Protein 6JTD (pdb70)

Sequence (948 aa):
NPNSTSKPHVFLLASPGMGHLIPFLELSKRLVTLNTLQVTLFIVSNEATKARSHLMESSNNFHPDLELVDLTPANLSELLSTDATVFKRIFLITQAAIKDLESRISSSMSTPPAALIVDVFSMDAFPVADRFGIKKYVFVTLNAWFLALTTYVRTLDREIIEEGGEEYVDLPEPIAIPGCKPLRPEDVFDPMLSRSSDGYRPYLGMSERLTKADGLLLNTWEALEPVSLKALRENEKLNQIMTPPLYPVGPVARTTVQEVVGNECLDWLSKQPTESVLYVALGSGGIISYKQMTELAWGLEMSRQRFIWVVRLPTTMEKDGACRFFSDVNVKGPLEYLPEGFLDRNKELGMVLPNWGPQDAILAHPSTGGFLSHCGWNSSLESIVNGVPVIAWPLYAEQKMNATLLTEELGVAVRPEVLPTKAVVSRDEIEKMVRRVIESKEGKMKRNRARSVQSDALKAIEKGGSSYNTLIEVAKEFEKNHKSKPHVFLLASPGMGHLIPFLELSKRLVTLNTLQVTLFIVSNEATKARSHLMESSNNFHPDLELVDLTPANLSELLSTDATVFKRIFLITQAAIKDLESRISSMSTPPAALIVDVFSMDAFPVADRFGIKKYVFVTLNAWFLALTTYVRTLDREIEGEYVDLPEPIAIPGCKPLRPEDVFDPMLSRSSDGYRPYLGMSERLTKADGLLLNTWEALEPVSLKALRENEKKLNQIMTPPLYPVGPVARTTVQEVVGNECLDWLSKQPTESVLYVALGSGGIISYKQMTELAWGLEMSRQRFIWVVRLPTMEKDGACRFFSDVNVKGPLEYLPEGFLDDRNKELGMVLPNWGPQDAILAHPSTGGFLSHCGWNSSLESIVNGVPVIAWPLYAEQKMNATLLTEELGVAVRPEVLPTKAVVSRDEIEKMVRRVIESKEGKMKRNRARSVQSDALKAIEKGGSSYNTLIEVAKEFEKNH

InterPro domains:
  IPR002213 UDP-glucuronosyl/UDP-glucosyltransferase [PF00201] (272-441)
  IPR002213 UDP-glucuronosyl/UDP-glucosyltransferase [cd03784] (12-476)
  IPR035595 UDP-glycosyltransferase family, conserved site [PS00375] (354-397)

Secondary structure (DSSP, 8-state):
-TTSPPPPEEEEEE-SSHHHHHHHHHHHHHHHHTSS-EEEEEE--SS--HHHHHHHHHHHTS-TTEEEEE---S-THHHHHSSS-HHHHHHHHHHTTHHHHHHHHHT-SS--SEEEE-TT-GGGHHHHHHTT-EEEEEE-S-HHHHHHHHHHHHHHHH--S-GGG-SSPEEETTEEEE-GGGS-GGGG-TTSTTHHHHHHHHHHHTT-SEEEES--TTT-HHHHHHHHH-HHHHTT--S-EEE----S-------SS-HHHHHHTTSPTT-EEEEE-TTT----HHHHHHHHHHHHHHT-EEEEEE-PPP-TT--SS-------SSGGGGGSPTTHHHHTTTTEEEEES---HHHHHHSTTEEEEEE---HHHHHHHHHTT--EEE---STTHHHHHHIIIIII--EE--SS-TTTSPPPHHHHHHHHHHHHTSHHHHHHHHHHHHHHHHHHHHHSTTSHHHHHHHHHHHHHHHHH-/---EEEEEE-SSHHHHHHHHHHHHHHHTTSS-EEEEEE--SS--HHHHHHHHHHHTS-TTEEEEE---TTHHHHHHSSS-HHHHHHHHHHHHHHHHHHHHHTSSS--SEEEE-TT-GGGHHHHHHHT-EEEEEE-S-HHHHHHHHHHHHHHHH--S-GGG-SSPBP-TTS--B-GGG--GGGG-TTSTTHHHHHHHHHHHTTSSEEEES--TTT-HHHHHHHHH-HHHHTTS-S-EEE----S-------SS-HHHHHHHTSPTT-EEEEE-TTT----HHHHHHHHHHHHHHT-EEEEEE-PPP-TT--SS-------SSTGGGGSPTTHHHHTTTTEEEEES---HHHHHHSTTEEEEEE---HHHHHHHHHTT--EEE---STTHHHHHHIIIIII--EE--SS-TTTSPPPHHHHHHHHHHHHTSHHHHHHHHHHHHHHHHHHHHHSTTSHHHHHHHHHHHHHHHH-

B-factor: mean 25.06, std 11.66, range [7.84, 82.71]

Structure (mmCIF, N/CA/C/O backbone):
data_6JTD
#
_entry.id   6JTD
#
_cell.length_a   56.304
_cell.length_b   108.702
_cell.length_c   90.432
_cell.angle_alpha   90.00
_cell.angle_beta   106.17
_cell.angle_gamma   90.00
#
_symmetry.space_group_name_H-M   'P 1 21 1'
#
loop_
_entity.id
_entity.type
_entity.pdbx_description
1 polymer C-glycosyltransferase
2 non-polymer "URIDINE-5'-DIPHOSPHATE"
3 non-polymer 1,2-ETHANEDIOL
4 water water
#
loop_
_atom_site.group_PDB
_atom_site.id
_atom_site.type_symbol
_atom_site.label_atom_id
_atom_site.label_alt_id
_atom_site.label_comp_id
_atom_site.label_asym_id
_atom_site.label_entity_id
_atom_site.label_seq_id
_atom_site.pdbx_PDB_ins_code
_atom_site.Cartn_x
_atom_site.Cartn_y
_atom_site.Cartn_z
_atom_site.occupancy
_atom_site.B_iso_or_equiv
_atom_site.auth_seq_id
_atom_site.auth_comp_id
_atom_site.auth_asym_id
_atom_site.auth_atom_id
_atom_site.pdbx_PDB_model_num
ATOM 1 N N . ASN A 1 5 ? 52.756 -5.963 73.302 1.00 51.98 5 ASN A N 1
ATOM 2 C CA . ASN A 1 5 ? 52.526 -7.389 73.455 1.00 45.97 5 ASN A CA 1
ATOM 3 C C . ASN A 1 5 ? 51.648 -7.888 72.298 1.00 45.12 5 ASN A C 1
ATOM 4 O O . ASN A 1 5 ? 50.445 -7.668 72.323 1.00 40.47 5 ASN A O 1
ATOM 9 N N . PRO A 1 6 ? 52.213 -8.555 71.289 1.00 39.89 6 PRO A N 1
ATOM 10 C CA . PRO A 1 6 ? 51.359 -9.005 70.176 1.00 38.29 6 PRO A CA 1
ATOM 11 C C . PRO A 1 6 ? 50.305 -10.045 70.569 1.00 35.51 6 PRO A C 1
ATOM 12 O O . PRO A 1 6 ? 49.339 -10.226 69.842 1.00 37.71 6 PRO A O 1
ATOM 16 N N . ASN A 1 7 ? 50.524 -10.754 71.666 1.00 36.56 7 ASN A N 1
ATOM 17 C CA . ASN A 1 7 ? 49.564 -11.746 72.150 1.00 37.21 7 ASN A CA 1
ATOM 18 C C . ASN A 1 7 ? 48.499 -11.203 73.119 1.00 43.35 7 ASN A C 1
ATOM 19 O O . ASN A 1 7 ? 47.640 -11.945 73.583 1.00 35.79 7 ASN A O 1
ATOM 24 N N . SER A 1 8 ? 48.581 -9.919 73.434 1.00 40.29 8 SER A N 1
ATOM 25 C CA . SER A 1 8 ? 47.567 -9.252 74.236 1.00 42.12 8 SER A CA 1
ATOM 26 C C . SER A 1 8 ? 46.296 -8.997 73.439 1.00 35.01 8 SER A C 1
ATOM 27 O O . SER A 1 8 ? 46.347 -8.819 72.233 1.00 38.15 8 SER A O 1
ATOM 30 N N . THR A 1 9 ? 45.162 -8.963 74.127 1.00 33.94 9 THR A N 1
ATOM 31 C CA . THR A 1 9 ? 43.893 -8.613 73.503 1.00 37.09 9 THR A CA 1
ATOM 32 C C . THR A 1 9 ? 43.890 -7.138 73.119 1.00 33.44 9 THR A C 1
ATOM 33 O O . THR A 1 9 ? 44.249 -6.288 73.925 1.00 37.82 9 THR A O 1
ATOM 37 N N . SER A 1 10 ? 43.478 -6.828 71.898 1.00 36.10 10 SER A N 1
ATOM 38 C CA . SER A 1 10 ? 43.378 -5.434 71.499 1.00 41.31 10 SER A CA 1
ATOM 39 C C . SER A 1 10 ? 41.993 -4.890 71.841 1.00 37.83 10 SER A C 1
ATOM 40 O O . SER A 1 10 ? 40.977 -5.585 71.700 1.00 38.11 10 SER A O 1
ATOM 43 N N . LYS A 1 11 ? 41.966 -3.664 72.344 1.00 35.88 11 LYS A N 1
ATOM 44 C CA . LYS A 1 11 ? 40.708 -3.000 72.609 1.00 33.67 11 LYS A CA 1
ATOM 45 C C . LYS A 1 11 ? 40.004 -2.674 71.293 1.00 36.35 11 LYS A C 1
ATOM 46 O O . LYS A 1 11 ? 40.658 -2.382 70.284 1.00 29.61 11 LYS A O 1
ATOM 52 N N . PRO A 1 12 ? 38.672 -2.699 71.275 1.00 37.75 12 PRO A N 1
ATOM 53 C CA . PRO A 1 12 ? 37.955 -2.242 70.080 1.00 37.86 12 PRO A CA 1
ATOM 54 C C . PRO A 1 12 ? 38.211 -0.759 69.830 1.00 35.45 12 PRO A C 1
ATOM 55 O O . PRO A 1 12 ? 38.400 0.032 70.758 1.00 33.96 12 PRO A O 1
ATOM 59 N N . HIS A 1 13 ? 38.213 -0.386 68.556 1.00 34.79 13 HIS A N 1
ATOM 60 C CA . HIS A 1 13 ? 38.590 0.960 68.141 1.00 33.18 13 HIS A CA 1
ATOM 61 C C . HIS A 1 13 ? 37.354 1.755 67.754 1.00 26.67 13 HIS A C 1
ATOM 62 O O . HIS A 1 13 ? 36.555 1.305 66.924 1.00 31.04 13 HIS A O 1
ATOM 69 N N . VAL A 1 14 ? 37.188 2.925 68.374 1.00 25.91 14 VAL A N 1
ATOM 70 C CA . VAL A 1 14 ? 36.085 3.831 68.058 1.00 21.39 14 VAL A CA 1
ATOM 71 C C . VAL A 1 14 ? 36.666 5.062 67.373 1.00 19.10 14 VAL A C 1
ATOM 72 O O . VAL A 1 14 ? 37.678 5.609 67.837 1.00 20.95 14 VAL A O 1
ATOM 76 N N . PHE A 1 15 ? 36.051 5.472 66.258 1.00 18.10 15 PHE A N 1
ATOM 77 C CA . PHE A 1 15 ? 36.446 6.671 65.542 1.00 19.44 15 PHE A CA 1
ATOM 78 C C . PHE A 1 15 ? 35.415 7.761 65.809 1.00 22.25 15 PHE A C 1
ATOM 79 O O . PHE A 1 15 ? 34.216 7.480 65.889 1.00 20.34 15 PHE A O 1
ATOM 87 N N . LEU A 1 16 ? 35.880 8.995 65.955 1.00 18.47 16 LEU A N 1
ATOM 88 C CA . LEU A 1 16 ? 34.985 10.146 66.028 1.00 15.23 16 LEU A CA 1
ATOM 89 C C . LEU A 1 16 ? 35.408 11.174 64.981 1.00 16.24 16 LEU A C 1
ATOM 90 O O . LEU A 1 16 ? 36.591 11.287 64.640 1.00 17.47 16 LEU A O 1
ATOM 95 N N . LEU A 1 17 ? 34.431 11.938 64.500 1.00 16.03 17 LEU A N 1
ATOM 96 C CA . LEU A 1 17 ? 34.650 12.960 63.489 1.00 13.48 17 LEU A CA 1
ATOM 97 C C . LEU A 1 17 ? 33.918 14.239 63.889 1.00 13.33 17 LEU A C 1
ATOM 98 O O . LEU A 1 17 ? 32.688 14.263 63.949 1.00 16.48 17 LEU A O 1
ATOM 103 N N . ALA A 1 18 ? 34.687 15.300 64.086 1.00 13.60 18 ALA A N 1
ATOM 104 C CA . ALA A 1 18 ? 34.200 16.628 64.429 1.00 14.55 18 ALA A CA 1
ATOM 105 C C . ALA A 1 18 ? 34.448 17.611 63.296 1.00 13.10 18 ALA A C 1
ATOM 106 O O . ALA A 1 18 ? 35.541 17.653 62.730 1.00 14.54 18 ALA A O 1
ATOM 108 N N . SER A 1 19 ? 33.441 18.401 62.991 1.00 13.82 19 SER A N 1
ATOM 109 C CA . SER A 1 19 ? 33.476 19.400 61.946 1.00 15.27 19 SER A CA 1
ATOM 110 C C . SER A 1 19 ? 34.022 20.707 62.475 1.00 15.48 19 SER A C 1
ATOM 111 O O . SER A 1 19 ? 34.254 20.859 63.689 1.00 14.69 19 SER A O 1
ATOM 114 N N . PRO A 1 20 ? 34.252 21.677 61.588 1.00 16.75 20 PRO A N 1
ATOM 115 C CA . PRO A 1 20 ? 34.836 22.948 62.040 1.00 14.98 20 PRO A CA 1
ATOM 116 C C . PRO A 1 20 ? 34.021 23.611 63.136 1.00 13.93 20 PRO A C 1
ATOM 117 O O . PRO A 1 20 ? 32.780 23.595 63.123 1.00 16.33 20 PRO A O 1
ATOM 121 N N . GLY A 1 21 ? 34.761 24.185 64.094 1.00 15.76 21 GLY A N 1
ATOM 122 C CA . GLY A 1 21 ? 34.175 24.986 65.140 1.00 19.11 21 GLY A CA 1
ATOM 123 C C . GLY A 1 21 ? 34.625 24.510 66.505 1.00 18.38 21 GLY A C 1
ATOM 124 O O . GLY A 1 21 ? 34.595 23.311 66.800 1.00 14.82 21 GLY A O 1
ATOM 125 N N . MET A 1 22 ? 35.059 25.454 67.353 1.00 13.20 22 MET A N 1
ATOM 126 C CA . MET A 1 22 ? 35.371 25.132 68.740 1.00 17.47 22 MET A CA 1
ATOM 127 C C . MET A 1 22 ? 34.207 24.448 69.445 1.00 15.09 22 MET A C 1
ATOM 128 O O . MET A 1 22 ? 34.424 23.585 70.309 1.00 15.59 22 MET A O 1
ATOM 133 N N . GLY A 1 23 ? 32.973 24.814 69.097 1.00 15.96 23 GLY A N 1
ATOM 134 C CA . GLY A 1 23 ? 31.809 24.199 69.695 1.00 17.06 23 GLY A CA 1
ATOM 135 C C . GLY A 1 23 ? 31.548 22.781 69.228 1.00 16.67 23 GLY A C 1
ATOM 136 O O . GLY A 1 23 ? 30.677 22.120 69.785 1.00 16.17 23 GLY A O 1
ATOM 137 N N . HIS A 1 24 ? 32.278 22.299 68.219 1.00 14.72 24 HIS A N 1
ATOM 138 C CA . HIS A 1 24 ? 32.258 20.883 67.878 1.00 15.97 24 HIS A CA 1
ATOM 139 C C . HIS A 1 24 ? 33.463 20.147 68.399 1.00 18.35 24 HIS A C 1
ATOM 140 O O . HIS A 1 24 ? 33.326 19.057 68.960 1.00 18.46 24 HIS A O 1
ATOM 147 N N . LEU A 1 25 ? 34.641 20.763 68.286 1.00 13.96 25 LEU A N 1
ATOM 148 C CA . LEU A 1 25 ? 35.868 20.136 68.743 1.00 12.51 25 LEU A CA 1
ATOM 149 C C . LEU A 1 25 ? 35.862 19.904 70.243 1.00 16.87 25 LEU A C 1
ATOM 150 O O . LEU A 1 25 ? 36.234 18.827 70.719 1.00 14.64 25 LEU A O 1
ATOM 155 N N . ILE A 1 26 ? 35.477 20.930 71.022 1.00 15.19 26 ILE A N 1
ATOM 156 C CA . ILE A 1 26 ? 35.631 20.831 72.468 1.00 12.48 26 ILE A CA 1
ATOM 157 C C . ILE A 1 26 ? 34.781 19.712 73.076 1.00 12.65 26 ILE A C 1
ATOM 158 O O . ILE A 1 26 ? 35.331 18.892 73.829 1.00 15.82 26 ILE A O 1
ATOM 163 N N . PRO A 1 27 ? 33.479 19.619 72.788 1.00 14.63 27 PRO A N 1
ATOM 164 C CA . PRO A 1 27 ? 32.723 18.481 73.325 1.00 13.63 27 PRO A CA 1
ATOM 165 C C . PRO A 1 27 ? 33.171 17.137 72.767 1.00 16.96 27 PRO A C 1
ATOM 166 O O . PRO A 1 27 ? 33.038 16.115 73.469 1.00 13.61 27 PRO A O 1
ATOM 170 N N . PHE A 1 28 ? 33.687 17.090 71.538 1.00 12.67 28 PHE A N 1
ATOM 171 C CA . PHE A 1 28 ? 34.206 15.822 71.006 1.00 16.73 28 PHE A CA 1
ATOM 172 C C . PHE A 1 28 ? 35.500 15.413 71.708 1.00 16.25 28 PHE A C 1
ATOM 173 O O . PHE A 1 28 ? 35.744 14.213 71.944 1.00 16.18 28 PHE A O 1
ATOM 181 N N . LEU A 1 29 ? 36.343 16.377 72.048 1.00 14.16 29 LEU A N 1
ATOM 182 C CA . LEU A 1 29 ? 37.503 16.055 72.869 1.00 16.36 29 LEU A CA 1
ATOM 183 C C . LEU A 1 29 ? 37.079 15.506 74.225 1.00 16.16 29 LEU A C 1
ATOM 184 O O . LEU A 1 29 ? 37.628 14.506 74.714 1.00 16.76 29 LEU A O 1
ATOM 189 N N . GLU A 1 30 ? 36.111 16.160 74.860 1.00 15.91 30 GLU A N 1
ATOM 190 C CA . GLU A 1 30 ? 35.679 15.703 76.174 1.00 15.66 30 GLU A CA 1
ATOM 191 C C . GLU A 1 30 ? 35.064 14.317 76.099 1.00 18.41 30 GLU A C 1
ATOM 192 O O . GLU A 1 30 ? 35.390 13.447 76.915 1.00 18.09 30 GLU A O 1
ATOM 198 N N . LEU A 1 31 ? 34.161 14.082 75.135 1.00 14.05 31 LEU A N 1
ATOM 199 C CA . LEU A 1 31 ? 33.609 12.737 74.978 1.00 18.57 31 LEU A CA 1
ATOM 200 C C . LEU A 1 31 ? 34.727 11.714 74.718 1.00 19.19 31 LEU A C 1
ATOM 201 O O . LEU A 1 31 ? 34.705 10.591 75.251 1.00 17.65 31 LEU A O 1
ATOM 206 N N . SER A 1 32 ? 35.685 12.063 73.864 1.00 19.27 32 SER A N 1
ATOM 207 C CA . SER A 1 32 ? 36.754 11.122 73.545 1.00 19.61 32 SER A CA 1
ATOM 208 C C . SER A 1 32 ? 37.540 10.731 74.793 1.00 22.83 32 SER A C 1
ATOM 209 O O . SER A 1 32 ? 37.871 9.559 74.986 1.00 20.27 32 SER A O 1
ATOM 212 N N . LYS A 1 33 ? 37.877 11.716 75.636 1.00 17.46 33 LYS A N 1
ATOM 213 C CA . LYS A 1 33 ? 38.547 11.419 76.893 1.00 22.01 33 LYS A CA 1
ATOM 214 C C . LYS A 1 33 ? 37.670 10.596 77.824 1.00 21.16 33 LYS A C 1
ATOM 215 O O . LYS A 1 33 ? 38.149 9.644 78.468 1.00 22.20 33 LYS A O 1
ATOM 221 N N . ARG A 1 34 ? 36.375 10.903 77.899 1.00 18.75 34 ARG A N 1
ATOM 222 C CA . ARG A 1 34 ? 35.521 10.090 78.769 1.00 23.10 34 ARG A CA 1
ATOM 223 C C . ARG A 1 34 ? 35.492 8.649 78.282 1.00 30.75 34 ARG A C 1
ATOM 224 O O . ARG A 1 34 ? 35.561 7.710 79.072 1.00 28.08 34 ARG A O 1
ATOM 232 N N . LEU A 1 35 ? 35.442 8.456 76.972 1.00 18.91 35 LEU A N 1
ATOM 233 C CA . LEU A 1 35 ? 35.406 7.099 76.442 1.00 22.81 35 LEU A CA 1
ATOM 234 C C . LEU A 1 35 ? 36.702 6.375 76.747 1.00 26.04 35 LEU A C 1
ATOM 235 O O . LEU A 1 35 ? 36.698 5.202 77.157 1.00 28.28 35 LEU A O 1
ATOM 240 N N . VAL A 1 36 ? 37.826 7.053 76.516 1.00 21.14 36 VAL A N 1
ATOM 241 C CA . VAL A 1 36 ? 39.099 6.375 76.631 1.00 24.96 36 VAL A CA 1
ATOM 242 C C . VAL A 1 36 ? 39.400 6.080 78.092 1.00 31.73 36 VAL A C 1
ATOM 243 O O . VAL A 1 36 ? 40.141 5.137 78.386 1.00 27.76 36 VAL A O 1
ATOM 247 N N . THR A 1 37 ? 38.866 6.889 79.026 1.00 28.82 37 THR A N 1
ATOM 248 C CA . THR A 1 37 ? 39.160 6.656 80.437 1.00 34.77 37 THR A CA 1
ATOM 249 C C . THR A 1 37 ? 38.460 5.404 80.966 1.00 39.64 37 THR A C 1
ATOM 250 O O . THR A 1 37 ? 38.866 4.886 82.008 1.00 44.20 37 THR A O 1
ATOM 254 N N . LEU A 1 38 ? 37.425 4.903 80.275 1.00 34.12 38 LEU A N 1
ATOM 255 C CA . LEU A 1 38 ? 36.813 3.624 80.630 1.00 39.54 38 LEU A CA 1
ATOM 256 C C . LEU A 1 38 ? 37.777 2.451 80.490 1.00 44.71 38 LEU A C 1
ATOM 257 O O . LEU A 1 38 ? 37.481 1.360 80.994 1.00 40.18 38 LEU A O 1
ATOM 262 N N . ASN A 1 39 ? 38.911 2.658 79.823 1.00 39.89 39 ASN A N 1
ATOM 263 C CA . ASN A 1 39 ? 40.026 1.720 79.710 1.00 39.75 39 ASN A CA 1
ATOM 264 C C . ASN A 1 39 ? 39.693 0.473 78.909 1.00 44.56 39 ASN A C 1
ATOM 265 O O . ASN A 1 39 ? 40.467 -0.491 78.928 1.00 46.07 39 ASN A O 1
ATOM 270 N N . THR A 1 40 ? 38.573 0.484 78.206 1.00 33.78 40 THR A N 1
ATOM 271 C CA . THR A 1 40 ? 38.222 -0.594 77.318 1.00 33.33 40 THR A CA 1
ATOM 272 C C . THR A 1 40 ? 38.253 -0.264 75.819 1.00 41.05 40 THR A C 1
ATOM 273 O O . THR A 1 40 ? 38.054 -1.151 75.010 1.00 34.25 40 THR A O 1
ATOM 277 N N . LEU A 1 41 ? 38.508 0.997 75.455 1.00 36.90 41 LEU A N 1
ATOM 278 C CA . LEU A 1 41 ? 38.361 1.443 74.072 1.00 31.37 41 LEU A CA 1
ATOM 279 C C . LEU A 1 41 ? 39.604 2.156 73.561 1.00 32.15 41 LEU A C 1
ATOM 280 O O . LEU A 1 41 ? 40.215 2.961 74.270 1.00 37.65 41 LEU A O 1
ATOM 285 N N . GLN A 1 42 ? 39.989 1.813 72.339 1.00 30.14 42 GLN A N 1
ATOM 286 C CA . GLN A 1 42 ? 40.904 2.632 71.571 1.00 30.53 42 GLN A CA 1
ATOM 287 C C . GLN A 1 42 ? 40.086 3.731 70.906 1.00 32.28 42 GLN A C 1
ATOM 288 O O . GLN A 1 42 ? 39.031 3.453 70.332 1.00 31.64 42 GLN A O 1
ATOM 294 N N . VAL A 1 43 ? 40.568 4.970 70.977 1.00 27.04 43 VAL A N 1
ATOM 295 C CA . VAL A 1 43 ? 39.787 6.119 70.512 1.00 21.29 43 VAL A CA 1
ATOM 296 C C . VAL A 1 43 ? 40.656 6.961 69.598 1.00 20.34 43 VAL A C 1
ATOM 297 O O . VAL A 1 43 ? 41.788 7.321 69.951 1.00 22.95 43 VAL A O 1
ATOM 301 N N . THR A 1 44 ? 40.146 7.239 68.396 1.00 19.56 44 THR A N 1
ATOM 302 C CA . THR A 1 44 ? 40.777 8.189 67.499 1.00 18.84 44 THR A CA 1
ATOM 303 C C . THR A 1 44 ? 39.764 9.269 67.134 1.00 19.87 44 THR A C 1
ATOM 304 O O . THR A 1 44 ? 38.681 8.955 66.634 1.00 17.10 44 THR A O 1
ATOM 308 N N . LEU A 1 45 ? 40.101 10.526 67.432 1.00 19.56 45 LEU A N 1
ATOM 309 C CA . LEU A 1 45 ? 39.265 11.667 67.099 1.00 17.00 45 LEU A CA 1
ATOM 310 C C . LEU A 1 45 ? 39.860 12.359 65.876 1.00 16.06 45 LEU A C 1
ATOM 311 O O . LEU A 1 45 ? 40.972 12.871 65.945 1.00 19.75 45 LEU A O 1
ATOM 316 N N . PHE A 1 46 ? 39.114 12.349 64.761 1.00 16.38 46 PHE A N 1
ATOM 317 C CA . PHE A 1 46 ? 39.481 13.093 63.565 1.00 19.04 46 PHE A CA 1
ATOM 318 C C . PHE A 1 46 ? 38.838 14.474 63.597 1.00 18.87 46 PHE A C 1
ATOM 319 O O . PHE A 1 46 ? 37.628 14.615 63.820 1.00 18.82 46 PHE A O 1
ATOM 327 N N . ILE A 1 47 ? 39.668 15.492 63.418 1.00 16.94 47 ILE A N 1
ATOM 328 C CA . ILE A 1 47 ? 39.294 16.879 63.582 1.00 18.22 47 ILE A CA 1
ATOM 329 C C . ILE A 1 47 ? 39.357 17.540 62.222 1.00 19.01 47 ILE A C 1
ATOM 330 O O . ILE A 1 47 ? 40.392 17.494 61.545 1.00 18.80 47 ILE A O 1
ATOM 335 N N . VAL A 1 48 ? 38.265 18.181 61.836 1.00 15.81 48 VAL A N 1
ATOM 336 C CA . VAL A 1 48 ? 38.255 19.049 60.669 1.00 17.32 48 VAL A CA 1
ATOM 337 C C . VAL A 1 48 ? 38.068 20.479 61.153 1.00 19.09 48 VAL A C 1
ATOM 338 O O . VAL A 1 48 ? 37.126 20.760 61.884 1.00 17.31 48 VAL A O 1
ATOM 342 N N . SER A 1 49 ? 38.950 21.386 60.722 1.00 17.64 49 SER A N 1
ATOM 343 C CA . SER A 1 49 ? 38.904 22.772 61.176 1.00 20.06 49 SER A CA 1
ATOM 344 C C . SER A 1 49 ? 38.870 23.699 59.970 1.00 22.60 49 SER A C 1
ATOM 345 O O . SER A 1 49 ? 39.104 23.293 58.828 1.00 18.91 49 SER A O 1
ATOM 348 N N . ASN A 1 50 ? 38.553 24.964 60.237 1.00 22.41 50 ASN A N 1
ATOM 349 C CA . ASN A 1 50 ? 38.536 26.032 59.248 1.00 25.64 50 ASN A CA 1
ATOM 350 C C . ASN A 1 50 ? 39.882 26.711 59.101 1.00 28.80 50 ASN A C 1
ATOM 351 O O . ASN A 1 50 ? 40.185 27.239 58.025 1.00 33.26 50 ASN A O 1
ATOM 356 N N . GLU A 1 51 ? 40.703 26.720 60.145 1.00 27.31 51 GLU A N 1
ATOM 357 C CA . GLU A 1 51 ? 42.061 27.240 60.006 1.00 33.17 51 GLU A CA 1
ATOM 358 C C . GLU A 1 51 ? 42.864 26.891 61.250 1.00 27.02 51 GLU A C 1
ATOM 359 O O . GLU A 1 51 ? 42.340 26.366 62.231 1.00 26.18 51 GLU A O 1
ATOM 365 N N . ALA A 1 52 ? 44.168 27.136 61.160 1.00 26.52 52 ALA A N 1
ATOM 366 C CA . ALA A 1 52 ? 45.066 26.902 62.275 1.00 22.82 52 ALA A CA 1
ATOM 367 C C . ALA A 1 52 ? 44.962 28.077 63.232 1.00 30.70 52 ALA A C 1
ATOM 368 O O . ALA A 1 52 ? 44.937 29.237 62.809 1.00 32.71 52 ALA A O 1
ATOM 370 N N . THR A 1 53 ? 44.834 27.773 64.516 1.00 23.05 53 THR A N 1
ATOM 371 C CA . THR A 1 53 ? 44.852 28.795 65.554 1.00 23.91 53 THR A CA 1
ATOM 372 C C . THR A 1 53 ? 45.724 28.304 66.698 1.00 22.48 53 THR A C 1
ATOM 373 O O . THR A 1 53 ? 45.918 27.098 66.877 1.00 20.60 53 THR A O 1
ATOM 377 N N . LYS A 1 54 ? 46.243 29.253 67.483 1.00 26.05 54 LYS A N 1
ATOM 378 C CA . LYS A 1 54 ? 46.971 28.874 68.685 1.00 24.24 54 LYS A CA 1
ATOM 379 C C . LYS A 1 54 ? 46.050 28.162 69.674 1.00 20.74 54 LYS A C 1
ATOM 380 O O . LYS A 1 54 ? 46.423 27.157 70.291 1.00 18.12 54 LYS A O 1
ATOM 386 N N . ALA A 1 55 ? 44.815 28.642 69.795 1.00 18.15 55 ALA A N 1
ATOM 387 C CA . ALA A 1 55 ? 43.860 27.994 70.698 1.00 21.50 55 ALA A CA 1
ATOM 388 C C . ALA A 1 55 ? 43.629 26.535 70.319 1.00 21.33 55 ALA A C 1
ATOM 389 O O . ALA A 1 55 ? 43.585 25.659 71.196 1.00 18.79 55 ALA A O 1
ATOM 391 N N . ARG A 1 56 ? 43.448 26.249 69.028 1.00 19.60 56 ARG A N 1
ATOM 392 C CA . ARG A 1 56 ? 43.223 24.867 68.642 1.00 19.15 56 ARG A CA 1
ATOM 393 C C . ARG A 1 56 ? 44.477 24.025 68.881 1.00 18.24 56 ARG A C 1
ATOM 394 O O . ARG A 1 56 ? 44.384 22.874 69.326 1.00 19.93 56 ARG A O 1
ATOM 402 N N . SER A 1 57 ? 45.651 24.573 68.559 1.00 20.75 57 SER A N 1
ATOM 403 C CA . SER A 1 57 ? 46.889 23.823 68.743 1.00 23.13 57 SER A CA 1
ATOM 404 C C . SER A 1 57 ? 47.083 23.433 70.197 1.00 20.68 57 SER A C 1
ATOM 405 O O . SER A 1 57 ? 47.498 22.300 70.494 1.00 24.53 57 SER A O 1
ATOM 408 N N . HIS A 1 58 ? 46.767 24.342 71.119 1.00 22.19 58 HIS A N 1
ATOM 409 C CA . HIS A 1 58 ? 46.933 24.044 72.537 1.00 27.38 58 HIS A CA 1
ATOM 410 C C . HIS A 1 58 ? 45.929 23.003 72.987 1.00 30.89 58 HIS A C 1
ATOM 411 O O . HIS A 1 58 ? 46.271 22.092 73.753 1.00 29.04 58 HIS A O 1
ATOM 418 N N . LEU A 1 59 ? 44.688 23.117 72.516 1.00 25.87 59 LEU A N 1
ATOM 419 C CA . LEU A 1 59 ? 43.700 22.094 72.818 1.00 24.04 59 LEU A CA 1
ATOM 420 C C . LEU A 1 59 ? 44.154 20.735 72.311 1.00 27.69 59 LEU A C 1
ATOM 421 O O . LEU A 1 59 ? 43.999 19.712 72.999 1.00 27.92 59 LEU A O 1
ATOM 426 N N . MET A 1 60 ? 44.624 20.695 71.084 1.00 22.13 60 MET A N 1
ATOM 427 C CA . MET A 1 60 ? 45.024 19.438 70.505 1.00 27.48 60 MET A CA 1
ATOM 428 C C . MET A 1 60 ? 46.217 18.872 71.212 1.00 37.42 60 MET A C 1
ATOM 429 O O . MET A 1 60 ? 46.258 17.692 71.465 1.00 33.44 60 MET A O 1
ATOM 434 N N . GLU A 1 61 ? 47.182 19.718 71.523 1.00 31.71 61 GLU A N 1
ATOM 435 C CA . GLU A 1 61 ? 48.395 19.228 72.126 1.00 37.96 61 GLU A CA 1
ATOM 436 C C . GLU A 1 61 ? 48.078 18.621 73.469 1.00 38.65 61 GLU A C 1
ATOM 437 O O . GLU A 1 61 ? 48.578 17.572 73.787 1.00 48.57 61 GLU A O 1
ATOM 440 N N . SER A 1 62 ? 47.218 19.251 74.244 1.00 36.76 62 SER A N 1
ATOM 441 C CA . SER A 1 62 ? 46.876 18.715 75.542 1.00 37.19 62 SER A CA 1
ATOM 442 C C . SER A 1 62 ? 46.201 17.365 75.457 1.00 38.20 62 SER A C 1
ATOM 443 O O . SER A 1 62 ? 46.548 16.447 76.158 1.00 48.20 62 SER A O 1
ATOM 446 N N . SER A 1 63 ? 45.245 17.256 74.573 1.00 31.28 63 SER A N 1
ATOM 447 C CA . SER A 1 63 ? 44.488 16.048 74.399 1.00 38.42 63 SER A CA 1
ATOM 448 C C . SER A 1 63 ? 45.268 14.862 73.854 1.00 37.41 63 SER A C 1
ATOM 449 O O . SER A 1 63 ? 44.948 13.751 74.160 1.00 39.56 63 SER A O 1
ATOM 452 N N . ASN A 1 64 ? 46.230 15.105 72.984 1.00 40.67 64 ASN A N 1
ATOM 453 C CA . ASN A 1 64 ? 46.960 14.038 72.320 1.00 38.35 64 ASN A CA 1
ATOM 454 C C . ASN A 1 64 ? 47.948 13.404 73.310 1.00 45.51 64 ASN A C 1
ATOM 455 O O . ASN A 1 64 ? 48.558 12.393 73.000 1.00 42.14 64 ASN A O 1
ATOM 460 N N . ASN A 1 65 ? 48.141 14.048 74.461 1.00 37.19 65 ASN A N 1
ATOM 461 C CA . ASN A 1 65 ? 48.936 13.513 75.562 1.00 38.99 65 ASN A CA 1
ATOM 462 C C . ASN A 1 65 ? 48.127 12.934 76.713 1.00 39.54 65 ASN A C 1
ATOM 463 O O . ASN A 1 65 ? 48.685 12.545 77.703 1.00 42.54 65 ASN A O 1
ATOM 468 N N . PHE A 1 66 ? 46.815 12.950 76.613 1.00 34.09 66 PHE A N 1
ATOM 469 C CA . PHE A 1 66 ? 45.957 12.560 77.708 1.00 29.22 66 PHE A CA 1
ATOM 470 C C . PHE A 1 66 ? 46.030 11.099 78.090 1.00 32.94 66 PHE A C 1
ATOM 471 O O . PHE A 1 66 ? 46.027 10.767 79.253 1.00 28.96 66 PHE A O 1
ATOM 479 N N . HIS A 1 67 ? 46.067 10.241 77.091 1.00 26.44 67 HIS A N 1
ATOM 480 C CA . HIS A 1 67 ? 45.990 8.813 77.322 1.00 29.74 67 HIS A CA 1
ATOM 481 C C . HIS A 1 67 ? 46.721 8.094 76.183 1.00 31.43 67 HIS A C 1
ATOM 482 O O . HIS A 1 67 ? 46.689 8.578 75.064 1.00 29.58 67 HIS A O 1
ATOM 489 N N . PRO A 1 68 ? 47.343 6.941 76.430 1.00 33.27 68 PRO A N 1
ATOM 490 C CA . PRO A 1 68 ? 48.020 6.246 75.325 1.00 32.36 68 PRO A CA 1
ATOM 491 C C . PRO A 1 68 ? 47.078 5.808 74.219 1.00 29.59 68 PRO A C 1
ATOM 492 O O . PRO A 1 68 ? 47.461 5.756 73.059 1.00 36.65 68 PRO A O 1
ATOM 496 N N . ASP A 1 69 ? 45.875 5.417 74.603 1.00 29.74 69 ASP A N 1
ATOM 497 C CA . ASP A 1 69 ? 44.919 4.842 73.675 1.00 30.61 69 ASP A CA 1
ATOM 498 C C . ASP A 1 69 ? 43.962 5.880 73.100 1.00 28.84 69 ASP A C 1
ATOM 499 O O . ASP A 1 69 ? 42.954 5.501 72.503 1.00 24.68 69 ASP A O 1
ATOM 504 N N . LEU A 1 70 ? 44.275 7.170 73.258 1.00 25.53 70 LEU A N 1
ATOM 505 C CA . LEU A 1 70 ? 43.528 8.260 72.642 1.00 25.72 70 LEU A CA 1
ATOM 506 C C . LEU A 1 70 ? 44.442 8.984 71.669 1.00 24.03 70 LEU A C 1
ATOM 507 O O . LEU A 1 70 ? 45.491 9.501 72.062 1.00 26.19 70 LEU A O 1
ATOM 512 N N . GLU A 1 71 ? 44.019 9.057 70.423 1.00 24.75 71 GLU A N 1
ATOM 513 C CA . GLU A 1 71 ? 44.798 9.670 69.365 1.00 22.30 71 GLU A CA 1
ATOM 514 C C . GLU A 1 71 ? 43.975 10.744 68.686 1.00 20.85 71 GLU A C 1
ATOM 515 O O . GLU A 1 71 ? 42.804 10.524 68.404 1.00 20.41 71 GLU A O 1
ATOM 521 N N . LEU A 1 72 ? 44.619 11.868 68.368 1.00 21.23 72 LEU A N 1
ATOM 522 C CA . LEU A 1 72 ? 44.023 12.928 67.565 1.00 20.49 72 LEU A CA 1
ATOM 523 C C . LEU A 1 72 ? 44.665 12.962 66.193 1.00 24.75 72 LEU A C 1
ATOM 524 O O . LEU A 1 72 ? 45.882 12.835 66.081 1.00 23.45 72 LEU A O 1
ATOM 529 N N . VAL A 1 73 ? 43.839 13.132 65.157 1.00 20.90 73 VAL A N 1
ATOM 530 C CA . VAL A 1 73 ? 44.293 13.222 63.771 1.00 22.09 73 VAL A CA 1
ATOM 531 C C . VAL A 1 73 ? 43.663 14.459 63.150 1.00 23.62 73 VAL A C 1
ATOM 532 O O . VAL A 1 73 ? 42.436 14.608 63.172 1.00 20.52 73 VAL A O 1
ATOM 536 N N . ASP A 1 74 ? 44.499 15.323 62.581 1.00 26.81 74 ASP A N 1
ATOM 537 C CA . ASP A 1 74 ? 44.043 16.538 61.924 1.00 23.45 74 ASP A CA 1
ATOM 538 C C . ASP A 1 74 ? 43.707 16.224 60.481 1.00 25.15 74 ASP A C 1
ATOM 539 O O . ASP A 1 74 ? 44.617 16.027 59.659 1.00 23.15 74 ASP A O 1
ATOM 544 N N . LEU A 1 75 ? 42.408 16.218 60.159 1.00 22.01 75 LEU A N 1
ATOM 545 C CA . LEU A 1 75 ? 41.966 15.983 58.793 1.00 25.28 75 LEU A CA 1
ATOM 546 C C . LEU A 1 75 ? 41.635 17.269 58.046 1.00 25.77 75 LEU A C 1
ATOM 547 O O . LEU A 1 75 ? 40.922 17.227 57.036 1.00 26.83 75 LEU A O 1
ATOM 552 N N . THR A 1 76 ? 42.077 18.410 58.544 1.00 22.41 76 THR A N 1
ATOM 553 C CA . THR A 1 76 ? 41.707 19.670 57.897 1.00 21.02 76 THR A CA 1
ATOM 554 C C . THR A 1 76 ? 42.253 19.650 56.459 1.00 24.67 76 THR A C 1
ATOM 555 O O . THR A 1 76 ? 43.469 19.537 56.270 1.00 29.25 76 THR A O 1
ATOM 559 N N . PRO A 1 77 ? 41.408 19.745 55.448 1.00 26.91 77 PRO A N 1
ATOM 560 C CA . PRO A 1 77 ? 41.922 19.729 54.066 1.00 32.47 77 PRO A CA 1
ATOM 561 C C . PRO A 1 77 ? 42.849 20.905 53.798 1.00 37.37 77 PRO A C 1
ATOM 562 O O . PRO A 1 77 ? 42.673 22.002 54.323 1.00 37.64 77 PRO A O 1
ATOM 566 N N . ALA A 1 78 ? 43.841 20.670 52.938 1.00 42.15 78 ALA A N 1
ATOM 567 C CA . ALA A 1 78 ? 44.908 21.647 52.730 1.00 47.56 78 ALA A CA 1
ATOM 568 C C . ALA A 1 78 ? 44.551 22.816 51.804 1.00 44.55 78 ALA A C 1
ATOM 569 O O . ALA A 1 78 ? 45.309 23.789 51.794 1.00 57.64 78 ALA A O 1
ATOM 571 N N . ASN A 1 79 ? 43.441 22.764 51.057 1.00 43.50 79 ASN A N 1
ATOM 572 C CA . ASN A 1 79 ? 43.142 23.843 50.124 1.00 45.92 79 ASN A CA 1
ATOM 573 C C . ASN A 1 79 ? 41.793 24.496 50.377 1.00 49.22 79 ASN A C 1
ATOM 574 O O . ASN A 1 79 ? 40.884 24.461 49.529 1.00 58.60 79 ASN A O 1
ATOM 576 N N . LEU A 1 80 ? 41.661 25.119 51.538 1.00 47.66 80 LEU A N 1
ATOM 577 C CA . LEU A 1 80 ? 40.383 25.606 52.021 1.00 49.33 80 LEU A CA 1
ATOM 578 C C . LEU A 1 80 ? 40.027 27.002 51.544 1.00 47.03 80 LEU A C 1
ATOM 579 O O . LEU A 1 80 ? 38.905 27.447 51.798 1.00 44.03 80 LEU A O 1
ATOM 584 N N . SER A 1 81 ? 40.955 27.726 50.911 1.00 46.55 81 SER A N 1
ATOM 585 C CA . SER A 1 81 ? 40.659 29.106 50.542 1.00 43.82 81 SER A CA 1
ATOM 586 C C . SER A 1 81 ? 39.455 29.159 49.613 1.00 43.32 81 SER A C 1
ATOM 587 O O . SER A 1 81 ? 38.615 30.061 49.720 1.00 41.97 81 SER A O 1
ATOM 590 N N . GLU A 1 82 ? 39.331 28.167 48.726 1.00 45.22 82 GLU A N 1
ATOM 591 C CA . GLU A 1 82 ? 38.166 28.075 47.858 1.00 39.59 82 GLU A CA 1
ATOM 592 C C . GLU A 1 82 ? 36.885 27.846 48.666 1.00 38.97 82 GLU A C 1
ATOM 593 O O . GLU A 1 82 ? 35.877 28.542 48.480 1.00 33.35 82 GLU A O 1
ATOM 599 N N . LEU A 1 83 ? 36.882 26.850 49.548 1.00 39.60 83 LEU A N 1
ATOM 600 C CA . LEU A 1 83 ? 35.648 26.547 50.267 1.00 36.65 83 LEU A CA 1
ATOM 601 C C . LEU A 1 83 ? 35.272 27.684 51.218 1.00 30.02 83 LEU A C 1
ATOM 602 O O . LEU A 1 83 ? 34.099 28.064 51.292 1.00 34.37 83 LEU A O 1
ATOM 607 N N . LEU A 1 84 ? 36.254 28.244 51.938 1.00 34.00 84 LEU A N 1
ATOM 608 C CA . LEU A 1 84 ? 35.981 29.377 52.809 1.00 34.89 84 LEU A CA 1
ATOM 609 C C . LEU A 1 84 ? 35.491 30.584 52.021 1.00 29.34 84 LEU A C 1
ATOM 610 O O . LEU A 1 84 ? 34.681 31.381 52.540 1.00 31.76 84 LEU A O 1
ATOM 615 N N . SER A 1 85 ? 35.933 30.717 50.763 1.00 29.35 85 SER A N 1
ATOM 616 C CA . SER A 1 85 ? 35.546 31.837 49.923 1.00 30.29 85 SER A CA 1
ATOM 617 C C . SER A 1 85 ? 34.165 31.672 49.320 1.00 31.27 85 SER A C 1
ATOM 618 O O . SER A 1 85 ? 33.666 32.619 48.700 1.00 30.26 85 SER A O 1
ATOM 621 N N . THR A 1 86 ? 33.556 30.493 49.450 1.00 27.52 86 THR A N 1
ATOM 622 C CA . THR A 1 86 ? 32.218 30.287 48.905 1.00 29.96 86 THR A CA 1
ATOM 623 C C . THR A 1 86 ? 31.276 31.334 49.476 1.00 28.64 86 THR A C 1
ATOM 624 O O . THR A 1 86 ? 31.276 31.606 50.678 1.00 30.25 86 THR A O 1
ATOM 628 N N . ASP A 1 87 ? 30.456 31.909 48.606 1.00 24.00 87 ASP A N 1
ATOM 629 C CA . ASP A 1 87 ? 29.486 32.927 49.019 1.00 32.04 87 ASP A CA 1
ATOM 630 C C . ASP A 1 87 ? 28.300 32.238 49.692 1.00 28.40 87 ASP A C 1
ATOM 631 O O . ASP A 1 87 ? 27.252 31.972 49.089 1.00 27.35 87 ASP A O 1
ATOM 636 N N . ALA A 1 88 ? 28.470 31.949 50.985 1.00 26.36 88 ALA A N 1
ATOM 637 C CA . ALA A 1 88 ? 27.509 31.128 51.716 1.00 27.05 88 ALA A CA 1
ATOM 638 C C . ALA A 1 88 ? 27.644 31.429 53.203 1.00 23.89 88 ALA A C 1
ATOM 639 O O . ALA A 1 88 ? 28.644 31.999 53.646 1.00 25.60 88 ALA A O 1
ATOM 641 N N . THR A 1 89 ? 26.623 31.043 53.971 1.00 21.47 89 THR A N 1
ATOM 642 C CA . THR A 1 89 ? 26.703 31.260 55.409 1.00 21.26 89 THR A CA 1
ATOM 643 C C . THR A 1 89 ? 27.786 30.372 56.030 1.00 19.66 89 THR A C 1
ATOM 644 O O . THR A 1 89 ? 28.167 29.334 55.480 1.00 19.78 89 THR A O 1
ATOM 648 N N . VAL A 1 90 ? 28.258 30.774 57.212 1.00 18.42 90 VAL A N 1
ATOM 649 C CA . VAL A 1 90 ? 29.170 29.916 57.958 1.00 20.34 90 VAL A CA 1
ATOM 650 C C . VAL A 1 90 ? 28.550 28.539 58.145 1.00 16.81 90 VAL A C 1
ATOM 651 O O . VAL A 1 90 ? 29.214 27.518 57.954 1.00 18.28 90 VAL A O 1
ATOM 655 N N . PHE A 1 91 ? 27.253 28.493 58.481 1.00 18.65 91 PHE A N 1
ATOM 656 C CA . PHE A 1 91 ? 26.546 27.235 58.653 1.00 16.88 91 PHE A CA 1
ATOM 657 C C . PHE A 1 91 ? 26.754 26.320 57.449 1.00 16.97 91 PHE A C 1
ATOM 658 O O . PHE A 1 91 ? 27.145 25.155 57.600 1.00 16.44 91 PHE A O 1
ATOM 666 N N . LYS A 1 92 ? 26.520 26.842 56.247 1.00 17.00 92 LYS A N 1
ATOM 667 C CA . LYS A 1 92 ? 26.654 26.009 55.061 1.00 15.34 92 LYS A CA 1
ATOM 668 C C . LYS A 1 92 ? 28.104 25.638 54.798 1.00 17.25 92 LYS A C 1
ATOM 669 O O . LYS A 1 92 ? 28.395 24.499 54.401 1.00 17.61 92 LYS A O 1
ATOM 675 N N . ARG A 1 93 ? 29.027 26.572 55.033 1.00 14.57 93 ARG A N 1
ATOM 676 C CA . ARG A 1 93 ? 30.426 26.283 54.799 1.00 13.60 93 ARG A CA 1
ATOM 677 C C . ARG A 1 93 ? 30.965 25.219 55.735 1.00 18.29 93 ARG A C 1
ATOM 678 O O . ARG A 1 93 ? 31.883 24.493 55.354 1.00 17.24 93 ARG A O 1
ATOM 686 N N . ILE A 1 94 ? 30.436 25.101 56.963 1.00 14.80 94 ILE A N 1
ATOM 687 C CA . ILE A 1 94 ? 30.881 24.006 57.821 1.00 17.12 94 ILE A CA 1
ATOM 688 C C . ILE A 1 94 ? 30.621 22.666 57.144 1.00 15.88 94 ILE A C 1
ATOM 689 O O . ILE A 1 94 ? 31.483 21.768 57.167 1.00 16.22 94 ILE A O 1
ATOM 694 N N . PHE A 1 95 ? 29.442 22.503 56.531 1.00 15.59 95 PHE A N 1
ATOM 695 C CA . PHE A 1 95 ? 29.155 21.288 55.775 1.00 19.20 95 PHE A CA 1
ATOM 696 C C . PHE A 1 95 ? 30.168 21.102 54.649 1.00 18.12 95 PHE A C 1
ATOM 697 O O . PHE A 1 95 ? 30.661 19.988 54.417 1.00 16.15 95 PHE A O 1
ATOM 705 N N . LEU A 1 96 ? 30.452 22.178 53.904 1.00 14.84 96 LEU A N 1
ATOM 706 C CA . LEU A 1 96 ? 31.302 22.064 52.713 1.00 17.07 96 LEU A CA 1
ATOM 707 C C . LEU A 1 96 ? 32.715 21.655 53.083 1.00 19.22 96 LEU A C 1
ATOM 708 O O . LEU A 1 96 ? 33.311 20.799 52.420 1.00 16.78 96 LEU A O 1
ATOM 713 N N . ILE A 1 97 ? 33.260 22.252 54.148 1.00 15.90 97 ILE A N 1
ATOM 714 C CA . ILE A 1 97 ? 34.598 21.891 54.592 1.00 15.48 97 ILE A CA 1
ATOM 715 C C . ILE A 1 97 ? 34.645 20.446 55.058 1.00 15.56 97 ILE A C 1
ATOM 716 O O . ILE A 1 97 ? 35.600 19.708 54.743 1.00 15.45 97 ILE A O 1
ATOM 721 N N . THR A 1 98 ? 33.637 20.024 55.829 1.00 15.97 98 THR A N 1
ATOM 722 C CA . THR A 1 98 ? 33.589 18.650 56.325 1.00 18.39 98 THR A CA 1
ATOM 723 C C . THR A 1 98 ? 33.472 17.660 55.173 1.00 16.66 98 THR A C 1
ATOM 724 O O . THR A 1 98 ? 34.121 16.609 55.186 1.00 18.61 98 THR A O 1
ATOM 728 N N . GLN A 1 99 ? 32.680 17.994 54.162 1.00 15.81 99 GLN A N 1
ATOM 729 C CA . GLN A 1 99 ? 32.563 17.122 52.988 1.00 18.53 99 GLN A CA 1
ATOM 730 C C . GLN A 1 99 ? 33.911 16.927 52.301 1.00 17.08 99 GLN A C 1
ATOM 731 O O . GLN A 1 99 ? 34.219 15.842 51.794 1.00 19.61 99 GLN A O 1
ATOM 737 N N . ALA A 1 100 ? 34.737 17.968 52.273 1.00 16.82 100 ALA A N 1
ATOM 738 C CA . ALA A 1 100 ? 36.050 17.900 51.655 1.00 21.44 100 ALA A CA 1
ATOM 739 C C . ALA A 1 100 ? 37.014 17.008 52.423 1.00 21.38 100 ALA A C 1
ATOM 740 O O . ALA A 1 100 ? 38.120 16.776 51.933 1.00 20.98 100 ALA A O 1
ATOM 742 N N . ALA A 1 101 ? 36.624 16.504 53.608 1.00 17.92 101 ALA A N 1
ATOM 743 C CA . ALA A 1 101 ? 37.477 15.624 54.403 1.00 17.58 101 ALA A CA 1
ATOM 744 C C . ALA A 1 101 ? 37.045 14.154 54.369 1.00 14.28 101 ALA A C 1
ATOM 745 O O . ALA A 1 101 ? 37.788 13.292 54.869 1.00 22.35 101 ALA A O 1
ATOM 747 N N . ILE A 1 102 ? 35.860 13.854 53.818 1.00 13.94 102 ILE A N 1
ATOM 748 C CA . ILE A 1 102 ? 35.310 12.506 53.930 1.00 15.80 102 ILE A CA 1
ATOM 749 C C . ILE A 1 102 ? 36.205 11.490 53.221 1.00 15.88 102 ILE A C 1
ATOM 750 O O . ILE A 1 102 ? 36.445 10.381 53.723 1.00 16.40 102 ILE A O 1
ATOM 755 N N . LYS A 1 103 ? 36.726 11.845 52.041 1.00 13.53 103 LYS A N 1
ATOM 756 C CA . LYS A 1 103 ? 37.588 10.911 51.316 1.00 17.95 103 LYS A CA 1
ATOM 757 C C . LYS A 1 103 ? 38.830 10.541 52.126 1.00 21.59 103 LYS A C 1
ATOM 758 O O . LYS A 1 103 ? 39.297 9.385 52.096 1.00 20.20 103 LYS A O 1
ATOM 764 N N . ASP A 1 104 ? 39.386 11.513 52.847 1.00 17.00 104 ASP A N 1
ATOM 765 C CA . ASP A 1 104 ? 40.557 11.246 53.662 1.00 19.39 104 ASP A CA 1
ATOM 766 C C . ASP A 1 104 ? 40.191 10.348 54.830 1.00 17.50 104 ASP A C 1
ATOM 767 O O . ASP A 1 104 ? 40.934 9.416 55.165 1.00 22.42 104 ASP A O 1
ATOM 772 N N . LEU A 1 105 ? 39.022 10.586 55.426 1.00 17.32 105 LEU A N 1
ATOM 773 C CA . LEU A 1 105 ? 38.528 9.683 56.454 1.00 16.35 105 LEU A CA 1
ATOM 774 C C . LEU A 1 105 ? 38.425 8.257 55.922 1.00 26.76 105 LEU A C 1
ATOM 775 O O . LEU A 1 105 ? 38.913 7.316 56.549 1.00 21.62 105 LEU A O 1
ATOM 780 N N . GLU A 1 106 ? 37.768 8.075 54.772 1.00 21.56 106 GLU A N 1
ATOM 781 C CA . GLU A 1 106 ? 37.652 6.734 54.194 1.00 21.67 106 GLU A CA 1
ATOM 782 C C . GLU A 1 106 ? 39.022 6.113 53.920 1.00 19.82 106 GLU A C 1
ATOM 783 O O . GLU A 1 106 ? 39.226 4.906 54.117 1.00 23.39 106 GLU A O 1
ATOM 789 N N . SER A 1 107 ? 39.972 6.907 53.455 1.00 21.12 107 SER A N 1
ATOM 790 C CA . SER A 1 107 ? 41.334 6.409 53.277 1.00 23.45 107 SER A CA 1
ATOM 791 C C . SER A 1 107 ? 41.906 5.845 54.577 1.00 29.14 107 SER A C 1
ATOM 792 O O . SER A 1 107 ? 42.507 4.760 54.587 1.00 29.03 107 SER A O 1
ATOM 795 N N . ARG A 1 108 ? 41.725 6.576 55.686 1.00 24.57 108 ARG A N 1
ATOM 796 C CA . ARG A 1 108 ? 42.215 6.125 56.987 1.00 29.20 108 ARG A CA 1
ATOM 797 C C . ARG A 1 108 ? 41.586 4.793 57.378 1.00 31.24 108 ARG A C 1
ATOM 798 O O . ARG A 1 108 ? 42.261 3.888 57.871 1.00 34.17 108 ARG A O 1
ATOM 806 N N . ILE A 1 109 ? 40.267 4.684 57.214 1.00 25.53 109 ILE A N 1
ATOM 807 C CA . ILE A 1 109 ? 39.555 3.457 57.560 1.00 29.04 109 ILE A CA 1
ATOM 808 C C . ILE A 1 109 ? 40.019 2.287 56.694 1.00 35.74 109 ILE A C 1
ATOM 809 O O . ILE A 1 109 ? 40.127 1.150 57.182 1.00 33.17 109 ILE A O 1
ATOM 814 N N . SER A 1 110 ? 40.283 2.538 55.399 1.00 30.19 110 SER A N 1
ATOM 815 C CA A SER A 1 110 ? 40.592 1.430 54.503 0.50 30.55 110 SER A CA 1
ATOM 816 C CA B SER A 1 110 ? 40.607 1.451 54.480 0.50 30.55 110 SER A CA 1
ATOM 817 C C . SER A 1 110 ? 41.926 0.785 54.837 1.00 36.74 110 SER A C 1
ATOM 818 O O . SER A 1 110 ? 42.091 -0.422 54.638 1.00 37.48 110 SER A O 1
ATOM 823 N N . SER A 1 111 ? 42.885 1.571 55.326 1.00 33.97 111 SER A N 1
ATOM 824 C CA . SER A 1 111 ? 44.230 1.096 55.591 1.00 33.92 111 SER A CA 1
ATOM 825 C C . SER A 1 111 ? 44.301 0.195 56.807 1.00 37.94 111 SER A C 1
ATOM 826 O O . SER A 1 111 ? 45.347 -0.421 57.042 1.00 40.48 111 SER A O 1
ATOM 829 N N . MET A 1 112 ? 43.217 0.083 57.560 1.00 39.01 112 MET A N 1
ATOM 830 C CA . MET A 1 112 ? 43.232 -0.670 58.796 1.00 42.53 112 MET A CA 1
ATOM 831 C C . MET A 1 112 ? 42.942 -2.140 58.564 1.00 47.08 112 MET A C 1
ATOM 832 O O . MET A 1 112 ? 42.034 -2.502 57.807 1.00 42.02 112 MET A O 1
ATOM 837 N N . SER A 1 113 ? 43.715 -2.990 59.251 1.00 46.73 113 SER A N 1
ATOM 838 C CA . SER A 1 113 ? 43.499 -4.424 59.141 1.00 46.52 113 SER A CA 1
ATOM 839 C C . SER A 1 113 ? 42.088 -4.769 59.566 1.00 42.36 113 SER A C 1
ATOM 840 O O . SER A 1 113 ? 41.401 -5.564 58.910 1.00 45.95 113 SER A O 1
ATOM 843 N N . THR A 1 114 ? 41.634 -4.177 60.662 1.00 42.71 114 THR A N 1
ATOM 844 C CA . THR A 1 114 ? 40.287 -4.384 61.128 1.00 39.70 114 THR A CA 1
ATOM 845 C C . THR A 1 114 ? 39.567 -3.046 61.188 1.00 41.53 114 THR A C 1
ATOM 846 O O . THR A 1 114 ? 40.123 -2.069 61.706 1.00 38.91 114 THR A O 1
ATOM 850 N N . PRO A 1 115 ? 38.343 -2.956 60.646 1.00 43.79 115 PRO A N 1
ATOM 851 C CA . PRO A 1 115 ? 37.638 -1.683 60.681 1.00 39.84 115 PRO A CA 1
ATOM 852 C C . PRO A 1 115 ? 37.267 -1.282 62.091 1.00 37.00 115 PRO A C 1
ATOM 853 O O . PRO A 1 115 ? 37.050 -2.141 62.971 1.00 30.71 115 PRO A O 1
ATOM 857 N N . PRO A 1 116 ? 37.131 0.013 62.371 1.00 34.15 116 PRO A N 1
ATOM 858 C CA . PRO A 1 116 ? 36.654 0.470 63.677 1.00 32.11 116 PRO A CA 1
ATOM 859 C C . PRO A 1 116 ? 35.341 -0.195 64.055 1.00 28.11 116 PRO A C 1
ATOM 860 O O . PRO A 1 116 ? 34.512 -0.512 63.191 1.00 31.48 116 PRO A O 1
ATOM 864 N N . ALA A 1 117 ? 35.138 -0.327 65.382 1.00 28.11 117 ALA A N 1
ATOM 865 C CA . ALA A 1 117 ? 33.913 -0.889 65.936 1.00 32.32 117 ALA A CA 1
ATOM 866 C C . ALA A 1 117 ? 32.743 0.089 65.896 1.00 34.55 117 ALA A C 1
ATOM 867 O O . ALA A 1 117 ? 31.580 -0.326 65.949 1.00 32.77 117 ALA A O 1
ATOM 869 N N . ALA A 1 118 ? 33.017 1.386 65.835 1.00 28.14 118 ALA A N 1
ATOM 870 C CA . ALA A 1 118 ? 31.945 2.366 65.719 1.00 18.01 118 ALA A CA 1
ATOM 871 C C . ALA A 1 118 ? 32.531 3.678 65.194 1.00 16.58 118 ALA A C 1
ATOM 872 O O . ALA A 1 118 ? 33.722 3.959 65.346 1.00 20.62 118 ALA A O 1
ATOM 874 N N . LEU A 1 119 ? 31.660 4.476 64.594 1.00 17.16 119 LEU A N 1
ATOM 875 C CA . LEU A 1 119 ? 31.999 5.819 64.132 1.00 19.13 119 LEU A CA 1
ATOM 876 C C . LEU A 1 119 ? 30.989 6.793 64.716 1.00 18.88 119 LEU A C 1
ATOM 877 O O . LEU A 1 119 ? 29.778 6.627 64.521 1.00 19.43 119 LEU A O 1
ATOM 882 N N . ILE A 1 120 ? 31.484 7.795 65.445 1.00 17.46 120 ILE A N 1
ATOM 883 C CA . ILE A 1 120 ? 30.641 8.818 66.048 1.00 13.91 120 ILE A CA 1
ATOM 884 C C . ILE A 1 120 ? 30.932 10.146 65.358 1.00 14.02 120 ILE A C 1
ATOM 885 O O . ILE A 1 120 ? 32.066 10.634 65.416 1.00 18.26 120 ILE A O 1
ATOM 890 N N . VAL A 1 121 ? 29.915 10.750 64.742 1.00 16.15 121 VAL A N 1
ATOM 891 C CA . VAL A 1 121 ? 30.068 11.994 64.002 1.00 14.71 121 VAL A CA 1
ATOM 892 C C . VAL A 1 121 ? 29.154 13.068 64.613 1.00 14.33 121 VAL A C 1
ATOM 893 O O . VAL A 1 121 ? 28.253 12.771 65.394 1.00 19.36 121 VAL A O 1
ATOM 897 N N . ASP A 1 122 ? 29.392 14.329 64.243 1.00 13.63 122 ASP A N 1
ATOM 898 C CA . ASP A 1 122 ? 28.516 15.406 64.686 1.00 17.08 122 ASP A CA 1
ATOM 899 C C . ASP A 1 122 ? 27.489 15.691 63.601 1.00 15.77 122 ASP A C 1
ATOM 900 O O . ASP A 1 122 ? 27.463 15.025 62.572 1.00 15.88 122 ASP A O 1
ATOM 905 N N . VAL A 1 123 ? 26.581 16.640 63.861 1.00 12.85 123 VAL A N 1
ATOM 906 C CA . VAL A 1 123 ? 25.430 16.827 62.984 1.00 14.86 123 VAL A CA 1
ATOM 907 C C . VAL A 1 123 ? 25.805 17.419 61.631 1.00 17.35 123 VAL A C 1
ATOM 908 O O . VAL A 1 123 ? 24.957 17.433 60.720 1.00 16.65 123 VAL A O 1
ATOM 912 N N . PHE A 1 124 ? 27.052 17.861 61.462 1.00 15.10 124 PHE A N 1
ATOM 913 C CA . PHE A 1 124 ? 27.516 18.365 60.176 1.00 13.27 124 PHE A CA 1
ATOM 914 C C . PHE A 1 124 ? 28.283 17.315 59.383 1.00 17.22 124 PHE A C 1
ATOM 915 O O . PHE A 1 124 ? 28.739 17.602 58.263 1.00 20.07 124 PHE A O 1
ATOM 923 N N . SER A 1 125 ? 28.445 16.110 59.931 1.00 17.49 125 SER A N 1
ATOM 924 C CA . SER A 1 125 ? 29.436 15.156 59.430 1.00 14.27 125 SER A CA 1
ATOM 925 C C . SER A 1 125 ? 28.798 13.844 58.989 1.00 16.07 125 SER A C 1
ATOM 926 O O . SER A 1 125 ? 29.496 12.828 58.850 1.00 14.19 125 SER A O 1
ATOM 929 N N . MET A 1 126 ? 27.489 13.838 58.778 1.00 16.48 126 MET A N 1
ATOM 930 C CA . MET A 1 126 ? 26.812 12.602 58.439 1.00 18.25 126 MET A CA 1
ATOM 931 C C . MET A 1 126 ? 27.016 12.203 56.976 1.00 18.72 126 MET A C 1
ATOM 932 O O . MET A 1 126 ? 26.472 11.176 56.557 1.00 19.08 126 MET A O 1
ATOM 937 N N . ASP A 1 127 ? 27.784 12.978 56.205 1.00 19.30 127 ASP A N 1
ATOM 938 C CA . ASP A 1 127 ? 28.254 12.458 54.912 1.00 18.70 127 ASP A CA 1
ATOM 939 C C . ASP A 1 127 ? 29.285 11.361 55.096 1.00 19.08 127 ASP A C 1
ATOM 940 O O . ASP A 1 127 ? 29.705 10.733 54.124 1.00 19.41 127 ASP A O 1
ATOM 945 N N . ALA A 1 128 ? 29.705 11.098 56.329 1.00 18.07 128 ALA A N 1
ATOM 946 C CA . ALA A 1 128 ? 30.536 9.933 56.575 1.00 18.61 128 ALA A CA 1
ATOM 947 C C . ALA A 1 128 ? 29.730 8.648 56.634 1.00 17.35 128 ALA A C 1
ATOM 948 O O . ALA A 1 128 ? 30.340 7.572 56.655 1.00 19.76 128 ALA A O 1
ATOM 950 N N . PHE A 1 129 ? 28.393 8.735 56.667 1.00 12.73 129 PHE A N 1
ATOM 951 C CA . PHE A 1 129 ? 27.579 7.538 56.802 1.00 17.19 129 PHE A CA 1
ATOM 952 C C . PHE A 1 129 ? 27.849 6.514 55.691 1.00 18.09 129 PHE A C 1
ATOM 953 O O . PHE A 1 129 ? 27.926 5.309 55.998 1.00 18.56 129 PHE A O 1
ATOM 961 N N . PRO A 1 130 ? 27.962 6.893 54.415 1.00 20.65 130 PRO A N 1
ATOM 962 C CA . PRO A 1 130 ? 28.224 5.863 53.389 1.00 18.13 130 PRO A CA 1
ATOM 963 C C . PRO A 1 130 ? 29.518 5.137 53.627 1.00 19.61 130 PRO A C 1
ATOM 964 O O . PRO A 1 130 ? 29.642 3.958 53.264 1.00 21.15 130 PRO A O 1
ATOM 968 N N . VAL A 1 131 ? 30.516 5.833 54.175 1.00 16.80 131 VAL A N 1
ATOM 969 C CA . VAL A 1 131 ? 31.796 5.207 54.481 1.00 17.60 131 VAL A CA 1
ATOM 970 C C . VAL A 1 131 ? 31.602 4.134 55.534 1.00 22.33 131 VAL A C 1
ATOM 971 O O . VAL A 1 131 ? 32.045 2.992 55.373 1.00 20.02 131 VAL A O 1
ATOM 975 N N . ALA A 1 132 ? 30.919 4.488 56.623 1.00 19.15 132 ALA A N 1
ATOM 976 C CA . ALA A 1 132 ? 30.610 3.497 57.651 1.00 16.43 132 ALA A CA 1
ATOM 977 C C . ALA A 1 132 ? 29.876 2.304 57.050 1.00 18.67 132 ALA A C 1
ATOM 978 O O . ALA A 1 132 ? 30.233 1.145 57.303 1.00 23.06 132 ALA A O 1
ATOM 980 N N . ASP A 1 133 ? 28.868 2.576 56.211 1.00 17.56 133 ASP A N 1
ATOM 981 C CA . ASP A 1 133 ? 28.095 1.497 55.605 1.00 24.87 133 ASP A CA 1
ATOM 982 C C . ASP A 1 133 ? 28.981 0.541 54.807 1.00 24.44 133 ASP A C 1
ATOM 983 O O . ASP A 1 133 ? 28.845 -0.685 54.911 1.00 25.64 133 ASP A O 1
ATOM 988 N N . ARG A 1 134 ? 29.885 1.078 53.993 1.00 22.82 134 ARG A N 1
ATOM 989 C CA . ARG A 1 134 ? 30.744 0.218 53.180 1.00 24.30 134 ARG A CA 1
ATOM 990 C C . ARG A 1 134 ? 31.618 -0.693 54.026 1.00 30.11 134 ARG A C 1
ATOM 991 O O . ARG A 1 134 ? 31.946 -1.804 53.598 1.00 27.15 134 ARG A O 1
ATOM 999 N N . PHE A 1 135 ? 32.023 -0.249 55.206 1.00 26.17 135 PHE A N 1
ATOM 1000 C CA . PHE A 1 135 ? 32.890 -1.054 56.051 1.00 22.95 135 PHE A CA 1
ATOM 1001 C C . PHE A 1 135 ? 32.141 -1.791 57.158 1.00 22.79 135 PHE A C 1
ATOM 1002 O O . PHE A 1 135 ? 32.779 -2.389 58.033 1.00 28.48 135 PHE A O 1
ATOM 1010 N N . GLY A 1 136 ? 30.824 -1.777 57.133 1.00 22.85 136 GLY A N 1
ATOM 1011 C CA . GLY A 1 136 ? 30.061 -2.431 58.180 1.00 28.81 136 GLY A CA 1
ATOM 1012 C C . GLY A 1 136 ? 30.151 -1.798 59.549 1.00 31.18 136 GLY A C 1
ATOM 1013 O O . GLY A 1 136 ? 29.880 -2.464 60.545 1.00 31.50 136 GLY A O 1
ATOM 1014 N N . ILE A 1 137 ? 30.487 -0.518 59.624 1.00 26.06 137 ILE A N 1
ATOM 1015 C CA . ILE A 1 137 ? 30.671 0.183 60.891 1.00 24.46 137 ILE A CA 1
ATOM 1016 C C . ILE A 1 137 ? 29.355 0.790 61.349 1.00 25.88 137 ILE A C 1
ATOM 1017 O O . ILE A 1 137 ? 28.717 1.530 60.601 1.00 24.19 137 ILE A O 1
ATOM 1022 N N . LYS A 1 138 ? 28.963 0.481 62.590 1.00 23.88 138 LYS A N 1
ATOM 1023 C CA . LYS A 1 138 ? 27.842 1.156 63.218 1.00 25.95 138 LYS A CA 1
ATOM 1024 C C . LYS A 1 138 ? 28.100 2.656 63.318 1.00 19.29 138 LYS A C 1
ATOM 1025 O O . LYS A 1 138 ? 29.197 3.093 63.673 1.00 25.78 138 LYS A O 1
ATOM 1031 N N . LYS A 1 139 ? 27.086 3.446 62.998 1.00 21.20 139 LYS A N 1
ATOM 1032 C CA . LYS A 1 139 ? 27.257 4.892 62.946 1.00 21.61 139 LYS A CA 1
ATOM 1033 C C . LYS A 1 139 ? 26.385 5.573 63.988 1.00 22.89 139 LYS A C 1
ATOM 1034 O O . LYS A 1 139 ? 25.192 5.288 64.111 1.00 22.78 139 LYS A O 1
ATOM 1040 N N . TYR A 1 140 ? 27.006 6.459 64.747 1.00 20.16 140 TYR A N 1
ATOM 1041 C CA . TYR A 1 140 ? 26.348 7.208 65.809 1.00 23.14 140 TYR A CA 1
ATOM 1042 C C . TYR A 1 140 ? 26.544 8.682 65.526 1.00 21.09 140 TYR A C 1
ATOM 1043 O O . TYR A 1 140 ? 27.533 9.061 64.906 1.00 18.27 140 TYR A O 1
ATOM 1052 N N . VAL A 1 141 ? 25.565 9.486 65.929 1.00 17.22 141 VAL A N 1
ATOM 1053 C CA . VAL A 1 141 ? 25.706 10.933 65.929 1.00 16.76 141 VAL A CA 1
ATOM 1054 C C . VAL A 1 141 ? 25.749 11.408 67.373 1.00 16.50 141 VAL A C 1
ATOM 1055 O O . VAL A 1 141 ? 24.839 11.112 68.148 1.00 18.31 141 VAL A O 1
ATOM 1059 N N . PHE A 1 142 ? 26.798 12.151 67.717 1.00 14.16 142 PHE A N 1
ATOM 1060 C CA . PHE A 1 142 ? 26.854 12.885 68.978 1.00 17.28 142 PHE A CA 1
ATOM 1061 C C . PHE A 1 142 ? 26.253 14.241 68.705 1.00 19.19 142 PHE A C 1
ATOM 1062 O O . PHE A 1 142 ? 26.899 15.122 68.137 1.00 16.16 142 PHE A O 1
ATOM 1070 N N . VAL A 1 143 ? 24.990 14.387 69.083 1.00 14.05 143 VAL A N 1
ATOM 1071 C CA . VAL A 1 143 ? 24.267 15.644 68.967 1.00 14.89 143 VAL A CA 1
ATOM 1072 C C . VAL A 1 143 ? 24.702 16.518 70.136 1.00 20.36 143 VAL A C 1
ATOM 1073 O O . VAL A 1 143 ? 24.342 16.260 71.285 1.00 13.82 143 VAL A O 1
ATOM 1077 N N . THR A 1 144 ? 25.517 17.511 69.854 1.00 15.35 144 THR A N 1
ATOM 1078 C CA . THR A 1 144 ? 26.126 18.370 70.856 1.00 17.77 144 THR A CA 1
ATOM 1079 C C . THR A 1 144 ? 25.189 19.513 71.299 1.00 19.74 144 THR A C 1
ATOM 1080 O O . THR A 1 144 ? 25.655 20.558 71.747 1.00 22.05 144 THR A O 1
ATOM 1084 N N . LEU A 1 145 ? 23.892 19.342 71.057 1.00 17.13 145 LEU A N 1
ATOM 1085 C CA . LEU A 1 145 ? 22.868 20.317 71.370 1.00 15.20 145 LEU A CA 1
ATOM 1086 C C . LEU A 1 145 ? 21.914 19.660 72.357 1.00 15.39 145 LEU A C 1
ATOM 1087 O O . LEU A 1 145 ? 22.122 18.526 72.782 1.00 18.57 145 LEU A O 1
ATOM 1092 N N . ASN A 1 146 ? 20.845 20.351 72.688 1.00 14.48 146 ASN A N 1
ATOM 1093 C CA . ASN A 1 146 ? 19.953 19.858 73.720 1.00 17.18 146 ASN A CA 1
ATOM 1094 C C . ASN A 1 146 ? 18.738 19.140 73.123 1.00 16.71 146 ASN A C 1
ATOM 1095 O O . ASN A 1 146 ? 18.535 19.072 71.911 1.00 16.75 146 ASN A O 1
ATOM 1100 N N . ALA A 1 147 ? 17.905 18.585 74.035 1.00 17.78 147 ALA A N 1
ATOM 1101 C CA . ALA A 1 147 ? 16.770 17.775 73.618 1.00 17.40 147 ALA A CA 1
ATOM 1102 C C . ALA A 1 147 ? 15.721 18.607 72.905 1.00 18.75 147 ALA A C 1
ATOM 1103 O O . ALA A 1 147 ? 15.088 18.130 71.947 1.00 21.45 147 ALA A O 1
ATOM 1105 N N . TRP A 1 148 ? 15.494 19.835 73.363 1.00 17.36 148 TRP A N 1
ATOM 1106 C CA . TRP A 1 148 ? 14.530 20.698 72.693 1.00 20.22 148 TRP A CA 1
ATOM 1107 C C . TRP A 1 148 ? 14.923 20.890 71.238 1.00 22.37 148 TRP A C 1
ATOM 1108 O O . TRP A 1 148 ? 14.073 20.877 70.330 1.00 15.41 148 TRP A O 1
ATOM 1119 N N . PHE A 1 149 ? 16.223 21.076 70.991 1.00 17.95 149 PHE A N 1
ATOM 1120 C CA . PHE A 1 149 ? 16.687 21.211 69.624 1.00 16.88 149 PHE A CA 1
ATOM 1121 C C . PHE A 1 149 ? 16.481 19.908 68.858 1.00 19.16 149 PHE A C 1
ATOM 1122 O O . PHE A 1 149 ? 16.114 19.923 67.675 1.00 19.50 149 PHE A O 1
ATOM 1130 N N . LEU A 1 150 ? 16.727 18.766 69.511 1.00 19.89 150 LEU A N 1
ATOM 1131 C CA . LEU A 1 150 ? 16.566 17.503 68.810 1.00 20.32 150 LEU A CA 1
ATOM 1132 C C . LEU A 1 150 ? 15.097 17.292 68.450 1.00 23.36 150 LEU A C 1
ATOM 1133 O O . LEU A 1 150 ? 14.784 16.832 67.349 1.00 24.47 150 LEU A O 1
ATOM 1138 N N . ALA A 1 151 ? 14.179 17.689 69.342 1.00 20.77 151 ALA A N 1
ATOM 1139 C CA . ALA A 1 151 ? 12.752 17.566 69.039 1.00 23.42 151 ALA A CA 1
ATOM 1140 C C . ALA A 1 151 ? 12.366 18.442 67.859 1.00 24.86 151 ALA A C 1
ATOM 1141 O O . ALA A 1 151 ? 11.652 18.000 66.934 1.00 24.12 151 ALA A O 1
ATOM 1143 N N . LEU A 1 152 ? 12.785 19.712 67.889 1.00 21.26 152 LEU A N 1
ATOM 1144 C CA . LEU A 1 152 ? 12.529 20.596 66.766 1.00 20.22 152 LEU A CA 1
ATOM 1145 C C . LEU A 1 152 ? 13.074 19.989 65.483 1.00 23.71 152 LEU A C 1
ATOM 1146 O O . LEU A 1 152 ? 12.388 19.979 64.457 1.00 23.57 152 LEU A O 1
ATOM 1151 N N . THR A 1 153 ? 14.305 19.470 65.533 1.00 21.71 153 THR A N 1
ATOM 1152 C CA . THR A 1 153 ? 14.949 18.929 64.349 1.00 18.86 153 THR A CA 1
ATOM 1153 C C . THR A 1 153 ? 14.246 17.666 63.873 1.00 27.50 153 THR A C 1
ATOM 1154 O O . THR A 1 153 ? 14.136 17.422 62.664 1.00 25.27 153 THR A O 1
ATOM 1158 N N . THR A 1 154 ? 13.775 16.847 64.809 1.00 25.11 154 THR A N 1
ATOM 1159 C CA . THR A 1 154 ? 12.991 15.676 64.442 1.00 26.18 154 THR A CA 1
ATOM 1160 C C . THR A 1 154 ? 11.765 16.067 63.630 1.00 28.97 154 THR A C 1
ATOM 1161 O O . THR A 1 154 ? 11.422 15.407 62.636 1.00 31.84 154 THR A O 1
ATOM 1165 N N . TYR A 1 155 ? 11.113 17.157 64.011 1.00 27.00 155 TYR A N 1
ATOM 1166 C CA . TYR A 1 155 ? 9.802 17.493 63.496 1.00 30.91 155 TYR A CA 1
ATOM 1167 C C . TYR A 1 155 ? 9.819 18.563 62.422 1.00 28.51 155 TYR A C 1
ATOM 1168 O O . TYR A 1 155 ? 8.762 18.848 61.849 1.00 29.22 155 TYR A O 1
ATOM 1177 N N . VAL A 1 156 ? 10.986 19.127 62.081 1.00 26.46 156 VAL A N 1
ATOM 1178 C CA . VAL A 1 156 ? 11.009 20.264 61.157 1.00 24.09 156 VAL A CA 1
ATOM 1179 C C . VAL A 1 156 ? 10.562 19.886 59.746 1.00 27.09 156 VAL A C 1
ATOM 1180 O O . VAL A 1 156 ? 10.060 20.741 58.999 1.00 23.15 156 VAL A O 1
ATOM 1184 N N . ARG A 1 157 ? 10.754 18.642 59.340 1.00 25.29 157 ARG A N 1
ATOM 1185 C CA . ARG A 1 157 ? 10.313 18.241 58.008 1.00 28.46 157 ARG A CA 1
ATOM 1186 C C . ARG A 1 157 ? 8.790 18.214 57.920 1.00 31.94 157 ARG A C 1
ATOM 1187 O O . ARG A 1 157 ? 8.217 18.583 56.889 1.00 33.72 157 ARG A O 1
ATOM 1195 N N . THR A 1 158 ? 8.129 17.797 59.000 1.00 28.99 158 THR A N 1
ATOM 1196 C CA . THR A 1 158 ? 6.678 17.946 59.114 1.00 30.19 158 THR A CA 1
ATOM 1197 C C . THR A 1 158 ? 6.270 19.414 59.102 1.00 37.90 158 THR A C 1
ATOM 1198 O O . THR A 1 158 ? 5.370 19.810 58.350 1.00 37.28 158 THR A O 1
ATOM 1202 N N . LEU A 1 159 ? 6.922 20.243 59.926 1.00 29.59 159 LEU A N 1
ATOM 1203 C CA . LEU A 1 159 ? 6.631 21.674 59.906 1.00 27.61 159 LEU A CA 1
ATOM 1204 C C . LEU A 1 159 ? 6.742 22.255 58.502 1.00 31.46 159 LEU A C 1
ATOM 1205 O O . LEU A 1 159 ? 5.981 23.151 58.124 1.00 37.61 159 LEU A O 1
ATOM 1210 N N . ASP A 1 160 ? 7.725 21.778 57.729 1.00 26.90 160 ASP A N 1
ATOM 1211 C CA . ASP A 1 160 ? 7.950 22.278 56.379 1.00 32.28 160 ASP A CA 1
ATOM 1212 C C . ASP A 1 160 ? 6.735 22.034 55.485 1.00 29.31 160 ASP A C 1
ATOM 1213 O O . ASP A 1 160 ? 6.407 22.885 54.641 1.00 30.86 160 ASP A O 1
ATOM 1218 N N . ARG A 1 161 ? 6.087 20.876 55.645 1.00 35.56 161 ARG A N 1
ATOM 1219 C CA . ARG A 1 161 ? 4.876 20.570 54.892 1.00 41.35 161 ARG A CA 1
ATOM 1220 C C . ARG A 1 161 ? 3.688 21.360 55.432 1.00 47.61 161 ARG A C 1
ATOM 1221 O O . ARG A 1 161 ? 2.941 21.974 54.663 1.00 49.27 161 ARG A O 1
ATOM 1229 N N . GLU A 1 162 ? 3.515 21.380 56.761 1.00 39.81 162 GLU A N 1
ATOM 1230 C CA . GLU A 1 162 ? 2.278 21.863 57.356 1.00 41.45 162 GLU A CA 1
ATOM 1231 C C . GLU A 1 162 ? 2.160 23.383 57.388 1.00 45.17 162 GLU A C 1
ATOM 1232 O O . GLU A 1 162 ? 1.038 23.895 57.358 1.00 46.11 162 GLU A O 1
ATOM 1238 N N A ILE A 1 163 ? 3.267 24.109 57.473 0.50 42.73 163 ILE A N 1
ATOM 1239 N N B ILE A 1 163 ? 3.268 24.131 57.406 0.50 42.73 163 ILE A N 1
ATOM 1240 C CA A ILE A 1 163 ? 3.226 25.560 57.529 0.50 42.29 163 ILE A CA 1
ATOM 1241 C CA B ILE A 1 163 ? 3.223 25.591 57.429 0.50 42.26 163 ILE A CA 1
ATOM 1242 C C A ILE A 1 163 ? 3.509 26.099 56.138 0.50 42.03 163 ILE A C 1
ATOM 1243 C C B ILE A 1 163 ? 3.567 26.113 56.038 0.50 42.05 163 ILE A C 1
ATOM 1244 O O A ILE A 1 163 ? 4.459 25.672 55.469 0.50 42.08 163 ILE A O 1
ATOM 1245 O O B ILE A 1 163 ? 4.594 25.735 55.457 0.50 42.05 163 ILE A O 1
ATOM 1254 N N A GLU A 1 164 ? 2.685 27.037 55.706 0.50 43.82 164 GLU A N 1
ATOM 1255 N N B GLU A 1 164 ? 2.737 27.016 55.510 0.50 43.88 164 GLU A N 1
ATOM 1256 C CA A GLU A 1 164 ? 2.948 27.811 54.509 0.50 43.10 164 GLU A CA 1
ATOM 1257 C CA B GLU A 1 164 ? 2.958 27.487 54.148 0.50 43.35 164 GLU A CA 1
ATOM 1258 C C A GLU A 1 164 ? 3.443 29.177 54.951 0.50 40.60 164 GLU A C 1
ATOM 1259 C C B GLU A 1 164 ? 4.000 28.597 54.094 0.50 41.86 164 GLU A C 1
ATOM 1260 O O A GLU A 1 164 ? 2.979 29.722 55.959 0.50 35.72 164 GLU A O 1
ATOM 1261 O O B GLU A 1 164 ? 4.872 28.593 53.218 0.50 37.23 164 GLU A O 1
ATOM 1272 N N A GLY A 1 165 ? 4.381 29.726 54.199 0.50 39.15 165 GLY A N 1
ATOM 1273 N N B GLY A 1 165 ? 3.890 29.572 55.000 0.50 40.05 165 GLY A N 1
ATOM 1274 C CA A GLY A 1 165 ? 4.947 31.006 54.548 0.50 39.06 165 GLY A CA 1
ATOM 1275 C CA B GLY A 1 165 ? 4.674 30.785 54.930 0.50 39.50 165 GLY A CA 1
ATOM 1276 C C A GLY A 1 165 ? 6.023 30.870 55.608 0.50 37.33 165 GLY A C 1
ATOM 1277 C C B GLY A 1 165 ? 5.935 30.719 55.770 0.50 37.24 165 GLY A C 1
ATOM 1278 O O A GLY A 1 165 ? 6.334 29.790 56.110 0.50 38.09 165 GLY A O 1
ATOM 1279 O O B GLY A 1 165 ? 6.374 29.656 56.210 0.50 38.15 165 GLY A O 1
ATOM 1280 N N A GLU A 1 166 ? 6.589 32.019 55.956 0.50 34.92 166 GLU A N 1
ATOM 1281 N N B GLU A 1 166 ? 6.533 31.894 55.972 0.50 34.89 166 GLU A N 1
ATOM 1282 C CA A GLU A 1 166 ? 7.774 32.056 56.798 0.50 36.22 166 GLU A CA 1
ATOM 1283 C CA B GLU A 1 166 ? 7.742 32.003 56.776 0.50 36.24 166 GLU A CA 1
ATOM 1284 C C A GLU A 1 166 ? 7.430 31.748 58.246 0.50 31.90 166 GLU A C 1
ATOM 1285 C C B GLU A 1 166 ? 7.425 31.733 58.241 0.50 31.89 166 GLU A C 1
ATOM 1286 O O A GLU A 1 166 ? 6.398 32.175 58.769 0.50 31.46 166 GLU A O 1
ATOM 1287 O O B GLU A 1 166 ? 6.407 32.185 58.774 0.50 31.46 166 GLU A O 1
ATOM 1298 N N . TYR A 1 167 ? 8.301 30.973 58.890 1.00 31.39 167 TYR A N 1
ATOM 1299 C CA . TYR A 1 167 ? 8.125 30.688 60.301 1.00 31.21 167 TYR A CA 1
ATOM 1300 C C . TYR A 1 167 ? 8.084 31.964 61.126 1.00 24.24 167 TYR A C 1
ATOM 1301 O O . TYR A 1 167 ? 7.302 32.069 62.083 1.00 26.94 167 TYR A O 1
ATOM 1310 N N . VAL A 1 168 ? 8.902 32.956 60.751 1.00 27.03 168 VAL A N 1
ATOM 1311 C CA . VAL A 1 168 ? 9.020 34.154 61.562 1.00 30.97 168 VAL A CA 1
ATOM 1312 C C . VAL A 1 168 ? 7.799 35.046 61.456 1.00 33.60 168 VAL A C 1
ATOM 1313 O O . VAL A 1 168 ? 7.703 36.039 62.191 1.00 35.15 168 VAL A O 1
ATOM 1317 N N . ASP A 1 169 ? 6.888 34.733 60.538 1.00 36.16 169 ASP A N 1
ATOM 1318 C CA . ASP A 1 169 ? 5.647 35.474 60.380 1.00 38.07 169 ASP A CA 1
ATOM 1319 C C . ASP A 1 169 ? 4.478 34.825 61.093 1.00 38.61 169 ASP A C 1
ATOM 1320 O O . ASP A 1 169 ? 3.360 35.331 60.993 1.00 38.54 169 ASP A O 1
ATOM 1325 N N . LEU A 1 170 ? 4.692 33.703 61.770 1.00 33.25 170 LEU A N 1
ATOM 1326 C CA . LEU A 1 170 ? 3.580 32.983 62.372 1.00 34.28 170 LEU A CA 1
ATOM 1327 C C . LEU A 1 170 ? 3.040 33.767 63.571 1.00 39.75 170 LEU A C 1
ATOM 1328 O O . LEU A 1 170 ? 3.780 34.517 64.227 1.00 37.45 170 LEU A O 1
ATOM 1333 N N . PRO A 1 171 ? 1.723 33.636 63.830 1.00 37.88 171 PRO A N 1
ATOM 1334 C CA . PRO A 1 171 ? 1.050 34.437 64.860 1.00 39.43 171 PRO A CA 1
ATOM 1335 C C . PRO A 1 171 ? 1.270 34.005 66.291 1.00 44.29 171 PRO A C 1
ATOM 1336 O O . PRO A 1 171 ? 1.144 34.804 67.231 1.00 40.41 171 PRO A O 1
ATOM 1340 N N . GLU A 1 172 ? 1.498 32.722 66.464 1.00 35.76 172 GLU A N 1
ATOM 1341 C CA . GLU A 1 172 ? 1.677 32.198 67.802 1.00 38.07 172 GLU A CA 1
ATOM 1342 C C . GLU A 1 172 ? 2.880 31.270 67.850 1.00 35.54 172 GLU A C 1
ATOM 1343 O O . GLU A 1 172 ? 3.523 31.032 66.823 1.00 28.81 172 GLU A O 1
ATOM 1349 N N . PRO A 1 173 ? 3.213 30.760 69.027 1.00 37.84 173 PRO A N 1
ATOM 1350 C CA . PRO A 1 173 ? 4.325 29.820 69.135 1.00 35.69 173 PRO A CA 1
ATOM 1351 C C . PRO A 1 173 ? 4.117 28.559 68.320 1.00 41.22 173 PRO A C 1
ATOM 1352 O O . PRO A 1 173 ? 3.002 28.059 68.161 1.00 33.88 173 PRO A O 1
ATOM 1356 N N . ILE A 1 174 ? 5.230 28.038 67.812 1.00 30.81 174 ILE A N 1
ATOM 1357 C CA . ILE A 1 174 ? 5.211 26.847 66.974 1.00 30.39 174 ILE A CA 1
ATOM 1358 C C . ILE A 1 174 ? 5.121 25.632 67.880 1.00 35.29 174 ILE A C 1
ATOM 1359 O O . ILE A 1 174 ? 6.018 25.383 68.698 1.00 28.62 174 ILE A O 1
ATOM 1364 N N . ALA A 1 175 ? 4.028 24.880 67.747 1.00 30.49 175 ALA A N 1
ATOM 1365 C CA . ALA A 1 175 ? 3.885 23.652 68.509 1.00 33.18 175 ALA A CA 1
ATOM 1366 C C . ALA A 1 175 ? 4.931 22.638 68.074 1.00 34.28 175 ALA A C 1
ATOM 1367 O O . ALA A 1 175 ? 5.133 22.409 66.878 1.00 34.30 175 ALA A O 1
ATOM 1369 N N . ILE A 1 176 ? 5.577 22.025 69.051 1.00 34.14 176 ILE A N 1
ATOM 1370 C CA . ILE A 1 176 ? 6.455 20.883 68.851 1.00 27.73 176 ILE A CA 1
ATOM 1371 C C . ILE A 1 176 ? 5.867 19.762 69.690 1.00 29.81 176 ILE A C 1
ATOM 1372 O O . ILE A 1 176 ? 5.733 19.906 70.905 1.00 26.14 176 ILE A O 1
ATOM 1377 N N . PRO A 1 177 ? 5.472 18.639 69.089 1.00 29.34 177 PRO A N 1
ATOM 1378 C CA . PRO A 1 177 ? 4.703 17.645 69.845 1.00 30.64 177 PRO A CA 1
ATOM 1379 C C . PRO A 1 177 ? 5.300 17.210 71.167 1.00 28.43 177 PRO A C 1
ATOM 1380 O O . PRO A 1 177 ? 6.441 16.715 71.206 1.00 28.53 177 PRO A O 1
ATOM 1384 N N . GLY A 1 178 ? 4.535 17.390 72.246 1.00 26.81 178 GLY A N 1
ATOM 1385 C CA . GLY A 1 178 ? 4.927 16.998 73.577 1.00 29.59 178 GLY A CA 1
ATOM 1386 C C . GLY A 1 178 ? 5.867 17.957 74.265 1.00 27.85 178 GLY A C 1
ATOM 1387 O O . GLY A 1 178 ? 6.297 17.674 75.393 1.00 34.21 178 GLY A O 1
ATOM 1388 N N . CYS A 1 179 ? 6.171 19.086 73.629 1.00 25.94 179 CYS A N 1
ATOM 1389 C CA . CYS A 1 179 ? 7.281 19.938 74.022 1.00 33.07 179 CYS A CA 1
ATOM 1390 C C . CYS A 1 179 ? 6.832 21.381 74.153 1.00 28.06 179 CYS A C 1
ATOM 1391 O O . CYS A 1 179 ? 5.810 21.791 73.613 1.00 25.90 179 CYS A O 1
ATOM 1394 N N . LYS A 1 180 ? 7.661 22.175 74.811 1.00 30.23 180 LYS A N 1
ATOM 1395 C CA . LYS A 1 180 ? 7.429 23.617 74.888 1.00 27.41 180 LYS A CA 1
ATOM 1396 C C . LYS A 1 180 ? 7.371 24.222 73.493 1.00 29.15 180 LYS A C 1
ATOM 1397 O O . LYS A 1 180 ? 8.253 23.953 72.656 1.00 26.37 180 LYS A O 1
ATOM 1403 N N . PRO A 1 181 ? 6.341 24.997 73.181 1.00 24.89 181 PRO A N 1
ATOM 1404 C CA . PRO A 1 181 ? 6.278 25.614 71.864 1.00 29.02 181 PRO A CA 1
ATOM 1405 C C . PRO A 1 181 ? 7.358 26.666 71.710 1.00 24.93 181 PRO A C 1
ATOM 1406 O O . PRO A 1 181 ? 7.887 27.208 72.682 1.00 27.61 181 PRO A O 1
ATOM 1410 N N . LEU A 1 182 ? 7.671 26.939 70.456 1.00 25.93 182 LEU A N 1
ATOM 1411 C CA . LEU A 1 182 ? 8.836 27.734 70.069 1.00 24.05 182 LEU A CA 1
ATOM 1412 C C . LEU A 1 182 ? 8.370 29.073 69.523 1.00 25.14 182 LEU A C 1
ATOM 1413 O O . LEU A 1 182 ? 7.671 29.124 68.510 1.00 25.26 182 LEU A O 1
ATOM 1418 N N . ARG A 1 183 ? 8.759 30.150 70.182 1.00 22.91 183 ARG A N 1
ATOM 1419 C CA . ARG A 1 183 ? 8.389 31.466 69.687 1.00 23.05 183 ARG A CA 1
ATOM 1420 C C . ARG A 1 183 ? 9.001 31.721 68.315 1.00 27.55 183 ARG A C 1
ATOM 1421 O O . ARG A 1 183 ? 10.161 31.380 68.073 1.00 24.49 183 ARG A O 1
ATOM 1429 N N . PRO A 1 184 ? 8.259 32.310 67.396 1.00 30.98 184 PRO A N 1
ATOM 1430 C CA . PRO A 1 184 ? 8.826 32.569 66.064 1.00 32.56 184 PRO A CA 1
ATOM 1431 C C . PRO A 1 184 ? 10.125 33.346 66.078 1.00 28.81 184 PRO A C 1
ATOM 1432 O O . PRO A 1 184 ? 10.974 33.106 65.211 1.00 28.96 184 PRO A O 1
ATOM 1436 N N . GLU A 1 185 ? 10.311 34.295 67.003 1.00 27.52 185 GLU A N 1
ATOM 1437 C CA . GLU A 1 185 ? 11.577 35.028 67.006 1.00 29.12 185 GLU A CA 1
ATOM 1438 C C . GLU A 1 185 ? 12.739 34.172 67.534 1.00 25.19 185 GLU A C 1
ATOM 1439 O O . GLU A 1 185 ? 13.899 34.575 67.358 1.00 29.54 185 GLU A O 1
ATOM 1445 N N . ASP A 1 186 ? 12.451 33.006 68.136 1.00 19.28 186 ASP A N 1
ATOM 1446 C CA . ASP A 1 186 ? 13.480 32.137 68.701 1.00 25.17 186 ASP A CA 1
ATOM 1447 C C . ASP A 1 186 ? 13.896 30.998 67.777 1.00 23.47 186 ASP A C 1
ATOM 1448 O O . ASP A 1 186 ? 14.687 30.138 68.182 1.00 19.96 186 ASP A O 1
ATOM 1453 N N . VAL A 1 187 ? 13.339 30.925 66.567 1.00 22.34 187 VAL A N 1
ATOM 1454 C CA . VAL A 1 187 ? 13.606 29.754 65.738 1.00 23.36 187 VAL A CA 1
ATOM 1455 C C . VAL A 1 187 ? 15.111 29.688 65.403 1.00 16.37 187 VAL A C 1
ATOM 1456 O O . VAL A 1 187 ? 15.797 30.712 65.290 1.00 18.72 187 VAL A O 1
ATOM 1460 N N . PHE A 1 188 ? 15.601 28.465 65.261 1.00 22.54 188 PHE A N 1
ATOM 1461 C CA . PHE A 1 188 ? 16.942 28.175 64.759 1.00 19.93 188 PHE A CA 1
ATOM 1462 C C . PHE A 1 188 ? 17.247 28.954 63.490 1.00 23.77 188 PHE A C 1
ATOM 1463 O O . PHE A 1 188 ? 16.405 29.080 62.603 1.00 21.39 188 PHE A O 1
ATOM 1471 N N . ASP A 1 189 ? 18.479 29.487 63.429 1.00 16.27 189 ASP A N 1
ATOM 1472 C CA . ASP A 1 189 ? 18.830 30.479 62.412 1.00 18.67 189 ASP A CA 1
ATOM 1473 C C . ASP A 1 189 ? 18.352 30.113 61.006 1.00 20.50 189 ASP A C 1
ATOM 1474 O O . ASP A 1 189 ? 17.839 31.001 60.299 1.00 18.38 189 ASP A O 1
ATOM 1479 N N . PRO A 1 190 ? 18.557 28.878 60.520 1.00 19.08 190 PRO A N 1
ATOM 1480 C CA . PRO A 1 190 ? 18.176 28.546 59.137 1.00 22.07 190 PRO A CA 1
ATOM 1481 C C . PRO A 1 190 ? 16.694 28.690 58.864 1.00 23.15 190 PRO A C 1
ATOM 1482 O O . PRO A 1 190 ? 16.299 28.862 57.700 1.00 24.88 190 PRO A O 1
ATOM 1486 N N . MET A 1 191 ? 15.872 28.559 59.905 1.00 22.09 191 MET A N 1
ATOM 1487 C CA . MET A 1 191 ? 14.427 28.743 59.841 1.00 21.89 191 MET A CA 1
ATOM 1488 C C . MET A 1 191 ? 14.017 30.204 59.810 1.00 20.08 191 MET A C 1
ATOM 1489 O O . MET A 1 191 ? 12.834 30.489 59.577 1.00 24.79 191 MET A O 1
ATOM 1494 N N . LEU A 1 192 ? 14.971 31.133 59.967 1.00 21.82 192 LEU A N 1
ATOM 1495 C CA . LEU A 1 192 ? 14.623 32.544 59.977 1.00 23.16 192 LEU A CA 1
ATOM 1496 C C . LEU A 1 192 ? 14.170 33.026 58.606 1.00 29.29 192 LEU A C 1
ATOM 1497 O O . LEU A 1 192 ? 13.392 33.980 58.508 1.00 28.91 192 LEU A O 1
ATOM 1502 N N . SER A 1 193 ? 14.709 32.428 57.549 1.00 23.06 193 SER A N 1
ATOM 1503 C CA . SER A 1 193 ? 14.260 32.683 56.179 1.00 24.90 193 SER A CA 1
ATOM 1504 C C . SER A 1 193 ? 14.292 31.336 55.476 1.00 31.78 193 SER A C 1
ATOM 1505 O O . SER A 1 193 ? 15.345 30.677 55.427 1.00 22.40 193 SER A O 1
ATOM 1508 N N . ARG A 1 194 ? 13.146 30.919 54.952 1.00 29.74 194 ARG A N 1
ATOM 1509 C CA . ARG A 1 194 ? 13.078 29.685 54.199 1.00 31.02 194 ARG A CA 1
ATOM 1510 C C . ARG A 1 194 ? 13.804 29.757 52.864 1.00 29.44 194 ARG A C 1
ATOM 1511 O O . ARG A 1 194 ? 13.916 28.723 52.192 1.00 31.42 194 ARG A O 1
ATOM 1519 N N . SER A 1 195 ? 14.296 30.926 52.467 1.00 25.08 195 SER A N 1
ATOM 1520 C CA . SER A 1 195 ? 15.177 31.058 51.324 1.00 28.93 195 SER A CA 1
ATOM 1521 C C . SER A 1 195 ? 16.659 31.011 51.695 1.00 30.72 195 SER A C 1
ATOM 1522 O O . SER A 1 195 ? 17.504 31.124 50.803 1.00 29.30 195 SER A O 1
ATOM 1525 N N . SER A 1 196 ? 17.001 30.859 52.979 1.00 28.75 196 SER A N 1
ATOM 1526 C CA . SER A 1 196 ? 18.409 30.879 53.391 1.00 23.99 196 SER A CA 1
ATOM 1527 C C . SER A 1 196 ? 19.139 29.644 52.866 1.00 23.85 196 SER A C 1
ATOM 1528 O O . SER A 1 196 ? 18.530 28.588 52.640 1.00 22.07 196 SER A O 1
ATOM 1531 N N . ASP A 1 197 ? 20.456 29.760 52.702 1.00 21.91 197 ASP A N 1
ATOM 1532 C CA . ASP A 1 197 ? 21.190 28.631 52.152 1.00 23.28 197 ASP A CA 1
ATOM 1533 C C . ASP A 1 197 ? 21.338 27.492 53.151 1.00 22.99 197 ASP A C 1
ATOM 1534 O O . ASP A 1 197 ? 21.816 26.421 52.767 1.00 23.92 197 ASP A O 1
ATOM 1539 N N . GLY A 1 198 ? 20.926 27.682 54.415 1.00 19.00 198 GLY A N 1
ATOM 1540 C CA . GLY A 1 198 ? 21.030 26.631 55.409 1.00 19.11 198 GLY A CA 1
ATOM 1541 C C . GLY A 1 198 ? 19.730 25.898 55.622 1.00 21.38 198 GLY A C 1
ATOM 1542 O O . GLY A 1 198 ? 19.719 24.804 56.202 1.00 18.41 198 GLY A O 1
ATOM 1543 N N . TYR A 1 199 ? 18.624 26.430 55.097 1.00 22.15 199 TYR A N 1
ATOM 1544 C CA . TYR A 1 199 ? 17.337 25.811 55.403 1.00 21.79 199 TYR A CA 1
ATOM 1545 C C . TYR A 1 199 ? 17.246 24.399 54.811 1.00 20.57 199 TYR A C 1
ATOM 1546 O O . TYR A 1 199 ? 16.947 23.444 55.532 1.00 21.20 199 TYR A O 1
ATOM 1555 N N . ARG A 1 200 ? 17.535 24.235 53.512 1.00 24.72 200 ARG A N 1
ATOM 1556 C CA . ARG A 1 200 ? 17.506 22.889 52.949 1.00 23.24 200 ARG A CA 1
ATOM 1557 C C . ARG A 1 200 ? 18.520 21.950 53.597 1.00 19.71 200 ARG A C 1
ATOM 1558 O O . ARG A 1 200 ? 18.153 20.798 53.884 1.00 22.40 200 ARG A O 1
ATOM 1566 N N . PRO A 1 201 ? 19.757 22.358 53.835 1.00 19.11 201 PRO A N 1
ATOM 1567 C CA . PRO A 1 201 ? 20.681 21.483 54.566 1.00 19.05 201 PRO A CA 1
ATOM 1568 C C . PRO A 1 201 ? 20.145 21.060 55.912 1.00 19.10 201 PRO A C 1
ATOM 1569 O O . PRO A 1 201 ? 20.369 19.925 56.357 1.00 21.44 201 PRO A O 1
ATOM 1573 N N . TYR A 1 202 ? 19.416 21.946 56.571 1.00 20.84 202 TYR A N 1
ATOM 1574 C CA . TYR A 1 202 ? 18.820 21.591 57.845 1.00 20.05 202 TYR A CA 1
ATOM 1575 C C . TYR A 1 202 ? 17.778 20.499 57.690 1.00 18.28 202 TYR A C 1
ATOM 1576 O O . TYR A 1 202 ? 17.680 19.602 58.539 1.00 20.13 202 TYR A O 1
ATOM 1585 N N . LEU A 1 203 ? 16.953 20.575 56.643 1.00 25.92 203 LEU A N 1
ATOM 1586 C CA . LEU A 1 203 ? 15.997 19.502 56.405 1.00 25.81 203 LEU A CA 1
ATOM 1587 C C . LEU A 1 203 ? 16.724 18.187 56.146 1.00 18.79 203 LEU A C 1
ATOM 1588 O O . LEU A 1 203 ? 16.316 17.129 56.648 1.00 25.23 203 LEU A O 1
ATOM 1593 N N . GLY A 1 204 ? 17.826 18.241 55.392 1.00 21.97 204 GLY A N 1
ATOM 1594 C CA . GLY A 1 204 ? 18.618 17.042 55.181 1.00 24.63 204 GLY A CA 1
ATOM 1595 C C . GLY A 1 204 ? 19.205 16.494 56.467 1.00 25.56 204 GLY A C 1
ATOM 1596 O O . GLY A 1 204 ? 19.235 15.280 56.672 1.00 22.63 204 GLY A O 1
ATOM 1597 N N . MET A 1 205 ? 19.667 17.381 57.358 1.00 22.59 205 MET A N 1
ATOM 1598 C CA . MET A 1 205 ? 20.159 16.930 58.659 1.00 20.20 205 MET A CA 1
ATOM 1599 C C . MET A 1 205 ? 19.054 16.194 59.412 1.00 17.74 205 MET A C 1
ATOM 1600 O O . MET A 1 205 ? 19.271 15.115 59.981 1.00 21.28 205 MET A O 1
ATOM 1605 N N . SER A 1 206 ? 17.857 16.769 59.420 1.00 22.63 206 SER A N 1
ATOM 1606 C CA . SER A 1 206 ? 16.706 16.121 60.055 1.00 22.08 206 SER A CA 1
ATOM 1607 C C . SER A 1 206 ? 16.523 14.692 59.549 1.00 22.39 206 SER A C 1
ATOM 1608 O O . SER A 1 206 ? 16.368 13.756 60.342 1.00 23.28 206 SER A O 1
ATOM 1611 N N . GLU A 1 207 ? 16.553 14.507 58.226 1.00 25.30 207 GLU A N 1
ATOM 1612 C CA . GLU A 1 207 ? 16.306 13.185 57.656 1.00 26.21 207 GLU A CA 1
ATOM 1613 C C . GLU A 1 207 ? 17.434 12.221 57.977 1.00 26.84 207 GLU A C 1
ATOM 1614 O O . GLU A 1 207 ? 17.193 11.052 58.287 1.00 27.31 207 GLU A O 1
ATOM 1620 N N . ARG A 1 208 ? 18.680 12.685 57.904 1.00 27.12 208 ARG A N 1
ATOM 1621 C CA . ARG A 1 208 ? 19.778 11.746 58.003 1.00 24.50 208 ARG A CA 1
ATOM 1622 C C . ARG A 1 208 ? 19.991 11.296 59.429 1.00 22.82 208 ARG A C 1
ATOM 1623 O O . ARG A 1 208 ? 20.513 10.188 59.657 1.00 22.99 208 ARG A O 1
ATOM 1631 N N . LEU A 1 209 ? 19.594 12.130 60.409 1.00 23.92 209 LEU A N 1
ATOM 1632 C CA . LEU A 1 209 ? 19.709 11.704 61.779 1.00 17.16 209 LEU A CA 1
ATOM 1633 C C . LEU A 1 209 ? 18.916 10.416 62.029 1.00 25.54 209 LEU A C 1
ATOM 1634 O O . LEU A 1 209 ? 19.329 9.598 62.847 1.00 24.23 209 LEU A O 1
ATOM 1639 N N . THR A 1 210 ? 17.792 10.225 61.328 1.00 22.43 210 THR A N 1
ATOM 1640 C CA . THR A 1 210 ? 16.970 9.028 61.518 1.00 25.21 210 THR A CA 1
ATOM 1641 C C . THR A 1 210 ? 17.671 7.757 61.060 1.00 30.78 210 THR A C 1
ATOM 1642 O O . THR A 1 210 ? 17.218 6.662 61.408 1.00 29.38 210 THR A O 1
ATOM 1646 N N . LYS A 1 211 ? 18.763 7.882 60.298 1.00 26.66 211 LYS A N 1
ATOM 1647 C CA . LYS A 1 211 ? 19.494 6.756 59.748 1.00 23.10 211 LYS A CA 1
ATOM 1648 C C . LYS A 1 211 ? 20.591 6.272 60.668 1.00 29.16 211 LYS A C 1
ATOM 1649 O O . LYS A 1 211 ? 21.218 5.258 60.370 1.00 27.89 211 LYS A O 1
ATOM 1655 N N . ALA A 1 212 ? 20.829 6.968 61.786 1.00 28.91 212 ALA A N 1
ATOM 1656 C CA . ALA A 1 212 ? 21.886 6.579 62.710 1.00 23.81 212 ALA A CA 1
ATOM 1657 C C . ALA A 1 212 ? 21.529 5.286 63.431 1.00 22.03 212 ALA A C 1
ATOM 1658 O O . ALA A 1 212 ? 20.369 4.978 63.634 1.00 23.20 212 ALA A O 1
ATOM 1660 N N . ASP A 1 213 ? 22.556 4.528 63.819 1.00 20.35 213 ASP A N 1
ATOM 1661 C CA . ASP A 1 213 ? 22.358 3.408 64.730 1.00 22.87 213 ASP A CA 1
ATOM 1662 C C . ASP A 1 213 ? 22.144 3.857 66.168 1.00 29.79 213 ASP A C 1
ATOM 1663 O O . ASP A 1 213 ? 21.553 3.110 66.955 1.00 24.35 213 ASP A O 1
ATOM 1668 N N . GLY A 1 214 ? 22.576 5.066 66.517 1.00 23.49 214 GLY A N 1
ATOM 1669 C CA . GLY A 1 214 ? 22.309 5.597 67.845 1.00 21.96 214 GLY A CA 1
ATOM 1670 C C . GLY A 1 214 ? 22.606 7.080 67.883 1.00 24.76 214 GLY A C 1
ATOM 1671 O O . GLY A 1 214 ? 23.373 7.594 67.066 1.00 20.42 214 GLY A O 1
ATOM 1672 N N . LEU A 1 215 ? 21.963 7.769 68.822 1.00 22.58 215 LEU A N 1
ATOM 1673 C CA . LEU A 1 215 ? 22.148 9.205 68.979 1.00 22.02 215 LEU A CA 1
ATOM 1674 C C . LEU A 1 215 ? 22.568 9.501 70.411 1.00 21.75 215 LEU A C 1
ATOM 1675 O O . LEU A 1 215 ? 21.812 9.225 71.351 1.00 23.01 215 LEU A O 1
ATOM 1680 N N . LEU A 1 216 ? 23.775 10.033 70.572 1.00 20.91 216 LEU A N 1
ATOM 1681 C CA . LEU A 1 216 ? 24.227 10.573 71.843 1.00 19.40 216 LEU A CA 1
ATOM 1682 C C . LEU A 1 216 ? 23.818 12.038 71.906 1.00 16.74 216 LEU A C 1
ATOM 1683 O O . LEU A 1 216 ? 23.877 12.763 70.898 1.00 19.65 216 LEU A O 1
ATOM 1688 N N . LEU A 1 217 ? 23.349 12.465 73.084 1.00 19.80 217 LEU A N 1
ATOM 1689 C CA . LEU A 1 217 ? 22.721 13.770 73.231 1.00 18.38 217 LEU A CA 1
ATOM 1690 C C . LEU A 1 217 ? 23.308 14.488 74.432 1.00 20.25 217 LEU A C 1
ATOM 1691 O O . LEU A 1 217 ? 23.461 13.895 75.508 1.00 16.73 217 LEU A O 1
ATOM 1696 N N . ASN A 1 218 ? 23.672 15.756 74.241 1.00 21.71 218 ASN A N 1
ATOM 1697 C CA . ASN A 1 218 ? 24.382 16.497 75.285 1.00 15.86 218 ASN A CA 1
ATOM 1698 C C . ASN A 1 218 ? 23.352 17.144 76.209 1.00 17.63 218 ASN A C 1
ATOM 1699 O O . ASN A 1 218 ? 23.236 18.367 76.342 1.00 17.15 218 ASN A O 1
ATOM 1704 N N . THR A 1 219 ? 22.614 16.275 76.896 1.00 16.77 219 THR A N 1
ATOM 1705 C CA . THR A 1 219 ? 21.643 16.700 77.887 1.00 14.68 219 THR A CA 1
ATOM 1706 C C . THR A 1 219 ? 21.531 15.581 78.919 1.00 16.00 219 THR A C 1
ATOM 1707 O O . THR A 1 219 ? 22.206 14.549 78.811 1.00 14.81 219 THR A O 1
ATOM 1711 N N . TRP A 1 220 ? 20.697 15.796 79.933 1.00 19.72 220 TRP A N 1
ATOM 1712 C CA . TRP A 1 220 ? 20.522 14.775 80.946 1.00 16.03 220 TRP A CA 1
ATOM 1713 C C . TRP A 1 220 ? 19.072 14.725 81.427 1.00 18.70 220 TRP A C 1
ATOM 1714 O O . TRP A 1 220 ? 18.273 15.644 81.216 1.00 14.77 220 TRP A O 1
ATOM 1725 N N . GLU A 1 221 ? 18.727 13.584 82.039 1.00 22.41 221 GLU A N 1
ATOM 1726 C CA . GLU A 1 221 ? 17.325 13.327 82.357 1.00 24.66 221 GLU A CA 1
ATOM 1727 C C . GLU A 1 221 ? 16.745 14.464 83.175 1.00 18.15 221 GLU A C 1
ATOM 1728 O O . GLU A 1 221 ? 15.617 14.911 82.915 1.00 21.59 221 GLU A O 1
ATOM 1734 N N . ALA A 1 222 ? 17.497 14.945 84.187 1.00 25.04 222 ALA A N 1
ATOM 1735 C CA . ALA A 1 222 ? 16.945 15.947 85.100 1.00 24.69 222 ALA A CA 1
ATOM 1736 C C . ALA A 1 222 ? 16.784 17.306 84.441 1.00 23.74 222 ALA A C 1
ATOM 1737 O O . ALA A 1 222 ? 15.937 18.094 84.887 1.00 21.17 222 ALA A O 1
ATOM 1739 N N . LEU A 1 223 ? 17.532 17.571 83.359 1.00 23.14 223 LEU A N 1
ATOM 1740 C CA . LEU A 1 223 ? 17.465 18.874 82.726 1.00 20.61 223 LEU A CA 1
ATOM 1741 C C . LEU A 1 223 ? 16.236 19.024 81.850 1.00 22.34 223 LEU A C 1
ATOM 1742 O O . LEU A 1 223 ? 15.602 20.083 81.864 1.00 19.58 223 LEU A O 1
ATOM 1747 N N . GLU A 1 224 ? 15.921 18.014 81.024 1.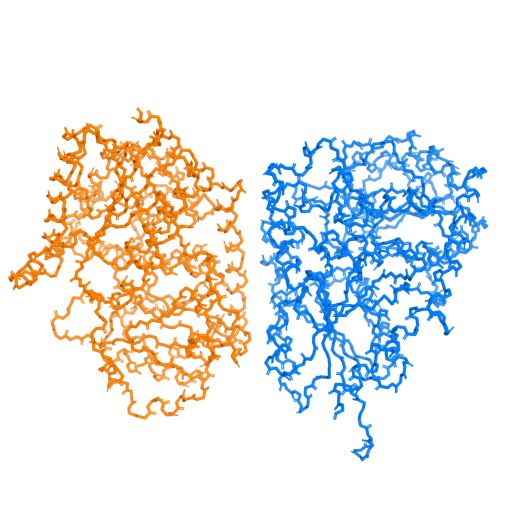00 17.24 224 GLU A N 1
ATOM 1748 C CA . GLU A 1 224 ? 14.886 18.145 80.006 1.00 17.46 224 GLU A CA 1
ATOM 1749 C C . GLU A 1 224 ? 13.946 16.939 80.045 1.00 25.17 224 GLU A C 1
ATOM 1750 O O . GLU A 1 224 ? 13.765 16.226 79.057 1.00 23.83 224 GLU A O 1
ATOM 1756 N N . PRO A 1 225 ? 13.305 16.705 81.190 1.00 23.74 225 PRO A N 1
ATOM 1757 C CA . PRO A 1 225 ? 12.430 15.527 81.318 1.00 22.79 225 PRO A CA 1
ATOM 1758 C C . PRO A 1 225 ? 11.290 15.518 80.317 1.00 22.01 225 PRO A C 1
ATOM 1759 O O . PRO A 1 225 ? 10.984 14.457 79.755 1.00 24.71 225 PRO A O 1
ATOM 1763 N N . VAL A 1 226 ? 10.687 16.676 80.038 1.00 17.84 226 VAL A N 1
ATOM 1764 C CA . VAL A 1 226 ? 9.551 16.740 79.126 1.00 23.99 226 VAL A CA 1
ATOM 1765 C C . VAL A 1 226 ? 9.982 16.441 77.702 1.00 30.51 226 VAL A C 1
ATOM 1766 O O . VAL A 1 226 ? 9.342 15.651 76.998 1.00 26.99 226 VAL A O 1
ATOM 1770 N N . SER A 1 227 ? 11.040 17.112 77.232 1.00 22.85 227 SER A N 1
ATOM 1771 C CA . SER A 1 227 ? 11.465 16.941 75.841 1.00 22.04 227 SER A CA 1
ATOM 1772 C C . SER A 1 227 ? 11.979 15.536 75.586 1.00 26.55 227 SER A C 1
ATOM 1773 O O . SER A 1 227 ? 11.738 14.957 74.514 1.00 27.62 227 SER A O 1
ATOM 1776 N N . LEU A 1 228 ? 12.697 14.978 76.556 1.00 22.20 228 LEU A N 1
ATOM 1777 C CA . LEU A 1 228 ? 13.176 13.609 76.426 1.00 22.10 228 LEU A CA 1
ATOM 1778 C C . LEU A 1 228 ? 12.009 12.620 76.401 1.00 29.26 228 LEU A C 1
ATOM 1779 O O . LEU A 1 228 ? 12.033 11.636 75.655 1.00 27.57 228 LEU A O 1
ATOM 1784 N N . LYS A 1 229 ? 10.978 12.878 77.204 1.00 28.11 229 LYS A N 1
ATOM 1785 C CA . LYS A 1 229 ? 9.808 12.009 77.216 1.00 27.65 229 LYS A CA 1
ATOM 1786 C C . LYS A 1 229 ? 9.047 12.099 75.899 1.00 30.42 229 LYS A C 1
ATOM 1787 O O . LYS A 1 229 ? 8.582 11.077 75.377 1.00 29.64 229 LYS A O 1
ATOM 1793 N N . ALA A 1 230 ? 8.913 13.312 75.340 1.00 24.87 230 ALA A N 1
ATOM 1794 C CA . ALA A 1 230 ? 8.290 13.470 74.040 1.00 30.41 230 ALA A CA 1
ATOM 1795 C C . ALA A 1 230 ? 9.088 12.742 72.960 1.00 32.99 230 ALA A C 1
ATOM 1796 O O . ALA A 1 230 ? 8.527 12.004 72.146 1.00 28.18 230 ALA A O 1
ATOM 1798 N N . LEU A 1 231 ? 10.412 12.932 72.938 1.00 24.13 231 LEU A N 1
ATOM 1799 C CA . LEU A 1 231 ? 11.229 12.221 71.969 1.00 29.93 231 LEU A CA 1
ATOM 1800 C C . LEU A 1 231 ? 11.006 10.725 72.068 1.00 33.16 231 LEU A C 1
ATOM 1801 O O . LEU A 1 231 ? 10.890 10.033 71.048 1.00 28.12 231 LEU A O 1
ATOM 1806 N N . ARG A 1 232 ? 10.919 10.214 73.294 1.00 25.20 232 ARG A N 1
ATOM 1807 C CA . ARG A 1 232 ? 10.856 8.781 73.520 1.00 25.19 232 ARG A CA 1
ATOM 1808 C C . ARG A 1 232 ? 9.465 8.202 73.303 1.00 32.67 232 ARG A C 1
ATOM 1809 O O . ARG A 1 232 ? 9.357 7.045 72.885 1.00 39.87 232 ARG A O 1
ATOM 1817 N N . GLU A 1 233 ? 8.415 8.971 73.583 1.00 30.08 233 GLU A N 1
ATOM 1818 C CA . GLU A 1 233 ? 7.060 8.419 73.720 1.00 38.28 233 GLU A CA 1
ATOM 1819 C C . GLU A 1 233 ? 6.014 9.076 72.842 1.00 43.02 233 GLU A C 1
ATOM 1820 O O . GLU A 1 233 ? 4.951 8.473 72.635 1.00 40.10 233 GLU A O 1
ATOM 1826 N N . ASN A 1 234 ? 6.227 10.291 72.365 1.00 36.85 234 ASN A N 1
ATOM 1827 C CA . ASN A 1 234 ? 5.228 10.977 71.559 1.00 37.99 234 ASN A CA 1
ATOM 1828 C C . ASN A 1 234 ? 5.275 10.428 70.134 1.00 43.27 234 ASN A C 1
ATOM 1829 O O . ASN A 1 234 ? 6.311 10.499 69.466 1.00 36.24 234 ASN A O 1
ATOM 1834 N N . GLU A 1 235 ? 4.144 9.875 69.679 1.00 42.70 235 GLU A N 1
ATOM 1835 C CA . GLU A 1 235 ? 4.120 9.112 68.434 1.00 38.50 235 GLU A CA 1
ATOM 1836 C C . GLU A 1 235 ? 4.525 9.983 67.251 1.00 39.43 235 GLU A C 1
ATOM 1837 O O . GLU A 1 235 ? 5.148 9.501 66.295 1.00 41.46 235 GLU A O 1
ATOM 1839 N N . LYS A 1 236 ? 4.142 11.267 67.279 1.00 37.84 236 LYS A N 1
ATOM 1840 C CA . LYS A 1 236 ? 4.537 12.178 66.214 1.00 33.46 236 LYS A CA 1
ATOM 1841 C C . LYS A 1 236 ? 6.054 12.299 66.106 1.00 40.71 236 LYS A C 1
ATOM 1842 O O . LYS A 1 236 ? 6.576 12.507 65.004 1.00 39.75 236 LYS A O 1
ATOM 1848 N N . LEU A 1 237 ? 6.777 12.139 67.218 1.00 30.61 237 LEU A N 1
ATOM 1849 C CA . LEU A 1 237 ? 8.229 12.275 67.203 1.00 34.10 237 LEU A CA 1
ATOM 1850 C C . LEU A 1 237 ? 8.942 10.928 67.179 1.00 36.27 237 LEU A C 1
ATOM 1851 O O . LEU A 1 237 ? 9.930 10.752 66.464 1.00 36.11 237 LEU A O 1
ATOM 1856 N N . ASN A 1 238 ? 8.512 9.975 67.997 1.00 38.83 238 ASN A N 1
ATOM 1857 C CA . ASN A 1 238 ? 9.222 8.700 68.020 1.00 38.92 238 ASN A CA 1
ATOM 1858 C C . ASN A 1 238 ? 8.888 7.846 66.804 1.00 40.41 238 ASN A C 1
ATOM 1859 O O . ASN A 1 238 ? 9.590 6.859 66.552 1.00 42.79 238 ASN A O 1
ATOM 1864 N N . GLN A 1 239 ? 7.866 8.228 66.023 1.00 37.50 239 GLN A N 1
ATOM 1865 C CA . GLN A 1 239 ? 7.656 7.619 64.716 1.00 42.67 239 GLN A CA 1
ATOM 1866 C C . GLN A 1 239 ? 8.729 8.047 63.723 1.00 49.09 239 GLN A C 1
ATOM 1867 O O . GLN A 1 239 ? 9.058 7.284 62.805 1.00 46.65 239 GLN A O 1
ATOM 1869 N N . ILE A 1 240 ? 9.283 9.257 63.882 1.00 46.51 240 ILE A N 1
ATOM 1870 C CA . ILE A 1 240 ? 10.290 9.773 62.957 1.00 38.53 240 ILE A CA 1
ATOM 1871 C C . ILE A 1 240 ? 11.708 9.466 63.422 1.00 43.53 240 ILE A C 1
ATOM 1872 O O . ILE A 1 240 ? 12.484 8.824 62.703 1.00 38.98 240 ILE A O 1
ATOM 1877 N N . MET A 1 241 ? 12.061 9.929 64.622 1.00 38.88 241 MET A N 1
ATOM 1878 C CA . MET A 1 241 ? 13.414 9.738 65.143 1.00 39.40 241 MET A CA 1
ATOM 1879 C C . MET A 1 241 ? 13.476 8.386 65.846 1.00 38.49 241 MET A C 1
ATOM 1880 O O . MET A 1 241 ? 13.399 8.279 67.066 1.00 36.14 241 MET A O 1
ATOM 1885 N N . THR A 1 242 ? 13.645 7.338 65.049 1.00 37.46 242 THR A N 1
ATOM 1886 C CA . THR A 1 242 ? 13.649 5.971 65.542 1.00 32.12 242 THR A CA 1
ATOM 1887 C C . THR A 1 242 ? 14.929 5.493 66.222 1.00 31.18 242 THR A C 1
ATOM 1888 O O . THR A 1 242 ? 14.853 4.558 67.021 1.00 35.69 242 THR A O 1
ATOM 1892 N N . PRO A 1 243 ? 16.096 6.082 65.983 1.00 24.62 243 PRO A N 1
ATOM 1893 C CA . PRO A 1 243 ? 17.318 5.518 66.558 1.00 22.81 243 PRO A CA 1
ATOM 1894 C C . PRO A 1 243 ? 17.281 5.599 68.082 1.00 22.50 243 PRO A C 1
ATOM 1895 O O . PRO A 1 243 ? 16.667 6.516 68.652 1.00 27.05 243 PRO A O 1
ATOM 1899 N N . PRO A 1 244 ? 17.948 4.671 68.746 1.00 24.28 244 PRO A N 1
ATOM 1900 C CA . PRO A 1 244 ? 18.023 4.751 70.212 1.00 25.14 244 PRO A CA 1
ATOM 1901 C C . PRO A 1 244 ? 18.714 6.036 70.645 1.00 28.62 244 PRO A C 1
ATOM 1902 O O . PRO A 1 244 ? 19.642 6.505 69.988 1.00 23.33 244 PRO A O 1
ATOM 1906 N N . LEU A 1 245 ? 18.265 6.579 71.781 1.00 25.31 245 LEU A N 1
ATOM 1907 C CA . LEU A 1 245 ? 18.670 7.893 72.284 1.00 21.75 245 LEU A CA 1
ATOM 1908 C C . LEU A 1 245 ? 19.455 7.733 73.571 1.00 29.06 245 LEU A C 1
ATOM 1909 O O . LEU A 1 245 ? 19.005 7.041 74.483 1.00 25.56 245 LEU A O 1
ATOM 1914 N N . TYR A 1 246 ? 20.615 8.386 73.648 1.00 20.11 246 TYR A N 1
ATOM 1915 C CA . TYR A 1 246 ? 21.504 8.264 74.802 1.00 22.94 246 TYR A CA 1
ATOM 1916 C C . TYR A 1 246 ? 21.922 9.625 75.359 1.00 22.22 246 TYR A C 1
ATOM 1917 O O . TYR A 1 246 ? 22.960 10.184 74.970 1.00 20.40 246 TYR A O 1
ATOM 1926 N N . PRO A 1 247 ? 21.160 10.173 76.306 1.00 21.30 247 PRO A N 1
ATOM 1927 C CA . PRO A 1 247 ? 21.609 11.415 76.978 1.00 20.13 247 PRO A CA 1
ATOM 1928 C C . PRO A 1 247 ? 22.843 11.144 77.823 1.00 20.38 247 PRO A C 1
ATOM 1929 O O . PRO A 1 247 ? 22.819 10.297 78.726 1.00 18.92 247 PRO A O 1
ATOM 1933 N N . VAL A 1 248 ? 23.926 11.888 77.549 1.00 15.24 248 VAL A N 1
ATOM 1934 C CA . VAL A 1 248 ? 25.198 11.637 78.215 1.00 15.94 248 VAL A CA 1
ATOM 1935 C C . VAL A 1 248 ? 25.785 12.912 78.803 1.00 14.91 248 VAL A C 1
ATOM 1936 O O . VAL A 1 248 ? 26.938 12.915 79.251 1.00 16.56 248 VAL A O 1
ATOM 1940 N N . GLY A 1 249 ? 24.979 13.971 78.843 1.00 14.58 249 GLY A N 1
ATOM 1941 C CA . GLY A 1 249 ? 25.468 15.283 79.210 1.00 18.39 249 GLY A CA 1
ATOM 1942 C C . GLY A 1 249 ? 25.374 15.484 80.708 1.00 18.00 249 GLY A C 1
ATOM 1943 O O . GLY A 1 249 ? 24.737 14.688 81.409 1.00 20.21 249 GLY A O 1
ATOM 1944 N N . PRO A 1 250 ? 26.046 16.530 81.244 1.00 18.50 250 PRO A N 1
ATOM 1945 C CA . PRO A 1 250 ? 26.814 17.465 80.422 1.00 12.87 250 PRO A CA 1
ATOM 1946 C C . PRO A 1 250 ? 28.168 16.954 80.025 1.00 15.62 250 PRO A C 1
ATOM 1947 O O . PRO A 1 250 ? 29.038 16.664 80.851 1.00 19.66 250 PRO A O 1
ATOM 1951 N N . VAL A 1 251 ? 28.373 16.881 78.706 1.00 15.96 251 VAL A N 1
ATOM 1952 C CA . VAL A 1 251 ? 29.696 16.635 78.153 1.00 17.15 251 VAL A CA 1
ATOM 1953 C C . VAL A 1 251 ? 30.366 18.004 78.038 1.00 18.57 251 VAL A C 1
ATOM 1954 O O . VAL A 1 251 ? 30.130 18.764 77.095 1.00 17.61 251 VAL A O 1
ATOM 1958 N N . ALA A 1 252 ? 31.219 18.308 78.998 1.00 18.43 252 ALA A N 1
ATOM 1959 C CA . ALA A 1 252 ? 31.737 19.656 79.180 1.00 20.94 252 ALA A CA 1
ATOM 1960 C C . ALA A 1 252 ? 32.989 19.552 80.033 1.00 23.44 252 ALA A C 1
ATOM 1961 O O . ALA A 1 252 ? 33.209 18.562 80.731 1.00 21.64 252 ALA A O 1
ATOM 1963 N N . ARG A 1 253 ? 33.822 20.572 79.974 1.00 19.19 253 ARG A N 1
ATOM 1964 C CA . ARG A 1 253 ? 35.027 20.558 80.802 1.00 27.54 253 ARG A CA 1
ATOM 1965 C C . ARG A 1 253 ? 34.626 20.743 82.270 1.00 27.67 253 ARG A C 1
ATOM 1966 O O . ARG A 1 253 ? 34.194 21.825 82.677 1.00 30.10 253 ARG A O 1
ATOM 1974 N N . THR A 1 254 ? 34.694 19.679 83.040 1.00 26.19 254 THR A N 1
ATOM 1975 C CA . THR A 1 254 ? 34.265 19.710 84.438 1.00 35.50 254 THR A CA 1
ATOM 1976 C C . THR A 1 254 ? 35.415 19.516 85.400 1.00 42.97 254 THR A C 1
ATOM 1977 O O . THR A 1 254 ? 35.215 19.539 86.614 1.00 47.44 254 THR A O 1
ATOM 1981 N N . THR A 1 255 ? 36.597 19.243 84.884 1.00 39.03 255 THR A N 1
ATOM 1982 C CA . THR A 1 255 ? 37.835 19.287 85.655 1.00 36.77 255 THR A CA 1
ATOM 1983 C C . THR A 1 255 ? 38.681 20.315 84.927 1.00 40.74 255 THR A C 1
ATOM 1984 O O . THR A 1 255 ? 38.878 20.203 83.713 1.00 55.03 255 THR A O 1
ATOM 1986 N N . VAL A 1 256 ? 39.114 21.338 85.627 1.00 42.45 256 VAL A N 1
ATOM 1987 C CA . VAL A 1 256 ? 40.092 22.262 85.082 1.00 49.81 256 VAL A CA 1
ATOM 1988 C C . VAL A 1 256 ? 41.329 22.087 85.938 1.00 52.61 256 VAL A C 1
ATOM 1989 O O . VAL A 1 256 ? 41.241 22.113 87.173 1.00 58.18 256 VAL A O 1
ATOM 1993 N N . GLN A 1 257 ? 42.456 21.848 85.294 1.00 46.01 257 GLN A N 1
ATOM 1994 C CA . GLN A 1 257 ? 43.691 21.600 86.014 1.00 57.51 257 GLN A CA 1
ATOM 1995 C C . GLN A 1 257 ? 44.530 22.870 86.028 1.00 63.03 257 GLN A C 1
ATOM 1996 O O . GLN A 1 257 ? 44.490 23.685 85.097 1.00 59.17 257 GLN A O 1
ATOM 1998 N N . GLU A 1 258 ? 45.301 23.016 87.103 1.00 63.63 258 GLU A N 1
ATOM 1999 C CA . GLU A 1 258 ? 45.945 24.280 87.418 1.00 54.78 258 GLU A CA 1
ATOM 2000 C C . GLU A 1 258 ? 46.784 24.786 86.255 1.00 51.17 258 GLU A C 1
ATOM 2001 O O . GLU A 1 258 ? 47.449 24.014 85.555 1.00 56.64 258 GLU A O 1
ATOM 2003 N N . VAL A 1 259 ? 46.723 26.101 86.059 1.00 51.27 259 VAL A N 1
ATOM 2004 C CA . VAL A 1 259 ? 47.462 26.812 85.023 1.00 50.41 259 VAL A CA 1
ATOM 2005 C C . VAL A 1 259 ? 48.514 27.667 85.712 1.00 49.52 259 VAL A C 1
ATOM 2006 O O . VAL A 1 259 ? 48.190 28.416 86.644 1.00 46.04 259 VAL A O 1
ATOM 2010 N N . VAL A 1 260 ? 49.763 27.552 85.268 1.00 45.00 260 VAL A N 1
ATOM 2011 C CA . VAL A 1 260 ? 50.845 28.398 85.765 1.00 45.18 260 VAL A CA 1
ATOM 2012 C C . VAL A 1 260 ? 51.133 29.458 84.717 1.00 37.01 260 VAL A C 1
ATOM 2013 O O . VAL A 1 260 ? 51.242 29.152 83.518 1.00 43.26 260 VAL A O 1
ATOM 2015 N N . GLY A 1 261 ? 51.218 30.711 85.150 1.00 43.67 261 GLY A N 1
ATOM 2016 C CA . GLY A 1 261 ? 51.683 31.784 84.297 1.00 33.88 261 GLY A CA 1
ATOM 2017 C C . GLY A 1 261 ? 50.647 32.490 83.454 1.00 38.86 261 GLY A C 1
ATOM 2018 O O . GLY A 1 261 ? 51.025 33.302 82.599 1.00 35.77 261 GLY A O 1
ATOM 2019 N N . ASN A 1 262 ? 49.360 32.214 83.650 1.00 33.10 262 ASN A N 1
ATOM 2020 C CA . ASN A 1 262 ? 48.313 32.858 82.848 1.00 25.82 262 ASN A CA 1
ATOM 2021 C C . ASN A 1 262 ? 47.962 34.175 83.513 1.00 26.90 262 ASN A C 1
ATOM 2022 O O . ASN A 1 262 ? 47.421 34.200 84.625 1.00 26.78 262 ASN A O 1
ATOM 2027 N N . GLU A 1 263 ? 48.270 35.272 82.823 1.00 20.46 263 GLU A N 1
ATOM 2028 C CA . GLU A 1 263 ? 48.025 36.600 83.369 1.00 25.41 263 GLU A CA 1
ATOM 2029 C C . GLU A 1 263 ? 46.570 36.815 83.753 1.00 26.08 263 GLU A C 1
ATOM 2030 O O . GLU A 1 263 ? 46.275 37.441 84.782 1.00 23.93 263 GLU A O 1
ATOM 2036 N N . CYS A 1 264 ? 45.645 36.362 82.914 1.00 24.04 264 CYS A N 1
ATOM 2037 C CA . CYS A 1 264 ? 44.235 36.563 83.211 1.00 21.01 264 CYS A CA 1
ATOM 2038 C C . CYS A 1 264 ? 43.871 35.842 84.497 1.00 18.79 264 CYS A C 1
ATOM 2039 O O . CYS A 1 264 ? 43.287 36.430 85.418 1.00 19.49 264 CYS A O 1
ATOM 2042 N N . LEU A 1 265 ? 44.285 34.571 84.606 1.00 18.50 265 LEU A N 1
ATOM 2043 C CA . LEU A 1 265 ? 43.850 33.786 85.750 1.00 17.39 265 LEU A CA 1
ATOM 2044 C C . LEU A 1 265 ? 44.528 34.266 87.019 1.00 20.50 265 LEU A C 1
ATOM 2045 O O . LEU A 1 265 ? 43.934 34.225 88.099 1.00 17.22 265 LEU A O 1
ATOM 2050 N N . ASP A 1 266 ? 45.782 34.711 86.912 1.00 20.24 266 ASP A N 1
ATOM 2051 C CA . ASP A 1 266 ? 46.468 35.257 88.083 1.00 24.58 266 ASP A CA 1
ATOM 2052 C C . ASP A 1 266 ? 45.778 36.513 88.593 1.00 22.38 266 ASP A C 1
ATOM 2053 O O . ASP A 1 266 ? 45.653 36.714 89.813 1.00 24.79 266 ASP A O 1
ATOM 2058 N N . TRP A 1 267 ? 45.344 37.380 87.671 1.00 16.07 267 TRP A N 1
ATOM 2059 C CA . TRP A 1 267 ? 44.600 38.577 88.054 1.00 17.91 267 TRP A CA 1
ATOM 2060 C C . TRP A 1 267 ? 43.246 38.218 88.656 1.00 17.61 267 TRP A C 1
ATOM 2061 O O . TRP A 1 267 ? 42.785 38.846 89.610 1.00 18.08 267 TRP A O 1
ATOM 2072 N N . LEU A 1 268 ? 42.570 37.253 88.056 1.00 17.63 268 LEU A N 1
ATOM 2073 C CA . LEU A 1 268 ? 41.264 36.830 88.541 1.00 16.48 268 LEU A CA 1
ATOM 2074 C C . LEU A 1 268 ? 41.373 36.320 89.963 1.00 17.07 268 LEU A C 1
ATOM 2075 O O . LEU A 1 268 ? 40.523 36.641 90.807 1.00 15.06 268 LEU A O 1
ATOM 2080 N N . SER A 1 269 ? 42.443 35.571 90.269 1.00 18.58 269 SER A N 1
ATOM 2081 C CA . SER A 1 269 ? 42.637 35.085 91.633 1.00 22.24 269 SER A CA 1
ATOM 2082 C C . SER A 1 269 ? 42.818 36.196 92.653 1.00 21.37 269 SER A C 1
ATOM 2083 O O . SER A 1 269 ? 42.692 35.934 93.854 1.00 17.99 269 SER A O 1
ATOM 2086 N N . LYS A 1 270 ? 43.072 37.426 92.231 1.00 18.08 270 LYS A N 1
ATOM 2087 C CA . LYS A 1 270 ? 43.202 38.550 93.142 1.00 19.75 270 LYS A CA 1
ATOM 2088 C C . LYS A 1 270 ? 41.902 39.301 93.336 1.00 21.97 270 LYS A C 1
ATOM 2089 O O . LYS A 1 270 ? 41.870 40.269 94.106 1.00 20.06 270 LYS A O 1
ATOM 2095 N N . GLN A 1 271 ? 40.816 38.882 92.670 1.00 17.35 271 GLN A N 1
ATOM 2096 C CA . GLN A 1 271 ? 39.540 39.564 92.795 1.00 15.89 271 GLN A CA 1
ATOM 2097 C C . GLN A 1 271 ? 38.675 38.874 93.829 1.00 17.13 271 GLN A C 1
ATOM 2098 O O . GLN A 1 271 ? 38.847 37.687 94.108 1.00 15.32 271 GLN A O 1
ATOM 2104 N N . PRO A 1 272 ? 37.725 39.594 94.403 1.00 14.92 272 PRO A N 1
ATOM 2105 C CA . PRO A 1 272 ? 36.872 39.005 95.449 1.00 17.46 272 PRO A CA 1
ATOM 2106 C C . PRO A 1 272 ? 35.951 37.923 94.901 1.00 16.09 272 PRO A C 1
ATOM 2107 O O . PRO A 1 272 ? 35.651 37.849 93.704 1.00 16.27 272 PRO A O 1
ATOM 2111 N N . THR A 1 273 ? 35.520 37.061 95.820 1.00 12.14 273 THR A N 1
ATOM 2112 C CA . THR A 1 273 ? 34.599 35.988 95.483 1.00 12.14 273 THR A CA 1
ATOM 2113 C C . THR A 1 273 ? 33.381 36.539 94.766 1.00 10.90 273 THR A C 1
ATOM 2114 O O . THR A 1 273 ? 32.792 37.553 95.182 1.00 16.20 273 THR A O 1
ATOM 2118 N N . GLU A 1 274 ? 32.986 35.825 93.704 1.00 12.06 274 GLU A N 1
ATOM 2119 C CA . GLU A 1 274 ? 31.750 36.097 92.955 1.00 12.31 274 GLU A CA 1
ATOM 2120 C C . GLU A 1 274 ? 31.658 37.531 92.432 1.00 14.11 274 GLU A C 1
ATOM 2121 O O . GLU A 1 274 ? 30.567 38.056 92.246 1.00 14.92 274 GLU A O 1
ATOM 2127 N N . SER A 1 275 ? 32.783 38.170 92.121 1.00 12.07 275 SER A N 1
ATOM 2128 C CA . SER A 1 275 ? 32.781 39.589 91.783 1.00 11.95 275 SER A CA 1
ATOM 2129 C C . SER A 1 275 ? 32.997 39.899 90.311 1.00 14.08 275 SER A C 1
ATOM 2130 O O . SER A 1 275 ? 32.779 41.058 89.897 1.00 13.74 275 SER A O 1
ATOM 2133 N N . VAL A 1 276 ? 33.439 38.927 89.516 1.00 11.88 276 VAL A N 1
ATOM 2134 C CA . VAL A 1 276 ? 33.860 39.202 88.153 1.00 11.35 276 VAL A CA 1
ATOM 2135 C C . VAL A 1 276 ? 32.828 38.695 87.156 1.00 11.21 276 VAL A C 1
ATOM 2136 O O . VAL A 1 276 ? 32.430 37.526 87.196 1.00 13.15 276 VAL A O 1
ATOM 2140 N N . LEU A 1 277 ? 32.473 39.547 86.204 1.00 12.91 277 LEU A N 1
ATOM 2141 C CA . LEU A 1 277 ? 31.603 39.170 85.105 1.00 13.16 277 LEU A CA 1
ATOM 2142 C C . LEU A 1 277 ? 32.484 38.768 83.934 1.00 10.78 277 LEU A C 1
ATOM 2143 O O . LEU A 1 277 ? 33.279 39.583 83.442 1.00 11.74 277 LEU A O 1
ATOM 2148 N N . TYR A 1 278 ? 32.352 37.527 83.500 1.00 11.94 278 TYR A N 1
ATOM 2149 C CA . TYR A 1 278 ? 32.992 37.081 82.276 1.00 10.18 278 TYR A CA 1
ATOM 2150 C C . TYR A 1 278 ? 32.071 37.368 81.091 1.00 12.47 278 TYR A C 1
ATOM 2151 O O . TYR A 1 278 ? 30.888 37.043 81.118 1.00 11.70 278 TYR A O 1
ATOM 2160 N N . VAL A 1 279 ? 32.631 37.955 80.038 1.00 10.06 279 VAL A N 1
ATOM 2161 C CA . VAL A 1 279 ? 31.861 38.439 78.890 1.00 11.06 279 VAL A CA 1
ATOM 2162 C C . VAL A 1 279 ? 32.509 37.834 77.662 1.00 13.07 279 VAL A C 1
ATOM 2163 O O . VAL A 1 279 ? 33.637 38.197 77.320 1.00 11.26 279 VAL A O 1
ATOM 2167 N N . ALA A 1 280 ? 31.824 36.908 77.002 1.00 13.11 280 ALA A N 1
ATOM 2168 C CA . ALA A 1 280 ? 32.416 36.297 75.818 1.00 12.86 280 ALA A CA 1
ATOM 2169 C C . ALA A 1 280 ? 31.291 35.690 75.020 1.00 12.35 280 ALA A C 1
ATOM 2170 O O . ALA A 1 280 ? 30.519 34.882 75.557 1.00 14.62 280 ALA A O 1
ATOM 2172 N N . LEU A 1 281 ? 31.190 36.083 73.753 1.00 9.97 281 LEU A N 1
ATOM 2173 C CA . LEU A 1 281 ? 30.090 35.629 72.886 1.00 12.53 281 LEU A CA 1
ATOM 2174 C C . LEU A 1 281 ? 30.581 34.474 72.025 1.00 17.68 281 LEU A C 1
ATOM 2175 O O . LEU A 1 281 ? 30.688 34.553 70.806 1.00 14.44 281 LEU A O 1
ATOM 2180 N N . GLY A 1 282 ? 30.948 33.405 72.724 1.00 15.14 282 GLY A N 1
ATOM 2181 C CA . GLY A 1 282 ? 31.406 32.184 72.104 1.00 17.21 282 GLY A CA 1
ATOM 2182 C C . GLY A 1 282 ? 32.724 32.323 71.351 1.00 14.21 282 GLY A C 1
ATOM 2183 O O . GLY A 1 282 ? 33.498 33.266 71.525 1.00 16.58 282 GLY A O 1
ATOM 2184 N N . SER A 1 283 ? 32.973 31.314 70.496 1.00 14.48 283 SER A N 1
ATOM 2185 C CA . SER A 1 283 ? 34.092 31.385 69.584 1.00 13.79 283 SER A CA 1
ATOM 2186 C C . SER A 1 283 ? 33.699 32.116 68.299 1.00 14.80 283 SER A C 1
ATOM 2187 O O . SER A 1 283 ? 34.573 32.657 67.611 1.00 17.38 283 SER A O 1
ATOM 2190 N N . GLY A 1 284 ? 32.410 32.126 67.937 1.00 13.11 284 GLY A N 1
ATOM 2191 C CA . GLY A 1 284 ? 32.010 32.620 66.629 1.00 14.46 284 GLY A CA 1
ATOM 2192 C C . GLY A 1 284 ? 31.234 33.929 66.638 1.00 17.34 284 GLY A C 1
ATOM 2193 O O . GLY A 1 284 ? 30.873 34.455 65.584 1.00 14.50 284 GLY A O 1
ATOM 2194 N N . GLY A 1 285 ? 30.935 34.449 67.830 1.00 15.53 285 GLY A N 1
ATOM 2195 C CA . GLY A 1 285 ? 30.073 35.599 67.944 1.00 17.16 285 GLY A CA 1
ATOM 2196 C C . GLY A 1 285 ? 30.814 36.898 67.643 1.00 16.06 285 GLY A C 1
ATOM 2197 O O . GLY A 1 285 ? 31.932 37.125 68.106 1.00 15.68 285 GLY A O 1
ATOM 2198 N N . ILE A 1 286 ? 30.149 37.756 66.880 1.00 13.84 286 ILE A N 1
ATOM 2199 C CA . ILE A 1 286 ? 30.630 39.086 66.547 1.00 16.06 286 ILE A CA 1
ATOM 2200 C C . ILE A 1 286 ? 29.511 40.097 66.756 1.00 15.02 286 ILE A C 1
ATOM 2201 O O . ILE A 1 286 ? 28.317 39.778 66.665 1.00 15.77 286 ILE A O 1
ATOM 2206 N N . ILE A 1 287 ? 29.914 41.332 67.055 1.00 16.96 287 ILE A N 1
ATOM 2207 C CA . ILE A 1 287 ? 28.980 42.422 67.294 1.00 17.79 287 ILE A CA 1
ATOM 2208 C C . ILE A 1 287 ? 29.412 43.634 66.487 1.00 15.47 287 ILE A C 1
ATOM 2209 O O . ILE A 1 287 ? 30.583 43.799 66.138 1.00 13.13 287 ILE A O 1
ATOM 2214 N N . SER A 1 288 ? 28.443 44.490 66.197 1.00 15.19 288 SER A N 1
ATOM 2215 C CA . SER A 1 288 ? 28.741 45.711 65.470 1.00 16.57 288 SER A CA 1
ATOM 2216 C C . SER A 1 288 ? 29.620 46.653 66.291 1.00 17.49 288 SER A C 1
ATOM 2217 O O . SER A 1 288 ? 29.658 46.620 67.508 1.00 15.37 288 SER A O 1
ATOM 2220 N N . TYR A 1 289 ? 30.344 47.525 65.582 1.00 14.63 289 TYR A N 1
ATOM 2221 C CA . TYR A 1 289 ? 31.134 48.556 66.244 1.00 16.89 289 TYR A CA 1
ATOM 2222 C C . TYR A 1 289 ? 30.270 49.360 67.207 1.00 20.12 289 TYR A C 1
ATOM 2223 O O . TYR A 1 289 ? 30.692 49.665 68.328 1.00 19.04 289 TYR A O 1
ATOM 2232 N N . LYS A 1 290 ? 29.038 49.680 66.795 1.00 17.81 290 LYS A N 1
ATOM 2233 C CA . LYS A 1 290 ? 28.147 50.448 67.653 1.00 18.46 290 LYS A CA 1
ATOM 2234 C C . LYS A 1 290 ? 27.768 49.673 68.905 1.00 19.68 290 LYS A C 1
ATOM 2235 O O . LYS A 1 290 ? 27.730 50.244 70.010 1.00 17.69 290 LYS A O 1
ATOM 2241 N N . GLN A 1 291 ? 27.474 48.376 68.746 1.00 16.65 291 GLN A N 1
ATOM 2242 C CA . GLN A 1 291 ? 27.151 47.541 69.894 1.00 19.91 291 GLN A CA 1
ATOM 2243 C C . GLN A 1 291 ? 28.363 47.343 70.785 1.00 15.00 291 GLN A C 1
ATOM 2244 O O . GLN A 1 291 ? 28.243 47.299 72.028 1.00 16.86 291 GLN A O 1
ATOM 2250 N N . MET A 1 292 ? 29.537 47.200 70.187 1.00 13.11 292 MET A N 1
ATOM 2251 C CA . MET A 1 292 ? 30.753 47.096 70.986 1.00 16.93 292 MET A CA 1
ATOM 2252 C C . MET A 1 292 ? 30.972 48.357 71.820 1.00 19.53 292 MET A C 1
ATOM 2253 O O . MET A 1 292 ? 31.424 48.290 72.963 1.00 15.78 292 MET A O 1
ATOM 2258 N N . THR A 1 293 ? 30.669 49.528 71.252 1.00 14.98 293 THR A N 1
ATOM 2259 C CA . THR A 1 293 ? 30.798 50.776 71.992 1.00 16.97 293 THR A CA 1
ATOM 2260 C C . THR A 1 293 ? 29.841 50.818 73.174 1.00 16.19 293 THR A C 1
ATOM 2261 O O . THR A 1 293 ? 30.236 51.171 74.289 1.00 16.28 293 THR A O 1
ATOM 2265 N N . GLU A 1 294 ? 28.584 50.418 72.963 1.00 14.85 294 GLU A N 1
ATOM 2266 C CA . GLU A 1 294 ? 27.630 50.408 74.068 1.00 14.67 294 GLU A CA 1
ATOM 2267 C C . GLU A 1 294 ? 28.044 49.415 75.150 1.00 17.47 294 GLU A C 1
ATOM 2268 O O . GLU A 1 294 ? 27.882 49.696 76.340 1.00 14.31 294 GLU A O 1
ATOM 2274 N N . LEU A 1 295 ? 28.520 48.221 74.752 1.00 15.17 295 LEU A N 1
ATOM 2275 C CA . LEU A 1 295 ? 28.958 47.223 75.727 1.00 18.24 295 LEU A CA 1
ATOM 2276 C C . LEU A 1 295 ? 30.147 47.717 76.550 1.00 16.15 295 LEU A C 1
ATOM 2277 O O . LEU A 1 295 ? 30.186 47.535 77.768 1.00 16.81 295 LEU A O 1
ATOM 2282 N N . ALA A 1 296 ? 31.113 48.365 75.912 1.00 14.84 296 ALA A N 1
ATOM 2283 C CA . ALA A 1 296 ? 32.253 48.924 76.633 1.00 15.05 296 ALA A CA 1
ATOM 2284 C C . ALA A 1 296 ? 31.793 49.942 77.670 1.00 14.93 296 ALA A C 1
ATOM 2285 O O . ALA A 1 296 ? 32.230 49.915 78.834 1.00 16.57 296 ALA A O 1
ATOM 2287 N N . TRP A 1 297 ? 30.895 50.835 77.277 1.00 17.99 297 TRP A N 1
ATOM 2288 C CA . TRP A 1 297 ? 30.433 51.857 78.211 1.00 17.98 297 TRP A CA 1
ATOM 2289 C C . TRP A 1 297 ? 29.562 51.252 79.303 1.00 19.56 297 TRP A C 1
ATOM 2290 O O . TRP A 1 297 ? 29.666 51.644 80.473 1.00 17.84 297 TRP A O 1
ATOM 2301 N N . GLY A 1 298 ? 28.715 50.290 78.951 1.00 16.46 298 GLY A N 1
ATOM 2302 C CA . GLY A 1 298 ? 27.943 49.583 79.947 1.00 16.54 298 GLY A CA 1
ATOM 2303 C C . GLY A 1 298 ? 28.808 48.944 81.016 1.00 16.71 298 GLY A C 1
ATOM 2304 O O . GLY A 1 298 ? 28.513 49.053 82.216 1.00 17.75 298 GLY A O 1
ATOM 2305 N N . LEU A 1 299 ? 29.880 48.266 80.603 1.00 17.00 299 LEU A N 1
ATOM 2306 C CA . LEU A 1 299 ? 30.762 47.622 81.573 1.00 18.11 299 LEU A CA 1
ATOM 2307 C C . LEU A 1 299 ? 31.466 48.653 82.442 1.00 20.48 299 LEU A C 1
ATOM 2308 O O . LEU A 1 299 ? 31.553 48.481 83.668 1.00 19.40 299 LEU A O 1
ATOM 2313 N N . GLU A 1 300 ? 31.970 49.728 81.824 1.00 15.20 300 GLU A N 1
ATOM 2314 C CA . GLU A 1 300 ? 32.633 50.765 82.597 1.00 20.14 300 GLU A CA 1
ATOM 2315 C C . GLU A 1 300 ? 31.661 51.391 83.590 1.00 16.12 300 GLU A C 1
ATOM 2316 O O . GLU A 1 300 ? 31.976 51.520 84.780 1.00 18.25 300 GLU A O 1
ATOM 2322 N N . MET A 1 301 ? 30.452 51.710 83.124 1.00 17.70 301 MET A N 1
ATOM 2323 C CA . MET A 1 301 ? 29.475 52.386 83.950 1.00 18.93 301 MET A CA 1
ATOM 2324 C C . MET A 1 301 ? 29.026 51.518 85.104 1.00 20.88 301 MET A C 1
ATOM 2325 O O . MET A 1 301 ? 28.707 52.054 86.179 1.00 20.67 301 MET A O 1
ATOM 2330 N N . SER A 1 302 ? 29.021 50.187 84.926 1.00 17.90 302 SER A N 1
ATOM 2331 C CA . SER A 1 302 ? 28.570 49.283 85.977 1.00 19.38 302 SER A CA 1
ATOM 2332 C C . SER A 1 302 ? 29.472 49.324 87.211 1.00 16.96 302 SER A C 1
ATOM 2333 O O . SER A 1 302 ? 29.028 48.974 88.310 1.00 18.39 302 SER A O 1
ATOM 2336 N N . ARG A 1 303 ? 30.747 49.688 87.035 1.00 16.51 303 ARG A N 1
ATOM 2337 C CA . ARG A 1 303 ? 31.778 49.627 88.079 1.00 18.32 303 ARG A CA 1
ATOM 2338 C C . ARG A 1 303 ? 31.941 48.230 88.679 1.00 19.45 303 ARG A C 1
ATOM 2339 O O . ARG A 1 303 ? 32.413 48.092 89.813 1.00 19.08 303 ARG A O 1
ATOM 2347 N N . GLN A 1 304 ? 31.578 47.192 87.918 1.00 15.03 304 GLN A N 1
ATOM 2348 C CA . GLN A 1 304 ? 31.815 45.816 88.309 1.00 11.31 304 GLN A CA 1
ATOM 2349 C C . GLN A 1 304 ? 33.068 45.313 87.606 1.00 16.05 304 GLN A C 1
ATOM 2350 O O . GLN A 1 304 ? 33.462 45.865 86.571 1.00 16.63 304 GLN A O 1
ATOM 2356 N N . ARG A 1 305 ? 33.727 44.330 88.207 1.00 16.32 305 ARG A N 1
ATOM 2357 C CA . ARG A 1 305 ? 34.896 43.737 87.578 1.00 16.26 305 ARG A CA 1
ATOM 2358 C C . ARG A 1 305 ? 34.462 42.894 86.387 1.00 12.82 305 ARG A C 1
ATOM 2359 O O . ARG A 1 305 ? 33.364 42.325 86.368 1.00 12.64 305 ARG A O 1
ATOM 2367 N N . PHE A 1 306 ? 35.330 42.813 85.373 1.00 13.09 306 PHE A N 1
ATOM 2368 C CA . PHE A 1 306 ? 34.963 42.032 84.217 1.00 12.21 306 PHE A CA 1
ATOM 2369 C C . PHE A 1 306 ? 36.191 41.542 83.469 1.00 12.91 306 PHE A C 1
ATOM 2370 O O . PHE A 1 306 ? 37.279 42.126 83.529 1.00 13.64 306 PHE A O 1
ATOM 2378 N N . ILE A 1 307 ? 35.967 40.450 82.739 1.00 11.98 307 ILE A N 1
ATOM 2379 C CA . ILE A 1 307 ? 36.904 39.889 81.772 1.00 10.63 307 ILE A CA 1
ATOM 2380 C C . ILE A 1 307 ? 36.144 39.788 80.464 1.00 13.61 307 ILE A C 1
ATOM 2381 O O . ILE A 1 307 ? 35.082 39.151 80.408 1.00 11.22 307 ILE A O 1
ATOM 2386 N N . TRP A 1 308 ? 36.640 40.460 79.434 1.00 12.94 308 TRP A N 1
ATOM 2387 C CA . TRP A 1 308 ? 35.863 40.655 78.214 1.00 12.82 308 TRP A CA 1
ATOM 2388 C C . TRP A 1 308 ? 36.676 40.181 77.028 1.00 12.74 308 TRP A C 1
ATOM 2389 O O . TRP A 1 308 ? 37.737 40.741 76.744 1.00 13.48 308 TRP A O 1
ATOM 2400 N N . VAL A 1 309 ? 36.175 39.153 76.341 1.00 10.22 309 VAL A N 1
ATOM 2401 C CA . VAL A 1 309 ? 36.808 38.628 75.126 1.00 12.29 309 VAL A CA 1
ATOM 2402 C C . VAL A 1 309 ? 36.243 39.410 73.941 1.00 11.44 309 VAL A C 1
ATOM 2403 O O . VAL A 1 309 ? 35.029 39.367 73.667 1.00 12.53 309 VAL A O 1
ATOM 2407 N N . VAL A 1 310 ? 37.116 40.132 73.242 1.00 13.86 310 VAL A N 1
ATOM 2408 C CA . VAL A 1 310 ? 36.677 40.972 72.135 1.00 15.00 310 VAL A CA 1
ATOM 2409 C C . VAL A 1 310 ? 37.258 40.467 70.817 1.00 12.87 310 VAL A C 1
ATOM 2410 O O . VAL A 1 310 ? 38.384 39.974 70.764 1.00 14.82 310 VAL A O 1
ATOM 2414 N N . ARG A 1 311 ? 36.490 40.666 69.749 1.00 14.85 311 ARG A N 1
ATOM 2415 C CA . ARG A 1 311 ? 36.985 40.438 68.402 1.00 16.89 311 ARG A CA 1
ATOM 2416 C C . ARG A 1 311 ? 36.740 41.668 67.533 1.00 17.72 311 ARG A C 1
ATOM 2417 O O . ARG A 1 311 ? 36.042 42.611 67.916 1.00 15.02 311 ARG A O 1
ATOM 2425 N N . LEU A 1 312 ? 37.303 41.649 66.334 1.00 16.03 312 LEU A N 1
ATOM 2426 C CA . LEU A 1 312 ? 36.958 42.654 65.353 1.00 15.59 312 LEU A CA 1
ATOM 2427 C C . LEU A 1 312 ? 35.434 42.740 65.222 1.00 16.58 312 LEU A C 1
ATOM 2428 O O . LEU A 1 312 ? 34.776 41.704 65.096 1.00 16.81 312 LEU A O 1
ATOM 2433 N N . PRO A 1 313 ? 34.855 43.937 65.209 1.00 14.84 313 PRO A N 1
ATOM 2434 C CA . PRO A 1 313 ? 33.424 44.098 64.952 1.00 14.31 313 PRO A CA 1
ATOM 2435 C C . PRO A 1 313 ? 33.027 43.619 63.570 1.00 16.64 313 PRO A C 1
ATOM 2436 O O . PRO A 1 313 ? 33.831 43.407 62.663 1.00 18.38 313 PRO A O 1
ATOM 2440 N N . THR A 1 314 ? 31.718 43.472 63.427 1.00 16.52 314 THR A N 1
ATOM 2441 C CA A THR A 1 314 ? 31.150 43.006 62.173 0.50 17.35 314 THR A CA 1
ATOM 2442 C CA B THR A 1 314 ? 31.148 43.009 62.174 0.50 17.35 314 THR A CA 1
ATOM 2443 C C . THR A 1 314 ? 31.589 43.901 61.025 1.00 23.84 314 THR A C 1
ATOM 2444 O O . THR A 1 314 ? 31.634 45.121 61.155 1.00 16.90 314 THR A O 1
ATOM 2451 N N . MET A 1 315 ? 31.927 43.274 59.912 1.00 19.17 315 MET A N 1
ATOM 2452 C CA . MET A 1 315 ? 32.339 43.956 58.679 1.00 23.35 315 MET A CA 1
ATOM 2453 C C . MET A 1 315 ? 31.267 43.700 57.618 1.00 31.94 315 MET A C 1
ATOM 2454 O O . MET A 1 315 ? 30.315 42.948 57.834 1.00 31.71 315 MET A O 1
ATOM 2459 N N . GLU A 1 316 ? 31.431 44.326 56.450 1.00 37.09 316 GLU A N 1
ATOM 2460 C CA . GLU A 1 316 ? 30.412 44.211 55.413 1.00 35.82 316 GLU A CA 1
ATOM 2461 C C . GLU A 1 316 ? 30.234 42.762 54.968 1.00 29.31 316 GLU A C 1
ATOM 2462 O O . GLU A 1 316 ? 29.108 42.306 54.738 1.00 34.71 316 GLU A O 1
ATOM 2465 N N . LYS A 1 317 ? 31.333 42.017 54.846 1.00 32.71 317 LYS A N 1
ATOM 2466 C CA . LYS A 1 317 ? 31.242 40.651 54.350 1.00 35.39 317 LYS A CA 1
ATOM 2467 C C . LYS A 1 317 ? 30.747 39.659 55.399 1.00 39.84 317 LYS A C 1
ATOM 2468 O O . LYS A 1 317 ? 30.522 38.495 55.060 1.00 36.59 317 LYS A O 1
ATOM 2474 N N . ASP A 1 318 ? 30.555 40.080 56.651 1.00 32.90 318 ASP A N 1
ATOM 2475 C CA . ASP A 1 318 ? 30.215 39.135 57.705 1.00 32.55 318 ASP A CA 1
ATOM 2476 C C . ASP A 1 318 ? 28.750 38.745 57.628 1.00 35.20 318 ASP A C 1
ATOM 2477 O O . ASP A 1 318 ? 27.890 39.546 57.252 1.00 43.38 318 ASP A O 1
ATOM 2482 N N . GLY A 1 319 ? 28.473 37.511 58.021 1.00 30.89 319 GLY A N 1
ATOM 2483 C CA . GLY A 1 319 ? 27.117 37.036 58.226 1.00 34.00 319 GLY A CA 1
ATOM 2484 C C . GLY A 1 319 ? 26.704 37.080 59.684 1.00 31.72 319 GLY A C 1
ATOM 2485 O O . GLY A 1 319 ? 27.048 38.015 60.416 1.00 36.02 319 GLY A O 1
ATOM 2486 N N . ALA A 1 320 ? 25.974 36.034 60.112 1.00 26.39 320 ALA A N 1
ATOM 2487 C CA . ALA A 1 320 ? 25.461 35.969 61.471 1.00 31.48 320 ALA A CA 1
ATOM 2488 C C . ALA A 1 320 ? 26.548 35.657 62.499 1.00 31.38 320 ALA A C 1
ATOM 2489 O O . ALA A 1 320 ? 26.411 36.018 63.668 1.00 28.74 320 ALA A O 1
ATOM 2491 N N . CYS A 1 321 ? 27.598 34.959 62.102 1.00 23.98 321 CYS A N 1
ATOM 2492 C CA . CYS A 1 321 ? 28.735 34.674 62.975 1.00 14.97 321 CYS A CA 1
ATOM 2493 C C . CYS A 1 321 ? 29.980 34.731 62.095 1.00 20.08 321 CYS A C 1
ATOM 2494 O O . CYS A 1 321 ? 29.890 35.008 60.904 1.00 19.32 321 CYS A O 1
ATOM 2497 N N . ARG A 1 322 ? 31.134 34.424 62.683 1.00 13.34 322 ARG A N 1
ATOM 2498 C CA . ARG A 1 322 ? 32.404 34.456 61.970 1.00 20.65 322 ARG A CA 1
ATOM 2499 C C . ARG A 1 322 ? 33.203 33.221 62.344 1.00 17.11 322 ARG A C 1
ATOM 2500 O O . ARG A 1 322 ? 33.326 32.909 63.529 1.00 17.76 322 ARG A O 1
ATOM 2508 N N . PHE A 1 323 ? 33.780 32.541 61.338 1.00 17.38 323 PHE A N 1
ATOM 2509 C CA . PHE A 1 323 ? 34.764 31.496 61.618 1.00 20.36 323 PHE A CA 1
ATOM 2510 C C . PHE A 1 323 ? 35.807 32.015 62.600 1.00 19.15 323 PHE A C 1
ATOM 2511 O O . PHE A 1 323 ? 36.313 33.134 62.457 1.00 16.18 323 PHE A O 1
ATOM 2519 N N . PHE A 1 324 ? 36.128 31.203 63.591 1.00 19.42 324 PHE A N 1
ATOM 2520 C CA . PHE A 1 324 ? 37.016 31.633 64.651 1.00 18.03 324 PHE A CA 1
ATOM 2521 C C . PHE A 1 324 ? 38.438 31.758 64.123 1.00 21.09 324 PHE A C 1
ATOM 2522 O O . PHE A 1 324 ? 38.939 30.862 63.430 1.00 18.91 324 PHE A O 1
ATOM 2530 N N . SER A 1 325 ? 39.081 32.862 64.463 1.00 19.38 325 SER A N 1
ATOM 2531 C CA . SER A 1 325 ? 40.470 33.112 64.107 1.00 19.89 325 SER A CA 1
ATOM 2532 C C . SER A 1 325 ? 41.137 33.861 65.253 1.00 19.95 325 SER A C 1
ATOM 2533 O O . SER A 1 325 ? 40.494 34.619 65.973 1.00 20.11 325 SER A O 1
ATOM 2536 N N . ASP A 1 326 ? 42.443 33.660 65.411 1.00 16.47 326 ASP A N 1
ATOM 2537 C CA . ASP A 1 326 ? 43.186 34.396 66.423 1.00 24.50 326 ASP A CA 1
ATOM 2538 C C . ASP A 1 326 ? 44.378 35.152 65.860 1.00 21.64 326 ASP A C 1
ATOM 2539 O O . ASP A 1 326 ? 45.235 35.585 66.625 1.00 23.96 326 ASP A O 1
ATOM 2544 N N . VAL A 1 327 ? 44.436 35.372 64.546 1.00 24.73 327 VAL A N 1
ATOM 2545 C CA . VAL A 1 327 ? 45.577 36.101 63.988 1.00 27.06 327 VAL A CA 1
ATOM 2546 C C . VAL A 1 327 ? 45.469 37.614 64.164 1.00 28.80 327 VAL A C 1
ATOM 2547 O O . VAL A 1 327 ? 46.490 38.304 64.115 1.00 32.43 327 VAL A O 1
ATOM 2551 N N . ASN A 1 328 ? 44.265 38.153 64.391 1.00 23.84 328 ASN A N 1
ATOM 2552 C CA . ASN A 1 328 ? 44.126 39.582 64.697 1.00 20.53 328 ASN A CA 1
ATOM 2553 C C . ASN A 1 328 ? 44.420 39.763 66.178 1.00 21.26 328 ASN A C 1
ATOM 2554 O O . ASN A 1 328 ? 43.535 39.962 66.990 1.00 20.66 328 ASN A O 1
ATOM 2559 N N . VAL A 1 329 ? 45.713 39.773 66.529 1.00 20.28 329 VAL A N 1
ATOM 2560 C CA . VAL A 1 329 ? 46.104 39.744 67.944 1.00 19.80 329 VAL A CA 1
ATOM 2561 C C . VAL A 1 329 ? 45.726 41.033 68.668 1.00 26.74 329 VAL A C 1
ATOM 2562 O O . VAL A 1 329 ? 45.273 40.999 69.815 1.00 22.96 329 VAL A O 1
ATOM 2566 N N . LYS A 1 330 ? 45.990 42.190 68.052 1.00 20.32 330 LYS A N 1
ATOM 2567 C CA . LYS A 1 330 ? 45.746 43.462 68.721 1.00 18.76 330 LYS A CA 1
ATOM 2568 C C . LYS A 1 330 ? 44.592 44.240 68.125 1.00 19.07 330 LYS A C 1
ATOM 2569 O O . LYS A 1 330 ? 44.064 45.148 68.787 1.00 18.90 330 LYS A O 1
ATOM 2575 N N . GLY A 1 331 ? 44.209 43.908 66.885 1.00 16.80 331 GLY A N 1
ATOM 2576 C CA . GLY A 1 331 ? 43.193 44.684 66.199 1.00 16.18 331 GLY A CA 1
ATOM 2577 C C . GLY A 1 331 ? 41.904 44.910 66.946 1.00 17.48 331 GLY A C 1
ATOM 2578 O O . GLY A 1 331 ? 41.369 46.025 66.904 1.00 15.14 331 GLY A O 1
ATOM 2579 N N . PRO A 1 332 ? 41.378 43.892 67.634 1.00 15.20 332 PRO A N 1
ATOM 2580 C CA . PRO A 1 332 ? 40.104 44.096 68.345 1.00 14.64 332 PRO A CA 1
ATOM 2581 C C . PRO A 1 332 ? 40.169 45.210 69.360 1.00 14.67 332 PRO A C 1
ATOM 2582 O O . PRO A 1 332 ? 39.147 45.868 69.607 1.00 17.89 332 PRO A O 1
ATOM 2586 N N . LEU A 1 333 ? 41.339 45.444 69.966 1.00 16.03 333 LEU A N 1
ATOM 2587 C CA . LEU A 1 333 ? 41.437 46.504 70.965 1.00 16.06 333 LEU A CA 1
ATOM 2588 C C . LEU A 1 333 ? 41.258 47.880 70.351 1.00 20.27 333 LEU A C 1
ATOM 2589 O O . LEU A 1 333 ? 40.932 48.841 71.070 1.00 17.61 333 LEU A O 1
ATOM 2594 N N . GLU A 1 334 ? 41.473 47.998 69.038 1.00 18.27 334 GLU A N 1
ATOM 2595 C CA . GLU A 1 334 ? 41.383 49.280 68.364 1.00 18.32 334 GLU A CA 1
ATOM 2596 C C . GLU A 1 334 ? 39.962 49.771 68.288 1.00 20.29 334 GLU A C 1
ATOM 2597 O O . GLU A 1 334 ? 39.750 50.946 67.994 1.00 20.09 334 GLU A O 1
ATOM 2603 N N . TYR A 1 335 ? 38.989 48.912 68.565 1.00 12.72 335 TYR A N 1
ATOM 2604 C CA . TYR A 1 335 ? 37.583 49.254 68.443 1.00 12.98 335 TYR A CA 1
ATOM 2605 C C . TYR A 1 335 ? 36.933 49.524 69.790 1.00 15.59 335 TYR A C 1
ATOM 2606 O O . TYR A 1 335 ? 35.715 49.660 69.845 1.00 17.29 335 TYR A O 1
ATOM 2615 N N . LEU A 1 336 ? 37.718 49.661 70.829 1.00 14.99 336 LEU A N 1
ATOM 2616 C CA . LEU A 1 336 ? 37.235 50.144 72.106 1.00 14.55 336 LEU A CA 1
ATOM 2617 C C . LEU A 1 336 ? 37.256 51.660 72.126 1.00 17.81 336 LEU A C 1
ATOM 2618 O O . LEU A 1 336 ? 37.974 52.297 71.343 1.00 17.81 336 LEU A O 1
ATOM 2623 N N . PRO A 1 337 ? 36.458 52.265 73.000 1.00 15.66 337 PRO A N 1
ATOM 2624 C CA . PRO A 1 337 ? 36.549 53.725 73.190 1.00 17.47 337 PRO A CA 1
ATOM 2625 C C . PRO A 1 337 ? 37.978 54.133 73.548 1.00 19.71 337 PRO A C 1
ATOM 2626 O O . PRO A 1 337 ? 38.714 53.407 74.229 1.00 17.27 337 PRO A O 1
ATOM 2630 N N . GLU A 1 338 ? 38.368 55.325 73.086 1.00 21.64 338 GLU A N 1
ATOM 2631 C CA . GLU A 1 338 ? 39.707 55.830 73.358 1.00 19.81 338 GLU A CA 1
ATOM 2632 C C . GLU A 1 338 ? 39.998 55.821 74.847 1.00 17.44 338 GLU A C 1
ATOM 2633 O O . GLU A 1 338 ? 39.178 56.278 75.651 1.00 21.39 338 GLU A O 1
ATOM 2639 N N . GLY A 1 339 ? 41.161 55.262 75.206 1.00 19.70 339 GLY A N 1
ATOM 2640 C CA . GLY A 1 339 ? 41.606 55.199 76.587 1.00 21.42 339 GLY A CA 1
ATOM 2641 C C . GLY A 1 339 ? 40.961 54.133 77.452 1.00 26.93 339 GLY A C 1
ATOM 2642 O O . GLY A 1 339 ? 41.226 54.096 78.666 1.00 21.75 339 GLY A O 1
ATOM 2643 N N . PHE A 1 340 ? 40.151 53.249 76.871 1.00 21.71 340 PHE A N 1
ATOM 2644 C CA . PHE A 1 340 ? 39.329 52.317 77.659 1.00 20.58 340 PHE A CA 1
ATOM 2645 C C . PHE A 1 340 ? 40.182 51.422 78.524 1.00 16.75 340 PHE A C 1
ATOM 2646 O O . PHE A 1 340 ? 39.849 51.167 79.694 1.00 17.05 340 PHE A O 1
ATOM 2654 N N . LEU A 1 341 ? 41.281 50.922 77.953 1.00 16.89 341 LEU A N 1
ATOM 2655 C CA . LEU A 1 341 ? 42.074 49.904 78.616 1.00 18.04 341 LEU A CA 1
ATOM 2656 C C . LEU A 1 341 ? 42.732 50.468 79.856 1.00 21.14 341 LEU A C 1
ATOM 2657 O O . LEU A 1 341 ? 42.780 49.801 80.897 1.00 19.68 341 LEU A O 1
ATOM 2662 N N . ASP A 1 342 ? 43.232 51.697 79.753 1.00 24.14 342 ASP A N 1
ATOM 2663 C CA . ASP A 1 342 ? 43.854 52.342 80.891 1.00 23.40 342 ASP A CA 1
ATOM 2664 C C . ASP A 1 342 ? 42.824 52.862 81.883 1.00 19.93 342 ASP A C 1
ATOM 2665 O O . ASP A 1 342 ? 43.011 52.721 83.089 1.00 24.27 342 ASP A O 1
ATOM 2670 N N . ARG A 1 343 ? 41.738 53.443 81.397 1.00 21.04 343 ARG A N 1
ATOM 2671 C CA . ARG A 1 343 ? 40.667 53.884 82.277 1.00 24.77 343 ARG A CA 1
ATOM 2672 C C . ARG A 1 343 ? 40.083 52.750 83.111 1.00 26.71 343 ARG A C 1
ATOM 2673 O O . ARG A 1 343 ? 39.648 52.981 84.253 1.00 24.63 343 ARG A O 1
ATOM 2681 N N . ASN A 1 344 ? 40.044 51.524 82.569 1.00 17.85 344 ASN A N 1
ATOM 2682 C CA . ASN A 1 344 ? 39.434 50.393 83.273 1.00 20.99 344 ASN A CA 1
ATOM 2683 C C . ASN A 1 344 ? 40.458 49.360 83.761 1.00 17.90 344 ASN A C 1
ATOM 2684 O O . ASN A 1 344 ? 40.094 48.194 84.006 1.00 18.36 344 ASN A O 1
ATOM 2689 N N . LYS A 1 345 ? 41.719 49.771 83.967 1.00 16.90 345 LYS A N 1
ATOM 2690 C CA . LYS A 1 345 ? 42.741 48.805 84.320 1.00 19.67 345 LYS A CA 1
ATOM 2691 C C . LYS A 1 345 ? 42.582 48.226 85.721 1.00 19.81 345 LYS A C 1
ATOM 2692 O O . LYS A 1 345 ? 43.084 47.129 85.964 1.00 22.20 345 LYS A O 1
ATOM 2698 N N . GLU A 1 346 ? 41.889 48.899 86.623 1.00 18.40 346 GLU A N 1
ATOM 2699 C CA . GLU A 1 346 ? 41.724 48.349 87.963 1.00 21.69 346 GLU A CA 1
ATOM 2700 C C . GLU A 1 346 ? 40.738 47.194 87.962 1.00 24.28 346 GLU A C 1
ATOM 2701 O O . GLU A 1 346 ? 40.992 46.149 88.572 1.00 21.85 346 GLU A O 1
ATOM 2707 N N . LEU A 1 347 ? 39.587 47.366 87.290 1.00 16.68 347 LEU A N 1
ATOM 2708 C CA . LEU A 1 347 ? 38.493 46.405 87.374 1.00 21.85 347 LEU A CA 1
ATOM 2709 C C . LEU A 1 347 ? 38.287 45.516 86.154 1.00 19.56 347 LEU A C 1
ATOM 2710 O O . LEU A 1 347 ? 37.554 44.520 86.250 1.00 16.30 347 LEU A O 1
ATOM 2715 N N . GLY A 1 348 ? 38.879 45.857 85.030 1.00 19.97 348 GLY A N 1
ATOM 2716 C CA . GLY A 1 348 ? 38.550 45.211 83.768 1.00 16.81 348 GLY A CA 1
ATOM 2717 C C . GLY A 1 348 ? 39.775 44.671 83.079 1.00 21.95 348 GLY A C 1
ATOM 2718 O O . GLY A 1 348 ? 40.814 45.318 83.048 1.00 18.60 348 GLY A O 1
ATOM 2719 N N . MET A 1 349 ? 39.638 43.468 82.532 1.00 18.33 349 MET A N 1
ATOM 2720 C CA . MET A 1 349 ? 40.640 42.890 81.655 1.00 15.86 349 MET A CA 1
ATOM 2721 C C . MET A 1 349 ? 40.003 42.539 80.319 1.00 16.20 349 MET A C 1
ATOM 2722 O O . MET A 1 349 ? 39.011 41.805 80.270 1.00 16.17 349 MET A O 1
ATOM 2727 N N . VAL A 1 350 ? 40.605 43.020 79.241 1.00 13.87 350 VAL A N 1
ATOM 2728 C CA . VAL A 1 350 ? 40.113 42.760 77.901 1.00 13.38 350 VAL A CA 1
ATOM 2729 C C . VAL A 1 350 ? 41.059 41.804 77.175 1.00 17.44 350 VAL A C 1
ATOM 2730 O O . VAL A 1 350 ? 42.252 42.042 77.121 1.00 16.79 350 VAL A O 1
ATOM 2734 N N . LEU A 1 351 ? 40.513 40.718 76.640 1.00 13.78 351 LEU A N 1
ATOM 2735 C CA . LEU A 1 351 ? 41.311 39.730 75.931 1.00 14.83 351 LEU A CA 1
ATOM 2736 C C . LEU A 1 351 ? 40.902 39.684 74.460 1.00 16.65 351 LEU A C 1
ATOM 2737 O O . LEU A 1 351 ? 39.737 39.439 74.162 1.00 13.63 351 LEU A O 1
ATOM 2742 N N . PRO A 1 352 ? 41.840 39.874 73.535 1.00 17.08 352 PRO A N 1
ATOM 2743 C CA . PRO A 1 352 ? 41.458 39.731 72.130 1.00 13.53 352 PRO A CA 1
ATOM 2744 C C . PRO A 1 352 ? 41.194 38.275 71.767 1.00 14.61 352 PRO A C 1
ATOM 2745 O O . PRO A 1 352 ? 42.073 37.470 72.017 1.00 15.94 352 PRO A O 1
ATOM 2749 N N . ASN A 1 353 ? 40.051 37.988 71.146 1.00 12.41 353 ASN A N 1
ATOM 2750 C CA . ASN A 1 353 ? 39.770 36.683 70.483 1.00 11.67 353 ASN A CA 1
ATOM 2751 C C . ASN A 1 353 ? 39.441 35.468 71.365 1.00 12.76 353 ASN A C 1
ATOM 2752 O O . ASN A 1 353 ? 38.414 34.842 71.159 1.00 14.96 353 ASN A O 1
ATOM 2757 N N . TRP A 1 354 ? 40.316 35.094 72.289 1.00 14.22 354 TRP A N 1
ATOM 2758 C CA . TRP A 1 354 ? 40.160 33.873 73.053 1.00 16.19 354 TRP A CA 1
ATOM 2759 C C . TRP A 1 354 ? 40.516 34.092 74.517 1.00 15.66 354 TRP A C 1
ATOM 2760 O O . TRP A 1 354 ? 41.542 34.689 74.815 1.00 16.08 354 TRP A O 1
ATOM 2771 N N . GLY A 1 355 ? 39.696 33.578 75.427 1.00 18.17 355 GLY A N 1
ATOM 2772 C CA . GLY A 1 355 ? 40.073 33.527 76.816 1.00 16.03 355 GLY A CA 1
ATOM 2773 C C . GLY A 1 355 ? 39.996 32.129 77.363 1.00 13.66 355 GLY A C 1
ATOM 2774 O O . GLY A 1 355 ? 39.382 31.245 76.758 1.00 12.44 355 GLY A O 1
ATOM 2775 N N . PRO A 1 356 ? 40.603 31.901 78.546 1.00 15.69 356 PRO A N 1
ATOM 2776 C CA . PRO A 1 356 ? 40.557 30.548 79.149 1.00 16.50 356 PRO A CA 1
ATOM 2777 C C . PRO A 1 356 ? 39.230 30.325 79.849 1.00 15.06 356 PRO A C 1
ATOM 2778 O O . PRO A 1 356 ? 39.132 30.292 81.119 1.00 14.76 356 PRO A O 1
ATOM 2782 N N . GLN A 1 357 ? 38.206 30.108 79.028 1.00 12.92 357 GLN A N 1
ATOM 2783 C CA . GLN A 1 357 ? 36.825 30.115 79.542 1.00 16.89 357 GLN A CA 1
ATOM 2784 C C . GLN A 1 357 ? 36.570 29.034 80.585 1.00 13.37 357 GLN A C 1
ATOM 2785 O O . GLN A 1 357 ? 35.863 29.274 81.569 1.00 12.68 357 GLN A O 1
ATOM 2791 N N . ASP A 1 358 ? 37.089 27.818 80.371 1.00 13.21 358 ASP A N 1
ATOM 2792 C CA . ASP A 1 358 ? 36.838 26.753 81.338 1.00 17.13 358 ASP A CA 1
ATOM 2793 C C . ASP A 1 358 ? 37.374 27.133 82.703 1.00 16.97 358 ASP A C 1
ATOM 2794 O O . ASP A 1 358 ? 36.693 26.943 83.724 1.00 16.25 358 ASP A O 1
ATOM 2799 N N . ALA A 1 359 ? 38.584 27.680 82.742 1.00 15.33 359 ALA A N 1
ATOM 2800 C CA . ALA A 1 359 ? 39.197 28.047 84.008 1.00 13.94 359 ALA A CA 1
ATOM 2801 C C . ALA A 1 359 ? 38.511 29.252 84.643 1.00 14.27 359 ALA A C 1
ATOM 2802 O O . ALA A 1 359 ? 38.352 29.310 85.874 1.00 14.95 359 ALA A O 1
ATOM 2804 N N . ILE A 1 360 ? 38.110 30.231 83.824 1.00 12.51 360 ILE A N 1
ATOM 2805 C CA . ILE A 1 360 ? 37.401 31.397 84.341 1.00 12.06 360 ILE A CA 1
ATOM 2806 C C . ILE A 1 360 ? 36.059 30.978 84.944 1.00 12.22 360 ILE A C 1
ATOM 2807 O O . ILE A 1 360 ? 35.731 31.342 86.079 1.00 13.45 360 ILE A O 1
ATOM 2812 N N . LEU A 1 361 ? 35.254 30.209 84.204 1.00 9.51 361 LEU A N 1
ATOM 2813 C CA . LEU A 1 361 ? 33.934 29.874 84.750 1.00 11.66 361 LEU A CA 1
ATOM 2814 C C . LEU A 1 361 ? 34.034 28.991 86.002 1.00 13.30 361 LEU A C 1
ATOM 2815 O O . LEU A 1 361 ? 33.127 29.031 86.855 1.00 14.46 361 LEU A O 1
ATOM 2820 N N . ALA A 1 362 ? 35.118 28.216 86.141 1.00 13.76 362 ALA A N 1
ATOM 2821 C CA . ALA A 1 362 ? 35.341 27.419 87.353 1.00 15.37 362 ALA A CA 1
ATOM 2822 C C . ALA A 1 362 ? 35.916 28.222 88.523 1.00 17.16 362 ALA A C 1
ATOM 2823 O O . ALA A 1 362 ? 35.974 27.720 89.651 1.00 15.65 362 ALA A O 1
ATOM 2825 N N . HIS A 1 363 ? 36.315 29.455 88.289 1.00 13.39 363 HIS A N 1
ATOM 2826 C CA . HIS A 1 363 ? 37.028 30.226 89.322 1.00 14.20 363 HIS A CA 1
ATOM 2827 C C . HIS A 1 363 ? 36.028 30.809 90.324 1.00 13.74 363 HIS A C 1
ATOM 2828 O O . HIS A 1 363 ? 34.964 31.316 89.930 1.00 13.38 363 HIS A O 1
ATOM 2835 N N . PRO A 1 364 ? 36.342 30.727 91.624 1.00 14.02 364 PRO A N 1
ATOM 2836 C CA . PRO A 1 364 ? 35.407 31.231 92.652 1.00 14.57 364 PRO A CA 1
ATOM 2837 C C . PRO A 1 364 ? 35.214 32.728 92.608 1.00 13.62 364 PRO A C 1
ATOM 2838 O O . PRO A 1 364 ? 34.215 33.221 93.163 1.00 14.02 364 PRO A O 1
ATOM 2842 N N . SER A 1 365 ? 36.104 33.477 91.944 1.00 13.24 365 SER A N 1
ATOM 2843 C CA . SER A 1 365 ? 35.918 34.926 91.848 1.00 14.26 365 SER A CA 1
ATOM 2844 C C . SER A 1 365 ? 35.011 35.340 90.688 1.00 14.89 365 SER A C 1
ATOM 2845 O O . SER A 1 365 ? 34.679 36.520 90.556 1.00 15.52 365 SER A O 1
ATOM 2848 N N . THR A 1 366 ? 34.537 34.393 89.909 1.00 13.46 366 THR A N 1
ATOM 2849 C CA . THR A 1 366 ? 33.604 34.695 88.826 1.00 10.81 366 THR A CA 1
ATOM 2850 C C . THR A 1 366 ? 32.183 34.698 89.337 1.00 14.53 366 THR A C 1
ATOM 2851 O O . THR A 1 366 ? 31.740 33.733 89.964 1.00 14.10 366 THR A O 1
ATOM 2855 N N . GLY A 1 367 ? 31.491 35.796 89.069 1.00 10.43 367 GLY A N 1
ATOM 2856 C CA . GLY A 1 367 ? 30.126 35.995 89.536 1.00 11.12 367 GLY A CA 1
ATOM 2857 C C . GLY A 1 367 ? 29.045 35.886 88.489 1.00 14.39 367 GLY A C 1
ATOM 2858 O O . GLY A 1 367 ? 27.858 35.756 88.833 1.00 14.48 367 GLY A O 1
ATOM 2859 N N . GLY A 1 368 ? 29.413 35.964 87.208 1.00 12.68 368 GLY A N 1
ATOM 2860 C CA . GLY A 1 368 ? 28.387 35.897 86.179 1.00 7.84 368 GLY A CA 1
ATOM 2861 C C . GLY A 1 368 ? 29.034 35.724 84.830 1.00 11.33 368 GLY A C 1
ATOM 2862 O O . GLY A 1 368 ? 30.244 35.873 84.701 1.00 12.59 368 GLY A O 1
ATOM 2863 N N . PHE A 1 369 ? 28.199 35.446 83.831 1.00 10.28 369 PHE A N 1
ATOM 2864 C CA . PHE A 1 369 ? 28.656 35.119 82.469 1.00 14.23 369 PHE A CA 1
ATOM 2865 C C . PHE A 1 369 ? 27.717 35.794 81.472 1.00 11.68 369 PHE A C 1
ATOM 2866 O O . PHE A 1 369 ? 26.545 35.425 81.358 1.00 12.22 369 PHE A O 1
ATOM 2874 N N . LEU A 1 370 ? 28.189 36.833 80.803 1.00 12.30 370 LEU A N 1
ATOM 2875 C CA . LEU A 1 370 ? 27.455 37.381 79.669 1.00 10.84 370 LEU A CA 1
ATOM 2876 C C . LEU A 1 370 ? 27.814 36.495 78.478 1.00 11.59 370 LEU A C 1
ATOM 2877 O O . LEU A 1 370 ? 28.959 36.518 78.009 1.00 12.60 370 LEU A O 1
ATOM 2882 N N . SER A 1 371 ? 26.851 35.672 78.039 1.00 12.92 371 SER A N 1
ATOM 2883 C CA . SER A 1 371 ? 27.088 34.591 77.086 1.00 11.10 371 SER A CA 1
ATOM 2884 C C . SER A 1 371 ? 26.175 34.711 75.881 1.00 9.93 371 SER A C 1
ATOM 2885 O O . SER A 1 371 ? 25.028 35.163 75.999 1.00 13.19 371 SER A O 1
ATOM 2888 N N . HIS A 1 372 ? 26.667 34.212 74.718 1.00 12.77 372 HIS A N 1
ATOM 2889 C CA . HIS A 1 372 ? 25.783 34.116 73.566 1.00 13.25 372 HIS A CA 1
ATOM 2890 C C . HIS A 1 372 ? 24.920 32.873 73.639 1.00 14.59 372 HIS A C 1
ATOM 2891 O O . HIS A 1 372 ? 24.074 32.660 72.754 1.00 13.13 372 HIS A O 1
ATOM 2898 N N . CYS A 1 373 ? 25.058 32.093 74.715 1.00 11.48 373 CYS A N 1
ATOM 2899 C CA . CYS A 1 373 ? 24.226 30.935 74.960 1.00 13.17 373 CYS A CA 1
ATOM 2900 C C . CYS A 1 373 ? 24.364 29.849 73.904 1.00 13.59 373 CYS A C 1
ATOM 2901 O O . CYS A 1 373 ? 23.451 29.028 73.744 1.00 14.30 373 CYS A O 1
ATOM 2904 N N . GLY A 1 374 ? 25.509 29.766 73.216 1.00 14.52 374 GLY A N 1
ATOM 2905 C CA . GLY A 1 374 ? 25.844 28.521 72.554 1.00 16.49 374 GLY A CA 1
ATOM 2906 C C . GLY A 1 374 ? 25.794 27.383 73.551 1.00 11.93 374 GLY A C 1
ATOM 2907 O O . GLY A 1 374 ? 25.946 27.601 74.761 1.00 15.23 374 GLY A O 1
ATOM 2908 N N . TRP A 1 375 ? 25.556 26.154 73.070 1.00 12.52 375 TRP A N 1
ATOM 2909 C CA . TRP A 1 375 ? 25.197 25.124 74.050 1.00 13.80 375 TRP A CA 1
ATOM 2910 C C . TRP A 1 375 ? 26.418 24.753 74.910 1.00 16.74 375 TRP A C 1
ATOM 2911 O O . TRP A 1 375 ? 26.290 24.440 76.094 1.00 12.96 375 TRP A O 1
ATOM 2922 N N . ASN A 1 376 ? 27.633 24.727 74.336 1.00 12.68 376 ASN A N 1
ATOM 2923 C CA . ASN A 1 376 ? 28.786 24.396 75.185 1.00 14.02 376 ASN A CA 1
ATOM 2924 C C . ASN A 1 376 ? 28.969 25.440 76.283 1.00 13.06 376 ASN A C 1
ATOM 2925 O O . ASN A 1 376 ? 29.219 25.101 77.446 1.00 12.94 376 ASN A O 1
ATOM 2930 N N . SER A 1 377 ? 28.863 26.720 75.920 1.00 10.81 377 SER A N 1
ATOM 2931 C CA . SER A 1 377 ? 29.031 27.783 76.904 1.00 11.67 377 SER A CA 1
ATOM 2932 C C . SER A 1 377 ? 27.947 27.697 77.958 1.00 15.45 377 SER A C 1
ATOM 2933 O O . SER A 1 377 ? 28.207 27.896 79.143 1.00 12.10 377 SER A O 1
ATOM 2936 N N . SER A 1 378 ? 26.710 27.399 77.532 1.00 12.89 378 SER A N 1
ATOM 2937 C CA . SER A 1 378 ? 25.613 27.223 78.473 1.00 15.31 378 SER A CA 1
ATOM 2938 C C . SER A 1 378 ? 25.926 26.127 79.480 1.00 15.83 378 SER A C 1
ATOM 2939 O O . SER A 1 378 ? 25.713 26.291 80.694 1.00 14.65 378 SER A O 1
ATOM 2942 N N . LEU A 1 379 ? 26.377 24.969 78.972 1.00 13.87 379 LEU A N 1
ATOM 2943 C CA . LEU A 1 379 ? 26.735 23.861 79.833 1.00 12.77 379 LEU A CA 1
ATOM 2944 C C . LEU A 1 379 ? 27.851 24.227 80.776 1.00 13.59 379 LEU A C 1
ATOM 2945 O O . LEU A 1 379 ? 27.834 23.801 81.953 1.00 15.43 379 LEU A O 1
ATOM 2950 N N . GLU A 1 380 ? 28.854 24.980 80.287 1.00 10.45 380 GLU A N 1
ATOM 2951 C CA . GLU A 1 380 ? 29.948 25.385 81.163 1.00 14.33 380 GLU A CA 1
ATOM 2952 C C . GLU A 1 380 ? 29.451 26.318 82.262 1.00 13.43 380 GLU A C 1
ATOM 2953 O O . GLU A 1 380 ? 29.960 26.258 83.399 1.00 14.55 380 GLU A O 1
ATOM 2959 N N . SER A 1 381 ? 28.438 27.145 81.969 1.00 13.09 381 SER A N 1
ATOM 2960 C CA . SER A 1 381 ? 27.872 27.957 83.048 1.00 16.12 381 SER A CA 1
ATOM 2961 C C . SER A 1 381 ? 27.138 27.064 84.065 1.00 13.89 381 SER A C 1
ATOM 2962 O O . SER A 1 381 ? 27.234 27.289 85.275 1.00 14.82 381 SER A O 1
ATOM 2965 N N . ILE A 1 382 ? 26.430 26.030 83.578 1.00 14.13 382 ILE A N 1
ATOM 2966 C CA . ILE A 1 382 ? 25.675 25.146 84.443 1.00 13.82 382 ILE A CA 1
ATOM 2967 C C . ILE A 1 382 ? 26.606 24.294 85.308 1.00 14.60 382 ILE A C 1
ATOM 2968 O O . ILE A 1 382 ? 26.378 24.128 86.512 1.00 17.15 382 ILE A O 1
ATOM 2973 N N . VAL A 1 383 ? 27.630 23.685 84.713 1.00 13.65 383 VAL A N 1
ATOM 2974 C CA . VAL A 1 383 ? 28.476 22.799 85.536 1.00 17.02 383 VAL A CA 1
ATOM 2975 C C . VAL A 1 383 ? 29.255 23.579 86.583 1.00 15.34 383 VAL A C 1
ATOM 2976 O O . VAL A 1 383 ? 29.790 22.994 87.541 1.00 13.67 383 VAL A O 1
ATOM 2980 N N . ASN A 1 384 ? 29.322 24.890 86.441 1.00 14.57 384 ASN A N 1
ATOM 2981 C CA . ASN A 1 384 ? 30.016 25.708 87.417 1.00 12.39 384 ASN A CA 1
ATOM 2982 C C . ASN A 1 384 ? 29.085 26.569 88.240 1.00 13.11 384 ASN A C 1
ATOM 2983 O O . ASN A 1 384 ? 29.574 27.324 89.089 1.00 15.48 384 ASN A O 1
ATOM 2988 N N . GLY A 1 385 ? 27.776 26.484 88.014 1.00 13.30 385 GLY A N 1
ATOM 2989 C CA . GLY A 1 385 ? 26.829 27.256 88.789 1.00 13.12 385 GLY A CA 1
ATOM 2990 C C . GLY A 1 385 ? 26.952 28.755 88.644 1.00 15.43 385 GLY A C 1
ATOM 2991 O O . GLY A 1 385 ? 26.788 29.489 89.624 1.00 14.61 385 GLY A O 1
ATOM 2992 N N . VAL A 1 386 ? 27.182 29.237 87.439 1.00 13.29 386 VAL A N 1
ATOM 2993 C CA . VAL A 1 386 ? 27.383 30.667 87.187 1.00 11.81 386 VAL A CA 1
ATOM 2994 C C . VAL A 1 386 ? 26.124 31.212 86.531 1.00 10.71 386 VAL A C 1
ATOM 2995 O O . VAL A 1 386 ? 25.710 30.680 85.498 1.00 12.53 386 VAL A O 1
ATOM 2999 N N . PRO A 1 387 ? 25.526 32.293 87.040 1.00 12.20 387 PRO A N 1
ATOM 3000 C CA . PRO A 1 387 ? 24.321 32.838 86.396 1.00 12.56 387 PRO A CA 1
ATOM 3001 C C . PRO A 1 387 ? 24.716 33.637 85.161 1.00 11.03 387 PRO A C 1
ATOM 3002 O O . PRO A 1 387 ? 25.856 34.092 85.022 1.00 12.64 387 PRO A O 1
ATOM 3006 N N . VAL A 1 388 ? 23.734 33.856 84.291 1.00 12.06 388 VAL A N 1
ATOM 3007 C CA . VAL A 1 388 ? 23.999 34.246 82.903 1.00 13.14 388 VAL A CA 1
ATOM 3008 C C . VAL A 1 388 ? 23.290 35.542 82.561 1.00 13.69 388 VAL A C 1
ATOM 3009 O O . VAL A 1 388 ? 22.166 35.787 83.010 1.00 12.48 388 VAL A O 1
ATOM 3013 N N . ILE A 1 389 ? 23.959 36.375 81.756 1.00 11.63 389 ILE A N 1
ATOM 3014 C CA . ILE A 1 389 ? 23.285 37.411 80.961 1.00 12.97 389 ILE A CA 1
ATOM 3015 C C . ILE A 1 389 ? 23.148 36.849 79.547 1.00 11.80 389 ILE A C 1
ATOM 3016 O O . ILE A 1 389 ? 24.152 36.611 78.871 1.00 11.39 389 ILE A O 1
ATOM 3021 N N . ALA A 1 390 ? 21.914 36.610 79.082 1.00 13.01 390 ALA A N 1
ATOM 3022 C CA . ALA A 1 390 ? 21.684 35.877 77.842 1.00 16.11 390 ALA A CA 1
ATOM 3023 C C . ALA A 1 390 ? 21.677 36.818 76.637 1.00 16.66 390 ALA A C 1
ATOM 3024 O O . ALA A 1 390 ? 20.839 37.715 76.534 1.00 17.11 390 ALA A O 1
ATOM 3026 N N . TRP A 1 391 ? 22.601 36.588 75.715 1.00 11.31 391 TRP A N 1
ATOM 3027 C CA . TRP A 1 391 ? 22.840 37.458 74.567 1.00 10.97 391 TRP A CA 1
ATOM 3028 C C . TRP A 1 391 ? 22.972 36.592 73.327 1.00 13.26 391 TRP A C 1
ATOM 3029 O O . TRP A 1 391 ? 24.063 36.501 72.756 1.00 13.29 391 TRP A O 1
ATOM 3040 N N . PRO A 1 392 ? 21.881 35.955 72.898 1.00 14.80 392 PRO A N 1
ATOM 3041 C CA . PRO A 1 392 ? 21.945 35.002 71.786 1.00 13.62 392 PRO A CA 1
ATOM 3042 C C . PRO A 1 392 ? 22.179 35.689 70.457 1.00 13.67 392 PRO A C 1
ATOM 3043 O O . PRO A 1 392 ? 21.709 36.801 70.214 1.00 14.54 392 PRO A O 1
ATOM 3047 N N . LEU A 1 393 ? 22.908 34.993 69.575 1.00 12.10 393 LEU A N 1
ATOM 3048 C CA . LEU A 1 393 ? 23.306 35.607 68.313 1.00 14.37 393 LEU A CA 1
ATOM 3049 C C . LEU A 1 393 ? 23.003 34.790 67.076 1.00 18.04 393 LEU A C 1
ATOM 3050 O O . LEU A 1 393 ? 22.586 35.380 66.064 1.00 18.36 393 LEU A O 1
ATOM 3055 N N . TYR A 1 394 ? 23.223 33.472 67.090 1.00 14.04 394 TYR A N 1
ATOM 3056 C CA . TYR A 1 394 ? 23.117 32.665 65.880 1.00 15.20 394 TYR A CA 1
ATOM 3057 C C . TYR A 1 394 ? 22.851 31.225 66.286 1.00 15.90 394 TYR A C 1
ATOM 3058 O O . TYR A 1 394 ? 22.634 30.919 67.464 1.00 14.97 394 TYR A O 1
ATOM 3067 N N . ALA A 1 395 ? 22.779 30.350 65.292 1.00 11.67 395 ALA A N 1
ATOM 3068 C CA . ALA A 1 395 ? 22.509 28.917 65.471 1.00 17.92 395 ALA A CA 1
ATOM 3069 C C . ALA A 1 395 ? 21.230 28.793 66.285 1.00 19.16 395 ALA A C 1
ATOM 3070 O O . ALA A 1 395 ? 20.224 29.457 65.983 1.00 15.59 395 ALA A O 1
ATOM 3072 N N . GLU A 1 396 ? 21.179 27.963 67.318 1.00 13.79 396 GLU A N 1
ATOM 3073 C CA . GLU A 1 396 ? 20.016 27.726 68.155 1.00 15.10 396 GLU A CA 1
ATOM 3074 C C . GLU A 1 396 ? 20.148 28.454 69.488 1.00 16.66 396 GLU A C 1
ATOM 3075 O O . GLU A 1 396 ? 19.489 28.093 70.471 1.00 12.87 396 GLU A O 1
ATOM 3081 N N . GLN A 1 397 ? 20.943 29.533 69.507 1.00 15.73 397 GLN A N 1
ATOM 3082 C CA . GLN A 1 397 ? 21.206 30.240 70.742 1.00 13.49 397 GLN A CA 1
ATOM 3083 C C . GLN A 1 397 ? 19.957 30.907 71.305 1.00 15.07 397 GLN A C 1
ATOM 3084 O O . GLN A 1 397 ? 19.816 30.981 72.524 1.00 12.43 397 GLN A O 1
ATOM 3090 N N . LYS A 1 398 ? 19.040 31.370 70.465 1.00 12.60 398 LYS A N 1
ATOM 3091 C CA . LYS A 1 398 ? 17.831 31.999 71.001 1.00 12.95 398 LYS A CA 1
ATOM 3092 C C . LYS A 1 398 ? 16.980 30.992 71.752 1.00 13.35 398 LYS A C 1
ATOM 3093 O O . LYS A 1 398 ? 16.425 31.323 72.814 1.00 15.90 398 LYS A O 1
ATOM 3099 N N . MET A 1 399 ? 16.897 29.755 71.240 1.00 16.31 399 MET A N 1
ATOM 3100 C CA . MET A 1 399 ? 16.263 28.673 71.985 1.00 16.69 399 MET A CA 1
ATOM 3101 C C . MET A 1 399 ? 16.983 28.400 73.296 1.00 16.05 399 MET A C 1
ATOM 3102 O O . MET A 1 399 ? 16.362 28.217 74.353 1.00 14.64 399 MET A O 1
ATOM 3107 N N . ASN A 1 400 ? 18.315 28.331 73.250 1.00 17.25 400 ASN A N 1
ATOM 3108 C CA . ASN A 1 400 ? 19.065 28.097 74.487 1.00 14.54 400 ASN A CA 1
ATOM 3109 C C . ASN A 1 400 ? 18.817 29.218 75.482 1.00 16.36 400 ASN A C 1
ATOM 3110 O O . ASN A 1 400 ? 18.596 28.968 76.670 1.00 17.83 400 ASN A O 1
ATOM 3115 N N . ALA A 1 401 ? 18.890 30.470 75.016 1.00 15.13 401 ALA A N 1
ATOM 3116 C CA . ALA A 1 401 ? 18.656 31.619 75.911 1.00 15.31 401 ALA A CA 1
ATOM 3117 C C . ALA A 1 401 ? 17.290 31.533 76.586 1.00 16.97 401 ALA A C 1
ATOM 3118 O O . ALA A 1 401 ? 17.146 31.808 77.775 1.00 13.48 401 ALA A O 1
ATOM 3120 N N . THR A 1 402 ? 16.260 31.144 75.824 1.00 16.99 402 THR A N 1
ATOM 3121 C CA . THR A 1 402 ? 14.928 30.959 76.391 1.00 15.97 402 THR A CA 1
ATOM 3122 C C . THR A 1 402 ? 14.894 29.798 77.374 1.00 16.52 402 THR A C 1
ATOM 3123 O O . THR A 1 402 ? 14.255 29.891 78.433 1.00 18.52 402 THR A O 1
ATOM 3127 N N . LEU A 1 403 ? 15.602 28.707 77.073 1.00 16.08 403 LEU A N 1
ATOM 3128 C CA . LEU A 1 403 ? 15.665 27.602 78.019 1.00 14.08 403 LEU A CA 1
ATOM 3129 C C . LEU A 1 403 ? 16.286 28.068 79.337 1.00 20.68 403 LEU A C 1
ATOM 3130 O O . LEU A 1 403 ? 15.713 27.861 80.427 1.00 16.65 403 LEU A O 1
ATOM 3135 N N . LEU A 1 404 ? 17.442 28.743 79.256 1.00 16.39 404 LEU A N 1
ATOM 3136 C CA . LEU A 1 404 ? 18.096 29.213 80.480 1.00 15.24 404 LEU A CA 1
ATOM 3137 C C . LEU A 1 404 ? 17.222 30.198 81.252 1.00 15.87 404 LEU A C 1
ATOM 3138 O O . LEU A 1 404 ? 17.205 30.180 82.475 1.00 18.89 404 LEU A O 1
ATOM 3143 N N . THR A 1 405 ? 16.525 31.091 80.550 1.00 17.47 405 THR A N 1
ATOM 3144 C CA . THR A 1 405 ? 15.811 32.158 81.229 1.00 18.57 405 THR A CA 1
ATOM 3145 C C . THR A 1 405 ? 14.451 31.677 81.753 1.00 20.84 405 THR A C 1
ATOM 3146 O O . THR A 1 405 ? 14.142 31.853 82.940 1.00 20.74 405 THR A O 1
ATOM 3150 N N . GLU A 1 406 ? 13.635 31.074 80.887 1.00 22.62 406 GLU A N 1
ATOM 3151 C CA . GLU A 1 406 ? 12.262 30.729 81.233 1.00 23.18 406 GLU A CA 1
ATOM 3152 C C . GLU A 1 406 ? 12.168 29.401 81.958 1.00 22.12 406 GLU A C 1
ATOM 3153 O O . GLU A 1 406 ? 11.353 29.246 82.879 1.00 24.75 406 GLU A O 1
ATOM 3159 N N . GLU A 1 407 ? 12.950 28.414 81.567 1.00 21.28 407 GLU A N 1
ATOM 3160 C CA . GLU A 1 407 ? 12.843 27.117 82.214 1.00 23.67 407 GLU A CA 1
ATOM 3161 C C . GLU A 1 407 ? 13.749 26.885 83.424 1.00 27.55 407 GLU A C 1
ATOM 3162 O O . GLU A 1 407 ? 13.319 26.311 84.401 1.00 24.87 407 GLU A O 1
ATOM 3168 N N . LEU A 1 408 ? 14.999 27.307 83.337 1.00 18.10 408 LEU A N 1
ATOM 3169 C CA . LEU A 1 408 ? 15.963 27.097 84.418 1.00 19.56 408 LEU A CA 1
ATOM 3170 C C . LEU A 1 408 ? 15.984 28.207 85.469 1.00 21.87 408 LEU A C 1
ATOM 3171 O O . LEU A 1 408 ? 16.320 27.967 86.607 1.00 19.17 408 LEU A O 1
ATOM 3176 N N . GLY A 1 409 ? 15.630 29.411 85.055 1.00 17.77 409 GLY A N 1
ATOM 3177 C CA . GLY A 1 409 ? 15.636 30.567 85.938 1.00 19.03 409 GLY A CA 1
ATOM 3178 C C . GLY A 1 409 ? 17.016 31.076 86.296 1.00 20.80 409 GLY A C 1
ATOM 3179 O O . GLY A 1 409 ? 17.181 31.679 87.333 1.00 16.79 409 GLY A O 1
ATOM 3180 N N . VAL A 1 410 ? 18.004 30.784 85.459 1.00 13.53 410 VAL A N 1
ATOM 3181 C CA . VAL A 1 410 ? 19.375 31.176 85.744 1.00 12.13 410 VAL A CA 1
ATOM 3182 C C . VAL A 1 410 ? 19.894 32.404 84.997 1.00 13.09 410 VAL A C 1
ATOM 3183 O O . VAL A 1 410 ? 21.057 32.705 85.110 1.00 15.32 410 VAL A O 1
ATOM 3187 N N . ALA A 1 411 ? 19.051 33.088 84.231 1.00 15.73 411 ALA A N 1
ATOM 3188 C CA . ALA A 1 411 ? 19.550 34.139 83.363 1.00 14.40 411 ALA A CA 1
ATOM 3189 C C . ALA A 1 411 ? 18.713 35.402 83.418 1.00 18.07 411 ALA A C 1
ATOM 3190 O O . ALA A 1 411 ? 17.493 35.376 83.604 1.00 17.60 411 ALA A O 1
ATOM 3192 N N . VAL A 1 412 ? 19.402 36.501 83.173 1.00 13.75 412 VAL A N 1
ATOM 3193 C CA . VAL A 1 412 ? 18.841 37.816 82.886 1.00 17.20 412 VAL A CA 1
ATOM 3194 C C . VAL A 1 412 ? 19.003 38.064 81.404 1.00 21.07 412 VAL A C 1
ATOM 3195 O O . VAL A 1 412 ? 19.976 37.622 80.800 1.00 17.00 412 VAL A O 1
ATOM 3199 N N . ARG A 1 413 ? 18.061 38.798 80.816 1.00 17.13 413 ARG A N 1
ATOM 3200 C CA . ARG A 1 413 ? 18.189 39.090 79.397 1.00 18.14 413 ARG A CA 1
ATOM 3201 C C . ARG A 1 413 ? 17.676 40.478 79.062 1.00 21.76 413 ARG A C 1
ATOM 3202 O O . ARG A 1 413 ? 16.863 41.044 79.792 1.00 21.17 413 ARG A O 1
ATOM 3210 N N . PRO A 1 414 ? 18.183 41.075 77.993 1.00 18.77 414 PRO A N 1
ATOM 3211 C CA . PRO A 1 414 ? 17.672 42.391 77.587 1.00 22.81 414 PRO A CA 1
ATOM 3212 C C . PRO A 1 414 ? 16.225 42.297 77.119 1.00 21.35 414 PRO A C 1
ATOM 3213 O O . PRO A 1 414 ? 15.686 41.214 76.835 1.00 21.69 414 PRO A O 1
ATOM 3217 N N . GLU A 1 415 ? 15.584 43.473 77.064 1.00 23.12 415 GLU A N 1
ATOM 3218 C CA . GLU A 1 415 ? 14.178 43.537 76.664 1.00 21.23 415 GLU A CA 1
ATOM 3219 C C . GLU A 1 415 ? 13.964 43.082 75.236 1.00 23.69 415 GLU A C 1
ATOM 3220 O O . GLU A 1 415 ? 12.947 42.450 74.919 1.00 27.14 415 GLU A O 1
ATOM 3226 N N . VAL A 1 416 ? 14.877 43.436 74.354 1.00 22.75 416 VAL A N 1
ATOM 3227 C CA . VAL A 1 416 ? 14.754 43.102 72.944 1.00 26.60 416 VAL A CA 1
ATOM 3228 C C . VAL A 1 416 ? 15.974 42.290 72.542 1.00 23.75 416 VAL A C 1
ATOM 3229 O O . VAL A 1 416 ? 17.095 42.618 72.947 1.00 23.79 416 VAL A O 1
ATOM 3233 N N . LEU A 1 417 ? 15.755 41.250 71.719 1.00 22.90 417 LEU A N 1
ATOM 3234 C CA . LEU A 1 417 ? 16.877 40.446 71.243 1.00 25.28 417 LEU A CA 1
ATOM 3235 C C . LEU A 1 417 ? 17.982 41.335 70.683 1.00 24.92 417 LEU A C 1
ATOM 3236 O O . LEU A 1 417 ? 17.708 42.217 69.863 1.00 24.92 417 LEU A O 1
ATOM 3241 N N . PRO A 1 418 ? 19.240 41.085 71.035 1.00 21.31 418 PRO A N 1
ATOM 3242 C CA . PRO A 1 418 ? 20.330 41.932 70.512 1.00 15.85 418 PRO A CA 1
ATOM 3243 C C . PRO A 1 418 ? 20.445 41.898 68.998 1.00 22.07 418 PRO A C 1
ATOM 3244 O O . PRO A 1 418 ? 20.974 42.862 68.413 1.00 24.48 418 PRO A O 1
ATOM 3248 N N . THR A 1 419 ? 20.027 40.795 68.351 1.00 19.63 419 THR A N 1
ATOM 3249 C CA . THR A 1 419 ? 20.053 40.765 66.899 1.00 23.56 419 THR A CA 1
ATOM 3250 C C . THR A 1 419 ? 18.938 41.627 66.305 1.00 25.71 419 THR A C 1
ATOM 3251 O O . THR A 1 419 ? 18.983 41.924 65.106 1.00 28.87 419 THR A O 1
ATOM 3255 N N . LYS A 1 420 ? 17.943 42.025 67.092 1.00 25.78 420 LYS A N 1
ATOM 3256 C CA . LYS A 1 420 ? 16.915 42.927 66.569 1.00 29.25 420 LYS A CA 1
ATOM 3257 C C . LYS A 1 420 ? 17.185 44.394 66.875 1.00 27.53 420 LYS A C 1
ATOM 3258 O O . LYS A 1 420 ? 16.727 45.264 66.133 1.00 30.43 420 LYS A O 1
ATOM 3264 N N . ALA A 1 421 ? 17.914 44.701 67.953 1.00 24.32 421 ALA A N 1
ATOM 3265 C CA . ALA A 1 421 ? 18.151 46.081 68.339 1.00 26.73 421 ALA A CA 1
ATOM 3266 C C . ALA A 1 421 ? 19.422 46.170 69.165 1.00 24.70 421 ALA A C 1
ATOM 3267 O O . ALA A 1 421 ? 19.676 45.310 70.015 1.00 24.48 421 ALA A O 1
ATOM 3269 N N . VAL A 1 422 ? 20.198 47.237 68.941 1.00 19.61 422 VAL A N 1
ATOM 3270 C CA . VAL A 1 422 ? 21.385 47.460 69.760 1.00 21.45 422 VAL A CA 1
ATOM 3271 C C . VAL A 1 422 ? 20.958 47.579 71.208 1.00 22.81 422 VAL A C 1
ATOM 3272 O O . VAL A 1 422 ? 19.983 48.265 71.519 1.00 21.22 422 VAL A O 1
ATOM 3276 N N . VAL A 1 423 ? 21.673 46.890 72.090 1.00 18.21 423 VAL A N 1
ATOM 3277 C CA . VAL A 1 423 ? 21.440 47.054 73.521 1.00 18.44 423 VAL A CA 1
ATOM 3278 C C . VAL A 1 423 ? 22.202 48.278 73.995 1.00 18.79 423 VAL A C 1
ATOM 3279 O O . VAL A 1 423 ? 23.421 48.370 73.818 1.00 17.25 423 VAL A O 1
ATOM 3283 N N . SER A 1 424 ? 21.502 49.192 74.673 1.00 19.63 424 SER A N 1
ATOM 3284 C CA . SER A 1 424 ? 22.147 50.425 75.089 1.00 16.83 424 SER A CA 1
ATOM 3285 C C . SER A 1 424 ? 23.070 50.220 76.289 1.00 15.67 424 SER A C 1
ATOM 3286 O O . SER A 1 424 ? 22.939 49.264 77.067 1.00 17.85 424 SER A O 1
ATOM 3289 N N . ARG A 1 425 ? 24.026 51.142 76.426 1.00 15.57 425 ARG A N 1
ATOM 3290 C CA . ARG A 1 425 ? 24.919 51.110 77.564 1.00 17.26 425 ARG A CA 1
ATOM 3291 C C . ARG A 1 425 ? 24.150 51.137 78.879 1.00 19.11 425 ARG A C 1
ATOM 3292 O O . ARG A 1 425 ? 24.588 50.520 79.868 1.00 16.50 425 ARG A O 1
ATOM 3300 N N . ASP A 1 426 ? 22.993 51.817 78.910 1.00 18.36 426 ASP A N 1
ATOM 3301 C CA . ASP A 1 426 ? 22.240 51.911 80.162 1.00 21.60 426 ASP A CA 1
ATOM 3302 C C . ASP A 1 426 ? 21.644 50.556 80.537 1.00 18.42 426 ASP A C 1
ATOM 3303 O O . ASP A 1 426 ? 21.673 50.158 81.703 1.00 23.67 426 ASP A O 1
ATOM 3308 N N . GLU A 1 427 ? 21.076 49.853 79.561 1.00 18.25 427 GLU A N 1
ATOM 3309 C CA . GLU A 1 427 ? 20.501 48.553 79.846 1.00 17.63 427 GLU A CA 1
ATOM 3310 C C . GLU A 1 427 ? 21.583 47.561 80.230 1.00 18.50 427 GLU A C 1
ATOM 3311 O O . GLU A 1 427 ? 21.364 46.697 81.078 1.00 16.92 427 GLU A O 1
ATOM 3317 N N . ILE A 1 428 ? 22.747 47.668 79.591 1.00 19.30 428 ILE A N 1
ATOM 3318 C CA . ILE A 1 428 ? 23.857 46.769 79.877 1.00 17.65 428 ILE A CA 1
ATOM 3319 C C . ILE A 1 428 ? 24.329 46.990 81.302 1.00 16.25 428 ILE A C 1
ATOM 3320 O O . ILE A 1 428 ? 24.454 46.035 82.089 1.00 16.35 428 ILE A O 1
ATOM 3325 N N . GLU A 1 429 ? 24.558 48.258 81.683 1.00 17.35 429 GLU A N 1
ATOM 3326 C CA . GLU A 1 429 ? 24.981 48.556 83.044 1.00 18.69 429 GLU A CA 1
ATOM 3327 C C . GLU A 1 429 ? 24.016 47.933 84.044 1.00 18.80 429 GLU A C 1
ATOM 3328 O O . GLU A 1 429 ? 24.427 47.329 85.050 1.00 18.36 429 GLU A O 1
ATOM 3334 N N . LYS A 1 430 ? 22.722 48.082 83.775 1.00 19.09 430 LYS A N 1
ATOM 3335 C CA . LYS A 1 430 ? 21.699 47.571 84.672 1.00 20.29 430 LYS A CA 1
ATOM 3336 C C . LYS A 1 430 ? 21.747 46.051 84.764 1.00 21.77 430 LYS A C 1
ATOM 3337 O O . LYS A 1 430 ? 21.605 45.488 85.853 1.00 21.90 430 LYS A O 1
ATOM 3343 N N . MET A 1 431 ? 21.859 45.365 83.612 1.00 17.79 431 MET A N 1
ATOM 3344 C CA . MET A 1 431 ? 21.970 43.911 83.630 1.00 17.38 431 MET A CA 1
ATOM 3345 C C . MET A 1 431 ? 23.204 43.461 84.396 1.00 16.42 431 MET A C 1
ATOM 3346 O O . MET A 1 431 ? 23.146 42.502 85.167 1.00 17.52 431 MET A O 1
ATOM 3351 N N . VAL A 1 432 ? 24.340 44.120 84.172 1.00 13.22 432 VAL A N 1
ATOM 3352 C CA . VAL A 1 432 ? 25.587 43.700 84.828 1.00 14.26 432 VAL A CA 1
ATOM 3353 C C . VAL A 1 432 ? 25.485 43.856 86.340 1.00 17.73 432 VAL A C 1
ATOM 3354 O O . VAL A 1 432 ? 25.848 42.948 87.113 1.00 14.88 432 VAL A O 1
ATOM 3358 N N . ARG A 1 433 ? 25.000 45.016 86.781 1.00 16.59 433 ARG A N 1
ATOM 3359 C CA . ARG A 1 433 ? 24.733 45.227 88.201 1.00 19.95 433 ARG A CA 1
ATOM 3360 C C . ARG A 1 433 ? 23.768 44.202 88.765 1.00 18.31 433 ARG A C 1
ATOM 3361 O O . ARG A 1 433 ? 23.981 43.703 89.882 1.00 21.28 433 ARG A O 1
ATOM 3369 N N . ARG A 1 434 ? 22.674 43.914 88.055 1.00 17.23 434 ARG A N 1
ATOM 3370 C CA . ARG A 1 434 ? 21.712 42.948 88.572 1.00 19.34 434 ARG A CA 1
ATOM 3371 C C . ARG A 1 434 ? 22.370 41.598 88.834 1.00 21.14 434 ARG A C 1
ATOM 3372 O O . ARG A 1 434 ? 22.148 40.970 89.873 1.00 19.14 434 ARG A O 1
ATOM 3380 N N . VAL A 1 435 ? 23.196 41.130 87.898 1.00 16.67 435 VAL A N 1
ATOM 3381 C CA . VAL A 1 435 ? 23.769 39.802 88.045 1.00 16.39 435 VAL A CA 1
ATOM 3382 C C . VAL A 1 435 ? 24.900 39.806 89.082 1.00 17.58 435 VAL A C 1
ATOM 3383 O O . VAL A 1 435 ? 25.010 38.889 89.902 1.00 17.04 435 VAL A O 1
ATOM 3387 N N . ILE A 1 436 ? 25.773 40.816 89.080 1.00 13.68 436 ILE A N 1
ATOM 3388 C CA . ILE A 1 436 ? 26.932 40.732 89.950 1.00 15.95 436 ILE A CA 1
ATOM 3389 C C . ILE A 1 436 ? 26.629 41.260 91.348 1.00 19.09 436 ILE A C 1
ATOM 3390 O O . ILE A 1 436 ? 27.053 40.682 92.354 1.00 20.10 436 ILE A O 1
ATOM 3395 N N . GLU A 1 437 ? 25.947 42.385 91.471 1.00 19.11 437 GLU A N 1
ATOM 3396 C CA . GLU A 1 437 ? 25.931 43.022 92.775 1.00 21.97 437 GLU A CA 1
ATOM 3397 C C . GLU A 1 437 ? 24.613 42.896 93.531 1.00 20.55 437 GLU A C 1
ATOM 3398 O O . GLU A 1 437 ? 24.639 42.964 94.769 1.00 26.68 437 GLU A O 1
ATOM 3404 N N . SER A 1 438 ? 23.506 42.609 92.860 1.00 16.27 438 SER A N 1
ATOM 3405 C CA . SER A 1 438 ? 22.204 42.737 93.510 1.00 19.53 438 SER A CA 1
ATOM 3406 C C . SER A 1 438 ? 21.741 41.446 94.196 1.00 18.81 438 SER A C 1
ATOM 3407 O O . SER A 1 438 ? 22.244 40.352 93.977 1.00 15.23 438 SER A O 1
ATOM 3410 N N . LYS A 1 439 ? 20.719 41.596 95.025 1.00 15.62 439 LYS A N 1
ATOM 3411 C CA . LYS A 1 439 ? 20.110 40.441 95.687 1.00 15.55 439 LYS A CA 1
ATOM 3412 C C . LYS A 1 439 ? 19.452 39.514 94.674 1.00 18.50 439 LYS A C 1
ATOM 3413 O O . LYS A 1 439 ? 19.533 38.289 94.807 1.00 19.35 439 LYS A O 1
ATOM 3419 N N . GLU A 1 440 ? 18.824 40.069 93.631 1.00 17.74 440 GLU A N 1
ATOM 3420 C CA . GLU A 1 440 ? 18.313 39.219 92.556 1.00 20.64 440 GLU A CA 1
ATOM 3421 C C . GLU A 1 440 ? 19.425 38.364 91.943 1.00 20.22 440 GLU A C 1
ATOM 3422 O O . GLU A 1 440 ? 19.207 37.192 91.597 1.00 17.14 440 GLU A O 1
ATOM 3428 N N . GLY A 1 441 ? 20.619 38.937 91.765 1.00 18.34 441 GLY A N 1
ATOM 3429 C CA . GLY A 1 441 ? 21.725 38.155 91.227 1.00 18.36 441 GLY A CA 1
ATOM 3430 C C . GLY A 1 441 ? 22.136 37.020 92.142 1.00 15.92 441 GLY A C 1
ATOM 3431 O O . GLY A 1 441 ? 22.473 35.933 91.689 1.00 11.84 441 GLY A O 1
ATOM 3432 N N . LYS A 1 442 ? 22.078 37.241 93.468 1.00 13.52 442 LYS A N 1
ATOM 3433 C CA . LYS A 1 442 ? 22.352 36.150 94.391 1.00 15.45 442 LYS A CA 1
ATOM 3434 C C . LYS A 1 442 ? 21.324 35.047 94.251 1.00 12.42 442 LYS A C 1
ATOM 3435 O O . LYS A 1 442 ? 21.650 33.872 94.395 1.00 12.30 442 LYS A O 1
ATOM 3441 N N . MET A 1 443 ? 20.058 35.409 94.006 1.00 14.78 443 MET A N 1
ATOM 3442 C CA . MET A 1 443 ? 19.028 34.393 93.817 1.00 17.85 443 MET A CA 1
ATOM 3443 C C . MET A 1 443 ? 19.272 33.569 92.554 1.00 15.10 443 MET A C 1
ATOM 3444 O O . MET A 1 443 ? 19.115 32.343 92.565 1.00 15.80 443 MET A O 1
ATOM 3449 N N . LYS A 1 444 ? 19.644 34.221 91.453 1.00 16.79 444 LYS A N 1
ATOM 3450 C CA . LYS A 1 444 ? 19.892 33.472 90.221 1.00 16.49 444 LYS A CA 1
ATOM 3451 C C . LYS A 1 444 ? 21.163 32.642 90.317 1.00 13.73 444 LYS A C 1
ATOM 3452 O O . LYS A 1 444 ? 21.229 31.560 89.720 1.00 13.80 444 LYS A O 1
ATOM 3458 N N . ARG A 1 445 ? 22.171 33.105 91.070 1.00 10.94 445 ARG A N 1
ATOM 3459 C CA . ARG A 1 445 ? 23.342 32.281 91.348 1.00 9.35 445 ARG A CA 1
ATOM 3460 C C . ARG A 1 445 ? 22.957 31.060 92.164 1.00 16.75 445 ARG A C 1
ATOM 3461 O O . ARG A 1 445 ? 23.409 29.952 91.878 1.00 12.39 445 ARG A O 1
ATOM 3469 N N . ASN A 1 446 ? 22.079 31.219 93.166 1.00 13.37 446 ASN A N 1
ATOM 3470 C CA . ASN A 1 446 ? 21.626 30.044 93.911 1.00 13.51 446 ASN A CA 1
ATOM 3471 C C . ASN A 1 446 ? 20.851 29.082 93.014 1.00 13.42 446 ASN A C 1
ATOM 3472 O O . ASN A 1 446 ? 21.033 27.852 93.097 1.00 16.62 446 ASN A O 1
ATOM 3477 N N . ARG A 1 447 ? 19.995 29.621 92.124 1.00 13.21 447 ARG A N 1
ATOM 3478 C CA . ARG A 1 447 ? 19.280 28.773 91.170 1.00 14.23 447 ARG A CA 1
ATOM 3479 C C . ARG A 1 447 ? 20.276 28.024 90.289 1.00 15.17 447 ARG A C 1
ATOM 3480 O O . ARG A 1 447 ? 20.164 26.806 90.084 1.00 15.77 447 ARG A O 1
ATOM 3488 N N . ALA A 1 448 ? 21.291 28.717 89.820 1.00 12.84 448 ALA A N 1
ATOM 3489 C CA . ALA A 1 448 ? 22.284 28.100 88.973 1.00 15.02 448 ALA A CA 1
ATOM 3490 C C . ALA A 1 448 ? 23.004 26.975 89.709 1.00 15.26 448 ALA A C 1
ATOM 3491 O O . ALA A 1 448 ? 23.347 25.971 89.137 1.00 14.70 448 ALA A O 1
ATOM 3493 N N . ARG A 1 449 ? 23.224 27.186 91.015 1.00 15.07 449 ARG A N 1
ATOM 3494 C CA . ARG A 1 449 ? 23.868 26.281 91.876 1.00 14.09 449 ARG A CA 1
ATOM 3495 C C . ARG A 1 449 ? 23.048 24.908 92.012 1.00 17.92 449 ARG A C 1
ATOM 3496 O O . ARG A 1 449 ? 23.466 23.818 92.045 1.00 19.38 449 ARG A O 1
ATOM 3504 N N . SER A 1 450 ? 21.679 25.176 92.092 1.00 17.29 450 SER A N 1
ATOM 3505 C CA . SER A 1 450 ? 20.739 24.084 92.176 1.00 15.46 450 SER A CA 1
ATOM 3506 C C . SER A 1 450 ? 20.760 23.264 90.892 1.00 20.82 450 SER A C 1
ATOM 3507 O O . SER A 1 450 ? 20.796 22.053 90.917 1.00 21.22 450 SER A O 1
ATOM 3510 N N . VAL A 1 451 ? 20.776 23.954 89.768 1.00 18.88 451 VAL A N 1
ATOM 3511 C CA . VAL A 1 451 ? 20.821 23.291 88.492 1.00 21.29 451 VAL A CA 1
ATOM 3512 C C . VAL A 1 451 ? 22.148 22.554 88.337 1.00 22.43 451 VAL A C 1
ATOM 3513 O O . VAL A 1 451 ? 22.184 21.413 87.924 1.00 18.62 451 VAL A O 1
ATOM 3517 N N . GLN A 1 452 ? 23.226 23.221 88.723 1.00 15.01 452 GLN A N 1
ATOM 3518 C CA . GLN A 1 452 ? 24.560 22.613 88.726 1.00 18.15 452 GLN A CA 1
ATOM 3519 C C . GLN A 1 452 ? 24.569 21.289 89.480 1.00 20.18 452 GLN A C 1
ATOM 3520 O O . GLN A 1 452 ? 25.206 20.318 89.067 1.00 15.49 452 GLN A O 1
ATOM 3526 N N . SER A 1 453 ? 23.928 21.248 90.644 1.00 18.07 453 SER A N 1
ATOM 3527 C CA . SER A 1 453 ? 24.040 20.048 91.464 1.00 17.09 453 SER A CA 1
ATOM 3528 C C . SER A 1 453 ? 23.507 18.831 90.710 1.00 16.70 453 SER A C 1
ATOM 3529 O O . SER A 1 453 ? 24.147 17.778 90.685 1.00 19.39 453 SER A O 1
ATOM 3532 N N . ASP A 1 454 ? 22.343 18.959 90.085 1.00 17.16 454 ASP A N 1
ATOM 3533 C CA . ASP A 1 454 ? 21.793 17.834 89.341 1.00 20.16 454 ASP A CA 1
ATOM 3534 C C . ASP A 1 454 ? 22.611 17.536 88.081 1.00 22.00 454 ASP A C 1
ATOM 3535 O O . ASP A 1 454 ? 22.692 16.375 87.643 1.00 19.72 454 ASP A O 1
ATOM 3540 N N . ALA A 1 455 ? 23.242 18.563 87.492 1.00 19.82 455 ALA A N 1
ATOM 3541 C CA . ALA A 1 455 ? 24.073 18.320 86.313 1.00 18.58 455 ALA A CA 1
ATOM 3542 C C . ALA A 1 455 ? 25.310 17.514 86.668 1.00 18.78 455 ALA A C 1
ATOM 3543 O O . ALA A 1 455 ? 25.670 16.579 85.948 1.00 17.08 455 ALA A O 1
ATOM 3545 N N . LEU A 1 456 ? 25.985 17.857 87.760 1.00 15.76 456 LEU A N 1
ATOM 3546 C CA . LEU A 1 456 ? 27.171 17.107 88.152 1.00 16.17 456 LEU A CA 1
ATOM 3547 C C . LEU A 1 456 ? 26.796 15.690 88.584 1.00 22.34 456 LEU A C 1
ATOM 3548 O O . LEU A 1 456 ? 27.521 14.739 88.281 1.00 19.72 456 LEU A O 1
ATOM 3553 N N . LYS A 1 457 ? 25.669 15.537 89.277 1.00 18.61 457 LYS A N 1
ATOM 3554 C CA . LYS A 1 457 ? 25.217 14.199 89.668 1.00 23.80 457 LYS A CA 1
ATOM 3555 C C . LYS A 1 457 ? 25.017 13.295 88.459 1.00 24.92 457 LYS A C 1
ATOM 3556 O O . LYS A 1 457 ? 25.307 12.094 88.512 1.00 24.38 457 LYS A O 1
ATOM 3562 N N . ALA A 1 458 ? 24.544 13.858 87.351 1.00 20.30 458 ALA A N 1
ATOM 3563 C CA . ALA A 1 458 ? 24.241 13.041 86.178 1.00 21.11 458 ALA A CA 1
ATOM 3564 C C . ALA A 1 458 ? 25.495 12.372 85.618 1.00 23.48 458 ALA A C 1
ATOM 3565 O O . ALA A 1 458 ? 25.422 11.243 85.110 1.00 21.60 458 ALA A O 1
ATOM 3567 N N . ILE A 1 459 ? 26.661 13.008 85.737 1.00 19.48 459 ILE A N 1
ATOM 3568 C CA . ILE A 1 459 ? 27.873 12.473 85.136 1.00 19.50 459 ILE A CA 1
ATOM 3569 C C . ILE A 1 459 ? 28.821 11.888 86.151 1.00 23.54 459 ILE A C 1
ATOM 3570 O O . ILE A 1 459 ? 29.848 11.326 85.766 1.00 18.36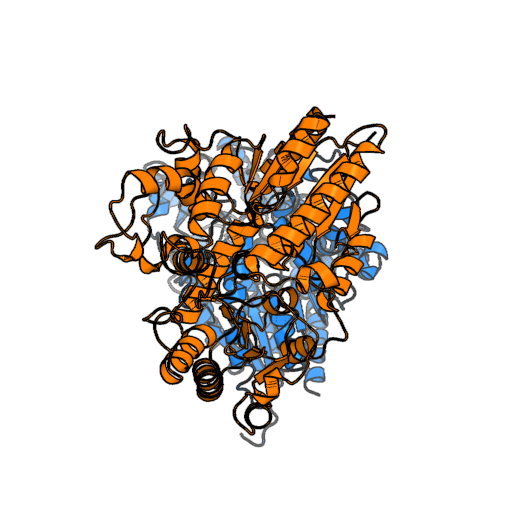 459 ILE A O 1
ATOM 3575 N N . GLU A 1 460 ? 28.529 12.019 87.446 1.00 21.54 460 GLU A N 1
ATOM 3576 C CA . GLU A 1 460 ? 29.287 11.296 88.472 1.00 28.51 460 GLU A CA 1
ATOM 3577 C C . GLU A 1 460 ? 28.900 9.817 88.444 1.00 24.85 460 GLU A C 1
ATOM 3578 O O . GLU A 1 460 ? 27.836 9.438 87.938 1.00 25.54 460 GLU A O 1
ATOM 3584 N N . LYS A 1 461 ? 29.766 8.974 89.035 1.00 32.17 461 LYS A N 1
ATOM 3585 C CA . LYS A 1 461 ? 29.437 7.555 89.161 1.00 32.34 461 LYS A CA 1
ATOM 3586 C C . LYS A 1 461 ? 28.001 7.381 89.627 1.00 25.50 461 LYS A C 1
ATOM 3587 O O . LYS A 1 461 ? 27.540 8.084 90.526 1.00 33.74 461 LYS A O 1
ATOM 3593 N N . GLY A 1 462 ? 27.286 6.466 88.982 1.00 30.59 462 GLY A N 1
ATOM 3594 C CA . GLY A 1 462 ? 25.910 6.205 89.314 1.00 21.76 462 GLY A CA 1
ATOM 3595 C C . GLY A 1 462 ? 24.901 7.193 88.800 1.00 25.32 462 GLY A C 1
ATOM 3596 O O . GLY A 1 462 ? 23.691 6.994 89.008 1.00 24.79 462 GLY A O 1
ATOM 3597 N N . GLY A 1 463 ? 25.347 8.269 88.136 1.00 26.16 463 GLY A N 1
ATOM 3598 C CA . GLY A 1 463 ? 24.397 9.197 87.565 1.00 20.64 463 GLY A CA 1
ATOM 3599 C C . GLY A 1 463 ? 23.785 8.675 86.280 1.00 26.02 463 GLY A C 1
ATOM 3600 O O . GLY A 1 463 ? 24.274 7.718 85.693 1.00 22.57 463 GLY A O 1
ATOM 3601 N N . SER A 1 464 ? 22.690 9.324 85.876 1.00 22.87 464 SER A N 1
ATOM 3602 C CA . SER A 1 464 ? 21.928 8.873 84.726 1.00 25.97 464 SER A CA 1
ATOM 3603 C C . SER A 1 464 ? 22.770 8.912 83.468 1.00 26.76 464 SER A C 1
ATOM 3604 O O . SER A 1 464 ? 22.744 7.963 82.683 1.00 22.57 464 SER A O 1
ATOM 3607 N N . SER A 1 465 ? 23.552 9.988 83.284 1.00 22.38 465 SER A N 1
ATOM 3608 C CA . SER A 1 465 ? 24.357 10.130 82.066 1.00 22.69 465 SER A CA 1
ATOM 3609 C C . SER A 1 465 ? 25.580 9.233 82.100 1.00 23.69 465 SER A C 1
ATOM 3610 O O . SER A 1 465 ? 25.996 8.705 81.067 1.00 24.93 465 SER A O 1
ATOM 3613 N N . TYR A 1 466 ? 26.202 9.107 83.269 1.00 20.90 466 TYR A N 1
ATOM 3614 C CA . TYR A 1 466 ? 27.305 8.175 83.454 1.00 21.27 466 TYR A CA 1
ATOM 3615 C C . TYR A 1 466 ? 26.903 6.762 83.070 1.00 24.92 466 TYR A C 1
ATOM 3616 O O . TYR A 1 466 ? 27.644 6.058 82.374 1.00 26.99 466 TYR A O 1
ATOM 3625 N N . ASN A 1 467 ? 25.741 6.320 83.542 1.00 25.46 467 ASN A N 1
ATOM 3626 C CA . ASN A 1 467 ? 25.289 4.969 83.216 1.00 29.23 467 ASN A CA 1
ATOM 3627 C C . ASN A 1 467 ? 24.910 4.851 81.750 1.00 29.85 467 ASN A C 1
ATOM 3628 O O . ASN A 1 467 ? 25.166 3.816 81.119 1.00 29.66 467 ASN A O 1
ATOM 3633 N N . THR A 1 468 ? 24.305 5.904 81.187 1.00 28.22 468 THR A N 1
ATOM 3634 C CA . THR A 1 468 ? 23.961 5.873 79.776 1.00 28.38 468 THR A CA 1
ATOM 3635 C C . THR A 1 468 ? 25.214 5.842 78.910 1.00 26.76 468 THR A C 1
ATOM 3636 O O . THR A 1 468 ? 25.220 5.182 77.859 1.00 29.79 468 THR A O 1
ATOM 3640 N N . LEU A 1 469 ? 26.288 6.523 79.330 1.00 26.06 469 LEU A N 1
ATOM 3641 C CA . LEU A 1 469 ? 27.532 6.450 78.563 1.00 27.64 469 LEU A CA 1
ATOM 3642 C C . LEU A 1 469 ? 28.147 5.060 78.643 1.00 29.48 469 LEU A C 1
ATOM 3643 O O . LEU A 1 469 ? 28.719 4.569 77.663 1.00 27.31 469 LEU A O 1
ATOM 3648 N N . ILE A 1 470 ? 28.080 4.433 79.816 1.00 28.06 470 ILE A N 1
ATOM 3649 C CA . ILE A 1 470 ? 28.518 3.048 79.945 1.00 27.87 470 ILE A CA 1
ATOM 3650 C C . ILE A 1 470 ? 27.718 2.167 78.990 1.00 19.17 470 ILE A C 1
ATOM 3651 O O . ILE A 1 470 ? 28.277 1.320 78.282 1.00 26.63 470 ILE A O 1
ATOM 3656 N N . GLU A 1 471 ? 26.393 2.357 78.955 1.00 21.00 471 GLU A N 1
ATOM 3657 C CA . GLU A 1 471 ? 25.563 1.546 78.071 1.00 27.75 471 GLU A CA 1
ATOM 3658 C C . GLU A 1 471 ? 26.008 1.681 76.615 1.00 34.05 471 GLU A C 1
ATOM 3659 O O . GLU A 1 471 ? 26.136 0.682 75.892 1.00 29.09 471 GLU A O 1
ATOM 3665 N N . VAL A 1 472 ? 26.248 2.921 76.169 1.00 31.53 472 VAL A N 1
ATOM 3666 C CA . VAL A 1 472 ? 26.710 3.181 74.803 1.00 25.13 472 VAL A CA 1
ATOM 3667 C C . VAL A 1 472 ? 28.048 2.511 74.562 1.00 27.42 472 VAL A C 1
ATOM 3668 O O . VAL A 1 472 ? 28.271 1.884 73.521 1.00 26.19 472 VAL A O 1
ATOM 3672 N N . ALA A 1 473 ? 28.982 2.687 75.498 1.00 25.78 473 ALA A N 1
ATOM 3673 C CA . ALA A 1 473 ? 30.301 2.097 75.357 1.00 28.06 473 ALA A CA 1
ATOM 3674 C C . ALA A 1 473 ? 30.244 0.578 75.267 1.00 37.21 473 ALA A C 1
ATOM 3675 O O . ALA A 1 473 ? 31.119 -0.033 74.643 1.00 33.96 473 ALA A O 1
ATOM 3677 N N . LYS A 1 474 ? 29.242 -0.043 75.902 1.00 35.58 474 LYS A N 1
ATOM 3678 C CA . LYS A 1 474 ? 29.069 -1.484 75.779 1.00 37.13 474 LYS A CA 1
ATOM 3679 C C . LYS A 1 474 ? 28.551 -1.854 74.394 1.00 32.41 474 LYS A C 1
ATOM 3680 O O . LYS A 1 474 ? 28.906 -2.921 73.871 1.00 45.35 474 LYS A O 1
ATOM 3686 N N . GLU A 1 475 ? 27.758 -0.981 73.760 1.00 33.50 475 GLU A N 1
ATOM 3687 C CA . GLU A 1 475 ? 27.382 -1.234 72.375 1.00 37.15 475 GLU A CA 1
ATOM 3688 C C . GLU A 1 475 ? 28.602 -1.211 71.453 1.00 35.62 475 GLU A C 1
ATOM 3689 O O . GLU A 1 475 ? 28.699 -2.023 70.524 1.00 36.26 475 GLU A O 1
ATOM 3695 N N . PHE A 1 476 ? 29.546 -0.291 71.679 1.00 39.53 476 PHE A N 1
ATOM 3696 C CA . PHE A 1 476 ? 30.764 -0.328 70.873 1.00 36.32 476 PHE A CA 1
ATOM 3697 C C . PHE A 1 476 ? 31.551 -1.616 71.139 1.00 40.60 476 PHE A C 1
ATOM 3698 O O . PHE A 1 476 ? 32.094 -2.232 70.210 1.00 38.61 476 PHE A O 1
ATOM 3706 N N . GLU A 1 477 ? 31.619 -2.013 72.399 1.00 42.40 477 GLU A N 1
ATOM 3707 C CA . GLU A 1 477 ? 32.323 -3.227 72.780 1.00 43.40 477 GLU A CA 1
ATOM 3708 C C . GLU A 1 477 ? 31.683 -4.459 72.148 1.00 43.97 477 GLU A C 1
ATOM 3709 O O . GLU A 1 477 ? 32.375 -5.364 71.709 1.00 48.72 477 GLU A O 1
ATOM 3715 N N . LYS A 1 478 ? 30.362 -4.498 72.097 1.00 42.98 478 LYS A N 1
ATOM 3716 C CA . LYS A 1 478 ? 29.671 -5.603 71.449 1.00 48.83 478 LYS A CA 1
ATOM 3717 C C . LYS A 1 478 ? 29.841 -5.552 69.937 1.00 54.31 478 LYS A C 1
ATOM 3718 O O . LYS A 1 478 ? 29.879 -6.595 69.279 1.00 58.31 478 LYS A O 1
ATOM 3724 N N . ASN A 1 479 ? 29.869 -4.348 69.362 1.00 49.93 479 ASN A N 1
ATOM 3725 C CA . ASN A 1 479 ? 30.135 -4.220 67.932 1.00 45.27 479 ASN A CA 1
ATOM 3726 C C . ASN A 1 479 ? 31.416 -4.961 67.562 1.00 48.44 479 ASN A C 1
ATOM 3727 O O . ASN A 1 479 ? 31.477 -5.646 66.534 1.00 46.80 479 ASN A O 1
ATOM 3732 N N . HIS A 1 480 ? 32.451 -4.828 68.401 1.00 49.04 480 HIS A N 1
ATOM 3733 C CA . HIS A 1 480 ? 33.679 -5.601 68.258 1.00 52.37 480 HIS A CA 1
ATOM 3734 C C . HIS A 1 480 ? 33.406 -7.093 68.372 1.00 58.10 480 HIS A C 1
ATOM 3735 O O . HIS A 1 480 ? 34.015 -7.894 67.654 1.00 64.33 480 HIS A O 1
ATOM 3742 N N . LYS A 1 481 ? 32.487 -7.480 69.261 1.00 56.39 481 LYS A N 1
ATOM 3743 C CA . LYS A 1 481 ? 32.120 -8.873 69.508 1.00 51.39 481 LYS A CA 1
ATOM 3744 C C . LYS A 1 481 ? 32.022 -9.687 68.226 1.00 56.48 481 LYS A C 1
ATOM 3745 O O . LYS A 1 481 ? 32.873 -10.531 67.964 1.00 72.44 481 LYS A O 1
ATOM 3747 N N . SER B 1 10 ? -9.393 28.699 35.938 1.00 48.38 10 SER B N 1
ATOM 3748 C CA . SER B 1 10 ? -9.089 28.806 34.513 1.00 49.23 10 SER B CA 1
ATOM 3749 C C . SER B 1 10 ? -7.598 29.020 34.206 1.00 34.61 10 SER B C 1
ATOM 3750 O O . SER B 1 10 ? -7.203 30.120 33.825 1.00 40.56 10 SER B O 1
ATOM 3752 N N . LYS B 1 11 ? -6.775 27.975 34.361 1.00 33.78 11 LYS B N 1
ATOM 3753 C CA . LYS B 1 11 ? -5.322 28.155 34.287 1.00 30.20 11 LYS B CA 1
ATOM 3754 C C . LYS B 1 11 ? -4.847 28.370 32.851 1.00 30.39 11 LYS B C 1
ATOM 3755 O O . LYS B 1 11 ? -5.183 27.587 31.968 1.00 26.20 11 LYS B O 1
ATOM 3761 N N . PRO B 1 12 ? -4.025 29.377 32.588 1.00 28.73 12 PRO B N 1
ATOM 3762 C CA . PRO B 1 12 ? -3.424 29.506 31.246 1.00 26.79 12 PRO B CA 1
ATOM 3763 C C . PRO B 1 12 ? -2.676 28.241 30.831 1.00 24.82 12 PRO B C 1
ATOM 3764 O O . PRO B 1 12 ? -2.019 27.570 31.636 1.00 21.45 12 PRO B O 1
ATOM 3768 N N . HIS B 1 13 ? -2.722 27.951 29.542 1.00 20.83 13 HIS B N 1
ATOM 3769 C CA . HIS B 1 13 ? -2.067 26.763 29.016 1.00 16.90 13 HIS B CA 1
ATOM 3770 C C . HIS B 1 13 ? -0.791 27.164 28.300 1.00 18.91 13 HIS B C 1
ATOM 3771 O O . HIS B 1 13 ? -0.808 28.052 27.461 1.00 20.19 13 HIS B O 1
ATOM 3778 N N . VAL B 1 14 ? 0.315 26.524 28.653 1.00 13.90 14 VAL B N 1
ATOM 3779 C CA . VAL B 1 14 ? 1.601 26.775 28.008 1.00 16.51 14 VAL B CA 1
ATOM 3780 C C . VAL B 1 14 ? 1.999 25.513 27.255 1.00 12.22 14 VAL B C 1
ATOM 3781 O O . VAL B 1 14 ? 1.993 24.396 27.816 1.00 14.26 14 VAL B O 1
ATOM 3785 N N . PHE B 1 15 ? 2.337 25.688 25.987 1.00 12.77 15 PHE B N 1
ATOM 3786 C CA . PHE B 1 15 ? 2.819 24.619 25.155 1.00 14.18 15 PHE B CA 1
ATOM 3787 C C . PHE B 1 15 ? 4.327 24.759 25.031 1.00 12.30 15 PHE B C 1
ATOM 3788 O O . PHE B 1 15 ? 4.826 25.865 24.821 1.00 13.80 15 PHE B O 1
ATOM 3796 N N . LEU B 1 16 ? 5.032 23.640 25.138 1.00 11.47 16 LEU B N 1
ATOM 3797 C CA . LEU B 1 16 ? 6.461 23.587 24.824 1.00 13.19 16 LEU B CA 1
ATOM 3798 C C . LEU B 1 16 ? 6.683 22.562 23.727 1.00 12.32 16 LEU B C 1
ATOM 3799 O O . LEU B 1 16 ? 5.934 21.576 23.592 1.00 14.20 16 LEU B O 1
ATOM 3804 N N . LEU B 1 17 ? 7.731 22.791 22.940 1.00 12.12 17 LEU B N 1
ATOM 3805 C CA . LEU B 1 17 ? 8.030 21.952 21.787 1.00 12.53 17 LEU B CA 1
ATOM 3806 C C . LEU B 1 17 ? 9.522 21.665 21.797 1.00 14.20 17 LEU B C 1
ATOM 3807 O O . LEU B 1 17 ? 10.327 22.601 21.732 1.00 13.74 17 LEU B O 1
ATOM 3812 N N . ALA B 1 18 ? 9.883 20.401 21.909 1.00 13.66 18 ALA B N 1
ATOM 3813 C CA . ALA B 1 18 ? 11.285 19.984 21.887 1.00 13.85 18 ALA B CA 1
ATOM 3814 C C . ALA B 1 18 ? 11.564 19.179 20.624 1.00 12.82 18 ALA B C 1
ATOM 3815 O O . ALA B 1 18 ? 10.874 18.184 20.350 1.00 15.66 18 ALA B O 1
ATOM 3817 N N . SER B 1 19 ? 12.553 19.621 19.863 1.00 14.52 19 SER B N 1
ATOM 3818 C CA . SER B 1 19 ? 12.980 18.912 18.675 1.00 20.63 19 SER B CA 1
ATOM 3819 C C . SER B 1 19 ? 13.879 17.736 19.053 1.00 22.09 19 SER B C 1
ATOM 3820 O O . SER B 1 19 ? 14.318 17.581 20.200 1.00 15.75 19 SER B O 1
ATOM 3823 N N . PRO B 1 20 ? 14.206 16.880 18.092 1.00 15.61 20 PRO B N 1
ATOM 3824 C CA . PRO B 1 20 ? 14.865 15.620 18.444 1.00 19.54 20 PRO B CA 1
ATOM 3825 C C . PRO B 1 20 ? 16.186 15.794 19.186 1.00 22.24 20 PRO B C 1
ATOM 3826 O O . PRO B 1 20 ? 16.935 16.759 18.982 1.00 16.80 20 PRO B O 1
ATOM 3830 N N . GLY B 1 21 ? 16.463 14.823 20.050 1.00 21.72 21 GLY B N 1
ATOM 3831 C CA . GLY B 1 21 ? 17.713 14.769 20.784 1.00 23.84 21 GLY B CA 1
ATOM 3832 C C . GLY B 1 21 ? 17.491 14.779 22.274 1.00 19.45 21 GLY B C 1
ATOM 3833 O O . GLY B 1 21 ? 16.676 15.559 22.764 1.00 17.82 21 GLY B O 1
ATOM 3834 N N . MET B 1 22 ? 18.216 13.935 23.018 1.00 17.00 22 MET B N 1
ATOM 3835 C CA . MET B 1 22 ? 18.127 13.963 24.468 1.00 19.24 22 MET B CA 1
ATOM 3836 C C . MET B 1 22 ? 18.524 15.310 25.060 1.00 17.55 22 MET B C 1
ATOM 3837 O O . MET B 1 22 ? 17.983 15.705 26.125 1.00 16.94 22 MET B O 1
ATOM 3842 N N . GLY B 1 23 ? 19.449 16.028 24.406 1.00 17.32 23 GLY B N 1
ATOM 3843 C CA . GLY B 1 23 ? 19.857 17.345 24.845 1.00 16.69 23 GLY B CA 1
ATOM 3844 C C . GLY B 1 23 ? 18.801 18.413 24.729 1.00 18.85 23 GLY B C 1
ATOM 3845 O O . GLY B 1 23 ? 19.007 19.515 25.251 1.00 15.09 23 GLY B O 1
ATOM 3846 N N . HIS B 1 24 ? 17.704 18.143 24.022 1.00 15.23 24 HIS B N 1
ATOM 3847 C CA . HIS B 1 24 ? 16.532 19.014 24.034 1.00 16.08 24 HIS B CA 1
ATOM 3848 C C . HIS B 1 24 ? 15.437 18.469 24.924 1.00 14.32 24 HIS B C 1
ATOM 3849 O O . HIS B 1 24 ? 14.881 19.203 25.743 1.00 16.78 24 HIS B O 1
ATOM 3856 N N . LEU B 1 25 ? 15.155 17.175 24.824 1.00 13.57 25 LEU B N 1
ATOM 3857 C CA . LEU B 1 25 ? 14.093 16.602 25.643 1.00 14.83 25 LEU B CA 1
ATOM 3858 C C . LEU B 1 25 ? 14.345 16.808 27.130 1.00 14.12 25 LEU B C 1
ATOM 3859 O O . LEU B 1 25 ? 13.441 17.214 27.859 1.00 15.45 25 LEU B O 1
ATOM 3864 N N . ILE B 1 26 ? 15.556 16.498 27.619 1.00 13.61 26 ILE B N 1
ATOM 3865 C CA . ILE B 1 26 ? 15.792 16.519 29.074 1.00 12.92 26 ILE B CA 1
ATOM 3866 C C . ILE B 1 26 ? 15.626 17.907 29.683 1.00 14.86 26 ILE B C 1
ATOM 3867 O O . ILE B 1 26 ? 14.870 18.043 30.658 1.00 14.15 26 ILE B O 1
ATOM 3872 N N . PRO B 1 27 ? 16.281 18.964 29.197 1.00 12.71 27 PRO B N 1
ATOM 3873 C CA . PRO B 1 27 ? 16.013 20.296 29.770 1.00 12.04 27 PRO B CA 1
ATOM 3874 C C . PRO B 1 27 ? 14.563 20.767 29.581 1.00 14.79 27 PRO B C 1
ATOM 3875 O O . PRO B 1 27 ? 14.025 21.454 30.458 1.00 12.08 27 PRO B O 1
ATOM 3879 N N . PHE B 1 28 ? 13.912 20.415 28.451 1.00 12.56 28 PHE B N 1
ATOM 3880 C CA . PHE B 1 28 ? 12.494 20.772 28.278 1.00 14.15 28 PHE B CA 1
ATOM 3881 C C . PHE B 1 28 ? 11.589 20.059 29.277 1.00 15.95 28 PHE B C 1
ATOM 3882 O O . PHE B 1 28 ? 10.641 20.666 29.802 1.00 14.83 28 PHE B O 1
ATOM 3890 N N . LEU B 1 29 ? 11.864 18.792 29.572 1.00 14.11 29 LEU B N 1
ATOM 3891 C CA . LEU B 1 29 ? 11.112 18.104 30.625 1.00 16.23 29 LEU B CA 1
ATOM 3892 C C . LEU B 1 29 ? 11.285 18.796 31.969 1.00 17.43 29 LEU B C 1
ATOM 3893 O O . LEU B 1 29 ? 10.310 19.041 32.689 1.00 14.55 29 LEU B O 1
ATOM 3898 N N . GLU B 1 30 ? 12.532 19.137 32.323 1.00 15.35 30 GLU B N 1
ATOM 3899 C CA . GLU B 1 30 ? 12.764 19.780 33.609 1.00 13.62 30 GLU B CA 1
ATOM 3900 C C . GLU B 1 30 ? 12.074 21.141 33.674 1.00 13.48 30 GLU B C 1
ATOM 3901 O O . GLU B 1 30 ? 11.458 21.503 34.698 1.00 13.87 30 GLU B O 1
ATOM 3907 N N . LEU B 1 31 ? 12.201 21.939 32.609 1.00 11.41 31 LEU B N 1
ATOM 3908 C CA . LEU B 1 31 ? 11.526 23.234 32.591 1.00 13.01 31 LEU B CA 1
ATOM 3909 C C . LEU B 1 31 ? 10.015 23.060 32.747 1.00 14.66 31 LEU B C 1
ATOM 3910 O O . LEU B 1 31 ? 9.364 23.780 33.521 1.00 13.00 31 LEU B O 1
ATOM 3915 N N . SER B 1 32 ? 9.438 22.115 31.995 1.00 16.04 32 SER B N 1
ATOM 3916 C CA . SER B 1 32 ? 7.998 21.861 32.089 1.00 16.49 32 SER B CA 1
ATOM 3917 C C . SER B 1 32 ? 7.589 21.552 33.514 1.00 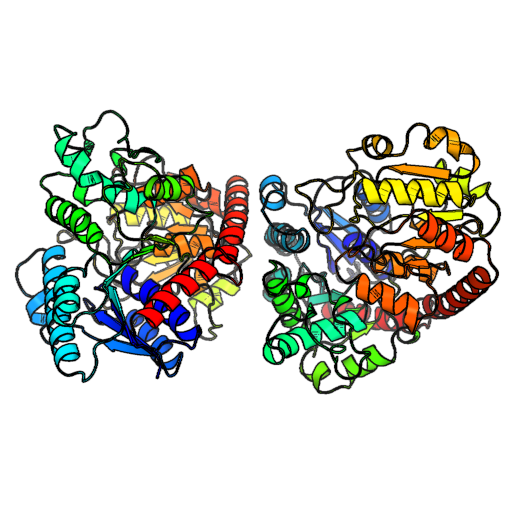18.79 32 SER B C 1
ATOM 3918 O O . SER B 1 32 ? 6.570 22.041 33.994 1.00 14.40 32 SER B O 1
ATOM 3921 N N . LYS B 1 33 ? 8.357 20.690 34.187 1.00 12.56 33 LYS B N 1
ATOM 3922 C CA . LYS B 1 33 ? 8.054 20.338 35.577 1.00 17.47 33 LYS B CA 1
ATOM 3923 C C . LYS B 1 33 ? 8.144 21.545 36.506 1.00 19.18 33 LYS B C 1
ATOM 3924 O O . LYS B 1 33 ? 7.293 21.720 37.389 1.00 18.46 33 LYS B O 1
ATOM 3930 N N . ARG B 1 34 ? 9.154 22.411 36.316 1.00 17.49 34 ARG B N 1
ATOM 3931 C CA . ARG B 1 34 ? 9.286 23.584 37.176 1.00 20.08 34 ARG B CA 1
ATOM 3932 C C . ARG B 1 34 ? 8.141 24.573 36.952 1.00 20.67 34 ARG B C 1
ATOM 3933 O O . ARG B 1 34 ? 7.659 25.207 37.908 1.00 18.47 34 ARG B O 1
ATOM 3941 N N . LEU B 1 35 ? 7.717 24.738 35.701 1.00 15.41 35 LEU B N 1
ATOM 3942 C CA . LEU B 1 35 ? 6.581 25.607 35.400 1.00 17.64 35 LEU B CA 1
ATOM 3943 C C . LEU B 1 35 ? 5.303 25.087 36.043 1.00 17.67 35 LEU B C 1
ATOM 3944 O O . LEU B 1 35 ? 4.531 25.858 36.636 1.00 17.71 35 LEU B O 1
ATOM 3949 N N . VAL B 1 36 ? 5.054 23.786 35.916 1.00 15.11 36 VAL B N 1
ATOM 3950 C CA . VAL B 1 36 ? 3.786 23.241 36.413 1.00 21.70 36 VAL B CA 1
ATOM 3951 C C . VAL B 1 36 ? 3.753 23.269 37.926 1.00 23.24 36 VAL B C 1
ATOM 3952 O O . VAL B 1 36 ? 2.677 23.462 38.527 1.00 20.47 36 VAL B O 1
ATOM 3956 N N . THR B 1 37 ? 4.912 23.099 38.571 1.00 22.73 37 THR B N 1
ATOM 3957 C CA . THR B 1 37 ? 4.916 23.069 40.032 1.00 23.00 37 THR B CA 1
ATOM 3958 C C . THR B 1 37 ? 4.651 24.444 40.635 1.00 26.77 37 THR B C 1
ATOM 3959 O O . THR B 1 37 ? 4.469 24.535 41.861 1.00 24.89 37 THR B O 1
ATOM 3963 N N . LEU B 1 38 ? 4.638 25.505 39.819 1.00 25.71 38 LEU B N 1
ATOM 3964 C CA . LEU B 1 38 ? 4.166 26.799 40.281 1.00 23.44 38 LEU B CA 1
ATOM 3965 C C . LEU B 1 38 ? 2.660 26.808 40.544 1.00 29.61 38 LEU B C 1
ATOM 3966 O O . LEU B 1 38 ? 2.162 27.757 41.151 1.00 31.07 38 LEU B O 1
ATOM 3971 N N . ASN B 1 39 ? 1.924 25.807 40.053 1.00 25.77 39 ASN B N 1
ATOM 3972 C CA . ASN B 1 39 ? 0.496 25.633 40.298 1.00 32.02 39 ASN B CA 1
ATOM 3973 C C . ASN B 1 39 ? -0.374 26.743 39.726 1.00 33.86 39 ASN B C 1
ATOM 3974 O O . ASN B 1 39 ? -1.534 26.882 40.122 1.00 36.53 39 ASN B O 1
ATOM 3979 N N . THR B 1 40 ? 0.136 27.512 38.771 1.00 25.43 40 THR B N 1
ATOM 3980 C CA . THR B 1 40 ? -0.673 28.504 38.070 1.00 28.90 40 THR B CA 1
ATOM 3981 C C . THR B 1 40 ? -0.842 28.216 36.579 1.00 27.31 40 THR B C 1
ATOM 3982 O O . THR B 1 40 ? -1.488 29.004 35.880 1.00 21.50 40 THR B O 1
ATOM 3986 N N . LEU B 1 41 ? -0.285 27.114 36.074 1.00 19.07 41 LEU B N 1
ATOM 3987 C CA . LEU B 1 41 ? -0.221 26.904 34.642 1.00 20.38 41 LEU B CA 1
ATOM 3988 C C . LEU B 1 41 ? -0.544 25.475 34.283 1.00 18.84 41 LEU B C 1
ATOM 3989 O O . LEU B 1 41 ? -0.180 24.556 35.008 1.00 20.94 41 LEU B O 1
ATOM 3994 N N . GLN B 1 42 ? -1.234 25.315 33.165 1.00 19.18 42 GLN B N 1
ATOM 3995 C CA . GLN B 1 42 ? -1.415 24.036 32.514 1.00 19.11 42 GLN B CA 1
ATOM 3996 C C . GLN B 1 42 ? -0.271 23.923 31.510 1.00 18.93 42 GLN B C 1
ATOM 3997 O O . GLN B 1 42 ? -0.026 24.876 30.775 1.00 20.21 42 GLN B O 1
ATOM 4003 N N . VAL B 1 43 ? 0.414 22.786 31.489 1.00 18.10 43 VAL B N 1
ATOM 4004 C CA . VAL B 1 43 ? 1.635 22.660 30.693 1.00 15.92 43 VAL B CA 1
ATOM 4005 C C . VAL B 1 43 ? 1.534 21.410 29.837 1.00 12.94 43 VAL B C 1
ATOM 4006 O O . VAL B 1 43 ? 1.288 20.316 30.364 1.00 17.61 43 VAL B O 1
ATOM 4010 N N . THR B 1 44 ? 1.818 21.548 28.543 1.00 16.15 44 THR B N 1
ATOM 4011 C CA . THR B 1 44 ? 1.879 20.407 27.636 1.00 13.54 44 THR B CA 1
ATOM 4012 C C . THR B 1 44 ? 3.208 20.494 26.917 1.00 14.41 44 THR B C 1
ATOM 4013 O O . THR B 1 44 ? 3.508 21.528 26.284 1.00 14.10 44 THR B O 1
ATOM 4017 N N . LEU B 1 45 ? 3.980 19.434 27.001 1.00 16.51 45 LEU B N 1
ATOM 4018 C CA . LEU B 1 45 ? 5.257 19.329 26.316 1.00 15.91 45 LEU B CA 1
ATOM 4019 C C . LEU B 1 45 ? 5.083 18.407 25.114 1.00 12.78 45 LEU B C 1
ATOM 4020 O O . LEU B 1 45 ? 4.769 17.214 25.254 1.00 16.01 45 LEU B O 1
ATOM 4025 N N . PHE B 1 46 ? 5.297 18.969 23.934 1.00 15.39 46 PHE B N 1
ATOM 4026 C CA . PHE B 1 46 ? 5.324 18.194 22.709 1.00 16.15 46 PHE B CA 1
ATOM 4027 C C . PHE B 1 46 ? 6.757 17.785 22.408 1.00 14.11 46 PHE B C 1
ATOM 4028 O O . PHE B 1 46 ? 7.647 18.630 22.382 1.00 13.07 46 PHE B O 1
ATOM 4036 N N . ILE B 1 47 ? 6.956 16.501 22.141 1.00 16.31 47 ILE B N 1
ATOM 4037 C CA . ILE B 1 47 ? 8.277 15.909 21.963 1.00 15.27 47 ILE B CA 1
ATOM 4038 C C . ILE B 1 47 ? 8.371 15.371 20.547 1.00 18.37 47 ILE B C 1
ATOM 4039 O O . ILE B 1 47 ? 7.501 14.612 20.100 1.00 20.60 47 ILE B O 1
ATOM 4044 N N . VAL B 1 48 ? 9.424 15.770 19.850 1.00 17.52 48 VAL B N 1
ATOM 4045 C CA . VAL B 1 48 ? 9.753 15.270 18.525 1.00 20.13 48 VAL B CA 1
ATOM 4046 C C . VAL B 1 48 ? 11.023 14.452 18.655 1.00 21.67 48 VAL B C 1
ATOM 4047 O O . VAL B 1 48 ? 12.028 14.968 19.140 1.00 19.88 48 VAL B O 1
ATOM 4051 N N . SER B 1 49 ? 10.996 13.201 18.192 1.00 24.83 49 SER B N 1
ATOM 4052 C CA . SER B 1 49 ? 12.161 12.323 18.328 1.00 26.22 49 SER B CA 1
ATOM 4053 C C . SER B 1 49 ? 12.554 11.735 16.978 1.00 27.32 49 SER B C 1
ATOM 4054 O O . SER B 1 49 ? 11.760 11.648 16.042 1.00 27.32 49 SER B O 1
ATOM 4057 N N . ASN B 1 50 ? 13.822 11.342 16.905 1.00 26.15 50 ASN B N 1
ATOM 4058 C CA . ASN B 1 50 ? 14.381 10.683 15.739 1.00 30.73 50 ASN B CA 1
ATOM 4059 C C . ASN B 1 50 ? 14.238 9.175 15.811 1.00 37.68 50 ASN B C 1
ATOM 4060 O O . ASN B 1 50 ? 14.393 8.504 14.786 1.00 43.62 50 ASN B O 1
ATOM 4065 N N . GLU B 1 51 ? 13.949 8.631 16.991 1.00 35.47 51 GLU B N 1
ATOM 4066 C CA . GLU B 1 51 ? 13.903 7.184 17.151 1.00 36.62 51 GLU B CA 1
ATOM 4067 C C . GLU B 1 51 ? 13.280 6.841 18.491 1.00 37.13 51 GLU B C 1
ATOM 4068 O O . GLU B 1 51 ? 13.122 7.689 19.366 1.00 34.58 51 GLU B O 1
ATOM 4074 N N . ALA B 1 52 ? 12.911 5.578 18.625 1.00 38.15 52 ALA B N 1
ATOM 4075 C CA . ALA B 1 52 ? 12.348 5.051 19.857 1.00 35.45 52 ALA B CA 1
ATOM 4076 C C . ALA B 1 52 ? 13.441 4.330 20.636 1.00 37.74 52 ALA B C 1
ATOM 4077 O O . ALA B 1 52 ? 14.159 3.491 20.086 1.00 42.59 52 ALA B O 1
ATOM 4079 N N . THR B 1 53 ? 13.600 4.694 21.900 1.00 32.18 53 THR B N 1
ATOM 4080 C CA . THR B 1 53 ? 14.616 4.071 22.736 1.00 30.28 53 THR B CA 1
ATOM 4081 C C . THR B 1 53 ? 14.008 3.790 24.096 1.00 26.51 53 THR B C 1
ATOM 4082 O O . THR B 1 53 ? 13.095 4.507 24.546 1.00 31.68 53 THR B O 1
ATOM 4086 N N . LYS B 1 54 ? 14.551 2.774 24.772 1.00 31.64 54 LYS B N 1
ATOM 4087 C CA . LYS B 1 54 ? 14.135 2.521 26.143 1.00 30.31 54 LYS B CA 1
ATOM 4088 C C . LYS B 1 54 ? 14.419 3.725 27.042 1.00 28.02 54 LYS B C 1
ATOM 4089 O O . LYS B 1 54 ? 13.639 4.034 27.952 1.00 30.96 54 LYS B O 1
ATOM 4095 N N . ALA B 1 55 ? 15.552 4.401 26.821 1.00 30.89 55 ALA B N 1
ATOM 4096 C CA . ALA B 1 55 ? 15.885 5.566 27.632 1.00 29.40 55 ALA B CA 1
ATOM 4097 C C . ALA B 1 55 ? 14.801 6.617 27.487 1.00 24.64 55 ALA B C 1
ATOM 4098 O O . ALA B 1 55 ? 14.345 7.222 28.470 1.00 27.20 55 ALA B O 1
ATOM 4100 N N . ARG B 1 56 ? 14.388 6.864 26.250 1.00 25.67 56 ARG B N 1
ATOM 4101 C CA . ARG B 1 56 ? 13.378 7.881 26.023 1.00 25.17 56 ARG B CA 1
ATOM 4102 C C . ARG B 1 56 ? 12.054 7.483 26.648 1.00 27.83 56 ARG B C 1
ATOM 4103 O O . ARG B 1 56 ? 11.386 8.303 27.287 1.00 27.59 56 ARG B O 1
ATOM 4111 N N . SER B 1 57 ? 11.651 6.232 26.452 1.00 28.34 57 SER B N 1
ATOM 4112 C CA . SER B 1 57 ? 10.401 5.778 27.038 1.00 32.68 57 SER B CA 1
ATOM 4113 C C . SER B 1 57 ? 10.438 5.909 28.549 1.00 31.29 57 SER B C 1
ATOM 4114 O O . SER B 1 57 ? 9.446 6.300 29.168 1.00 36.54 57 SER B O 1
ATOM 4117 N N . HIS B 1 58 ? 11.590 5.649 29.160 1.00 32.86 58 HIS B N 1
ATOM 4118 C CA . HIS B 1 58 ? 11.654 5.721 30.610 1.00 36.91 58 HIS B CA 1
ATOM 4119 C C . HIS B 1 58 ? 11.530 7.159 31.100 1.00 40.23 58 HIS B C 1
ATOM 4120 O O . HIS B 1 58 ? 10.851 7.417 32.098 1.00 37.03 58 HIS B O 1
ATOM 4127 N N . LEU B 1 59 ? 12.169 8.113 30.407 1.00 31.84 59 LEU B N 1
ATOM 4128 C CA . LEU B 1 59 ? 12.061 9.511 30.807 1.00 32.23 59 LEU B CA 1
ATOM 4129 C C . LEU B 1 59 ? 10.630 10.005 30.669 1.00 29.89 59 LEU B C 1
ATOM 4130 O O . LEU B 1 59 ? 10.117 10.718 31.542 1.00 34.52 59 LEU B O 1
ATOM 4135 N N . MET B 1 60 ? 9.980 9.654 29.550 1.00 28.70 60 MET B N 1
ATOM 4136 C CA . MET B 1 60 ? 8.629 10.125 29.285 1.00 34.12 60 MET B CA 1
ATOM 4137 C C . MET B 1 60 ? 7.647 9.522 30.278 1.00 40.67 60 MET B C 1
ATOM 4138 O O . MET B 1 60 ? 6.789 10.229 30.814 1.00 39.57 60 MET B O 1
ATOM 4143 N N . GLU B 1 61 ? 7.794 8.230 30.576 1.00 40.15 61 GLU B N 1
ATOM 4144 C CA . GLU B 1 61 ? 6.885 7.582 31.515 1.00 41.47 61 GLU B CA 1
ATOM 4145 C C . GLU B 1 61 ? 7.009 8.166 32.917 1.00 45.17 61 GLU B C 1
ATOM 4146 O O . GLU B 1 61 ? 5.999 8.403 33.584 1.00 46.26 61 GLU B O 1
ATOM 4152 N N . SER B 1 62 ? 8.240 8.389 33.388 1.00 43.84 62 SER B N 1
ATOM 4153 C CA . SER B 1 62 ? 8.401 9.036 34.681 1.00 41.46 62 SER B CA 1
ATOM 4154 C C . SER B 1 62 ? 7.660 10.361 34.705 1.00 44.36 62 SER B C 1
ATOM 4155 O O . SER B 1 62 ? 6.930 10.656 35.660 1.00 49.57 62 SER B O 1
ATOM 4158 N N . SER B 1 63 ? 7.774 11.133 33.625 1.00 38.86 63 SER B N 1
ATOM 4159 C CA . SER B 1 63 ? 7.302 12.505 33.600 1.00 41.50 63 SER B CA 1
ATOM 4160 C C . SER B 1 63 ? 5.808 12.629 33.318 1.00 42.41 63 SER B C 1
ATOM 4161 O O . SER B 1 63 ? 5.186 13.593 33.768 1.00 41.38 63 SER B O 1
ATOM 4164 N N . ASN B 1 64 ? 5.196 11.699 32.590 1.00 39.15 64 ASN B N 1
ATOM 4165 C CA . ASN B 1 64 ? 3.759 11.816 32.288 1.00 42.87 64 ASN B CA 1
ATOM 4166 C C . ASN B 1 64 ? 2.873 11.643 33.531 1.00 40.37 64 ASN B C 1
ATOM 4167 O O . ASN B 1 64 ? 1.689 12.041 33.473 1.00 36.59 64 ASN B O 1
ATOM 4172 N N . ASN B 1 65 ? 3.444 11.156 34.653 1.00 40.72 65 ASN B N 1
ATOM 4173 C CA . ASN B 1 65 ? 2.732 10.971 35.903 1.00 41.07 65 ASN B CA 1
ATOM 4174 C C . ASN B 1 65 ? 3.080 12.011 36.975 1.00 42.39 65 ASN B C 1
ATOM 4175 O O . ASN B 1 65 ? 2.589 11.911 38.109 1.00 42.27 65 ASN B O 1
ATOM 4177 N N . PHE B 1 66 ? 3.855 13.042 36.639 1.00 36.25 66 PHE B N 1
ATOM 4178 C CA . PHE B 1 66 ? 4.448 13.926 37.643 1.00 29.18 66 PHE B CA 1
ATOM 4179 C C . PHE B 1 66 ? 3.435 14.868 38.276 1.00 28.08 66 PHE B C 1
ATOM 4180 O O . PHE B 1 66 ? 3.544 15.198 39.464 1.00 28.54 66 PHE B O 1
ATOM 4188 N N . HIS B 1 67 ? 2.463 15.344 37.509 1.00 24.60 67 HIS B N 1
ATOM 4189 C CA . HIS B 1 67 ? 1.574 16.394 38.013 1.00 20.45 67 HIS B CA 1
ATOM 4190 C C . HIS B 1 67 ? 0.323 16.354 37.158 1.00 23.19 67 HIS B C 1
ATOM 4191 O O . HIS B 1 67 ? 0.418 16.088 35.945 1.00 22.75 67 HIS B O 1
ATOM 4198 N N . PRO B 1 68 ? -0.850 16.593 37.743 1.00 23.40 68 PRO B N 1
ATOM 4199 C CA . PRO B 1 68 ? -2.100 16.470 36.961 1.00 26.17 68 PRO B CA 1
ATOM 4200 C C . PRO B 1 68 ? -2.218 17.441 35.799 1.00 25.21 68 PRO B C 1
ATOM 4201 O O . PRO B 1 68 ? -2.894 17.123 34.813 1.00 25.33 68 PRO B O 1
ATOM 4205 N N . ASP B 1 69 ? -1.606 18.621 35.904 1.00 21.36 69 ASP B N 1
ATOM 4206 C CA . ASP B 1 69 ? -1.680 19.657 34.883 1.00 18.79 69 ASP B CA 1
ATOM 4207 C C . ASP B 1 69 ? -0.461 19.653 33.967 1.00 18.77 69 ASP B C 1
ATOM 4208 O O . ASP B 1 69 ? -0.239 20.627 33.268 1.00 21.49 69 ASP B O 1
ATOM 4213 N N . LEU B 1 70 ? 0.341 18.601 33.983 1.00 17.04 70 LEU B N 1
ATOM 4214 C CA . LEU B 1 70 ? 1.398 18.456 32.993 1.00 22.93 70 LEU B CA 1
ATOM 4215 C C . LEU B 1 70 ? 1.172 17.211 32.147 1.00 20.85 70 LEU B C 1
ATOM 4216 O O . LEU B 1 70 ? 1.043 16.102 32.676 1.00 18.90 70 LEU B O 1
ATOM 4221 N N . GLU B 1 71 ? 1.177 17.395 30.825 1.00 17.62 71 GLU B N 1
ATOM 4222 C CA . GLU B 1 71 ? 0.986 16.312 29.875 1.00 19.14 71 GLU B CA 1
ATOM 4223 C C . GLU B 1 71 ? 2.138 16.330 28.888 1.00 17.86 71 GLU B C 1
ATOM 4224 O O . GLU B 1 71 ? 2.611 17.400 28.500 1.00 15.05 71 GLU B O 1
ATOM 4230 N N . LEU B 1 72 ? 2.582 15.138 28.518 1.00 15.92 72 LEU B N 1
ATOM 4231 C CA . LEU B 1 72 ? 3.572 14.929 27.467 1.00 20.19 72 LEU B CA 1
ATOM 4232 C C . LEU B 1 72 ? 2.860 14.362 26.258 1.00 19.43 72 LEU B C 1
ATOM 4233 O O . LEU B 1 72 ? 2.031 13.461 26.384 1.00 22.60 72 LEU B O 1
ATOM 4238 N N . VAL B 1 73 ? 3.199 14.871 25.088 1.00 19.15 73 VAL B N 1
ATOM 4239 C CA . VAL B 1 73 ? 2.638 14.417 23.831 1.00 19.19 73 VAL B CA 1
ATOM 4240 C C . VAL B 1 73 ? 3.779 14.091 22.891 1.00 21.56 73 VAL B C 1
ATOM 4241 O O . VAL B 1 73 ? 4.642 14.939 22.645 1.00 21.27 73 VAL B O 1
ATOM 4245 N N . ASP B 1 74 ? 3.751 12.885 22.325 1.00 19.84 74 ASP B N 1
ATOM 4246 C CA . ASP B 1 74 ? 4.731 12.452 21.335 1.00 23.98 74 ASP B CA 1
ATOM 4247 C C . ASP B 1 74 ? 4.277 12.936 19.966 1.00 28.57 74 ASP B C 1
ATOM 4248 O O . ASP B 1 74 ? 3.291 12.440 19.424 1.00 23.42 74 ASP B O 1
ATOM 4253 N N . LEU B 1 75 ? 4.979 13.917 19.422 1.00 23.43 75 LEU B N 1
ATOM 4254 C CA . LEU B 1 75 ? 4.705 14.438 18.088 1.00 24.97 75 LEU B CA 1
ATOM 4255 C C . LEU B 1 75 ? 5.545 13.778 17.023 1.00 27.22 75 LEU B C 1
ATOM 4256 O O . LEU B 1 75 ? 5.627 14.293 15.915 1.00 33.68 75 LEU B O 1
ATOM 4261 N N . THR B 1 76 ? 6.217 12.688 17.338 1.00 26.22 76 THR B N 1
ATOM 4262 C CA . THR B 1 76 ? 7.111 12.105 16.342 1.00 31.46 76 THR B CA 1
ATOM 4263 C C . THR B 1 76 ? 6.275 11.705 15.128 1.00 33.83 76 THR B C 1
ATOM 4264 O O . THR B 1 76 ? 5.207 11.109 15.288 1.00 36.19 76 THR B O 1
ATOM 4268 N N . PRO B 1 77 ? 6.689 12.075 13.922 1.00 39.45 77 PRO B N 1
ATOM 4269 C CA . PRO B 1 77 ? 5.878 11.768 12.741 1.00 41.79 77 PRO B CA 1
ATOM 4270 C C . PRO B 1 77 ? 5.583 10.283 12.588 1.00 47.63 77 PRO B C 1
ATOM 4271 O O . PRO B 1 77 ? 6.463 9.428 12.756 1.00 42.12 77 PRO B O 1
ATOM 4275 N N . ALA B 1 78 ? 4.319 9.983 12.254 1.00 54.65 78 ALA B N 1
ATOM 4276 C CA . ALA B 1 78 ? 3.961 8.641 11.799 1.00 54.14 78 ALA B CA 1
ATOM 4277 C C . ALA B 1 78 ? 4.639 8.304 10.477 1.00 61.44 78 ALA B C 1
ATOM 4278 O O . ALA B 1 78 ? 4.756 7.126 10.124 1.00 64.29 78 ALA B O 1
ATOM 4280 N N . ASN B 1 79 ? 5.082 9.319 9.739 1.00 57.65 79 ASN B N 1
ATOM 4281 C CA . ASN B 1 79 ? 5.832 9.141 8.503 1.00 56.84 79 ASN B CA 1
ATOM 4282 C C . ASN B 1 79 ? 7.313 8.894 8.744 1.00 64.03 79 ASN B C 1
ATOM 4283 O O . ASN B 1 79 ? 8.090 8.901 7.776 1.00 66.18 79 ASN B O 1
ATOM 4285 N N . LEU B 1 80 ? 7.705 8.642 9.988 1.00 57.49 80 LEU B N 1
ATOM 4286 C CA . LEU B 1 80 ? 9.092 8.792 10.398 1.00 56.94 80 LEU B CA 1
ATOM 4287 C C . LEU B 1 80 ? 10.042 7.905 9.610 1.00 61.30 80 LEU B C 1
ATOM 4288 O O . LEU B 1 80 ? 11.145 8.327 9.283 1.00 53.20 80 LEU B O 1
ATOM 4293 N N . SER B 1 81 ? 9.633 6.680 9.314 1.00 62.10 81 SER B N 1
ATOM 4294 C CA . SER B 1 81 ? 10.517 5.757 8.618 1.00 61.66 81 SER B CA 1
ATOM 4295 C C . SER B 1 81 ? 10.893 6.268 7.232 1.00 59.60 81 SER B C 1
ATOM 4296 O O . SER B 1 81 ? 12.043 6.159 6.819 1.00 54.89 81 SER B O 1
ATOM 4299 N N . GLU B 1 82 ? 9.911 6.805 6.517 1.00 61.46 82 GLU B N 1
ATOM 4300 C CA . GLU B 1 82 ? 10.127 7.341 5.181 1.00 62.39 82 GLU B CA 1
ATOM 4301 C C . GLU B 1 82 ? 11.045 8.545 5.202 1.00 66.09 82 GLU B C 1
ATOM 4302 O O . GLU B 1 82 ? 11.903 8.701 4.340 1.00 64.26 82 GLU B O 1
ATOM 4304 N N . LEU B 1 83 ? 10.831 9.413 6.182 1.00 60.83 83 LEU B N 1
ATOM 4305 C CA . LEU B 1 83 ? 11.593 10.642 6.280 1.00 64.79 83 LEU B CA 1
ATOM 4306 C C . LEU B 1 83 ? 13.067 10.307 6.491 1.00 64.64 83 LEU B C 1
ATOM 4307 O O . LEU B 1 83 ? 13.944 10.926 5.897 1.00 59.69 83 LEU B O 1
ATOM 4312 N N . LEU B 1 84 ? 13.328 9.309 7.325 1.00 62.22 84 LEU B N 1
ATOM 4313 C CA . LEU B 1 84 ? 14.681 8.797 7.525 1.00 65.92 84 LEU B CA 1
ATOM 4314 C C . LEU B 1 84 ? 15.235 8.157 6.250 1.00 69.22 84 LEU B C 1
ATOM 4315 O O . LEU B 1 84 ? 16.415 8.288 5.936 1.00 68.16 84 LEU B O 1
ATOM 4320 N N . SER B 1 85 ? 14.363 7.478 5.516 1.00 69.75 85 SER B N 1
ATOM 4321 C CA . SER B 1 85 ? 14.748 6.743 4.315 1.00 69.70 85 SER B CA 1
ATOM 4322 C C . SER B 1 85 ? 15.322 7.675 3.259 1.00 76.61 85 SER B C 1
ATOM 4323 O O . SER B 1 85 ? 16.252 7.314 2.539 1.00 81.00 85 SER B O 1
ATOM 4325 N N . THR B 1 86 ? 14.761 8.876 3.174 1.00 74.31 86 THR B N 1
ATOM 4326 C CA . THR B 1 86 ? 15.036 9.789 2.080 1.00 74.65 86 THR B CA 1
ATOM 4327 C C . THR B 1 86 ? 16.511 10.133 2.039 1.00 73.89 86 THR B C 1
ATOM 4328 O O . THR B 1 86 ? 17.172 10.186 3.074 1.00 65.56 86 THR B O 1
ATOM 4330 N N . ASP B 1 87 ? 17.033 10.337 0.831 1.00 74.68 87 ASP B N 1
ATOM 4331 C CA . ASP B 1 87 ? 18.466 10.490 0.651 1.00 73.92 87 ASP B CA 1
ATOM 4332 C C . ASP B 1 87 ? 18.843 11.920 0.953 1.00 71.26 87 ASP B C 1
ATOM 4333 O O . ASP B 1 87 ? 18.792 12.790 0.092 1.00 69.38 87 ASP B O 1
ATOM 4338 N N . ALA B 1 88 ? 19.237 12.145 2.199 1.00 72.99 88 ALA B N 1
ATOM 4339 C CA . ALA B 1 88 ? 19.634 13.460 2.653 1.00 64.72 88 ALA B CA 1
ATOM 4340 C C . ALA B 1 88 ? 20.553 13.340 3.849 1.00 57.49 88 ALA B C 1
ATOM 4341 O O . ALA B 1 88 ? 20.621 12.308 4.507 1.00 61.64 88 ALA B O 1
ATOM 4343 N N . THR B 1 89 ? 21.232 14.430 4.147 1.00 58.41 89 THR B N 1
ATOM 4344 C CA . THR B 1 89 ? 22.158 14.467 5.257 1.00 52.50 89 THR B CA 1
ATOM 4345 C C . THR B 1 89 ? 21.326 14.265 6.500 1.00 58.55 89 THR B C 1
ATOM 4346 O O . THR B 1 89 ? 20.127 14.479 6.472 1.00 54.49 89 THR B O 1
ATOM 4350 N N . VAL B 1 90 ? 21.943 13.793 7.572 1.00 59.59 90 VAL B N 1
ATOM 4351 C CA . VAL B 1 90 ? 21.214 13.538 8.802 1.00 50.66 90 VAL B CA 1
ATOM 4352 C C . VAL B 1 90 ? 20.628 14.851 9.291 1.00 52.99 90 VAL B C 1
ATOM 4353 O O . VAL B 1 90 ? 19.502 14.900 9.769 1.00 53.32 90 VAL B O 1
ATOM 4355 N N . PHE B 1 91 ? 21.401 15.918 9.142 1.00 50.15 91 PHE B N 1
ATOM 4356 C CA . PHE B 1 91 ? 20.997 17.243 9.591 1.00 50.26 91 PHE B CA 1
ATOM 4357 C C . PHE B 1 91 ? 19.719 17.699 8.886 1.00 55.82 91 PHE B C 1
ATOM 4358 O O . PHE B 1 91 ? 18.812 18.217 9.524 1.00 46.95 91 PHE B O 1
ATOM 4366 N N . LYS B 1 92 ? 19.645 17.487 7.576 1.00 46.36 92 LYS B N 1
ATOM 4367 C CA . LYS B 1 92 ? 18.448 17.809 6.804 1.00 49.37 92 LYS B CA 1
ATOM 4368 C C . LYS B 1 92 ? 17.251 16.956 7.219 1.00 46.32 92 LYS B C 1
ATOM 4369 O O . LYS B 1 92 ? 16.115 17.419 7.262 1.00 42.07 92 LYS B O 1
ATOM 4371 N N . ARG B 1 93 ? 17.527 15.691 7.483 1.00 37.00 93 ARG B N 1
ATOM 4372 C CA . ARG B 1 93 ? 16.479 14.731 7.834 1.00 45.55 93 ARG B CA 1
ATOM 4373 C C . ARG B 1 93 ? 15.877 15.111 9.178 1.00 43.13 93 ARG B C 1
ATOM 4374 O O . ARG B 1 93 ? 14.685 14.962 9.399 1.00 42.60 93 ARG B O 1
ATOM 4382 N N . ILE B 1 94 ? 16.719 15.600 10.076 1.00 42.17 94 ILE B N 1
ATOM 4383 C CA . ILE B 1 94 ? 16.244 16.117 11.348 1.00 39.86 94 ILE B CA 1
ATOM 4384 C C . ILE B 1 94 ? 15.262 17.255 11.128 1.00 38.52 94 ILE B C 1
ATOM 4385 O O . ILE B 1 94 ? 14.209 17.327 11.781 1.00 35.46 94 ILE B O 1
ATOM 4390 N N . PHE B 1 95 ? 15.647 18.217 10.288 1.00 37.20 95 PHE B N 1
ATOM 4391 C CA . PHE B 1 95 ? 14.762 19.329 9.989 1.00 36.73 95 PHE B CA 1
ATOM 4392 C C . PHE B 1 95 ? 13.438 18.828 9.434 1.00 32.05 95 PHE B C 1
ATOM 4393 O O . PHE B 1 95 ? 12.366 19.325 9.810 1.00 28.24 95 PHE B O 1
ATOM 4395 N N . LEU B 1 96 ? 13.484 17.834 8.545 1.00 29.11 96 LEU B N 1
ATOM 4396 C CA . LEU B 1 96 ? 12.248 17.356 7.937 1.00 32.94 96 LEU B CA 1
ATOM 4397 C C . LEU B 1 96 ? 11.302 16.779 8.987 1.00 30.41 96 LEU B C 1
ATOM 4398 O O . LEU B 1 96 ? 10.084 16.976 8.926 1.00 28.39 96 LEU B O 1
ATOM 4403 N N . ILE B 1 97 ? 11.849 16.020 9.936 1.00 25.69 97 ILE B N 1
ATOM 4404 C CA . ILE B 1 97 ? 11.055 15.465 11.020 1.00 27.80 97 ILE B CA 1
ATOM 4405 C C . ILE B 1 97 ? 10.443 16.589 11.851 1.00 20.16 97 ILE B C 1
ATOM 4406 O O . ILE B 1 97 ? 9.245 16.562 12.173 1.00 23.47 97 ILE B O 1
ATOM 4411 N N . THR B 1 98 ? 11.267 17.563 12.257 1.00 21.71 98 THR B N 1
ATOM 4412 C CA . THR B 1 98 ? 10.751 18.655 13.089 1.00 23.58 98 THR B CA 1
ATOM 4413 C C . THR B 1 98 ? 9.705 19.460 12.332 1.00 23.95 98 THR B C 1
ATOM 4414 O O . THR B 1 98 ? 8.653 19.797 12.870 1.00 19.63 98 THR B O 1
ATOM 4418 N N . GLN B 1 99 ? 9.961 19.744 11.059 1.00 22.13 99 GLN B N 1
ATOM 4419 C CA . GLN B 1 99 ? 9.006 20.499 10.257 1.00 21.30 99 GLN B CA 1
ATOM 4420 C C . GLN B 1 99 ? 7.693 19.756 10.097 1.00 22.82 99 GLN B C 1
ATOM 4421 O O . GLN B 1 99 ? 6.621 20.377 10.167 1.00 22.89 99 GLN B O 1
ATOM 4427 N N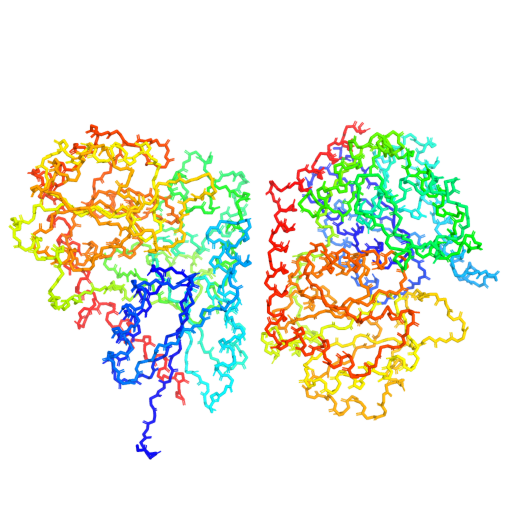 . ALA B 1 100 ? 7.740 18.435 9.912 1.00 21.03 100 ALA B N 1
ATOM 4428 C CA . ALA B 1 100 ? 6.494 17.672 9.885 1.00 26.09 100 ALA B CA 1
ATOM 4429 C C . ALA B 1 100 ? 5.786 17.748 11.234 1.00 24.48 100 ALA B C 1
ATOM 4430 O O . ALA B 1 100 ? 4.561 17.880 11.301 1.00 22.38 100 ALA B O 1
ATOM 4432 N N . ALA B 1 101 ? 6.548 17.626 12.323 1.00 18.08 101 ALA B N 1
ATOM 4433 C CA . ALA B 1 101 ? 5.962 17.728 13.641 1.00 18.21 101 ALA B CA 1
ATOM 4434 C C . ALA B 1 101 ? 5.273 19.078 13.844 1.00 15.65 101 ALA B C 1
ATOM 4435 O O . ALA B 1 101 ? 4.240 19.149 14.516 1.00 19.35 101 ALA B O 1
ATOM 4437 N N . ILE B 1 102 ? 5.874 20.163 13.351 1.00 16.47 102 ILE B N 1
ATOM 4438 C CA . ILE B 1 102 ? 5.310 21.496 13.553 1.00 16.81 102 ILE B CA 1
ATOM 4439 C C . ILE B 1 102 ? 4.006 21.635 12.774 1.00 18.81 102 ILE B C 1
ATOM 4440 O O . ILE B 1 102 ? 3.073 22.271 13.243 1.00 16.75 102 ILE B O 1
ATOM 4445 N N . LYS B 1 103 ? 3.922 21.052 11.573 1.00 18.14 103 LYS B N 1
ATOM 4446 C CA . LYS B 1 103 ? 2.636 21.033 10.872 1.00 21.04 103 LYS B CA 1
ATOM 4447 C C . LYS B 1 103 ? 1.566 20.274 11.652 1.00 17.61 103 LYS B C 1
ATOM 4448 O O . LYS B 1 103 ? 0.396 20.685 11.682 1.00 20.49 103 LYS B O 1
ATOM 4454 N N . ASP B 1 104 ? 1.943 19.163 12.276 1.00 15.83 104 ASP B N 1
ATOM 4455 C CA . ASP B 1 104 ? 1.045 18.440 13.174 1.00 18.33 104 ASP B CA 1
ATOM 4456 C C . ASP B 1 104 ? 0.598 19.319 14.336 1.00 17.04 104 ASP B C 1
ATOM 4457 O O . ASP B 1 104 ? -0.592 19.400 14.638 1.00 17.59 104 ASP B O 1
ATOM 4462 N N . LEU B 1 105 ? 1.539 19.979 15.009 1.00 18.63 105 LEU B N 1
ATOM 4463 C CA . LEU B 1 105 ? 1.171 20.872 16.100 1.00 15.22 105 LEU B CA 1
ATOM 4464 C C . LEU B 1 105 ? 0.205 21.959 15.640 1.00 18.32 105 LEU B C 1
ATOM 4465 O O . LEU B 1 105 ? -0.756 22.296 16.365 1.00 14.54 105 LEU B O 1
ATOM 4470 N N . GLU B 1 106 ? 0.455 22.540 14.462 1.00 14.75 106 GLU B N 1
ATOM 4471 C CA . GLU B 1 106 ? -0.420 23.581 13.936 1.00 16.11 106 GLU B CA 1
ATOM 4472 C C . GLU B 1 106 ? -1.840 23.043 13.763 1.00 15.94 106 GLU B C 1
ATOM 4473 O O . GLU B 1 106 ? -2.821 23.692 14.137 1.00 16.92 106 GLU B O 1
ATOM 4479 N N . SER B 1 107 ? -1.956 21.849 13.198 1.00 17.03 107 SER B N 1
ATOM 4480 C CA . SER B 1 107 ? -3.267 21.240 12.993 1.00 17.90 107 SER B CA 1
ATOM 4481 C C . SER B 1 107 ? -3.956 21.001 14.330 1.00 15.40 107 SER B C 1
ATOM 4482 O O . SER B 1 107 ? -5.146 21.274 14.477 1.00 15.72 107 SER B O 1
ATOM 4485 N N . ARG B 1 108 ? -3.197 20.564 15.341 1.00 15.94 108 ARG B N 1
ATOM 4486 C CA . ARG B 1 108 ? -3.759 20.385 16.674 1.00 16.01 108 ARG B CA 1
ATOM 4487 C C . ARG B 1 108 ? -4.251 21.692 17.277 1.00 18.65 108 ARG B C 1
ATOM 4488 O O . ARG B 1 108 ? -5.339 21.744 17.867 1.00 13.63 108 ARG B O 1
ATOM 4496 N N . ILE B 1 109 ? -3.468 22.758 17.169 1.00 14.94 109 ILE B N 1
ATOM 4497 C CA . ILE B 1 109 ? -3.916 24.017 17.713 1.00 13.63 109 ILE B CA 1
ATOM 4498 C C . ILE B 1 109 ? -5.163 24.490 16.981 1.00 20.38 109 ILE B C 1
ATOM 4499 O O . ILE B 1 109 ? -6.078 25.044 17.594 1.00 16.30 109 ILE B O 1
ATOM 4504 N N . SER B 1 110 ? -5.218 24.306 15.657 1.00 14.11 110 SER B N 1
ATOM 4505 C CA . SER B 1 110 ? -6.373 24.811 14.918 1.00 16.98 110 SER B CA 1
ATOM 4506 C C . SER B 1 110 ? -7.665 24.169 15.415 1.00 22.97 110 SER B C 1
ATOM 4507 O O . SER B 1 110 ? -8.740 24.760 15.299 1.00 19.50 110 SER B O 1
ATOM 4510 N N . SER B 1 111 ? -7.582 22.983 15.992 1.00 17.69 111 SER B N 1
ATOM 4511 C CA . SER B 1 111 ? -8.798 22.322 16.502 1.00 20.01 111 SER B CA 1
ATOM 4512 C C . SER B 1 111 ? -9.195 22.770 17.908 1.00 21.50 111 SER B C 1
ATOM 4513 O O . SER B 1 111 ? -10.294 22.403 18.372 1.00 16.24 111 SER B O 1
ATOM 4516 N N . MET B 1 112 ? -8.354 23.563 18.588 1.00 14.69 112 MET B N 1
ATOM 4517 C CA . MET B 1 112 ? -8.638 24.002 19.952 1.00 15.07 112 MET B CA 1
ATOM 4518 C C . MET B 1 112 ? -9.619 25.165 19.916 1.00 17.82 112 MET B C 1
ATOM 4519 O O . MET B 1 112 ? -9.589 26.007 19.015 1.00 22.00 112 MET B O 1
ATOM 4524 N N . SER B 1 113 ? -10.447 25.254 20.956 1.00 19.87 113 SER B N 1
ATOM 4525 C CA . SER B 1 113 ? -11.351 26.390 21.017 1.00 20.19 113 SER B CA 1
ATOM 4526 C C . SER B 1 113 ? -10.654 27.666 21.455 1.00 25.77 113 SER B C 1
ATOM 4527 O O . SER B 1 113 ? -11.045 28.770 21.036 1.00 22.74 113 SER B O 1
ATOM 4530 N N . THR B 1 114 ? -9.614 27.550 22.262 1.00 18.83 114 THR B N 1
ATOM 4531 C CA . THR B 1 114 ? -8.820 28.695 22.662 1.00 20.00 114 THR B CA 1
ATOM 4532 C C . THR B 1 114 ? -7.352 28.309 22.513 1.00 18.05 114 THR B C 1
ATOM 4533 O O . THR B 1 114 ? -6.936 27.262 23.040 1.00 19.92 114 THR B O 1
ATOM 4537 N N . PRO B 1 115 ? -6.546 29.109 21.822 1.00 23.33 115 PRO B N 1
ATOM 4538 C CA . PRO B 1 115 ? -5.117 28.765 21.691 1.00 19.16 115 PRO B CA 1
ATOM 4539 C C . PRO B 1 115 ? -4.423 28.866 23.034 1.00 24.48 115 PRO B C 1
ATOM 4540 O O . PRO B 1 115 ? -4.913 29.534 23.959 1.00 18.17 115 PRO B O 1
ATOM 4544 N N . PRO B 1 116 ? -3.273 28.221 23.157 1.00 20.04 116 PRO B N 1
ATOM 4545 C CA . PRO B 1 116 ? -2.465 28.336 24.377 1.00 16.66 116 PRO B CA 1
ATOM 4546 C C . PRO B 1 116 ? -2.015 29.769 24.605 1.00 14.18 116 PRO B C 1
ATOM 4547 O O . PRO B 1 116 ? -1.954 30.582 23.688 1.00 17.48 116 PRO B O 1
ATOM 4551 N N . ALA B 1 117 ? -1.665 30.058 25.870 1.00 13.49 117 ALA B N 1
ATOM 4552 C CA . ALA B 1 117 ? -1.223 31.398 26.244 1.00 15.92 117 ALA B CA 1
ATOM 4553 C C . ALA B 1 117 ? 0.212 31.672 25.802 1.00 19.21 117 ALA B C 1
ATOM 4554 O O . ALA B 1 117 ? 0.595 32.830 25.621 1.00 21.05 117 ALA B O 1
ATOM 4556 N N . ALA B 1 118 ? 1.005 30.628 25.608 1.00 17.94 118 ALA B N 1
ATOM 4557 C CA . ALA B 1 118 ? 2.382 30.796 25.160 1.00 14.25 118 ALA B CA 1
ATOM 4558 C C . ALA B 1 118 ? 2.839 29.514 24.487 1.00 13.76 118 ALA B C 1
ATOM 4559 O O . ALA B 1 118 ? 2.383 28.423 24.823 1.00 14.53 118 ALA B O 1
ATOM 4561 N N . LEU B 1 119 ? 3.752 29.672 23.534 1.00 12.30 119 LEU B N 1
ATOM 4562 C CA . LEU B 1 119 ? 4.465 28.558 22.945 1.00 13.69 119 LEU B CA 1
ATOM 4563 C C . LEU B 1 119 ? 5.958 28.784 23.151 1.00 13.21 119 LEU B C 1
ATOM 4564 O O . LEU B 1 119 ? 6.487 29.831 22.775 1.00 14.93 119 LEU B O 1
ATOM 4569 N N . ILE B 1 120 ? 6.624 27.779 23.716 1.00 11.13 120 ILE B N 1
ATOM 4570 C CA . ILE B 1 120 ? 8.049 27.827 24.031 1.00 13.00 120 ILE B CA 1
ATOM 4571 C C . ILE B 1 120 ? 8.730 26.736 23.218 1.00 11.96 120 ILE B C 1
ATOM 4572 O O . ILE B 1 120 ? 8.475 25.545 23.436 1.00 13.15 120 ILE B O 1
ATOM 4577 N N . VAL B 1 121 ? 9.590 27.144 22.285 1.00 12.73 121 VAL B N 1
ATOM 4578 C CA . VAL B 1 121 ? 10.241 26.218 21.376 1.00 12.97 121 VAL B CA 1
ATOM 4579 C C . VAL B 1 121 ? 11.744 26.279 21.594 1.00 15.45 121 VAL B C 1
ATOM 4580 O O . VAL B 1 121 ? 12.254 27.193 22.237 1.00 13.87 121 VAL B O 1
ATOM 4584 N N . ASP B 1 122 ? 12.449 25.283 21.071 1.00 14.12 122 ASP B N 1
ATOM 4585 C CA . ASP B 1 122 ? 13.913 25.311 21.145 1.00 14.38 122 ASP B CA 1
ATOM 4586 C C . ASP B 1 122 ? 14.485 25.972 19.888 1.00 16.18 122 ASP B C 1
ATOM 4587 O O . ASP B 1 122 ? 13.762 26.339 18.969 1.00 16.26 122 ASP B O 1
ATOM 4592 N N . VAL B 1 123 ? 15.810 26.168 19.885 1.00 13.05 123 VAL B N 1
ATOM 4593 C CA . VAL B 1 123 ? 16.438 26.937 18.828 1.00 15.11 123 VAL B CA 1
ATOM 4594 C C . VAL B 1 123 ? 16.328 26.277 17.457 1.00 15.40 123 VAL B C 1
ATOM 4595 O O . VAL B 1 123 ? 16.588 26.926 16.447 1.00 19.22 123 VAL B O 1
ATOM 4599 N N . PHE B 1 124 ? 15.955 24.990 17.399 1.00 14.93 124 PHE B N 1
ATOM 4600 C CA . PHE B 1 124 ? 15.759 24.296 16.128 1.00 20.03 124 PHE B CA 1
ATOM 4601 C C . PHE B 1 124 ? 14.311 24.293 15.670 1.00 21.83 124 PHE B C 1
ATOM 4602 O O . PHE B 1 124 ? 14.002 23.697 14.641 1.00 17.24 124 PHE B O 1
ATOM 4610 N N . SER B 1 125 ? 13.390 24.889 16.440 1.00 14.91 125 SER B N 1
ATOM 4611 C CA . SER B 1 125 ? 11.964 24.714 16.171 1.00 17.60 125 SER B CA 1
ATOM 4612 C C . SER B 1 125 ? 11.285 26.042 15.865 1.00 17.36 125 SER B C 1
ATOM 4613 O O . SER B 1 125 ? 10.066 26.160 15.992 1.00 14.47 125 SER B O 1
ATOM 4616 N N . MET B 1 126 ? 12.044 27.042 15.447 1.00 15.30 126 MET B N 1
ATOM 4617 C CA . MET B 1 126 ? 11.445 28.357 15.235 1.00 17.57 126 MET B CA 1
ATOM 4618 C C . MET B 1 126 ? 10.646 28.433 13.938 1.00 18.21 126 MET B C 1
ATOM 4619 O O . MET B 1 126 ? 10.012 29.463 13.677 1.00 18.90 126 MET B O 1
ATOM 4624 N N . ASP B 1 127 ? 10.594 27.360 13.140 1.00 18.72 127 ASP B N 1
ATOM 4625 C CA . ASP B 1 127 ? 9.551 27.287 12.122 1.00 21.37 127 ASP B CA 1
ATOM 4626 C C . ASP B 1 127 ? 8.154 27.230 12.735 1.00 19.10 127 ASP B C 1
ATOM 4627 O O . ASP B 1 127 ? 7.167 27.339 11.988 1.00 16.93 127 ASP B O 1
ATOM 4632 N N . ALA B 1 128 ? 8.030 27.068 14.075 1.00 16.85 128 ALA B N 1
ATOM 4633 C CA . ALA B 1 128 ? 6.748 27.203 14.758 1.00 17.44 128 ALA B CA 1
ATOM 4634 C C . ALA B 1 128 ? 6.344 28.656 14.985 1.00 14.64 128 ALA B C 1
ATOM 4635 O O . ALA B 1 128 ? 5.200 28.899 15.351 1.00 13.65 128 ALA B O 1
ATOM 4637 N N . PHE B 1 129 ? 7.248 29.629 14.788 1.00 14.66 129 PHE B N 1
ATOM 4638 C CA . PHE B 1 129 ? 6.875 31.026 14.999 1.00 15.56 129 PHE B CA 1
ATOM 4639 C C . PHE B 1 129 ? 5.679 31.449 14.152 1.00 15.47 129 PHE B C 1
ATOM 4640 O O . PHE B 1 129 ? 4.746 32.070 14.703 1.00 13.66 129 PHE B O 1
ATOM 4648 N N . PRO B 1 130 ? 5.638 31.173 12.833 1.00 15.44 130 PRO B N 1
ATOM 4649 C CA . PRO B 1 130 ? 4.436 31.539 12.065 1.00 13.26 130 PRO B CA 1
ATOM 4650 C C . PRO B 1 130 ? 3.192 30.839 12.554 1.00 13.30 130 PRO B C 1
ATOM 4651 O O . PRO B 1 130 ? 2.079 31.357 12.353 1.00 15.31 130 PRO B O 1
ATOM 4655 N N . VAL B 1 131 ? 3.335 29.645 13.143 1.00 13.47 131 VAL B N 1
ATOM 4656 C CA . VAL B 1 131 ? 2.169 28.978 13.712 1.00 16.38 131 VAL B CA 1
ATOM 4657 C C . VAL B 1 131 ? 1.649 29.782 14.892 1.00 16.03 131 VAL B C 1
ATOM 4658 O O . VAL B 1 131 ? 0.449 30.011 15.031 1.00 15.71 131 VAL B O 1
ATOM 4662 N N . ALA B 1 132 ? 2.555 30.200 15.780 1.00 13.70 132 ALA B N 1
ATOM 4663 C CA . ALA B 1 132 ? 2.154 31.071 16.876 1.00 13.76 132 ALA B CA 1
ATOM 4664 C C . ALA B 1 132 ? 1.507 32.342 16.344 1.00 15.60 132 ALA B C 1
ATOM 4665 O O . ALA B 1 132 ? 0.483 32.805 16.880 1.00 16.84 132 ALA B O 1
ATOM 4667 N N . ASP B 1 133 ? 2.104 32.929 15.292 1.00 13.50 133 ASP B N 1
ATOM 4668 C CA . ASP B 1 133 ? 1.553 34.150 14.683 1.00 13.95 133 ASP B CA 1
ATOM 4669 C C . ASP B 1 133 ? 0.118 33.935 14.185 1.00 16.80 133 ASP B C 1
ATOM 4670 O O . ASP B 1 133 ? -0.764 34.780 14.378 1.00 17.15 133 ASP B O 1
ATOM 4675 N N . ARG B 1 134 ? -0.127 32.817 13.519 1.00 13.38 134 ARG B N 1
ATOM 4676 C CA . ARG B 1 134 ? -1.452 32.553 12.950 1.00 17.53 134 ARG B CA 1
ATOM 4677 C C . ARG B 1 134 ? -2.530 32.624 14.027 1.00 21.98 134 ARG B C 1
ATOM 4678 O O . ARG B 1 134 ? -3.636 33.147 13.803 1.00 15.63 134 ARG B O 1
ATOM 4686 N N . PHE B 1 135 ? -2.221 32.103 15.210 1.00 17.63 135 PHE B N 1
ATOM 4687 C CA . PHE B 1 135 ? -3.198 31.967 16.271 1.00 17.18 135 PHE B CA 1
ATOM 4688 C C . PHE B 1 135 ? -3.059 33.035 17.323 1.00 19.52 135 PHE B C 1
ATOM 4689 O O . PHE B 1 135 ? -3.780 32.988 18.318 1.00 17.81 135 PHE B O 1
ATOM 4697 N N . GLY B 1 136 ? -2.160 33.997 17.122 1.00 16.03 136 GLY B N 1
ATOM 4698 C CA . GLY B 1 136 ? -1.959 35.065 18.090 1.00 21.49 136 GLY B CA 1
ATOM 4699 C C . GLY B 1 136 ? -1.342 34.641 19.408 1.00 23.55 136 GLY B C 1
ATOM 4700 O O . GLY B 1 136 ? -1.695 35.197 20.447 1.00 20.87 136 GLY B O 1
ATOM 4701 N N . ILE B 1 137 ? -0.441 33.670 19.382 1.00 15.38 137 ILE B N 1
ATOM 4702 C CA . ILE B 1 137 ? 0.191 33.109 20.563 1.00 16.76 137 ILE B CA 1
ATOM 4703 C C . ILE B 1 137 ? 1.556 33.767 20.710 1.00 17.42 137 ILE B C 1
ATOM 4704 O O . ILE B 1 137 ? 2.338 33.797 19.756 1.00 17.55 137 ILE B O 1
ATOM 4709 N N . LYS B 1 138 ? 1.848 34.298 21.905 1.00 16.31 138 LYS B N 1
ATOM 4710 C CA . LYS B 1 138 ? 3.200 34.794 22.178 1.00 17.09 138 LYS B CA 1
ATOM 4711 C C . LYS B 1 138 ? 4.192 33.645 22.010 1.00 14.25 138 LYS B C 1
ATOM 4712 O O . LYS B 1 138 ? 3.929 32.528 22.457 1.00 15.51 138 LYS B O 1
ATOM 4718 N N . LYS B 1 139 ? 5.350 33.929 21.414 1.00 18.66 139 LYS B N 1
ATOM 4719 C CA . LYS B 1 139 ? 6.328 32.898 21.093 1.00 17.28 139 LYS B CA 1
ATOM 4720 C C . LYS B 1 139 ? 7.630 33.170 21.839 1.00 17.99 139 LYS B C 1
ATOM 4721 O O . LYS B 1 139 ? 8.108 34.304 21.900 1.00 16.39 139 LYS B O 1
ATOM 4727 N N . TYR B 1 140 ? 8.154 32.124 22.447 1.00 14.60 140 TYR B N 1
ATOM 4728 C CA . TYR B 1 140 ? 9.352 32.179 23.278 1.00 12.67 140 TYR B CA 1
ATOM 4729 C C . TYR B 1 140 ? 10.281 31.057 22.827 1.00 16.20 140 TYR B C 1
ATOM 4730 O O . TYR B 1 140 ? 9.840 30.015 22.346 1.00 12.32 140 TYR B O 1
ATOM 4739 N N . VAL B 1 141 ? 11.575 31.295 22.987 1.00 15.63 141 VAL B N 1
ATOM 4740 C CA . VAL B 1 141 ? 12.588 30.282 22.766 1.00 13.15 141 VAL B CA 1
ATOM 4741 C C . VAL B 1 141 ? 13.248 29.992 24.099 1.00 14.06 141 VAL B C 1
ATOM 4742 O O . VAL B 1 141 ? 13.638 30.916 24.811 1.00 14.11 141 VAL B O 1
ATOM 4746 N N . PHE B 1 142 ? 13.334 28.712 24.445 1.00 9.98 142 PHE B N 1
ATOM 4747 C CA . PHE B 1 142 ? 14.119 28.239 25.588 1.00 14.27 142 PHE B CA 1
ATOM 4748 C C . PHE B 1 142 ? 15.458 27.865 24.978 1.00 13.75 142 PHE B C 1
ATOM 4749 O O . PHE B 1 142 ? 15.577 26.840 24.272 1.00 12.05 142 PHE B O 1
ATOM 4757 N N . VAL B 1 143 ? 16.428 28.760 25.153 1.00 13.67 143 VAL B N 1
ATOM 4758 C CA . VAL B 1 143 ? 17.781 28.605 24.619 1.00 12.58 143 VAL B CA 1
ATOM 4759 C C . VAL B 1 143 ? 18.532 27.717 25.605 1.00 12.07 143 VAL B C 1
ATOM 4760 O O . VAL B 1 143 ? 18.891 28.159 26.712 1.00 10.96 143 VAL B O 1
ATOM 4764 N N . THR B 1 144 ? 18.685 26.440 25.236 1.00 12.09 144 THR B N 1
ATOM 4765 C CA . THR B 1 144 ? 19.293 25.417 26.087 1.00 11.98 144 THR B CA 1
ATOM 4766 C C . THR B 1 144 ? 20.803 25.440 26.074 1.00 15.08 144 THR B C 1
ATOM 4767 O O . THR B 1 144 ? 21.459 24.401 26.074 1.00 18.59 144 THR B O 1
ATOM 4771 N N . LEU B 1 145 ? 21.342 26.644 25.919 1.00 13.51 145 LEU B N 1
ATOM 4772 C CA . LEU B 1 145 ? 22.767 26.926 25.775 1.00 14.00 145 LEU B CA 1
ATOM 4773 C C . LEU B 1 145 ? 23.100 28.138 26.647 1.00 16.54 145 LEU B C 1
ATOM 4774 O O . LEU B 1 145 ? 22.211 28.768 27.239 1.00 15.54 145 LEU B O 1
ATOM 4779 N N . ASN B 1 146 ? 24.385 28.477 26.724 1.00 14.86 146 ASN B N 1
ATOM 4780 C CA . ASN B 1 146 ? 24.785 29.520 27.661 1.00 12.75 146 ASN B CA 1
ATOM 4781 C C . ASN B 1 146 ? 24.777 30.908 27.017 1.00 12.57 146 ASN B C 1
ATOM 4782 O O . ASN B 1 146 ? 24.536 31.086 25.815 1.00 13.37 146 ASN B O 1
ATOM 4787 N N . ALA B 1 147 ? 25.003 31.929 27.864 1.00 11.37 147 ALA B N 1
ATOM 4788 C CA . ALA B 1 147 ? 24.873 33.293 27.382 1.00 13.78 147 ALA B CA 1
ATOM 4789 C C . ALA B 1 147 ? 26.018 33.660 26.442 1.00 11.72 147 ALA B C 1
ATOM 4790 O O . ALA B 1 147 ? 25.828 34.450 25.505 1.00 12.20 147 ALA B O 1
ATOM 4792 N N . TRP B 1 148 ? 27.194 33.058 26.635 1.00 14.28 148 TRP B N 1
ATOM 4793 C CA . TRP B 1 148 ? 28.289 33.296 25.703 1.00 10.69 148 TRP B CA 1
ATOM 4794 C C . TRP B 1 148 ? 27.889 32.849 24.306 1.00 12.35 148 TRP B C 1
ATOM 4795 O O . TRP B 1 148 ? 28.110 33.562 23.322 1.00 14.04 148 TRP B O 1
ATOM 4806 N N . PHE B 1 149 ? 27.275 31.666 24.203 1.00 12.20 149 PHE B N 1
ATOM 4807 C CA . PHE B 1 149 ? 26.735 31.213 22.928 1.00 14.03 149 PHE B CA 1
ATOM 4808 C C . PHE B 1 149 ? 25.680 32.175 22.363 1.00 12.17 149 PHE B C 1
ATOM 4809 O O . PHE B 1 149 ? 25.692 32.484 21.168 1.00 12.94 149 PHE B O 1
ATOM 4817 N N . LEU B 1 150 ? 24.795 32.708 23.200 1.00 13.01 150 LEU B N 1
ATOM 4818 C CA . LEU B 1 150 ? 23.808 33.660 22.706 1.00 12.89 150 LEU B CA 1
ATOM 4819 C C . LEU B 1 150 ? 24.463 34.957 22.203 1.00 14.15 150 LEU B C 1
ATOM 4820 O O . LEU B 1 150 ? 24.046 35.509 21.179 1.00 12.59 150 LEU B O 1
ATOM 4825 N N . ALA B 1 151 ? 25.524 35.418 22.867 1.00 12.50 151 ALA B N 1
ATOM 4826 C CA . ALA B 1 151 ? 26.232 36.625 22.434 1.00 11.72 151 ALA B CA 1
ATOM 4827 C C . ALA B 1 151 ? 26.903 36.408 21.078 1.00 12.03 151 ALA B C 1
ATOM 4828 O O . ALA B 1 151 ? 26.759 37.212 20.150 1.00 15.33 151 ALA B O 1
ATOM 4830 N N . LEU B 1 152 ? 27.611 35.287 20.918 1.00 14.15 152 LEU B N 1
ATOM 4831 C CA . LEU B 1 152 ? 28.158 34.951 19.607 1.00 12.91 152 LEU B CA 1
ATOM 4832 C C . LEU B 1 152 ? 27.074 34.948 18.528 1.00 13.32 152 LEU B C 1
ATOM 4833 O O . LEU B 1 152 ? 27.233 35.527 17.436 1.00 13.30 152 LEU B O 1
ATOM 4838 N N . THR B 1 153 ? 25.966 34.259 18.823 1.00 12.07 153 THR B N 1
ATOM 4839 C CA . THR B 1 153 ? 24.848 34.152 17.896 1.00 10.60 153 THR B CA 1
ATOM 4840 C C . THR B 1 153 ? 24.245 35.504 17.581 1.00 15.66 153 THR B C 1
ATOM 4841 O O . THR B 1 153 ? 23.924 35.779 16.425 1.00 18.57 153 THR B O 1
ATOM 4845 N N . THR B 1 154 ? 24.120 36.369 18.596 1.00 16.97 154 THR B N 1
ATOM 4846 C CA . THR B 1 154 ? 23.658 37.728 18.373 1.00 15.62 154 THR B CA 1
ATOM 4847 C C . THR B 1 154 ? 24.536 38.430 17.355 1.00 18.21 154 THR B C 1
ATOM 4848 O O . THR B 1 154 ? 24.042 39.126 16.465 1.00 20.81 154 THR B O 1
ATOM 4852 N N . TYR B 1 155 ? 25.841 38.247 17.463 1.00 16.30 155 TYR B N 1
ATOM 4853 C CA . TYR B 1 155 ? 26.780 39.013 16.670 1.00 15.86 155 TYR B CA 1
ATOM 4854 C C . TYR B 1 155 ? 27.209 38.325 15.385 1.00 16.17 155 TYR B C 1
ATOM 4855 O O . TYR B 1 155 ? 27.933 38.956 14.601 1.00 18.00 155 TYR B O 1
ATOM 4864 N N . VAL B 1 156 ? 26.793 37.062 15.124 1.00 13.27 156 VAL B N 1
ATOM 4865 C CA . VAL B 1 156 ? 27.467 36.336 14.049 1.00 16.44 156 VAL B CA 1
ATOM 4866 C C . VAL B 1 156 ? 27.152 36.940 12.694 1.00 18.70 156 VAL B C 1
ATOM 4867 O O . VAL B 1 156 ? 27.981 36.854 11.772 1.00 16.83 156 VAL B O 1
ATOM 4871 N N . ARG B 1 157 ? 25.973 37.557 12.527 1.00 15.63 157 ARG B N 1
ATOM 4872 C CA . ARG B 1 157 ? 25.672 38.148 11.225 1.00 19.51 157 ARG B CA 1
ATOM 4873 C C . ARG B 1 157 ? 26.545 39.371 10.954 1.00 19.17 157 ARG B C 1
ATOM 4874 O O . ARG B 1 157 ? 26.861 39.657 9.803 1.00 18.97 157 ARG B O 1
ATOM 4882 N N . THR B 1 158 ? 26.978 40.074 12.008 1.00 20.64 158 THR B N 1
ATOM 4883 C CA . THR B 1 158 ? 27.962 41.145 11.851 1.00 19.69 158 THR B CA 1
ATOM 4884 C C . THR B 1 158 ? 29.349 40.587 11.540 1.00 21.04 158 THR B C 1
ATOM 4885 O O . THR B 1 158 ? 30.070 41.107 10.676 1.00 22.22 158 THR B O 1
ATOM 4889 N N . LEU B 1 159 ? 29.736 39.521 12.227 1.00 17.08 159 LEU B N 1
ATOM 4890 C CA . LEU B 1 159 ? 31.002 38.884 11.928 1.00 17.71 159 LEU B CA 1
ATOM 4891 C C . LEU B 1 159 ? 31.036 38.441 10.484 1.00 20.76 159 LEU B C 1
ATOM 4892 O O . LEU B 1 159 ? 32.086 38.509 9.838 1.00 22.70 159 LEU B O 1
ATOM 4897 N N . ASP B 1 160 ? 29.893 37.955 9.969 1.00 21.67 160 ASP B N 1
ATOM 4898 C CA . ASP B 1 160 ? 29.825 37.476 8.600 1.00 17.84 160 ASP B CA 1
ATOM 4899 C C . ASP B 1 160 ? 30.187 38.590 7.633 1.00 25.23 160 ASP B C 1
ATOM 4900 O O . ASP B 1 160 ? 30.856 38.348 6.623 1.00 27.96 160 ASP B O 1
ATOM 4905 N N . ARG B 1 161 ? 29.771 39.818 7.947 1.00 23.98 161 ARG B N 1
ATOM 4906 C CA . ARG B 1 161 ? 30.091 40.997 7.147 1.00 32.64 161 ARG B CA 1
ATOM 4907 C C . ARG B 1 161 ? 31.509 41.493 7.410 1.00 36.89 161 ARG B C 1
ATOM 4908 O O . ARG B 1 161 ? 32.197 41.924 6.480 1.00 45.43 161 ARG B O 1
ATOM 4911 N N . GLU B 1 162 ? 31.968 41.452 8.668 1.00 32.59 162 GLU B N 1
ATOM 4912 C CA . GLU B 1 162 ? 33.236 42.080 9.016 1.00 30.58 162 GLU B CA 1
ATOM 4913 C C . GLU B 1 162 ? 34.457 41.204 8.758 1.00 42.28 162 GLU B C 1
ATOM 4914 O O . GLU B 1 162 ? 35.565 41.740 8.647 1.00 42.88 162 GLU B O 1
ATOM 4920 N N . ILE B 1 163 ? 34.310 39.885 8.699 1.00 31.14 163 ILE B N 1
ATOM 4921 C CA . ILE B 1 163 ? 35.459 38.999 8.557 1.00 36.42 163 ILE B CA 1
ATOM 4922 C C . ILE B 1 163 ? 35.577 38.605 7.092 1.00 35.27 163 ILE B C 1
ATOM 4923 O O . ILE B 1 163 ? 34.617 38.107 6.488 1.00 36.56 163 ILE B O 1
ATOM 4928 N N . GLU B 1 164 ? 36.759 38.846 6.515 1.00 37.61 164 GLU B N 1
ATOM 4929 C CA . GLU B 1 164 ? 37.041 38.544 5.119 1.00 38.36 164 GLU B CA 1
ATOM 4930 C C . GLU B 1 164 ? 37.821 37.234 5.068 1.00 38.30 164 GLU B C 1
ATOM 4931 O O . GLU B 1 164 ? 39.048 37.227 5.112 1.00 30.71 164 GLU B O 1
ATOM 4933 N N . GLY B 1 165 ? 37.098 36.126 4.934 1.00 29.89 165 GLY B N 1
ATOM 4934 C CA . GLY B 1 165 ? 37.669 34.792 4.896 1.00 26.40 165 GLY B CA 1
ATOM 4935 C C . GLY B 1 165 ? 37.119 33.898 5.997 1.00 23.65 165 GLY B C 1
ATOM 4936 O O . GLY B 1 165 ? 36.152 34.232 6.689 1.00 19.87 165 GLY B O 1
ATOM 4937 N N . GLU B 1 166 ? 37.771 32.746 6.159 1.00 20.40 166 GLU B N 1
ATOM 4938 C CA . GLU B 1 166 ? 37.342 31.746 7.128 1.00 19.76 166 GLU B CA 1
ATOM 4939 C C . GLU B 1 166 ? 37.676 32.141 8.562 1.00 15.04 166 GLU B C 1
ATOM 4940 O O . GLU B 1 166 ? 38.818 32.523 8.871 1.00 16.45 166 GLU B O 1
ATOM 4946 N N . TYR B 1 167 ? 36.688 31.978 9.478 1.00 14.78 167 TYR B N 1
ATOM 4947 C CA . TYR B 1 167 ? 36.959 32.177 10.883 1.00 14.33 167 TYR B CA 1
ATOM 4948 C C . TYR B 1 167 ? 38.114 31.306 11.372 1.00 14.03 167 TYR B C 1
ATOM 4949 O O . TYR B 1 167 ? 38.932 31.747 12.174 1.00 13.37 167 TYR B O 1
ATOM 4958 N N . VAL B 1 168 ? 38.212 30.060 10.891 1.00 15.44 168 VAL B N 1
ATOM 4959 C CA . VAL B 1 168 ? 39.242 29.185 11.426 1.00 14.28 168 VAL B CA 1
ATOM 4960 C C . VAL B 1 168 ? 40.655 29.594 11.021 1.00 18.78 168 VAL B C 1
ATOM 4961 O O . VAL B 1 168 ? 41.623 29.100 11.606 1.00 15.12 168 VAL B O 1
ATOM 4965 N N . ASP B 1 169 ? 40.782 30.500 10.062 1.00 14.81 169 ASP B N 1
ATOM 4966 C CA . ASP B 1 169 ? 42.072 31.011 9.611 1.00 13.86 169 ASP B CA 1
ATOM 4967 C C . ASP B 1 169 ? 42.469 32.296 10.316 1.00 15.02 169 ASP B C 1
ATOM 4968 O O . ASP B 1 169 ? 43.571 32.809 10.081 1.00 15.22 169 ASP B O 1
ATOM 4973 N N . LEU B 1 170 ? 41.632 32.799 11.219 1.00 16.68 170 LEU B N 1
ATOM 4974 C CA . LEU B 1 170 ? 41.982 34.017 11.936 1.00 13.81 170 LEU B CA 1
ATOM 4975 C C . LEU B 1 170 ? 43.243 33.835 12.774 1.00 13.53 170 LEU B C 1
ATOM 4976 O O . LEU B 1 170 ? 43.429 32.800 13.431 1.00 13.94 170 LEU B O 1
ATOM 4981 N N . PRO B 1 171 ? 44.123 34.837 12.792 1.00 13.79 171 PRO B N 1
ATOM 4982 C CA . PRO B 1 171 ? 45.374 34.762 13.570 1.00 18.00 171 PRO B CA 1
ATOM 4983 C C . PRO B 1 171 ? 45.225 35.216 15.014 1.00 18.77 171 PRO B C 1
ATOM 4984 O O . PRO B 1 171 ? 46.215 35.223 15.763 1.00 17.86 171 PRO B O 1
ATOM 4988 N N . GLU B 1 172 ? 44.024 35.586 15.419 1.00 16.34 172 GLU B N 1
ATOM 4989 C CA . GLU B 1 172 ? 43.793 36.002 16.793 1.00 17.41 172 GLU B CA 1
ATOM 4990 C C . GLU B 1 172 ? 42.336 35.721 17.123 1.00 16.35 172 GLU B C 1
ATOM 4991 O O . GLU B 1 172 ? 41.537 35.406 16.230 1.00 15.83 172 GLU B O 1
ATOM 4997 N N . PRO B 1 173 ? 41.966 35.798 18.401 1.00 18.57 173 PRO B N 1
ATOM 4998 C CA . PRO B 1 173 ? 40.581 35.495 18.784 1.00 16.72 173 PRO B CA 1
ATOM 4999 C C . PRO B 1 173 ? 39.582 36.443 18.149 1.00 16.82 173 PRO B C 1
ATOM 5000 O O . PRO B 1 173 ? 39.895 37.569 17.763 1.00 16.88 173 PRO B O 1
ATOM 5004 N N . ILE B 1 174 ? 38.342 35.943 18.081 1.00 15.26 174 ILE B N 1
ATOM 5005 C CA . ILE B 1 174 ? 37.193 36.687 17.564 1.00 16.79 174 ILE B CA 1
ATOM 5006 C C . ILE B 1 174 ? 36.671 37.597 18.670 1.00 15.53 174 ILE B C 1
ATOM 5007 O O . ILE B 1 174 ? 36.274 37.117 19.738 1.00 15.83 174 ILE B O 1
ATOM 5012 N N . ALA B 1 175 ? 36.601 38.902 18.383 1.00 13.72 175 ALA B N 1
ATOM 5013 C CA . ALA B 1 175 ? 36.045 39.832 19.359 1.00 15.02 175 ALA B CA 1
ATOM 5014 C C . ALA B 1 175 ? 34.520 39.779 19.301 1.00 10.70 175 ALA B C 1
ATOM 5015 O O . ALA B 1 175 ? 33.911 39.883 18.221 1.00 17.14 175 ALA B O 1
ATOM 5017 N N . ILE B 1 176 ? 33.897 39.618 20.474 1.00 13.94 176 ILE B N 1
ATOM 5018 C CA . ILE B 1 176 ? 32.447 39.665 20.623 1.00 17.89 176 ILE B CA 1
ATOM 5019 C C . ILE B 1 176 ? 32.157 40.833 21.563 1.00 16.48 176 ILE B C 1
ATOM 5020 O O . ILE B 1 176 ? 32.529 40.759 22.737 1.00 17.16 176 ILE B O 1
ATOM 5025 N N . PRO B 1 177 ? 31.520 41.905 21.112 1.00 19.71 177 PRO B N 1
ATOM 5026 C CA . PRO B 1 177 ? 31.422 43.116 21.945 1.00 18.57 177 PRO B CA 1
ATOM 5027 C C . PRO B 1 177 ? 30.976 42.855 23.367 1.00 20.88 177 PRO B C 1
ATOM 5028 O O . PRO B 1 177 ? 29.934 42.222 23.609 1.00 18.38 177 PRO B O 1
ATOM 5032 N N . GLY B 1 178 ? 31.804 43.338 24.310 1.00 20.29 178 GLY B N 1
ATOM 5033 C CA . GLY B 1 178 ? 31.552 43.229 25.725 1.00 16.11 178 GLY B CA 1
ATOM 5034 C C . GLY B 1 178 ? 31.832 41.874 26.338 1.00 19.67 178 GLY B C 1
ATOM 5035 O O . GLY B 1 178 ? 31.595 41.693 27.547 1.00 19.71 178 GLY B O 1
ATOM 5036 N N . CYS B 1 179 ? 32.329 40.916 25.564 1.00 15.83 179 CYS B N 1
ATOM 5037 C CA . CYS B 1 179 ? 32.392 39.541 26.009 1.00 16.07 179 CYS B CA 1
ATOM 5038 C C . CYS B 1 179 ? 33.801 38.967 25.885 1.00 17.42 179 CYS B C 1
ATOM 5039 O O . CYS B 1 179 ? 34.671 39.519 25.192 1.00 17.03 179 CYS B O 1
ATOM 5042 N N . LYS B 1 180 ? 33.986 37.825 26.526 1.00 17.28 180 LYS B N 1
ATOM 5043 C CA . LYS B 1 180 ? 35.191 37.038 26.338 1.00 16.80 180 LYS B CA 1
ATOM 5044 C C . LYS B 1 180 ? 35.403 36.776 24.856 1.00 17.94 180 LYS B C 1
ATOM 5045 O O . LYS B 1 180 ? 34.489 36.271 24.187 1.00 13.43 180 LYS B O 1
ATOM 5051 N N . PRO B 1 181 ? 36.595 37.039 24.324 1.00 16.82 181 PRO B N 1
ATOM 5052 C CA . PRO B 1 181 ? 36.856 36.730 22.908 1.00 17.57 181 PRO B CA 1
ATOM 5053 C C . PRO B 1 181 ? 36.902 35.227 22.664 1.00 14.38 181 PRO B C 1
ATOM 5054 O O . PRO B 1 181 ? 37.193 34.433 23.556 1.00 15.46 181 PRO B O 1
ATOM 5058 N N . LEU B 1 182 ? 36.602 34.838 21.439 1.00 16.13 182 LEU B N 1
ATOM 5059 C CA . LEU B 1 182 ? 36.469 33.437 21.114 1.00 14.47 182 LEU B CA 1
ATOM 5060 C C . LEU B 1 182 ? 37.607 32.961 20.221 1.00 14.81 182 LEU B C 1
ATOM 5061 O O . LEU B 1 182 ? 37.812 33.492 19.150 1.00 14.45 182 LEU B O 1
ATOM 5066 N N . ARG B 1 183 ? 38.342 31.960 20.664 1.00 14.25 183 ARG B N 1
ATOM 5067 C CA . ARG B 1 183 ? 39.422 31.412 19.835 1.00 18.15 183 ARG B CA 1
ATOM 5068 C C . ARG B 1 183 ? 38.878 30.794 18.548 1.00 15.98 183 ARG B C 1
ATOM 5069 O O . ARG B 1 183 ? 37.851 30.178 18.577 1.00 13.43 183 ARG B O 1
ATOM 5077 N N . PRO B 1 184 ? 39.594 30.932 17.434 1.00 12.55 184 PRO B N 1
ATOM 5078 C CA . PRO B 1 184 ? 39.100 30.343 16.182 1.00 13.86 184 PRO B CA 1
ATOM 5079 C C . PRO B 1 184 ? 38.855 28.842 16.310 1.00 15.44 184 PRO B C 1
ATOM 5080 O O . PRO B 1 184 ? 37.968 28.315 15.707 1.00 18.20 184 PRO B O 1
ATOM 5084 N N . GLU B 1 185 ? 39.675 28.178 17.100 1.00 15.53 185 GLU B N 1
ATOM 5085 C CA . GLU B 1 185 ? 39.604 26.741 17.280 1.00 17.52 185 GLU B CA 1
ATOM 5086 C C . GLU B 1 185 ? 38.361 26.312 18.074 1.00 16.25 185 GLU B C 1
ATOM 5087 O O . GLU B 1 185 ? 38.000 25.180 18.049 1.00 17.62 185 GLU B O 1
ATOM 5093 N N . ASP B 1 186 ? 37.791 27.237 18.828 1.00 15.91 186 ASP B N 1
ATOM 5094 C CA . ASP B 1 186 ? 36.610 27.007 19.653 1.00 14.95 186 ASP B CA 1
ATOM 5095 C C . ASP B 1 186 ? 35.254 27.362 19.034 1.00 13.99 186 ASP B C 1
ATOM 5096 O O . ASP B 1 186 ? 34.243 27.282 19.691 1.00 13.72 186 ASP B O 1
ATOM 5101 N N . VAL B 1 187 ? 35.248 27.788 17.787 1.00 15.74 187 VAL B N 1
ATOM 5102 C CA . VAL B 1 187 ? 34.016 28.250 17.181 1.00 15.23 187 VAL B CA 1
ATOM 5103 C C . VAL B 1 187 ? 32.971 27.136 17.098 1.00 15.51 187 VAL B C 1
ATOM 5104 O O . VAL B 1 187 ? 33.292 25.985 16.919 1.00 14.20 187 VAL B O 1
ATOM 5108 N N . PHE B 1 188 ? 31.718 27.537 17.244 1.00 11.51 188 PHE B N 1
ATOM 5109 C CA . PHE B 1 188 ? 30.556 26.699 17.009 1.00 14.63 188 PHE B CA 1
ATOM 5110 C C . PHE B 1 188 ? 30.692 25.995 15.666 1.00 14.72 188 PHE B C 1
ATOM 5111 O O . PHE B 1 188 ? 31.096 26.601 14.671 1.00 14.90 188 PHE B O 1
ATOM 5119 N N . ASP B 1 189 ? 30.381 24.689 15.657 1.00 15.12 189 ASP B N 1
ATOM 5120 C CA . ASP B 1 189 ? 30.642 23.836 14.470 1.00 16.65 189 ASP B CA 1
ATOM 5121 C C . ASP B 1 189 ? 30.283 24.444 13.120 1.00 15.05 189 ASP B C 1
ATOM 5122 O O . ASP B 1 189 ? 31.087 24.301 12.185 1.00 16.08 189 ASP B O 1
ATOM 5127 N N . PRO B 1 190 ? 29.128 25.086 12.940 1.00 13.24 190 PRO B N 1
ATOM 5128 C CA . PRO B 1 190 ? 28.798 25.650 11.620 1.00 15.86 190 PRO B CA 1
ATOM 5129 C C . PRO B 1 190 ? 29.838 26.617 11.098 1.00 14.45 190 PRO B C 1
ATOM 5130 O O . PRO B 1 190 ? 29.999 26.752 9.872 1.00 19.69 190 PRO B O 1
ATOM 5134 N N . MET B 1 191 ? 30.553 27.286 11.995 1.00 12.52 191 MET B N 1
ATOM 5135 C CA . MET B 1 191 ? 31.543 28.275 11.635 1.00 16.32 191 MET B CA 1
ATOM 5136 C C . MET B 1 191 ? 32.873 27.663 11.261 1.00 13.92 191 MET B C 1
ATOM 5137 O O . MET B 1 191 ? 33.791 28.430 10.921 1.00 15.20 191 MET B O 1
ATOM 5142 N N . LEU B 1 192 ? 33.013 26.328 11.386 1.00 13.00 192 LEU B N 1
ATOM 5143 C CA . LEU B 1 192 ? 34.257 25.681 10.992 1.00 13.08 192 LEU B CA 1
ATOM 5144 C C . LEU B 1 192 ? 34.542 25.840 9.504 1.00 20.53 192 LEU B C 1
ATOM 5145 O O . LEU B 1 192 ? 35.694 25.766 9.089 1.00 14.91 192 LEU B O 1
ATOM 5150 N N . SER B 1 193 ? 33.509 26.047 8.694 1.00 19.74 193 SER B N 1
ATOM 5151 C CA . SER B 1 193 ? 33.698 26.417 7.298 1.00 17.81 193 SER B CA 1
ATOM 5152 C C . SER B 1 193 ? 32.508 27.246 6.862 1.00 16.63 193 SER B C 1
ATOM 5153 O O . SER B 1 193 ? 31.369 26.807 7.042 1.00 20.69 193 SER B O 1
ATOM 5156 N N . ARG B 1 194 ? 32.755 28.397 6.225 1.00 15.94 194 ARG B N 1
ATOM 5157 C CA . ARG B 1 194 ? 31.633 29.191 5.747 1.00 18.99 194 ARG B CA 1
ATOM 5158 C C . ARG B 1 194 ? 30.922 28.524 4.582 1.00 24.59 194 ARG B C 1
ATOM 5159 O O . ARG B 1 194 ? 29.839 28.964 4.223 1.00 26.16 194 ARG B O 1
ATOM 5167 N N . SER B 1 195 ? 31.459 27.433 4.048 1.00 19.89 195 SER B N 1
ATOM 5168 C CA . SER B 1 195 ? 30.757 26.609 3.070 1.00 23.02 195 SER B CA 1
ATOM 5169 C C . SER B 1 195 ? 30.054 25.402 3.677 1.00 25.36 195 SER B C 1
ATOM 5170 O O . SER B 1 195 ? 29.506 24.587 2.937 1.00 28.86 195 SER B O 1
ATOM 5173 N N . SER B 1 196 ? 30.057 25.248 4.995 1.00 22.26 196 SER B N 1
ATOM 5174 C CA . SER B 1 196 ? 29.422 24.078 5.578 1.00 22.64 196 SER B CA 1
ATOM 5175 C C . SER B 1 196 ? 27.908 24.164 5.400 1.00 19.24 196 SER B C 1
ATOM 5176 O O . SER B 1 196 ? 27.353 25.237 5.170 1.00 22.80 196 SER B O 1
ATOM 5179 N N . ASP B 1 197 ? 27.247 23.008 5.524 1.00 21.13 197 ASP B N 1
ATOM 5180 C CA . ASP B 1 197 ? 25.797 22.981 5.387 1.00 29.05 197 ASP B CA 1
ATOM 5181 C C . ASP B 1 197 ? 25.128 23.789 6.483 1.00 23.47 197 ASP B C 1
ATOM 5182 O O . ASP B 1 197 ? 24.028 24.314 6.288 1.00 23.59 197 ASP B O 1
ATOM 5187 N N . GLY B 1 198 ? 25.750 23.863 7.663 1.00 24.06 198 GLY B N 1
ATOM 5188 C CA . GLY B 1 198 ? 25.128 24.537 8.767 1.00 21.16 198 GLY B CA 1
ATOM 5189 C C . GLY B 1 198 ? 25.359 26.013 8.878 1.00 17.89 198 GLY B C 1
ATOM 5190 O O . GLY B 1 198 ? 24.706 26.667 9.700 1.00 19.31 198 GLY B O 1
ATOM 5191 N N . TYR B 1 199 ? 26.272 26.574 8.083 1.00 17.26 199 TYR B N 1
ATOM 5192 C CA . TYR B 1 199 ? 26.665 27.962 8.301 1.00 16.98 199 TYR B CA 1
ATOM 5193 C C . TYR B 1 199 ? 25.519 28.898 7.962 1.00 19.35 199 TYR B C 1
ATOM 5194 O O . TYR B 1 199 ? 25.080 29.698 8.792 1.00 17.86 199 TYR B O 1
ATOM 5203 N N . ARG B 1 200 ? 24.982 28.785 6.763 1.00 20.46 200 ARG B N 1
ATOM 5204 C CA . ARG B 1 200 ? 23.831 29.608 6.414 1.00 20.66 200 ARG B CA 1
ATOM 5205 C C . ARG B 1 200 ? 22.654 29.406 7.346 1.00 17.05 200 ARG B C 1
ATOM 5206 O O . ARG B 1 200 ? 22.032 30.407 7.765 1.00 18.65 200 ARG B O 1
ATOM 5214 N N . PRO B 1 201 ? 22.274 28.182 7.680 1.00 21.12 201 PRO B N 1
ATOM 5215 C CA . PRO B 1 201 ? 21.186 27.993 8.649 1.00 22.73 201 PRO B CA 1
ATOM 5216 C C . PRO B 1 201 ? 21.474 28.614 9.998 1.00 19.57 201 PRO B C 1
ATOM 5217 O O . PRO B 1 201 ? 20.533 29.063 10.669 1.00 18.97 201 PRO B O 1
ATOM 5221 N N . TYR B 1 202 ? 22.738 28.640 10.433 1.00 18.81 202 TYR B N 1
ATOM 5222 C CA . TYR B 1 202 ? 23.080 29.303 11.685 1.00 18.52 202 TYR B CA 1
ATOM 5223 C C . TYR B 1 202 ? 22.824 30.808 11.588 1.00 16.01 202 TYR B C 1
ATOM 5224 O O . TYR B 1 202 ? 22.232 31.404 12.502 1.00 19.27 202 TYR B O 1
ATOM 5233 N N . LEU B 1 203 ? 23.221 31.447 10.476 1.00 16.21 203 LEU B N 1
ATOM 5234 C CA . LEU B 1 203 ? 22.923 32.869 10.305 1.00 17.09 203 LEU B CA 1
ATOM 5235 C C . LEU B 1 203 ? 21.415 33.120 10.350 1.00 16.64 203 LEU B C 1
ATOM 5236 O O . LEU B 1 203 ? 20.957 34.119 10.931 1.00 17.73 203 LEU B O 1
ATOM 5241 N N . GLY B 1 204 ? 20.631 32.206 9.763 1.00 21.66 204 GLY B N 1
ATOM 5242 C CA . GLY B 1 204 ? 19.184 32.336 9.821 1.00 18.26 204 GLY B CA 1
ATOM 5243 C C . GLY B 1 204 ? 18.641 32.262 11.233 1.00 17.42 204 GLY B C 1
ATOM 5244 O O . GLY B 1 204 ? 17.830 33.107 11.641 1.00 22.20 204 GLY B O 1
ATOM 5245 N N . MET B 1 205 ? 19.063 31.238 11.991 1.00 17.62 205 MET B N 1
ATOM 5246 C CA . MET B 1 205 ? 18.684 31.111 13.390 1.00 18.82 205 MET B CA 1
ATOM 5247 C C . MET B 1 205 ? 18.999 32.394 14.154 1.00 18.95 205 MET B C 1
ATOM 5248 O O . MET B 1 205 ? 18.210 32.853 14.974 1.00 16.39 205 MET B O 1
ATOM 5253 N N . SER B 1 206 ? 20.211 32.925 13.958 1.00 16.86 206 SER B N 1
ATOM 5254 C CA . SER B 1 206 ? 20.638 34.157 14.608 1.00 18.27 206 SER B CA 1
ATOM 5255 C C . SER B 1 206 ? 19.594 35.259 14.429 1.00 18.06 206 SER B C 1
ATOM 5256 O O . SER B 1 206 ? 19.207 35.944 15.380 1.00 19.69 206 SER B O 1
ATOM 5259 N N . GLU B 1 207 ? 19.094 35.405 13.195 1.00 16.42 207 GLU B N 1
ATOM 5260 C CA . GLU B 1 207 ? 18.139 36.472 12.892 1.00 20.11 207 GLU B CA 1
ATOM 5261 C C . GLU B 1 207 ? 16.757 36.165 13.436 1.00 18.26 207 GLU B C 1
ATOM 5262 O O . GLU B 1 207 ? 16.091 37.057 13.991 1.00 20.10 207 GLU B O 1
ATOM 5268 N N . ARG B 1 208 ? 16.325 34.902 13.340 1.00 19.76 208 ARG B N 1
ATOM 5269 C CA . ARG B 1 208 ? 14.967 34.591 13.749 1.00 19.08 208 ARG B CA 1
ATOM 5270 C C . ARG B 1 208 ? 14.813 34.669 15.262 1.00 17.20 208 ARG B C 1
ATOM 5271 O O . ARG B 1 208 ? 13.728 34.989 15.756 1.00 18.25 208 ARG B O 1
ATOM 5279 N N . LEU B 1 209 ? 15.896 34.388 16.018 1.00 16.06 209 LEU B N 1
ATOM 5280 C CA . LEU B 1 209 ? 15.860 34.546 17.462 1.00 16.35 209 LEU B CA 1
ATOM 5281 C C . LEU B 1 209 ? 15.430 35.941 17.851 1.00 18.04 209 LEU B C 1
ATOM 5282 O O . LEU B 1 209 ? 14.747 36.117 18.868 1.00 16.54 209 LEU B O 1
ATOM 5287 N N . THR B 1 210 ? 15.821 36.960 17.050 1.00 15.86 210 THR B N 1
ATOM 5288 C CA . THR B 1 210 ? 15.462 38.325 17.410 1.00 19.51 210 THR B CA 1
ATOM 5289 C C . THR B 1 210 ? 13.959 38.562 17.342 1.00 19.02 210 THR B C 1
ATOM 5290 O O . THR B 1 210 ? 13.501 39.604 17.825 1.00 20.76 210 THR B O 1
ATOM 5294 N N . LYS B 1 211 ? 13.200 37.646 16.734 1.00 18.00 211 LYS B N 1
ATOM 5295 C CA . LYS B 1 211 ? 11.771 37.836 16.583 1.00 20.69 211 LYS B CA 1
ATOM 5296 C C . LYS B 1 211 ? 10.955 37.265 17.741 1.00 20.74 211 LYS B C 1
ATOM 5297 O O . LYS B 1 211 ? 9.733 37.438 17.744 1.00 21.59 211 LYS B O 1
ATOM 5303 N N . ALA B 1 212 ? 11.571 36.545 18.680 1.00 19.14 212 ALA B N 1
ATOM 5304 C CA . ALA B 1 212 ? 10.817 35.987 19.796 1.00 16.82 212 ALA B CA 1
ATOM 5305 C C . ALA B 1 212 ? 10.251 37.090 20.679 1.00 16.95 212 ALA B C 1
ATOM 5306 O O . ALA B 1 212 ? 10.799 38.195 20.763 1.00 17.55 212 ALA B O 1
ATOM 5308 N N . ASP B 1 213 ? 9.139 36.771 21.365 1.00 19.14 213 ASP B N 1
ATOM 5309 C CA . ASP B 1 213 ? 8.622 37.661 22.408 1.00 19.18 213 ASP B CA 1
ATOM 5310 C C . ASP B 1 213 ? 9.453 37.575 23.680 1.00 20.40 213 ASP B C 1
ATOM 5311 O O . ASP B 1 213 ? 9.409 38.492 24.511 1.00 17.92 213 ASP B O 1
ATOM 5316 N N . GLY B 1 214 ? 10.215 36.501 23.846 1.00 14.89 214 GLY B N 1
ATOM 5317 C CA . GLY B 1 214 ? 11.106 36.384 24.989 1.00 18.50 214 GLY B CA 1
ATOM 5318 C C . GLY B 1 214 ? 12.016 35.193 24.823 1.00 15.45 214 GLY B C 1
ATOM 5319 O O . GLY B 1 214 ? 11.696 34.243 24.105 1.00 13.15 214 GLY B O 1
ATOM 5320 N N . LEU B 1 215 ? 13.162 35.255 25.477 1.00 14.75 215 LEU B N 1
ATOM 5321 C CA . LEU B 1 215 ? 14.121 34.180 25.470 1.00 14.36 215 LEU B CA 1
ATOM 5322 C C . LEU B 1 215 ? 14.424 33.708 26.889 1.00 15.55 215 LEU B C 1
ATOM 5323 O O . LEU B 1 215 ? 14.878 34.463 27.691 1.00 16.26 215 LEU B O 1
ATOM 5328 N N . LEU B 1 216 ? 14.180 32.443 27.156 1.00 16.99 216 LEU B N 1
ATOM 5329 C CA . LEU B 1 216 ? 14.533 31.842 28.405 1.00 16.09 216 LEU B CA 1
ATOM 5330 C C . LEU B 1 216 ? 15.892 31.233 28.138 1.00 16.54 216 LEU B C 1
ATOM 5331 O O . LEU B 1 216 ? 16.060 30.577 27.167 1.00 15.98 216 LEU B O 1
ATOM 5336 N N . LEU B 1 217 ? 16.836 31.473 29.028 1.00 14.26 217 LEU B N 1
ATOM 5337 C CA . LEU B 1 217 ? 18.225 31.067 28.869 1.00 17.41 217 LEU B CA 1
ATOM 5338 C C . LEU B 1 217 ? 18.690 30.117 29.973 1.00 14.75 217 LEU B C 1
ATOM 5339 O O . LEU B 1 217 ? 18.393 30.329 31.124 1.00 14.35 217 LEU B O 1
ATOM 5344 N N . ASN B 1 218 ? 19.381 29.045 29.592 1.00 11.07 218 ASN B N 1
ATOM 5345 C CA . ASN B 1 218 ? 19.840 28.095 30.574 1.00 12.62 218 ASN B CA 1
ATOM 5346 C C . ASN B 1 218 ? 21.190 28.479 31.165 1.00 18.21 218 ASN B C 1
ATOM 5347 O O . ASN B 1 218 ? 22.133 27.773 31.042 1.00 14.23 218 ASN B O 1
ATOM 5352 N N . THR B 1 219 ? 21.193 29.616 31.829 1.00 11.93 219 THR B N 1
ATOM 5353 C CA . THR B 1 219 ? 22.291 30.138 32.579 1.00 12.04 219 THR B CA 1
ATOM 5354 C C . THR B 1 219 ? 21.719 30.966 33.742 1.00 20.12 219 THR B C 1
ATOM 5355 O O . THR B 1 219 ? 20.527 31.022 33.931 1.00 15.32 219 THR B O 1
ATOM 5359 N N . TRP B 1 220 ? 22.601 31.477 34.577 1.00 14.45 220 TRP B N 1
ATOM 5360 C CA . TRP B 1 220 ? 22.207 32.279 35.709 1.00 14.28 220 TRP B CA 1
ATOM 5361 C C . TRP B 1 220 ? 23.118 33.482 35.944 1.00 19.53 220 TRP B C 1
ATOM 5362 O O . TRP B 1 220 ? 24.230 33.532 35.461 1.00 18.26 220 TRP B O 1
ATOM 5373 N N . GLU B 1 221 ? 22.598 34.455 36.669 1.00 14.77 221 GLU B N 1
ATOM 5374 C CA . GLU B 1 221 ? 23.291 35.732 36.829 1.00 16.31 221 GLU B CA 1
ATOM 5375 C C . GLU B 1 221 ? 24.722 35.543 37.326 1.00 13.92 221 GLU B C 1
ATOM 5376 O O . GLU B 1 221 ? 25.646 36.235 36.861 1.00 15.61 221 GLU B O 1
ATOM 5382 N N . ALA B 1 222 ? 24.915 34.633 38.276 1.00 15.29 222 ALA B N 1
ATOM 5383 C CA . ALA B 1 222 ? 26.216 34.439 38.893 1.00 14.19 222 ALA B CA 1
ATOM 5384 C C . ALA B 1 222 ? 27.189 33.709 37.990 1.00 19.43 222 ALA B C 1
ATOM 5385 O O . ALA B 1 222 ? 28.405 33.860 38.186 1.00 14.20 222 ALA B O 1
ATOM 5387 N N . LEU B 1 223 ? 26.691 32.958 37.011 1.00 15.59 223 LEU B N 1
ATOM 5388 C CA . LEU B 1 223 ? 27.563 32.158 36.146 1.00 18.34 223 LEU B CA 1
ATOM 5389 C C . LEU B 1 223 ? 28.211 32.987 35.059 1.00 15.15 223 LEU B C 1
ATOM 5390 O O . LEU B 1 223 ? 29.399 32.778 34.731 1.00 15.33 223 LEU B O 1
ATOM 5395 N N . GLU B 1 224 ? 27.454 33.898 34.432 1.00 14.57 224 GLU B N 1
ATOM 5396 C CA . GLU B 1 224 ? 27.945 34.637 33.272 1.00 15.24 224 GLU B CA 1
ATOM 5397 C C . GLU B 1 224 ? 27.589 36.113 33.360 1.00 15.21 224 GLU B C 1
ATOM 5398 O O . GLU B 1 224 ? 26.939 36.673 32.470 1.00 14.03 224 GLU B O 1
ATOM 5404 N N . PRO B 1 225 ? 28.083 36.801 34.399 1.00 17.59 225 PRO B N 1
ATOM 5405 C CA . PRO B 1 225 ? 27.725 38.225 34.550 1.00 18.92 225 PRO B CA 1
ATOM 5406 C C . PRO B 1 225 ? 28.206 39.089 33.397 1.00 16.10 225 PRO B C 1
ATOM 5407 O O . PRO B 1 225 ? 27.519 40.032 32.990 1.00 16.94 225 PRO B O 1
ATOM 5411 N N . VAL B 1 226 ? 29.370 38.780 32.829 1.00 14.54 226 VAL B N 1
ATOM 5412 C CA . VAL B 1 226 ? 29.915 39.628 31.780 1.00 14.30 226 VAL B CA 1
ATOM 5413 C C . VAL B 1 226 ? 29.107 39.477 30.494 1.00 11.40 226 VAL B C 1
ATOM 5414 O O . VAL B 1 226 ? 28.739 40.477 29.852 1.00 14.05 226 VAL B O 1
ATOM 5418 N N . SER B 1 227 ? 28.795 38.235 30.102 1.00 13.49 227 SER B N 1
ATOM 5419 C CA . SER B 1 227 ? 28.046 38.029 28.881 1.00 14.20 227 SER B CA 1
ATOM 5420 C C . SER B 1 227 ? 26.612 38.531 29.031 1.00 15.01 227 SER B C 1
ATOM 5421 O O . SER B 1 227 ? 26.053 39.105 28.091 1.00 16.73 227 SER B O 1
ATOM 5424 N N . LEU B 1 228 ? 25.992 38.302 30.181 1.00 15.27 228 LEU B N 1
ATOM 5425 C CA . LEU B 1 228 ? 24.632 38.790 30.372 1.00 18.40 228 LEU B CA 1
ATOM 5426 C C . LEU B 1 228 ? 24.583 40.319 30.392 1.00 19.42 228 LEU B C 1
ATOM 5427 O O . LEU B 1 228 ? 23.661 40.924 29.842 1.00 16.05 228 LEU B O 1
ATOM 5432 N N . LYS B 1 229 ? 25.568 40.966 31.014 1.00 15.94 229 LYS B N 1
ATOM 5433 C CA . LYS B 1 229 ? 25.618 42.422 30.967 1.00 17.54 229 LYS B CA 1
ATOM 5434 C C . LYS B 1 229 ? 25.825 42.923 29.549 1.00 20.02 229 LYS B C 1
ATOM 5435 O O . LYS B 1 229 ? 25.191 43.905 29.134 1.00 22.95 229 LYS B O 1
ATOM 5441 N N . ALA B 1 230 ? 26.703 42.261 28.773 1.00 14.01 230 ALA B N 1
ATOM 5442 C CA . ALA B 1 230 ? 26.880 42.635 27.371 1.00 14.41 230 ALA B CA 1
ATOM 5443 C C . ALA B 1 230 ? 25.584 42.500 26.584 1.00 14.60 230 ALA B C 1
ATOM 5444 O O . ALA B 1 230 ? 25.190 43.414 25.854 1.00 19.56 230 ALA B O 1
ATOM 5446 N N . LEU B 1 231 ? 24.891 41.370 26.724 1.00 16.41 231 LEU B N 1
ATOM 5447 C CA . LEU B 1 231 ? 23.615 41.200 26.026 1.00 19.71 231 LEU B CA 1
ATOM 5448 C C . LEU B 1 231 ? 22.617 42.281 26.406 1.00 19.25 231 LEU B C 1
ATOM 5449 O O . LEU B 1 231 ? 21.860 42.769 25.554 1.00 18.67 231 LEU B O 1
ATOM 5454 N N . ARG B 1 232 ? 22.576 42.646 27.699 1.00 18.13 232 ARG B N 1
ATOM 5455 C CA . ARG B 1 232 ? 21.628 43.660 28.145 1.00 21.24 232 ARG B CA 1
ATOM 5456 C C . ARG B 1 232 ? 22.077 45.080 27.809 1.00 23.42 232 ARG B C 1
ATOM 5457 O O . ARG B 1 232 ? 21.239 45.927 27.502 1.00 23.20 232 ARG B O 1
ATOM 5465 N N . GLU B 1 233 ? 23.381 45.368 27.842 1.00 21.26 233 GLU B N 1
ATOM 5466 C CA . GLU B 1 233 ? 23.837 46.756 27.885 1.00 27.47 233 GLU B CA 1
ATOM 5467 C C . GLU B 1 233 ? 24.763 47.171 26.763 1.00 26.88 233 GLU B C 1
ATOM 5468 O O . GLU B 1 233 ? 24.883 48.368 26.499 1.00 28.81 233 GLU B O 1
ATOM 5474 N N . ASN B 1 234 ? 25.409 46.245 26.084 1.00 23.61 234 ASN B N 1
ATOM 5475 C CA . ASN B 1 234 ? 26.303 46.653 25.008 1.00 22.88 234 ASN B CA 1
ATOM 5476 C C . ASN B 1 234 ? 25.472 46.992 23.780 1.00 29.84 234 ASN B C 1
ATOM 5477 O O . ASN B 1 234 ? 24.711 46.153 23.314 1.00 26.31 234 ASN B O 1
ATOM 5482 N N . GLU B 1 235 ? 25.613 48.227 23.275 1.00 28.44 235 GLU B N 1
ATOM 5483 C CA . GLU B 1 235 ? 24.764 48.687 22.183 1.00 32.48 235 GLU B CA 1
ATOM 5484 C C . GLU B 1 235 ? 24.978 47.867 20.913 1.00 35.83 235 GLU B C 1
ATOM 5485 O O . GLU B 1 235 ? 24.061 47.758 20.088 1.00 37.54 235 GLU B O 1
ATOM 5487 N N . LYS B 1 236 ? 26.158 47.269 20.740 1.00 29.24 236 LYS B N 1
ATOM 5488 C CA A LYS B 1 236 ? 26.389 46.407 19.585 0.50 31.80 236 LYS B CA 1
ATOM 5489 C CA B LYS B 1 236 ? 26.382 46.414 19.583 0.50 31.80 236 LYS B CA 1
ATOM 5490 C C . LYS B 1 236 ? 25.657 45.076 19.677 1.00 29.33 236 LYS B C 1
ATOM 5491 O O . LYS B 1 236 ? 25.572 44.375 18.672 1.00 34.00 236 LYS B O 1
ATOM 5502 N N . LEU B 1 237 ? 25.138 44.715 20.841 1.00 25.13 237 LEU B N 1
ATOM 5503 C CA . LEU B 1 237 ? 24.351 43.506 20.976 1.00 29.40 237 LEU B CA 1
ATOM 5504 C C . LEU B 1 237 ? 22.895 43.790 21.322 1.00 29.26 237 LEU B C 1
ATOM 5505 O O . LEU B 1 237 ? 22.006 43.162 20.752 1.00 25.95 237 LEU B O 1
ATOM 5510 N N . ASN B 1 238 ? 22.605 44.729 22.248 1.00 29.02 238 ASN B N 1
ATOM 5511 C CA . ASN B 1 238 ? 21.228 44.865 22.705 1.00 30.73 238 ASN B CA 1
ATOM 5512 C C . ASN B 1 238 ? 20.345 45.540 21.667 1.00 29.94 238 ASN B C 1
ATOM 5513 O O . ASN B 1 238 ? 19.121 45.402 21.730 1.00 32.86 238 ASN B O 1
ATOM 5518 N N . GLN B 1 239 ? 20.927 46.200 20.656 1.00 30.92 239 GLN B N 1
ATOM 5519 C CA . GLN B 1 239 ? 20.126 46.692 19.529 1.00 32.53 239 GLN B CA 1
ATOM 5520 C C . GLN B 1 239 ? 19.802 45.592 18.520 1.00 36.49 239 GLN B C 1
ATOM 5521 O O . GLN B 1 239 ? 18.901 45.771 17.697 1.00 32.36 239 GLN B O 1
ATOM 5527 N N . ILE B 1 240 ? 20.478 44.438 18.606 1.00 30.37 240 ILE B N 1
ATOM 5528 C CA . ILE B 1 240 ? 20.185 43.305 17.737 1.00 25.88 240 ILE B CA 1
ATOM 5529 C C . ILE B 1 240 ? 19.277 42.304 18.440 1.00 31.53 240 ILE B C 1
ATOM 5530 O O . ILE B 1 240 ? 18.200 41.970 17.934 1.00 31.18 240 ILE B O 1
ATOM 5535 N N . MET B 1 241 ? 19.715 41.791 19.595 1.00 25.26 241 MET B N 1
ATOM 5536 C CA . MET B 1 241 ? 18.948 40.797 20.353 1.00 25.14 241 MET B CA 1
ATOM 5537 C C . MET B 1 241 ? 18.019 41.548 21.313 1.00 26.01 241 MET B C 1
ATOM 5538 O O . MET B 1 241 ? 18.261 41.667 22.510 1.00 27.51 241 MET B O 1
ATOM 5543 N N . THR B 1 242 ? 16.923 42.055 20.739 1.00 28.26 242 THR B N 1
ATOM 5544 C CA . THR B 1 242 ? 15.960 42.902 21.429 1.00 27.90 242 THR B CA 1
ATOM 5545 C C . THR B 1 242 ? 14.948 42.184 22.311 1.00 26.75 242 THR B C 1
ATOM 5546 O O . THR B 1 242 ? 14.393 42.821 23.216 1.00 23.60 242 THR B O 1
ATOM 5550 N N . PRO B 1 243 ? 14.702 40.883 22.156 1.00 21.00 243 PRO B N 1
ATOM 5551 C CA . PRO B 1 243 ? 13.714 40.238 23.031 1.00 20.08 243 PRO B CA 1
ATOM 5552 C C . PRO B 1 243 ? 14.143 40.286 24.466 1.00 23.88 243 PRO B C 1
ATOM 5553 O O . PRO B 1 243 ? 15.351 40.204 24.794 1.00 21.42 243 PRO B O 1
ATOM 5557 N N . PRO B 1 244 ? 13.203 40.401 25.396 1.00 19.91 244 PRO B N 1
ATOM 5558 C CA . PRO B 1 244 ? 13.572 40.309 26.812 1.00 19.98 244 PRO B CA 1
ATOM 5559 C C . PRO B 1 244 ? 14.182 38.955 27.113 1.00 24.32 244 PRO B C 1
ATOM 5560 O O . PRO B 1 244 ? 13.787 37.941 26.539 1.00 17.55 244 PRO B O 1
ATOM 5564 N N . LEU B 1 245 ? 15.160 38.976 28.016 1.00 15.31 245 LEU B N 1
ATOM 5565 C CA . LEU B 1 245 ? 15.979 37.822 28.357 1.00 21.64 245 LEU B CA 1
ATOM 5566 C C . LEU B 1 245 ? 15.641 37.353 29.747 1.00 20.97 245 LEU B C 1
ATOM 5567 O O . LEU B 1 245 ? 15.608 38.167 30.686 1.00 20.84 245 LEU B O 1
ATOM 5572 N N . TYR B 1 246 ? 15.458 36.040 29.896 1.00 14.23 246 TYR B N 1
ATOM 5573 C CA . TYR B 1 246 ? 15.112 35.450 31.180 1.00 14.79 246 TYR B CA 1
ATOM 5574 C C . TYR B 1 246 ? 16.046 34.306 31.543 1.00 15.86 246 TYR B C 1
ATOM 5575 O O . TYR B 1 246 ? 15.785 33.154 31.164 1.00 14.51 246 TYR B O 1
ATOM 5584 N N . PRO B 1 247 ? 17.117 34.572 32.299 1.00 17.42 247 PRO B N 1
ATOM 5585 C CA . PRO B 1 247 ? 18.002 33.478 32.736 1.00 13.72 247 PRO B CA 1
ATOM 5586 C C . PRO B 1 247 ? 17.344 32.662 33.826 1.00 11.34 247 PRO B C 1
ATOM 5587 O O . PRO B 1 247 ? 16.992 33.207 34.880 1.00 17.94 247 PRO B O 1
ATOM 5591 N N . VAL B 1 248 ? 17.135 31.350 33.557 1.00 12.28 248 VAL B N 1
ATOM 5592 C CA . VAL B 1 248 ? 16.381 30.495 34.480 1.00 12.55 248 VAL B CA 1
ATOM 5593 C C . VAL B 1 248 ? 17.130 29.252 34.918 1.00 11.74 248 VAL B C 1
ATOM 5594 O O . VAL B 1 248 ? 16.560 28.358 35.546 1.00 15.31 248 VAL B O 1
ATOM 5598 N N . GLY B 1 249 ? 18.436 29.196 34.633 1.00 13.94 249 GLY B N 1
ATOM 5599 C CA . GLY B 1 249 ? 19.200 27.998 34.911 1.00 13.80 249 GLY B CA 1
ATOM 5600 C C . GLY B 1 249 ? 19.805 28.010 36.304 1.00 16.88 249 GLY B C 1
ATOM 5601 O O . GLY B 1 249 ? 19.741 29.005 37.041 1.00 16.18 249 GLY B O 1
ATOM 5602 N N . PRO B 1 250 ? 20.400 26.870 36.705 1.00 15.56 250 PRO B N 1
ATOM 5603 C CA . PRO B 1 250 ? 20.469 25.674 35.848 1.00 14.61 250 PRO B CA 1
ATOM 5604 C C . PRO B 1 250 ? 19.171 24.881 35.749 1.00 17.02 250 PRO B C 1
ATOM 5605 O O . PRO B 1 250 ? 18.626 24.418 36.794 1.00 14.79 250 PRO B O 1
ATOM 5609 N N . VAL B 1 251 ? 18.701 24.730 34.507 1.00 15.98 251 VAL B N 1
ATOM 5610 C CA . VAL B 1 251 ? 17.580 23.856 34.209 1.00 15.90 251 VAL B CA 1
ATOM 5611 C C . VAL B 1 251 ? 18.159 22.479 33.915 1.00 15.40 251 VAL B C 1
ATOM 5612 O O . VAL B 1 251 ? 18.645 22.196 32.791 1.00 16.38 251 VAL B O 1
ATOM 5616 N N . ALA B 1 252 ? 18.176 21.644 34.950 1.00 15.18 252 ALA B N 1
ATOM 5617 C CA . ALA B 1 252 ? 18.845 20.354 34.924 1.00 18.48 252 ALA B CA 1
ATOM 5618 C C . ALA B 1 252 ? 18.262 19.512 36.045 1.00 16.74 252 ALA B C 1
ATOM 5619 O O . ALA B 1 252 ? 17.670 20.042 36.993 1.00 19.82 252 ALA B O 1
ATOM 5621 N N . ARG B 1 253 ? 18.547 18.224 36.024 1.00 22.93 253 ARG B N 1
ATOM 5622 C CA . ARG B 1 253 ? 18.000 17.350 37.037 1.00 25.26 253 ARG B CA 1
ATOM 5623 C C . ARG B 1 253 ? 18.788 17.556 38.332 1.00 26.99 253 ARG B C 1
ATOM 5624 O O . ARG B 1 253 ? 19.960 17.240 38.407 1.00 28.32 253 ARG B O 1
ATOM 5632 N N . THR B 1 254 ? 18.137 18.127 39.339 1.00 25.95 254 THR B N 1
ATOM 5633 C CA . THR B 1 254 ? 18.777 18.368 40.627 1.00 30.39 254 THR B CA 1
ATOM 5634 C C . THR B 1 254 ? 18.200 17.543 41.769 1.00 36.34 254 THR B C 1
ATOM 5635 O O . THR B 1 254 ? 18.632 17.667 42.908 1.00 41.70 254 THR B O 1
ATOM 5639 N N . THR B 1 255 ? 17.213 16.719 41.467 1.00 28.47 255 THR B N 1
ATOM 5640 C CA . THR B 1 255 ? 16.716 15.758 42.416 1.00 40.29 255 THR B CA 1
ATOM 5641 C C . THR B 1 255 ? 16.741 14.415 41.718 1.00 37.60 255 THR B C 1
ATOM 5642 O O . THR B 1 255 ? 16.231 14.282 40.616 1.00 44.48 255 THR B O 1
ATOM 5644 N N . VAL B 1 256 ? 17.330 13.419 42.352 1.00 38.51 256 VAL B N 1
ATOM 5645 C CA . VAL B 1 256 ? 17.279 12.076 41.823 1.00 46.03 256 VAL B CA 1
ATOM 5646 C C . VAL B 1 256 ? 16.547 11.206 42.831 1.00 50.18 256 VAL B C 1
ATOM 5647 O O . VAL B 1 256 ? 16.856 11.233 44.015 1.00 50.14 256 VAL B O 1
ATOM 5651 N N . GLN B 1 257 ? 15.553 10.463 42.365 1.00 52.12 257 GLN B N 1
ATOM 5652 C CA . GLN B 1 257 ? 14.837 9.545 43.224 1.00 61.73 257 GLN B CA 1
ATOM 5653 C C . GLN B 1 257 ? 15.750 8.369 43.519 1.00 59.66 257 GLN B C 1
ATOM 5654 O O . GLN B 1 257 ? 16.548 7.983 42.674 1.00 57.03 257 GLN B O 1
ATOM 5656 N N . GLU B 1 258 ? 15.630 7.797 44.710 1.00 61.73 258 GLU B N 1
ATOM 5657 C CA . GLU B 1 258 ? 16.390 6.609 45.034 1.00 56.63 258 GLU B CA 1
ATOM 5658 C C . GLU B 1 258 ? 15.946 5.504 44.091 1.00 54.20 258 GLU B C 1
ATOM 5659 O O . GLU B 1 258 ? 14.762 5.364 43.804 1.00 48.65 258 GLU B O 1
ATOM 5661 N N . VAL B 1 259 ? 16.903 4.729 43.599 1.00 49.17 259 VAL B N 1
ATOM 5662 C CA . VAL B 1 259 ? 16.604 3.592 42.748 1.00 48.50 259 VAL B CA 1
ATOM 5663 C C . VAL B 1 259 ? 17.259 2.358 43.376 1.00 48.51 259 VAL B C 1
ATOM 5664 O O . VAL B 1 259 ? 18.417 2.407 43.779 1.00 46.49 259 VAL B O 1
ATOM 5668 N N . VAL B 1 260 ? 16.498 1.275 43.507 1.00 47.53 260 VAL B N 1
ATOM 5669 C CA . VAL B 1 260 ? 16.950 0.108 44.259 1.00 49.92 260 VAL B CA 1
ATOM 5670 C C . VAL B 1 260 ? 17.581 -1.033 43.449 1.00 52.26 260 VAL B C 1
ATOM 5671 O O . VAL B 1 260 ? 18.440 -1.757 43.951 1.00 54.65 260 VAL B O 1
ATOM 5673 N N . GLY B 1 261 ? 17.160 -1.192 42.203 1.00 48.91 261 GLY B N 1
ATOM 5674 C CA . GLY B 1 261 ? 17.508 -2.380 41.436 1.00 44.18 261 GLY B CA 1
ATOM 5675 C C . GLY B 1 261 ? 18.609 -2.234 40.403 1.00 39.70 261 GLY B C 1
ATOM 5676 O O . GLY B 1 261 ? 18.761 -3.096 39.546 1.00 41.14 261 GLY B O 1
ATOM 5677 N N . ASN B 1 262 ? 19.357 -1.140 40.459 1.00 39.21 262 ASN B N 1
ATOM 5678 C CA . ASN B 1 262 ? 20.290 -0.803 39.394 1.00 28.43 262 ASN B CA 1
ATOM 5679 C C . ASN B 1 262 ? 21.676 -1.365 39.668 1.00 26.72 262 ASN B C 1
ATOM 5680 O O . ASN B 1 262 ? 22.295 -1.039 40.668 1.00 25.17 262 ASN B O 1
ATOM 5685 N N . GLU B 1 263 ? 22.160 -2.216 38.770 1.00 26.50 263 GLU B N 1
ATOM 5686 C CA . GLU B 1 263 ? 23.433 -2.883 38.996 1.00 25.65 263 GLU B CA 1
ATOM 5687 C C . GLU B 1 263 ? 24.592 -1.901 38.985 1.00 25.56 263 GLU B C 1
ATOM 5688 O O . GLU B 1 263 ? 25.550 -2.049 39.771 1.00 22.57 263 GLU B O 1
ATOM 5694 N N . CYS B 1 264 ? 24.529 -0.903 38.115 1.00 18.97 264 CYS B N 1
ATOM 5695 C CA . CYS B 1 264 ? 25.588 0.100 38.085 1.00 21.73 264 CYS B CA 1
ATOM 5696 C C . CYS B 1 264 ? 25.622 0.896 39.390 1.00 16.80 264 CYS B C 1
ATOM 5697 O O . CYS B 1 264 ? 26.679 1.034 40.010 1.00 18.69 264 CYS B O 1
ATOM 5700 N N . LEU B 1 265 ? 24.466 1.445 39.812 1.00 17.25 265 LEU B N 1
ATOM 5701 C CA . LEU B 1 265 ? 24.459 2.293 40.996 1.00 16.68 265 LEU B CA 1
ATOM 5702 C C . LEU B 1 265 ? 24.757 1.495 42.253 1.00 17.41 265 LEU B C 1
ATOM 5703 O O . LEU B 1 265 ? 25.370 2.025 43.198 1.00 20.11 265 LEU B O 1
ATOM 5708 N N . ASP B 1 266 ? 24.336 0.224 42.287 1.00 19.55 266 ASP B N 1
ATOM 5709 C CA . ASP B 1 266 ? 24.638 -0.615 43.437 1.00 19.21 266 ASP B CA 1
ATOM 5710 C C . ASP B 1 266 ? 26.126 -0.880 43.529 1.00 20.91 266 ASP B C 1
ATOM 5711 O O . ASP B 1 266 ? 26.707 -0.850 44.620 1.00 17.71 266 ASP B O 1
ATOM 5716 N N . TRP B 1 267 ? 26.780 -1.101 42.386 1.00 18.71 267 TRP B N 1
ATOM 5717 C CA . TRP B 1 267 ? 28.234 -1.210 42.382 1.00 16.51 267 TRP B CA 1
ATOM 5718 C C . TRP B 1 267 ? 28.886 0.110 42.792 1.00 17.81 267 TRP B C 1
ATOM 5719 O O . TRP B 1 267 ? 29.866 0.136 43.550 1.00 17.93 267 TRP B O 1
ATOM 5730 N N . LEU B 1 268 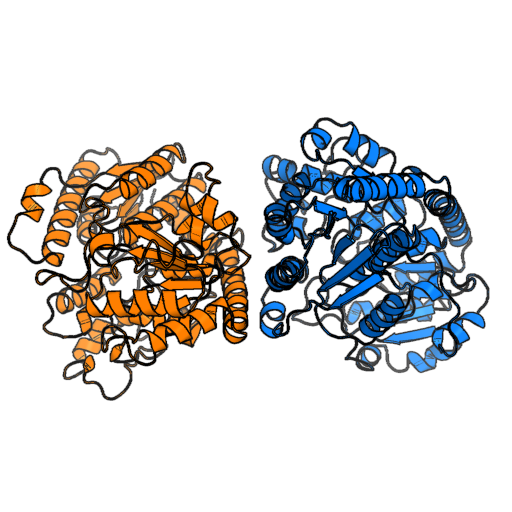? 28.368 1.217 42.288 1.00 16.38 268 LEU B N 1
ATOM 5731 C CA . LEU B 1 268 ? 28.955 2.518 42.593 1.00 13.88 268 LEU B CA 1
ATOM 5732 C C . LEU B 1 268 ? 28.958 2.773 44.090 1.00 17.46 268 LEU B C 1
ATOM 5733 O O . LEU B 1 268 ? 29.945 3.296 44.642 1.00 15.99 268 LEU B O 1
ATOM 5738 N N . SER B 1 269 ? 27.881 2.385 44.773 1.00 16.37 269 SER B N 1
ATOM 5739 C CA . SER B 1 269 ? 27.796 2.612 46.210 1.00 17.65 269 SER B CA 1
ATOM 5740 C C . SER B 1 269 ? 28.830 1.825 46.989 1.00 20.15 269 SER B C 1
ATOM 5741 O O . SER B 1 269 ? 29.093 2.150 48.145 1.00 20.24 269 SER B O 1
ATOM 5744 N N . LYS B 1 270 ? 29.390 0.776 46.395 1.00 14.48 270 LYS B N 1
ATOM 5745 C CA . LYS B 1 270 ? 30.430 0.006 47.046 1.00 16.29 270 LYS B CA 1
ATOM 5746 C C . LYS B 1 270 ? 31.799 0.608 46.868 1.00 14.98 270 LYS B C 1
ATOM 5747 O O . LYS B 1 270 ? 32.775 0.072 47.398 1.00 18.83 270 LYS B O 1
ATOM 5753 N N . GLN B 1 271 ? 31.913 1.736 46.078 1.00 13.60 271 GLN B N 1
ATOM 5754 C CA . GLN B 1 271 ? 33.192 2.349 45.786 1.00 16.63 271 GLN B CA 1
ATOM 5755 C C . GLN B 1 271 ? 33.437 3.512 46.739 1.00 15.61 271 GLN B C 1
ATOM 5756 O O . GLN B 1 271 ? 32.490 4.082 47.285 1.00 19.12 271 GLN B O 1
ATOM 5762 N N . PRO B 1 272 ? 34.709 3.832 46.959 1.00 15.84 272 PRO B N 1
ATOM 5763 C CA . PRO B 1 272 ? 35.050 4.888 47.927 1.00 19.34 272 PRO B CA 1
ATOM 5764 C C . PRO B 1 272 ? 34.554 6.259 47.491 1.00 19.60 272 PRO B C 1
ATOM 5765 O O . PRO B 1 272 ? 34.292 6.515 46.307 1.00 16.27 272 PRO B O 1
ATOM 5769 N N . THR B 1 273 ? 34.445 7.155 48.476 1.00 16.33 273 THR B N 1
ATOM 5770 C CA . THR B 1 273 ? 34.125 8.557 48.232 1.00 13.25 273 THR B CA 1
ATOM 5771 C C . THR B 1 273 ? 34.991 9.147 47.117 1.00 11.89 273 THR B C 1
ATOM 5772 O O . THR B 1 273 ? 36.210 8.976 47.106 1.00 15.00 273 THR B O 1
ATOM 5776 N N . GLU B 1 274 ? 34.342 9.837 46.165 1.00 14.18 274 GLU B N 1
ATOM 5777 C CA . GLU B 1 274 ? 35.031 10.637 45.135 1.00 11.39 274 GLU B CA 1
ATOM 5778 C C . GLU B 1 274 ? 36.142 9.863 44.418 1.00 16.30 274 GLU B C 1
ATOM 5779 O O . GLU B 1 274 ? 37.196 10.415 44.065 1.00 14.86 274 GLU B O 1
ATOM 5785 N N . SER B 1 275 ? 35.878 8.576 44.139 1.00 14.84 275 SER B N 1
ATOM 5786 C CA . SER B 1 275 ? 36.892 7.697 43.567 1.00 15.90 275 SER B CA 1
ATOM 5787 C C . SER B 1 275 ? 36.607 7.255 42.129 1.00 15.90 275 SER B C 1
ATOM 5788 O O . SER B 1 275 ? 37.489 6.668 41.500 1.00 14.27 275 SER B O 1
ATOM 5791 N N . VAL B 1 276 ? 35.408 7.494 41.591 1.00 13.81 276 VAL B N 1
ATOM 5792 C CA . VAL B 1 276 ? 35.018 6.913 40.307 1.00 12.71 276 VAL B CA 1
ATOM 5793 C C . VAL B 1 276 ? 34.930 8.006 39.246 1.00 13.94 276 VAL B C 1
ATOM 5794 O O . VAL B 1 276 ? 34.291 9.042 39.453 1.00 14.41 276 VAL B O 1
ATOM 5798 N N . LEU B 1 277 ? 35.613 7.780 38.121 1.00 12.56 277 LEU B N 1
ATOM 5799 C CA . LEU B 1 277 ? 35.526 8.640 36.948 1.00 10.87 277 LEU B CA 1
ATOM 5800 C C . LEU B 1 277 ? 34.370 8.172 36.066 1.00 10.35 277 LEU B C 1
ATOM 5801 O O . LEU B 1 277 ? 34.398 7.051 35.576 1.00 11.96 277 LEU B O 1
ATOM 5806 N N . TYR B 1 278 ? 33.360 9.036 35.887 1.00 12.27 278 TYR B N 1
ATOM 5807 C CA . TYR B 1 278 ? 32.293 8.799 34.924 1.00 12.86 278 TYR B CA 1
ATOM 5808 C C . TYR B 1 278 ? 32.725 9.306 33.552 1.00 13.44 278 TYR B C 1
ATOM 5809 O O . TYR B 1 278 ? 33.200 10.437 33.425 1.00 12.17 278 TYR B O 1
ATOM 5818 N N . VAL B 1 279 ? 32.605 8.445 32.545 1.00 11.60 279 VAL B N 1
ATOM 5819 C CA . VAL B 1 279 ? 33.056 8.739 31.196 1.00 11.05 279 VAL B CA 1
ATOM 5820 C C . VAL B 1 279 ? 31.868 8.593 30.260 1.00 14.01 279 VAL B C 1
ATOM 5821 O O . VAL B 1 279 ? 31.362 7.481 30.044 1.00 16.24 279 VAL B O 1
ATOM 5825 N N . ALA B 1 280 ? 31.444 9.696 29.674 1.00 12.67 280 ALA B N 1
ATOM 5826 C CA . ALA B 1 280 ? 30.335 9.652 28.723 1.00 15.52 280 ALA B CA 1
ATOM 5827 C C . ALA B 1 280 ? 30.470 10.833 27.788 1.00 20.48 280 ALA B C 1
ATOM 5828 O O . ALA B 1 280 ? 30.568 11.984 28.210 1.00 18.56 280 ALA B O 1
ATOM 5830 N N . LEU B 1 281 ? 30.486 10.549 26.500 1.00 17.61 281 LEU B N 1
ATOM 5831 C CA . LEU B 1 281 ? 30.517 11.633 25.536 1.00 27.04 281 LEU B CA 1
ATOM 5832 C C . LEU B 1 281 ? 29.097 11.923 25.076 1.00 28.73 281 LEU B C 1
ATOM 5833 O O . LEU B 1 281 ? 28.786 11.906 23.911 1.00 23.25 281 LEU B O 1
ATOM 5838 N N . GLY B 1 282 ? 28.210 12.130 26.049 1.00 26.83 282 GLY B N 1
ATOM 5839 C CA . GLY B 1 282 ? 26.871 12.621 25.810 1.00 27.75 282 GLY B CA 1
ATOM 5840 C C . GLY B 1 282 ? 25.942 11.590 25.193 1.00 32.70 282 GLY B C 1
ATOM 5841 O O . GLY B 1 282 ? 26.188 10.374 25.220 1.00 34.19 282 GLY B O 1
ATOM 5842 N N . SER B 1 283 ? 24.841 12.104 24.605 1.00 24.34 283 SER B N 1
ATOM 5843 C CA . SER B 1 283 ? 23.921 11.234 23.871 1.00 30.59 283 SER B CA 1
ATOM 5844 C C . SER B 1 283 ? 24.371 11.013 22.430 1.00 35.25 283 SER B C 1
ATOM 5845 O O . SER B 1 283 ? 24.079 9.957 21.844 1.00 38.55 283 SER B O 1
ATOM 5848 N N . GLY B 1 284 ? 25.075 11.976 21.835 1.00 31.77 284 GLY B N 1
ATOM 5849 C CA . GLY B 1 284 ? 25.413 11.904 20.418 1.00 29.75 284 GLY B CA 1
ATOM 5850 C C . GLY B 1 284 ? 26.882 11.804 20.070 1.00 32.50 284 GLY B C 1
ATOM 5851 O O . GLY B 1 284 ? 27.230 11.930 18.884 1.00 29.30 284 GLY B O 1
ATOM 5852 N N . GLY B 1 285 ? 27.763 11.567 21.041 1.00 30.14 285 GLY B N 1
ATOM 5853 C CA . GLY B 1 285 ? 29.214 11.640 20.790 1.00 30.30 285 GLY B CA 1
ATOM 5854 C C . GLY B 1 285 ? 29.847 10.312 20.419 1.00 32.23 285 GLY B C 1
ATOM 5855 O O . GLY B 1 285 ? 29.616 9.293 21.084 1.00 32.08 285 GLY B O 1
ATOM 5856 N N . ILE B 1 286 ? 30.699 10.344 19.386 1.00 27.60 286 ILE B N 1
ATOM 5857 C CA . ILE B 1 286 ? 31.404 9.173 18.887 1.00 30.41 286 ILE B CA 1
ATOM 5858 C C . ILE B 1 286 ? 32.866 9.553 18.674 1.00 33.71 286 ILE B C 1
ATOM 5859 O O . ILE B 1 286 ? 33.209 10.725 18.509 1.00 31.74 286 ILE B O 1
ATOM 5864 N N . ILE B 1 287 ? 33.730 8.537 18.631 1.00 27.84 287 ILE B N 1
ATOM 5865 C CA . ILE B 1 287 ? 35.177 8.739 18.548 1.00 28.67 287 ILE B CA 1
ATOM 5866 C C . ILE B 1 287 ? 35.735 7.625 17.670 1.00 21.45 287 ILE B C 1
ATOM 5867 O O . ILE B 1 287 ? 35.131 6.556 17.557 1.00 25.47 287 ILE B O 1
ATOM 5872 N N . SER B 1 288 ? 36.886 7.891 17.044 1.00 25.16 288 SER B N 1
ATOM 5873 C CA . SER B 1 288 ? 37.481 6.879 16.180 1.00 26.75 288 SER B CA 1
ATOM 5874 C C . SER B 1 288 ? 37.863 5.629 16.982 1.00 26.48 288 SER B C 1
ATOM 5875 O O . SER B 1 288 ? 38.043 5.667 18.200 1.00 19.65 288 SER B O 1
ATOM 5878 N N . TYR B 1 289 ? 37.995 4.502 16.266 1.00 21.46 289 TYR B N 1
ATOM 5879 C CA . TYR B 1 289 ? 38.456 3.272 16.896 1.00 18.66 289 TYR B CA 1
ATOM 5880 C C . TYR B 1 289 ? 39.828 3.465 17.543 1.00 15.17 289 TYR B C 1
ATOM 5881 O O . TYR B 1 289 ? 40.096 2.926 18.630 1.00 18.00 289 TYR B O 1
ATOM 5890 N N . LYS B 1 290 ? 40.703 4.229 16.912 1.00 18.06 290 LYS B N 1
ATOM 5891 C CA . LYS B 1 290 ? 41.999 4.484 17.514 1.00 17.66 290 LYS B CA 1
ATOM 5892 C C . LYS B 1 290 ? 41.839 5.253 18.827 1.00 17.56 290 LYS B C 1
ATOM 5893 O O . LYS B 1 290 ? 42.476 4.927 19.836 1.00 15.24 290 LYS B O 1
ATOM 5899 N N . GLN B 1 291 ? 41.013 6.291 18.816 1.00 15.16 291 GLN B N 1
ATOM 5900 C CA . GLN B 1 291 ? 40.826 7.079 20.026 1.00 13.44 291 GLN B CA 1
ATOM 5901 C C . GLN B 1 291 ? 40.179 6.246 21.121 1.00 14.37 291 GLN B C 1
ATOM 5902 O O . GLN B 1 291 ? 40.533 6.379 22.293 1.00 14.42 291 GLN B O 1
ATOM 5908 N N . MET B 1 292 ? 39.217 5.400 20.763 1.00 12.42 292 MET B N 1
ATOM 5909 C CA . MET B 1 292 ? 38.590 4.514 21.743 1.00 17.59 292 MET B CA 1
ATOM 5910 C C . MET B 1 292 ? 39.618 3.557 22.341 1.00 19.98 292 MET B C 1
ATOM 5911 O O . MET B 1 292 ? 39.551 3.197 23.520 1.00 14.06 292 MET B O 1
ATOM 5916 N N . THR B 1 293 ? 40.559 3.110 21.533 1.00 16.59 293 THR B N 1
ATOM 5917 C CA . THR B 1 293 ? 41.610 2.233 22.040 1.00 16.05 293 THR B CA 1
ATOM 5918 C C . THR B 1 293 ? 42.513 2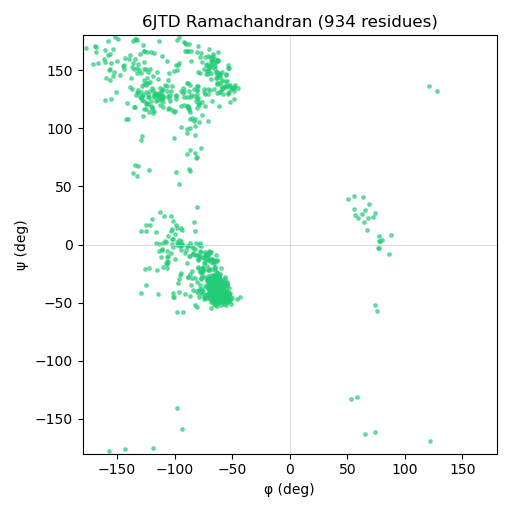.975 23.019 1.00 12.81 293 THR B C 1
ATOM 5919 O O . THR B 1 293 ? 42.865 2.429 24.081 1.00 16.75 293 THR B O 1
ATOM 5923 N N . GLU B 1 294 ? 42.913 4.217 22.691 1.00 14.48 294 GLU B N 1
ATOM 5924 C CA . GLU B 1 294 ? 43.758 4.954 23.627 1.00 17.02 294 GLU B CA 1
ATOM 5925 C C . GLU B 1 294 ? 43.001 5.230 24.927 1.00 15.68 294 GLU B C 1
ATOM 5926 O O . GLU B 1 294 ? 43.598 5.245 26.001 1.00 13.61 294 GLU B O 1
ATOM 5932 N N . LEU B 1 295 ? 41.680 5.407 24.842 1.00 13.44 295 LEU B N 1
ATOM 5933 C CA . LEU B 1 295 ? 40.885 5.696 26.028 1.00 13.34 295 LEU B CA 1
ATOM 5934 C C . LEU B 1 295 ? 40.779 4.466 26.913 1.00 14.65 295 LEU B C 1
ATOM 5935 O O . LEU B 1 295 ? 40.944 4.557 28.137 1.00 13.92 295 LEU B O 1
ATOM 5940 N N . ALA B 1 296 ? 40.536 3.297 26.311 1.00 10.79 296 ALA B N 1
ATOM 5941 C CA . ALA B 1 296 ? 40.551 2.064 27.073 1.00 11.40 296 ALA B CA 1
ATOM 5942 C C . ALA B 1 296 ? 41.876 1.888 27.803 1.00 14.19 296 ALA B C 1
ATOM 5943 O O . ALA B 1 296 ? 41.892 1.675 29.019 1.00 14.31 296 ALA B O 1
ATOM 5945 N N . TRP B 1 297 ? 43.000 2.000 27.086 1.00 14.37 297 TRP B N 1
ATOM 5946 C CA . TRP B 1 297 ? 44.297 1.742 27.716 1.00 17.13 297 TRP B CA 1
ATOM 5947 C C . TRP B 1 297 ? 44.610 2.798 28.767 1.00 14.62 297 TRP B C 1
ATOM 5948 O O . TRP B 1 297 ? 45.069 2.466 29.874 1.00 17.56 297 TRP B O 1
ATOM 5959 N N . GLY B 1 298 ? 44.323 4.070 28.475 1.00 12.31 298 GLY B N 1
ATOM 5960 C CA . GLY B 1 298 ? 44.533 5.108 29.468 1.00 12.35 298 GLY B CA 1
ATOM 5961 C C . GLY B 1 298 ? 43.752 4.899 30.742 1.00 15.03 298 GLY B C 1
ATOM 5962 O O . GLY B 1 298 ? 44.270 5.118 31.830 1.00 14.02 298 GLY B O 1
ATOM 5963 N N . LEU B 1 299 ? 42.491 4.468 30.626 1.00 14.58 299 LEU B N 1
ATOM 5964 C CA . LEU B 1 299 ? 41.701 4.146 31.809 1.00 13.88 299 LEU B CA 1
ATOM 5965 C C . LEU B 1 299 ? 42.318 2.984 32.599 1.00 16.55 299 LEU B C 1
ATOM 5966 O O . LEU B 1 299 ? 42.427 3.025 33.835 1.00 14.99 299 LEU B O 1
ATOM 5971 N N . GLU B 1 300 ? 42.702 1.913 31.906 1.00 13.86 300 GLU B N 1
ATOM 5972 C CA . GLU B 1 300 ? 43.311 0.785 32.596 1.00 16.62 300 GLU B CA 1
ATOM 5973 C C . GLU B 1 300 ? 44.615 1.218 33.251 1.00 17.23 300 GLU B C 1
ATOM 5974 O O . GLU B 1 300 ? 44.868 0.885 34.411 1.00 15.45 300 GLU B O 1
ATOM 5980 N N . MET B 1 301 ? 45.446 1.982 32.525 1.00 15.07 301 MET B N 1
ATOM 5981 C CA . MET B 1 301 ? 46.759 2.397 33.028 1.00 19.26 301 MET B CA 1
ATOM 5982 C C . MET B 1 301 ? 46.628 3.288 34.260 1.00 18.12 301 MET B C 1
ATOM 5983 O O . MET B 1 301 ? 47.495 3.255 35.154 1.00 16.51 301 MET B O 1
ATOM 5988 N N . SER B 1 302 ? 45.527 4.038 34.354 1.00 19.52 302 SER B N 1
ATOM 5989 C CA . SER B 1 302 ? 45.341 4.979 35.458 1.00 14.85 302 SER B CA 1
ATOM 5990 C C . SER B 1 302 ? 45.142 4.284 36.794 1.00 18.66 302 SER B C 1
ATOM 5991 O O . SER B 1 302 ? 45.401 4.890 37.842 1.00 19.53 302 SER B O 1
ATOM 5994 N N . ARG B 1 303 ? 44.633 3.058 36.790 1.00 17.14 303 ARG B N 1
ATOM 5995 C CA . ARG B 1 303 ? 44.304 2.321 38.001 1.00 15.72 303 ARG B CA 1
ATOM 5996 C C . ARG B 1 303 ? 43.276 3.055 38.847 1.00 20.54 303 ARG B C 1
ATOM 5997 O O . ARG B 1 303 ? 43.212 2.842 40.051 1.00 15.76 303 ARG B O 1
ATOM 6005 N N . GLN B 1 304 ? 42.511 3.935 38.232 1.00 16.33 304 GLN B N 1
ATOM 6006 C CA . GLN B 1 304 ? 41.406 4.636 38.855 1.00 18.89 304 GLN B CA 1
ATOM 6007 C C . GLN B 1 304 ? 40.108 3.930 38.500 1.00 15.13 304 GLN B C 1
ATOM 6008 O O . GLN B 1 304 ? 39.978 3.298 37.454 1.00 14.55 304 GLN B O 1
ATOM 6014 N N . ARG B 1 305 ? 39.140 4.017 39.396 1.00 14.82 305 ARG B N 1
ATOM 6015 C CA . ARG B 1 305 ? 37.849 3.422 39.090 1.00 14.28 305 ARG B CA 1
ATOM 6016 C C . ARG B 1 305 ? 37.117 4.231 38.018 1.00 15.25 305 ARG B C 1
ATOM 6017 O O . ARG B 1 305 ? 37.296 5.454 37.898 1.00 12.58 305 ARG B O 1
ATOM 6025 N N . PHE B 1 306 ? 36.238 3.549 37.272 1.00 11.87 306 PHE B N 1
ATOM 6026 C CA . PHE B 1 306 ? 35.510 4.240 36.213 1.00 12.33 306 PHE B CA 1
ATOM 6027 C C . PHE B 1 306 ? 34.207 3.544 35.881 1.00 14.40 306 PHE B C 1
ATOM 6028 O O . PHE B 1 306 ? 34.043 2.344 36.080 1.00 15.26 306 PHE B O 1
ATOM 6036 N N . ILE B 1 307 ? 33.265 4.351 35.426 1.00 13.02 307 ILE B N 1
ATOM 6037 C CA . ILE B 1 307 ? 32.065 3.885 34.719 1.00 12.92 307 ILE B CA 1
ATOM 6038 C C . ILE B 1 307 ? 32.117 4.535 33.356 1.00 12.98 307 ILE B C 1
ATOM 6039 O O . ILE B 1 307 ? 32.092 5.771 33.262 1.00 14.16 307 ILE B O 1
ATOM 6044 N N . TRP B 1 308 ? 32.189 3.717 32.292 1.00 11.64 308 TRP B N 1
ATOM 6045 C CA . TRP B 1 308 ? 32.424 4.239 30.949 1.00 12.03 308 TRP B CA 1
ATOM 6046 C C . TRP B 1 308 ? 31.236 3.850 30.079 1.00 15.13 308 TRP B C 1
ATOM 6047 O O . TRP B 1 308 ? 30.993 2.659 29.880 1.00 15.35 308 TRP B O 1
ATOM 6058 N N . VAL B 1 309 ? 30.501 4.843 29.588 1.00 14.61 309 VAL B N 1
ATOM 6059 C CA . VAL B 1 309 ? 29.390 4.602 28.664 1.00 14.40 309 VAL B CA 1
ATOM 6060 C C . VAL B 1 309 ? 29.964 4.592 27.256 1.00 16.55 309 VAL B C 1
ATOM 6061 O O . VAL B 1 309 ? 30.466 5.609 26.783 1.00 16.39 309 VAL B O 1
ATOM 6065 N N . VAL B 1 310 ? 29.893 3.454 26.575 1.00 14.54 310 VAL B N 1
ATOM 6066 C CA . VAL B 1 310 ? 30.522 3.290 25.277 1.00 20.10 310 VAL B CA 1
ATOM 6067 C C . VAL B 1 310 ? 29.495 3.086 24.175 1.00 22.30 310 VAL B C 1
ATOM 6068 O O . VAL B 1 310 ? 28.489 2.381 24.348 1.00 18.34 310 VAL B O 1
ATOM 6072 N N . ARG B 1 311 ? 29.781 3.665 23.022 1.00 24.40 311 ARG B N 1
ATOM 6073 C CA . ARG B 1 311 ? 29.022 3.314 21.835 1.00 29.34 311 ARG B CA 1
ATOM 6074 C C . ARG B 1 311 ? 29.975 3.046 20.683 1.00 27.47 311 ARG B C 1
ATOM 6075 O O . ARG B 1 311 ? 31.202 3.174 20.804 1.00 22.74 311 ARG B O 1
ATOM 6083 N N . LEU B 1 312 ? 29.408 2.631 19.566 1.00 26.74 312 LEU B N 1
ATOM 6084 C CA . LEU B 1 312 ? 30.221 2.185 18.458 1.00 29.13 312 LEU B CA 1
ATOM 6085 C C . LEU B 1 312 ? 31.151 3.309 18.028 1.00 23.53 312 LEU B C 1
ATOM 6086 O O . LEU B 1 312 ? 30.757 4.485 18.018 1.00 26.15 312 LEU B O 1
ATOM 6091 N N . PRO B 1 313 ? 32.390 2.989 17.664 1.00 25.07 313 PRO B N 1
ATOM 6092 C CA . PRO B 1 313 ? 33.302 4.022 17.166 1.00 25.40 313 PRO B CA 1
ATOM 6093 C C . PRO B 1 313 ? 32.850 4.501 15.793 1.00 26.52 313 PRO B C 1
ATOM 6094 O O . PRO B 1 313 ? 31.976 3.930 15.160 1.00 31.44 313 PRO B O 1
ATOM 6098 N N . THR B 1 314 ? 33.455 5.593 15.360 1.00 23.64 314 THR B N 1
ATOM 6099 C CA . THR B 1 314 ? 33.077 6.228 14.109 1.00 30.03 314 THR B CA 1
ATOM 6100 C C . THR B 1 314 ? 33.199 5.239 12.955 1.00 34.36 314 THR B C 1
ATOM 6101 O O . THR B 1 314 ? 34.183 4.508 12.858 1.00 35.05 314 THR B O 1
ATOM 6105 N N . MET B 1 315 ? 32.182 5.231 12.099 1.00 40.39 315 MET B N 1
ATOM 6106 C CA . MET B 1 315 ? 32.092 4.428 10.889 1.00 49.15 315 MET B CA 1
ATOM 6107 C C . MET B 1 315 ? 32.176 5.354 9.681 1.00 48.85 315 MET B C 1
ATOM 6108 O O . MET B 1 315 ? 31.986 6.569 9.791 1.00 50.49 315 MET B O 1
ATOM 6113 N N . GLU B 1 316 ? 32.475 4.785 8.509 1.00 56.22 316 GLU B N 1
ATOM 6114 C CA . GLU B 1 316 ? 32.713 5.634 7.341 1.00 60.05 316 GLU B CA 1
ATOM 6115 C C . GLU B 1 316 ? 31.503 6.499 6.985 1.00 58.02 316 GLU B C 1
ATOM 6116 O O . GLU B 1 316 ? 31.670 7.524 6.312 1.00 64.67 316 GLU B O 1
ATOM 6118 N N . LYS B 1 317 ? 30.298 6.131 7.443 1.00 60.41 317 LYS B N 1
ATOM 6119 C CA . LYS B 1 317 ? 29.113 6.935 7.174 1.00 64.20 317 LYS B CA 1
ATOM 6120 C C . LYS B 1 317 ? 29.021 8.174 8.066 1.00 66.75 317 LYS B C 1
ATOM 6121 O O . LYS B 1 317 ? 28.376 9.157 7.679 1.00 67.92 317 LYS B O 1
ATOM 6123 N N . ASP B 1 318 ? 29.666 8.167 9.236 1.00 60.93 318 ASP B N 1
ATOM 6124 C CA . ASP B 1 318 ? 29.280 9.073 10.315 1.00 60.29 318 ASP B CA 1
ATOM 6125 C C . ASP B 1 318 ? 29.607 10.540 10.044 1.00 60.14 318 ASP B C 1
ATOM 6126 O O . ASP B 1 318 ? 30.559 10.871 9.328 1.00 60.20 318 ASP B O 1
ATOM 6131 N N . GLY B 1 319 ? 28.800 11.422 10.658 1.00 56.28 319 GLY B N 1
ATOM 6132 C CA . GLY B 1 319 ? 29.101 12.837 10.748 1.00 54.82 319 GLY B CA 1
ATOM 6133 C C . GLY B 1 319 ? 29.827 13.185 12.042 1.00 54.75 319 GLY B C 1
ATOM 6134 O O . GLY B 1 319 ? 30.437 12.330 12.687 1.00 52.29 319 GLY B O 1
ATOM 6135 N N . ALA B 1 320 ? 29.763 14.474 12.422 1.00 53.10 320 ALA B N 1
ATOM 6136 C CA . ALA B 1 320 ? 30.433 14.937 13.641 1.00 51.80 320 ALA B CA 1
ATOM 6137 C C . ALA B 1 320 ? 29.861 14.276 14.894 1.00 45.84 320 ALA B C 1
ATOM 6138 O O . ALA B 1 320 ? 30.587 14.055 15.874 1.00 42.92 320 ALA B O 1
ATOM 6140 N N . CYS B 1 321 ? 28.573 13.964 14.884 1.00 46.77 321 CYS B N 1
ATOM 6141 C CA . CYS B 1 321 ? 27.919 13.255 15.973 1.00 42.66 321 CYS B CA 1
ATOM 6142 C C . CYS B 1 321 ? 27.038 12.157 15.379 1.00 43.03 321 CYS B C 1
ATOM 6143 O O . CYS B 1 321 ? 26.931 12.015 14.156 1.00 40.10 321 CYS B O 1
ATOM 6146 N N . ARG B 1 322 ? 26.412 11.366 16.248 1.00 32.41 322 ARG B N 1
ATOM 6147 C CA . ARG B 1 322 ? 25.459 10.338 15.836 1.00 42.12 322 ARG B CA 1
ATOM 6148 C C . ARG B 1 322 ? 24.219 10.474 16.704 1.00 48.36 322 ARG B C 1
ATOM 6149 O O . ARG B 1 322 ? 24.323 10.549 17.934 1.00 43.30 322 ARG B O 1
ATOM 6157 N N . PHE B 1 323 ? 23.041 10.509 16.102 1.00 45.00 323 PHE B N 1
ATOM 6158 C CA . PHE B 1 323 ? 21.838 10.624 16.921 1.00 50.87 323 PHE B CA 1
ATOM 6159 C C . PHE B 1 323 ? 21.721 9.379 17.785 1.00 47.05 323 PHE B C 1
ATOM 6160 O O . PHE B 1 323 ? 22.064 8.288 17.356 1.00 43.90 323 PHE B O 1
ATOM 6168 N N . PHE B 1 324 ? 21.255 9.555 19.013 1.00 50.97 324 PHE B N 1
ATOM 6169 C CA . PHE B 1 324 ? 21.277 8.467 19.973 1.00 45.64 324 PHE B CA 1
ATOM 6170 C C . PHE B 1 324 ? 20.395 7.306 19.511 1.00 49.02 324 PHE B C 1
ATOM 6171 O O . PHE B 1 324 ? 19.238 7.500 19.155 1.00 40.22 324 PHE B O 1
ATOM 6179 N N . SER B 1 325 ? 20.951 6.097 19.535 1.00 51.84 325 SER B N 1
ATOM 6180 C CA . SER B 1 325 ? 20.185 4.888 19.288 1.00 51.77 325 SER B CA 1
ATOM 6181 C C . SER B 1 325 ? 20.529 3.860 20.364 1.00 55.64 325 SER B C 1
ATOM 6182 O O . SER B 1 325 ? 21.700 3.617 20.633 1.00 54.39 325 SER B O 1
ATOM 6185 N N . ASP B 1 326 ? 19.506 3.261 20.968 1.00 62.37 326 ASP B N 1
ATOM 6186 C CA . ASP B 1 326 ? 19.679 2.329 22.084 1.00 66.97 326 ASP B CA 1
ATOM 6187 C C . ASP B 1 326 ? 19.710 0.884 21.589 1.00 73.67 326 ASP B C 1
ATOM 6188 O O . ASP B 1 326 ? 19.856 -0.046 22.378 1.00 70.07 326 ASP B O 1
ATOM 6193 N N . VAL B 1 327 ? 19.555 0.708 20.280 1.00 69.67 327 VAL B N 1
ATOM 6194 C CA . VAL B 1 327 ? 19.248 -0.594 19.694 1.00 73.40 327 VAL B CA 1
ATOM 6195 C C . VAL B 1 327 ? 20.281 -1.711 19.856 1.00 80.27 327 VAL B C 1
ATOM 6196 O O . VAL B 1 327 ? 19.916 -2.846 20.162 1.00 76.19 327 VAL B O 1
ATOM 6198 N N . ASN B 1 328 ? 21.559 -1.412 19.662 1.00 82.71 328 ASN B N 1
ATOM 6199 C CA . ASN B 1 328 ? 22.554 -2.480 19.636 1.00 78.94 328 ASN B CA 1
ATOM 6200 C C . ASN B 1 328 ? 23.381 -2.505 20.919 1.00 71.60 328 ASN B C 1
ATOM 6201 O O . ASN B 1 328 ? 24.124 -1.578 21.201 1.00 63.35 328 ASN B O 1
ATOM 6203 N N . VAL B 1 329 ? 23.282 -3.598 21.667 1.00 73.63 329 VAL B N 1
ATOM 6204 C CA . VAL B 1 329 ? 23.875 -3.675 22.985 1.00 70.42 329 VAL B CA 1
ATOM 6205 C C . VAL B 1 329 ? 25.034 -4.651 22.949 1.00 71.76 329 VAL B C 1
ATOM 6206 O O . VAL B 1 329 ? 24.869 -5.798 22.534 1.00 77.67 329 VAL B O 1
ATOM 6210 N N . LYS B 1 330 ? 26.205 -4.207 23.381 1.00 63.38 330 LYS B N 1
ATOM 6211 C CA . LYS B 1 330 ? 27.377 -5.083 23.368 1.00 57.06 330 LYS B CA 1
ATOM 6212 C C . LYS B 1 330 ? 28.056 -5.019 22.012 1.00 51.68 330 LYS B C 1
ATOM 6213 O O . LYS B 1 330 ? 29.143 -5.552 21.847 1.00 53.81 330 LYS B O 1
ATOM 6215 N N . GLY B 1 331 ? 27.428 -4.357 21.041 1.00 54.46 331 GLY B N 1
ATOM 6216 C CA . GLY B 1 331 ? 28.100 -4.131 19.766 1.00 40.66 331 GLY B CA 1
ATOM 6217 C C . GLY B 1 331 ? 29.301 -3.256 20.050 1.00 33.23 331 GLY B C 1
ATOM 6218 O O . GLY B 1 331 ? 30.394 -3.519 19.579 1.00 32.93 331 GLY B O 1
ATOM 6219 N N . PRO B 1 332 ? 29.087 -2.240 20.874 1.00 33.16 332 PRO B N 1
ATOM 6220 C CA . PRO B 1 332 ? 30.145 -1.318 21.293 1.00 27.74 332 PRO B CA 1
ATOM 6221 C C . PRO B 1 332 ? 31.235 -2.008 22.095 1.00 23.67 332 PRO B C 1
ATOM 6222 O O . PRO B 1 332 ? 32.397 -1.670 21.973 1.00 26.24 332 PRO B O 1
ATOM 6226 N N . LEU B 1 333 ? 30.841 -2.957 22.929 1.00 26.59 333 LEU B N 1
ATOM 6227 C CA . LEU B 1 333 ? 31.779 -3.688 23.764 1.00 28.14 333 LEU B CA 1
ATOM 6228 C C . LEU B 1 333 ? 32.754 -4.475 22.893 1.00 27.99 333 LEU B C 1
ATOM 6229 O O . LEU B 1 333 ? 33.878 -4.732 23.283 1.00 27.46 333 LEU B O 1
ATOM 6234 N N . GLU B 1 334 ? 32.299 -4.870 21.713 1.00 30.00 334 GLU B N 1
ATOM 6235 C CA . GLU B 1 334 ? 33.111 -5.644 20.784 1.00 28.47 334 GLU B CA 1
ATOM 6236 C C . GLU B 1 334 ? 34.336 -4.871 20.307 1.00 32.45 334 GLU B C 1
ATOM 6237 O O . GLU B 1 334 ? 35.303 -5.462 19.844 1.00 34.17 334 GLU B O 1
ATOM 6243 N N . TYR B 1 335 ? 34.267 -3.551 20.365 1.00 26.15 335 TYR B N 1
ATOM 6244 C CA . TYR B 1 335 ? 35.381 -2.714 19.946 1.00 22.59 335 TYR B CA 1
ATOM 6245 C C . TYR B 1 335 ? 36.406 -2.398 21.056 1.00 21.70 335 TYR B C 1
ATOM 6246 O O . TYR B 1 335 ? 37.394 -1.734 20.800 1.00 22.54 335 TYR B O 1
ATOM 6255 N N . LEU B 1 336 ? 36.178 -2.873 22.275 1.00 18.64 336 LEU B N 1
ATOM 6256 C CA . LEU B 1 336 ? 37.169 -2.706 23.330 1.00 16.56 336 LEU B CA 1
ATOM 6257 C C . LEU B 1 336 ? 38.382 -3.595 23.056 1.00 18.86 336 LEU B C 1
ATOM 6258 O O . LEU B 1 336 ? 38.279 -4.564 22.299 1.00 21.01 336 LEU B O 1
ATOM 6263 N N . PRO B 1 337 ? 39.520 -3.315 23.693 1.00 17.01 337 PRO B N 1
ATOM 6264 C CA . PRO B 1 337 ? 40.626 -4.277 23.682 1.00 14.47 337 PRO B CA 1
ATOM 6265 C C . PRO B 1 337 ? 40.179 -5.640 24.175 1.00 18.98 337 PRO B C 1
ATOM 6266 O O . PRO B 1 337 ? 39.424 -5.772 25.145 1.00 15.06 337 PRO B O 1
ATOM 6270 N N . GLU B 1 338 ? 40.622 -6.680 23.485 1.00 17.93 338 GLU B N 1
ATOM 6271 C CA . GLU B 1 338 ? 40.225 -8.018 23.874 1.00 20.35 338 GLU B CA 1
ATOM 6272 C C . GLU B 1 338 ? 40.654 -8.285 25.307 1.00 17.00 338 GLU B C 1
ATOM 6273 O O . GLU B 1 338 ? 41.799 -8.027 25.681 1.00 22.11 338 GLU B O 1
ATOM 6279 N N . GLY B 1 339 ? 39.738 -8.835 26.093 1.00 16.00 339 GLY B N 1
ATOM 6280 C CA . GLY B 1 339 ? 39.968 -9.070 27.511 1.00 17.38 339 GLY B CA 1
ATOM 6281 C C . GLY B 1 339 ? 39.819 -7.835 28.386 1.00 24.87 339 GLY B C 1
ATOM 6282 O O . GLY B 1 339 ? 40.068 -7.921 29.593 1.00 21.36 339 GLY B O 1
ATOM 6283 N N . PHE B 1 340 ? 39.447 -6.683 27.809 1.00 21.28 340 PHE B N 1
ATOM 6284 C CA . PHE B 1 340 ? 39.362 -5.436 28.576 1.00 21.41 340 PHE B CA 1
ATOM 6285 C C . PHE B 1 340 ? 38.443 -5.586 29.782 1.00 19.94 340 PHE B C 1
ATOM 6286 O O . PHE B 1 340 ? 38.830 -5.253 30.906 1.00 17.68 340 PHE B O 1
ATOM 6294 N N . LEU B 1 341 ? 37.239 -6.120 29.579 1.00 20.10 341 LEU B N 1
ATOM 6295 C CA . LEU B 1 341 ? 36.268 -6.168 30.681 1.00 22.92 341 LEU B CA 1
ATOM 6296 C C . LEU B 1 341 ? 36.765 -7.035 31.824 1.00 23.29 341 LEU B C 1
ATOM 6297 O O . LEU B 1 341 ? 36.614 -6.669 32.998 1.00 23.44 341 LEU B O 1
ATOM 6302 N N . ASP B 1 342 ? 37.383 -8.177 31.508 1.00 22.68 342 ASP B N 1
ATOM 6303 C CA A ASP B 1 342 ? 37.925 -9.039 32.551 0.50 25.81 342 ASP B CA 1
ATOM 6304 C CA B ASP B 1 342 ? 37.919 -9.036 32.557 0.50 25.81 342 ASP B CA 1
ATOM 6305 C C . ASP B 1 342 ? 39.132 -8.403 33.222 1.00 27.04 342 ASP B C 1
ATOM 6306 O O . ASP B 1 342 ? 39.268 -8.452 34.447 1.00 24.70 342 ASP B O 1
ATOM 6315 N N . ARG B 1 343 ? 40.032 -7.812 32.435 1.00 23.42 343 ARG B N 1
ATOM 6316 C CA . ARG B 1 343 ? 41.201 -7.190 33.016 1.00 22.62 343 ARG B CA 1
ATOM 6317 C C . ARG B 1 343 ? 40.815 -6.094 34.003 1.00 21.04 343 ARG B C 1
ATOM 6318 O O . ARG B 1 343 ? 41.552 -5.819 34.949 1.00 20.85 343 ARG B O 1
ATOM 6326 N N . ASN B 1 344 ? 39.718 -5.390 33.727 1.00 18.86 344 ASN B N 1
ATOM 6327 C CA . ASN B 1 344 ? 39.355 -4.210 34.500 1.00 19.50 344 ASN B CA 1
ATOM 6328 C C . ASN B 1 344 ? 38.088 -4.452 35.304 1.00 22.17 344 ASN B C 1
ATOM 6329 O O . ASN B 1 344 ? 37.362 -3.492 35.626 1.00 21.89 344 ASN B O 1
ATOM 6334 N N . LYS B 1 345 ? 37.830 -5.713 35.676 1.00 19.32 345 LYS B N 1
ATOM 6335 C CA . LYS B 1 345 ? 36.557 -5.970 36.337 1.00 20.47 345 LYS B CA 1
ATOM 6336 C C . LYS B 1 345 ? 36.566 -5.514 37.779 1.00 20.56 345 LYS B C 1
ATOM 6337 O O . LYS B 1 345 ? 35.482 -5.295 38.355 1.00 19.96 345 LYS B O 1
ATOM 6343 N N . GLU B 1 346 ? 37.740 -5.340 38.388 1.00 20.21 346 GLU B N 1
ATOM 6344 C CA . GLU B 1 346 ? 37.736 -4.886 39.775 1.00 20.28 346 GLU B CA 1
ATOM 6345 C C . GLU B 1 346 ? 37.368 -3.404 39.897 1.00 22.48 346 GLU B C 1
ATOM 6346 O O . GLU B 1 346 ? 36.605 -3.012 40.801 1.00 20.41 346 GLU B O 1
ATOM 6352 N N . LEU B 1 347 ? 37.924 -2.560 39.028 1.00 16.61 347 LEU B N 1
ATOM 6353 C CA . LEU B 1 347 ? 37.809 -1.114 39.176 1.00 18.44 347 LEU B CA 1
ATOM 6354 C C . LEU B 1 347 ? 36.878 -0.463 38.161 1.00 19.39 347 LEU B C 1
ATOM 6355 O O . LEU B 1 347 ? 36.521 0.707 38.331 1.00 14.51 347 LEU B O 1
ATOM 6360 N N . GLY B 1 348 ? 36.537 -1.150 37.089 1.00 17.77 348 GLY B N 1
ATOM 6361 C CA . GLY B 1 348 ? 35.889 -0.547 35.936 1.00 14.61 348 GLY B CA 1
ATOM 6362 C C . GLY B 1 348 ? 34.575 -1.214 35.563 1.00 17.49 348 GLY B C 1
ATOM 6363 O O . GLY B 1 348 ? 34.471 -2.444 35.565 1.00 20.12 348 GLY B O 1
ATOM 6364 N N . MET B 1 349 ? 33.584 -0.393 35.242 1.00 15.50 349 MET B N 1
ATOM 6365 C CA . MET B 1 349 ? 32.324 -0.872 34.705 1.00 17.54 349 MET B CA 1
ATOM 6366 C C . MET B 1 349 ? 32.069 -0.205 33.358 1.00 21.84 349 MET B C 1
ATOM 6367 O O . MET B 1 349 ? 32.177 1.011 33.235 1.00 16.78 349 MET B O 1
ATOM 6372 N N . VAL B 1 350 ? 31.753 -0.998 32.344 1.00 15.40 350 VAL B N 1
ATOM 6373 C CA . VAL B 1 350 ? 31.463 -0.464 31.025 1.00 15.97 350 VAL B CA 1
ATOM 6374 C C . VAL B 1 350 ? 29.985 -0.682 30.720 1.00 15.45 350 VAL B C 1
ATOM 6375 O O . VAL B 1 350 ? 29.480 -1.772 30.918 1.00 19.40 350 VAL B O 1
ATOM 6379 N N . LEU B 1 351 ? 29.310 0.369 30.266 1.00 16.47 351 LEU B N 1
ATOM 6380 C CA . LEU B 1 351 ? 27.889 0.309 29.953 1.00 16.47 351 LEU B CA 1
ATOM 6381 C C . LEU B 1 351 ? 27.678 0.557 28.458 1.00 20.49 351 LEU B C 1
ATOM 6382 O O . LEU B 1 351 ? 28.166 1.553 27.941 1.00 19.82 351 LEU B O 1
ATOM 6387 N N . PRO B 1 352 ? 26.926 -0.293 27.776 1.00 22.47 352 PRO B N 1
ATOM 6388 C CA . PRO B 1 352 ? 26.663 -0.023 26.362 1.00 22.58 352 PRO B CA 1
ATOM 6389 C C . PRO B 1 352 ? 25.664 1.126 26.173 1.00 20.03 352 PRO B C 1
ATOM 6390 O O . PRO B 1 352 ? 24.598 1.099 26.781 1.00 19.53 352 PRO B O 1
ATOM 6394 N N . ASN B 1 353 ? 26.006 2.104 25.337 1.00 19.05 353 ASN B N 1
ATOM 6395 C CA . ASN B 1 353 ? 25.014 3.084 24.824 1.00 21.23 353 ASN B CA 1
ATOM 6396 C C . ASN B 1 353 ? 24.535 4.163 25.810 1.00 21.23 353 ASN B C 1
ATOM 6397 O O . ASN B 1 353 ? 24.557 5.344 25.476 1.00 25.06 353 ASN B O 1
ATOM 6402 N N . TRP B 1 354 ? 24.071 3.772 26.993 1.00 18.81 354 TRP B N 1
ATOM 6403 C CA . TRP B 1 354 ? 23.392 4.681 27.886 1.00 18.46 354 TRP B CA 1
ATOM 6404 C C . TRP B 1 354 ? 23.667 4.308 29.334 1.00 20.18 354 TRP B C 1
ATOM 6405 O O . TRP B 1 354 ? 23.756 3.136 29.668 1.00 19.34 354 TRP B O 1
ATOM 6416 N N . GLY B 1 355 ? 23.747 5.322 30.184 1.00 17.01 355 GLY B N 1
ATOM 6417 C CA . GLY B 1 355 ? 23.954 5.144 31.603 1.00 16.92 355 GLY B CA 1
ATOM 6418 C C . GLY B 1 355 ? 23.087 6.103 32.388 1.00 16.17 355 GLY B C 1
ATOM 6419 O O . GLY B 1 355 ? 22.603 7.081 31.846 1.00 16.40 355 GLY B O 1
ATOM 6420 N N . PRO B 1 356 ? 22.905 5.824 33.670 1.00 15.89 356 PRO B N 1
ATOM 6421 C CA . PRO B 1 356 ? 22.073 6.674 34.526 1.00 17.86 356 PRO B CA 1
ATOM 6422 C C . PRO B 1 356 ? 22.871 7.877 34.993 1.00 16.35 356 PRO B C 1
ATOM 6423 O O . PRO B 1 356 ? 23.284 7.953 36.141 1.00 16.30 356 PRO B O 1
ATOM 6427 N N . GLN B 1 357 ? 23.073 8.812 34.074 1.00 16.76 357 GLN B N 1
ATOM 6428 C CA . GLN B 1 357 ? 24.011 9.914 34.262 1.00 15.62 357 GLN B CA 1
ATOM 6429 C C . GLN B 1 357 ? 23.617 10.804 35.433 1.00 18.62 357 GLN B C 1
ATOM 6430 O O . GLN B 1 357 ? 24.464 11.207 36.238 1.00 13.85 357 GLN B O 1
ATOM 6436 N N . ASP B 1 358 ? 22.335 11.162 35.529 1.00 17.06 358 ASP B N 1
ATOM 6437 C CA . ASP B 1 358 ? 21.905 11.994 36.660 1.00 19.87 358 ASP B CA 1
ATOM 6438 C C . ASP B 1 358 ? 22.233 11.344 38.003 1.00 17.56 358 ASP B C 1
ATOM 6439 O O . ASP B 1 358 ? 22.748 12.010 38.922 1.00 16.07 358 ASP B O 1
ATOM 6444 N N . ALA B 1 359 ? 21.972 10.045 38.137 1.00 16.12 359 ALA B N 1
ATOM 6445 C CA . ALA B 1 359 ? 22.215 9.358 39.401 1.00 15.40 359 ALA B CA 1
ATOM 6446 C C . ALA B 1 359 ? 23.704 9.176 39.653 1.00 18.17 359 ALA B C 1
ATOM 6447 O O . ALA B 1 359 ? 24.160 9.298 40.794 1.00 16.77 359 ALA B O 1
ATOM 6449 N N . ILE B 1 360 ? 24.490 8.917 38.594 1.00 12.77 360 ILE B N 1
ATOM 6450 C CA . ILE B 1 360 ? 25.939 8.750 38.785 1.00 13.48 360 ILE B CA 1
ATOM 6451 C C . ILE B 1 360 ? 26.578 10.061 39.237 1.00 15.77 360 ILE B C 1
ATOM 6452 O O . ILE B 1 360 ? 27.353 10.113 40.204 1.00 15.36 360 ILE B O 1
ATOM 6457 N N . LEU B 1 361 ? 26.244 11.159 38.559 1.00 11.18 361 LEU B N 1
ATOM 6458 C CA . LEU B 1 361 ? 26.844 12.437 38.925 1.00 14.46 361 LEU B CA 1
ATOM 6459 C C . LEU B 1 361 ? 26.416 12.901 40.317 1.00 16.58 361 LEU B C 1
ATOM 6460 O O . LEU B 1 361 ? 27.169 13.621 40.983 1.00 15.45 361 LEU B O 1
ATOM 6465 N N . ALA B 1 362 ? 25.252 12.483 40.790 1.00 14.30 362 ALA B N 1
ATOM 6466 C CA . ALA B 1 362 ? 24.854 12.878 42.135 1.00 14.90 362 ALA B CA 1
ATOM 6467 C C . ALA B 1 362 ? 25.471 12.006 43.213 1.00 20.78 362 ALA B C 1
ATOM 6468 O O . ALA B 1 362 ? 25.336 12.303 44.402 1.00 17.50 362 ALA B O 1
ATOM 6470 N N . HIS B 1 363 ? 26.108 10.927 42.840 1.00 17.07 363 HIS B N 1
ATOM 6471 C CA . HIS B 1 363 ? 26.559 9.939 43.812 1.00 14.91 363 HIS B CA 1
ATOM 6472 C C . HIS B 1 363 ? 27.853 10.362 44.468 1.00 16.96 363 HIS B C 1
ATOM 6473 O O . HIS B 1 363 ? 28.773 10.786 43.770 1.00 13.64 363 HIS B O 1
ATOM 6480 N N . PRO B 1 364 ? 27.963 10.272 45.800 1.00 17.21 364 PRO B N 1
ATOM 6481 C CA . PRO B 1 364 ? 29.190 10.737 46.470 1.00 17.04 364 PRO B CA 1
ATOM 6482 C C . PRO B 1 364 ? 30.419 9.927 46.147 1.00 14.11 364 PRO B C 1
ATOM 6483 O O . PRO B 1 364 ? 31.529 10.389 46.468 1.00 13.56 364 PRO B O 1
ATOM 6487 N N . SER B 1 365 ? 30.287 8.734 45.539 1.00 12.50 365 SER B N 1
ATOM 6488 C CA . SER B 1 365 ? 31.480 7.981 45.157 1.00 13.47 365 SER B CA 1
ATOM 6489 C C . SER B 1 365 ? 32.042 8.435 43.812 1.00 13.13 365 SER B C 1
ATOM 6490 O O . SER B 1 365 ? 33.140 8.001 43.407 1.00 13.49 365 SER B O 1
ATOM 6493 N N . THR B 1 366 ? 31.329 9.302 43.115 1.00 14.16 366 THR B N 1
ATOM 6494 C CA . THR B 1 366 ? 31.822 9.828 41.841 1.00 14.70 366 THR B CA 1
ATOM 6495 C C . THR B 1 366 ? 32.832 10.950 42.062 1.00 15.55 366 THR B C 1
ATOM 6496 O O . THR B 1 366 ? 32.550 11.924 42.763 1.00 12.29 366 THR B O 1
ATOM 6500 N N . GLY B 1 367 ? 34.015 10.808 41.467 1.00 14.78 367 GLY B N 1
ATOM 6501 C CA . GLY B 1 367 ? 35.080 11.762 41.658 1.00 14.57 367 GLY B CA 1
ATOM 6502 C C . GLY B 1 367 ? 35.361 12.681 40.482 1.00 11.23 367 GLY B C 1
ATOM 6503 O O . GLY B 1 367 ? 36.081 13.685 40.625 1.00 12.91 367 GLY B O 1
ATOM 6504 N N . GLY B 1 368 ? 34.775 12.389 39.325 1.00 11.49 368 GLY B N 1
ATOM 6505 C CA . GLY B 1 368 ? 35.070 13.181 38.149 1.00 10.89 368 GLY B CA 1
ATOM 6506 C C . GLY B 1 368 ? 34.228 12.716 36.970 1.00 13.28 368 GLY B C 1
ATOM 6507 O O . GLY B 1 368 ? 33.610 11.644 36.996 1.00 15.47 368 GLY B O 1
ATOM 6508 N N . PHE B 1 369 ? 34.263 13.537 35.914 1.00 13.92 369 PHE B N 1
ATOM 6509 C CA . PHE B 1 369 ? 33.407 13.374 34.741 1.00 11.96 369 PHE B CA 1
ATOM 6510 C C . PHE B 1 369 ? 34.233 13.728 33.509 1.00 12.82 369 PHE B C 1
ATOM 6511 O O . PHE B 1 369 ? 34.517 14.911 33.280 1.00 14.58 369 PHE B O 1
ATOM 6519 N N . LEU B 1 370 ? 34.594 12.714 32.727 1.00 10.24 370 LEU B N 1
ATOM 6520 C CA . LEU B 1 370 ? 35.142 12.900 31.380 1.00 12.24 370 LEU B CA 1
ATOM 6521 C C . LEU B 1 370 ? 33.972 13.075 30.427 1.00 11.88 370 LEU B C 1
ATOM 6522 O O . LEU B 1 370 ? 33.228 12.123 30.167 1.00 15.06 370 LEU B O 1
ATOM 6527 N N . SER B 1 371 ? 33.774 14.312 29.972 1.00 12.29 371 SER B N 1
ATOM 6528 C CA . SER B 1 371 ? 32.522 14.753 29.347 1.00 10.18 371 SER B CA 1
ATOM 6529 C C . SER B 1 371 ? 32.828 15.436 28.022 1.00 13.04 371 SER B C 1
ATOM 6530 O O . SER B 1 371 ? 33.838 16.136 27.895 1.00 14.27 371 SER B O 1
ATOM 6533 N N . HIS B 1 372 ? 31.910 15.301 27.057 1.00 12.06 372 HIS B N 1
ATOM 6534 C CA . HIS B 1 372 ? 32.040 16.069 25.823 1.00 10.88 372 HIS B CA 1
ATOM 6535 C C . HIS B 1 372 ? 31.579 17.507 25.991 1.00 10.33 372 HIS B C 1
ATOM 6536 O O . HIS B 1 372 ? 31.660 18.286 25.031 1.00 12.69 372 HIS B O 1
ATOM 6543 N N . CYS B 1 373 ? 31.121 17.879 27.195 1.00 11.39 373 CYS B N 1
ATOM 6544 C CA . CYS B 1 373 ? 30.765 19.260 27.529 1.00 9.04 373 CYS B CA 1
ATOM 6545 C C . CYS B 1 373 ? 29.561 19.769 26.727 1.00 10.07 373 CYS B C 1
ATOM 6546 O O . CYS B 1 373 ? 29.461 20.977 26.444 1.00 10.62 373 CYS B O 1
ATOM 6549 N N . GLY B 1 374 ? 28.668 18.860 26.354 1.00 11.85 374 GLY B N 1
ATOM 6550 C CA . GLY B 1 374 ? 27.334 19.287 25.946 1.00 12.83 374 GLY B CA 1
ATOM 6551 C C . GLY B 1 374 ? 26.799 20.143 27.088 1.00 10.59 374 GLY B C 1
ATOM 6552 O O . GLY B 1 374 ? 27.183 19.926 28.273 1.00 11.74 374 GLY B O 1
ATOM 6553 N N . TRP B 1 375 ? 25.912 21.092 26.827 1.00 11.11 375 TRP B N 1
ATOM 6554 C CA . TRP B 1 375 ? 25.556 22.012 27.906 1.00 11.63 375 TRP B CA 1
ATOM 6555 C C . TRP B 1 375 ? 24.746 21.331 28.997 1.00 13.43 375 TRP B C 1
ATOM 6556 O O . TRP B 1 375 ? 24.949 21.632 30.165 1.00 12.72 375 TRP B O 1
ATOM 6567 N N . ASN B 1 376 ? 23.905 20.343 28.676 1.00 11.69 376 ASN B N 1
ATOM 6568 C CA . ASN B 1 376 ? 23.194 19.667 29.752 1.00 13.19 376 ASN B CA 1
ATOM 6569 C C . ASN B 1 376 ? 24.160 18.878 30.619 1.00 14.21 376 ASN B C 1
ATOM 6570 O O . ASN B 1 376 ? 24.070 18.917 31.848 1.00 13.06 376 ASN B O 1
ATOM 6575 N N . SER B 1 377 ? 25.123 18.201 29.997 1.00 14.83 377 SER B N 1
ATOM 6576 C CA . SER B 1 377 ? 26.116 17.476 30.779 1.00 11.64 377 SER B CA 1
ATOM 6577 C C . SER B 1 377 ? 26.967 18.428 31.601 1.00 12.85 377 SER B C 1
ATOM 6578 O O . SER B 1 377 ? 27.332 18.124 32.746 1.00 10.84 377 SER B O 1
ATOM 6581 N N . SER B 1 378 ? 27.306 19.589 31.037 1.00 10.35 378 SER B N 1
ATOM 6582 C CA . SER B 1 378 ? 28.056 20.577 31.789 1.00 12.85 378 SER B CA 1
ATOM 6583 C C . SER B 1 378 ? 27.273 21.017 33.010 1.00 14.42 378 SER B C 1
ATOM 6584 O O . SER B 1 378 ? 27.813 21.100 34.127 1.00 11.65 378 SER B O 1
ATOM 6587 N N . LEU B 1 379 ? 25.983 21.293 32.816 1.00 13.94 379 LEU B N 1
ATOM 6588 C CA . LEU B 1 379 ? 25.142 21.715 33.925 1.00 12.82 379 LEU B CA 1
ATOM 6589 C C . LEU B 1 379 ? 25.021 20.638 34.967 1.00 13.00 379 LEU B C 1
ATOM 6590 O O . LEU B 1 379 ? 24.943 20.934 36.177 1.00 13.29 379 LEU B O 1
ATOM 6595 N N . GLU B 1 380 ? 24.915 19.387 34.531 1.00 13.35 380 GLU B N 1
ATOM 6596 C CA . GLU B 1 380 ? 24.795 18.304 35.491 1.00 13.96 380 GLU B CA 1
ATOM 6597 C C . GLU B 1 380 ? 26.069 18.169 36.311 1.00 14.04 380 GLU B C 1
ATOM 6598 O O . GLU B 1 380 ? 26.007 17.841 37.501 1.00 15.19 380 GLU B O 1
ATOM 6604 N N . SER B 1 381 ? 27.240 18.405 35.700 1.00 12.61 381 SER B N 1
ATOM 6605 C CA . SER B 1 381 ? 28.461 18.402 36.508 1.00 11.40 381 SER B CA 1
ATOM 6606 C C . SER B 1 381 ? 28.435 19.552 37.517 1.00 13.55 381 SER B C 1
ATOM 6607 O O . SER B 1 381 ? 28.853 19.386 38.675 1.00 15.05 381 SER B O 1
ATOM 6610 N N . ILE B 1 382 ? 27.929 20.719 37.092 1.00 11.42 382 ILE B N 1
ATOM 6611 C CA . ILE B 1 382 ? 27.904 21.900 37.939 1.00 15.31 382 ILE B CA 1
ATOM 6612 C C . ILE B 1 382 ? 26.966 21.692 39.125 1.00 16.07 382 ILE B C 1
ATOM 6613 O O . ILE B 1 382 ? 27.332 21.972 40.284 1.00 15.00 382 ILE B O 1
ATOM 6618 N N . VAL B 1 383 ? 25.737 21.223 38.869 1.00 14.50 383 VAL B N 1
ATOM 6619 C CA . VAL B 1 383 ? 24.789 21.138 39.977 1.00 12.24 383 VAL B CA 1
ATOM 6620 C C . VAL B 1 383 ? 25.154 20.045 40.968 1.00 16.71 383 VAL B C 1
ATOM 6621 O O . VAL B 1 383 ? 24.583 19.987 42.076 1.00 12.04 383 VAL B O 1
ATOM 6625 N N . ASN B 1 384 ? 26.080 19.159 40.585 1.00 15.02 384 ASN B N 1
ATOM 6626 C CA . ASN B 1 384 ? 26.574 18.101 41.451 1.00 16.21 384 ASN B CA 1
ATOM 6627 C C . ASN B 1 384 ? 28.000 18.337 41.949 1.00 19.68 384 ASN B C 1
ATOM 6628 O O . ASN B 1 384 ? 28.547 17.490 42.675 1.00 15.52 384 ASN B O 1
ATOM 6633 N N . GLY B 1 385 ? 28.607 19.462 41.604 1.00 11.68 385 GLY B N 1
ATOM 6634 C CA . GLY B 1 385 ? 29.975 19.753 42.018 1.00 14.02 385 GLY B CA 1
ATOM 6635 C C . GLY B 1 385 ? 30.996 18.712 41.625 1.00 21.14 385 GLY B C 1
ATOM 6636 O O . GLY B 1 385 ? 31.889 18.388 42.427 1.00 17.39 385 GLY B O 1
ATOM 6637 N N . VAL B 1 386 ? 30.903 18.194 40.402 1.00 17.44 386 VAL B N 1
ATOM 6638 C CA . VAL B 1 386 ? 31.807 17.164 39.899 1.00 12.78 386 VAL B CA 1
ATOM 6639 C C . VAL B 1 386 ? 32.796 17.820 38.944 1.00 15.60 386 VAL B C 1
ATOM 6640 O O . VAL B 1 386 ? 32.369 18.457 37.969 1.00 12.16 386 VAL B O 1
ATOM 6644 N N . PRO B 1 387 ? 34.103 17.691 39.179 1.00 13.78 387 PRO B N 1
ATOM 6645 C CA . PRO B 1 387 ? 35.094 18.252 38.246 1.00 14.06 387 PRO B CA 1
ATOM 6646 C C . PRO B 1 387 ? 35.172 17.467 36.933 1.00 11.83 387 PRO B C 1
ATOM 6647 O O . PRO B 1 387 ? 34.843 16.275 36.868 1.00 12.12 387 PRO B O 1
ATOM 6651 N N . VAL B 1 388 ? 35.621 18.148 35.874 1.00 11.38 388 VAL B N 1
ATOM 6652 C CA . VAL B 1 388 ? 35.472 17.638 34.519 1.00 10.71 388 VAL B CA 1
ATOM 6653 C C . VAL B 1 388 ? 36.826 17.421 33.858 1.00 11.75 388 VAL B C 1
ATOM 6654 O O . VAL B 1 388 ? 37.757 18.182 34.078 1.00 12.31 388 VAL B O 1
ATOM 6658 N N . ILE B 1 389 ? 36.915 16.385 33.028 1.00 12.94 389 ILE B N 1
ATOM 6659 C CA . ILE B 1 389 ? 37.926 16.312 31.977 1.00 11.88 389 ILE B CA 1
ATOM 6660 C C . ILE B 1 389 ? 37.224 16.716 30.679 1.00 12.40 389 ILE B C 1
ATOM 6661 O O . ILE B 1 389 ? 36.324 16.016 30.218 1.00 13.63 389 ILE B O 1
ATOM 6666 N N . ALA B 1 390 ? 37.609 17.840 30.091 1.00 11.67 390 ALA B N 1
ATOM 6667 C CA . ALA B 1 390 ? 36.846 18.426 28.997 1.00 13.34 390 ALA B CA 1
ATOM 6668 C C . ALA B 1 390 ? 37.311 17.879 27.651 1.00 12.74 390 ALA B C 1
ATOM 6669 O O . ALA B 1 390 ? 38.458 18.085 27.241 1.00 13.08 390 ALA B O 1
ATOM 6671 N N . TRP B 1 391 ? 36.377 17.230 26.965 1.00 9.99 391 TRP B N 1
ATOM 6672 C CA . TRP B 1 391 ? 36.616 16.550 25.707 1.00 11.74 391 TRP B CA 1
ATOM 6673 C C . TRP B 1 391 ? 35.546 16.948 24.680 1.00 10.45 391 TRP B C 1
ATOM 6674 O O . TRP B 1 391 ? 34.732 16.134 24.300 1.00 14.20 391 TRP B O 1
ATOM 6685 N N . PRO B 1 392 ? 35.548 18.202 24.244 1.00 11.61 392 PRO B N 1
ATOM 6686 C CA . PRO B 1 392 ? 34.497 18.690 23.340 1.00 11.06 392 PRO B CA 1
ATOM 6687 C C . PRO B 1 392 ? 34.576 18.059 21.954 1.00 16.04 392 PRO B C 1
ATOM 6688 O O . PRO B 1 392 ? 35.662 17.819 21.457 1.00 11.77 392 PRO B O 1
ATOM 6692 N N . LEU B 1 393 ? 33.426 17.769 21.357 1.00 13.54 393 LEU B N 1
ATOM 6693 C CA . LEU B 1 393 ? 33.399 17.128 20.046 1.00 10.53 393 LEU B CA 1
ATOM 6694 C C . LEU B 1 393 ? 32.617 17.813 18.912 1.00 13.50 393 LEU B C 1
ATOM 6695 O O . LEU B 1 393 ? 33.021 17.739 17.766 1.00 13.15 393 LEU B O 1
ATOM 6700 N N . TYR B 1 394 ? 31.503 18.456 19.235 1.00 12.23 394 TYR B N 1
ATOM 6701 C CA . TYR B 1 394 ? 30.605 18.996 18.231 1.00 15.81 394 TYR B CA 1
ATOM 6702 C C . TYR B 1 394 ? 29.730 20.127 18.792 1.00 16.84 394 TYR B C 1
ATOM 6703 O O . TYR B 1 394 ? 29.819 20.474 19.961 1.00 12.94 394 TYR B O 1
ATOM 6712 N N . ALA B 1 395 ? 28.956 20.746 17.909 1.00 13.81 395 ALA B N 1
ATOM 6713 C CA . ALA B 1 395 ? 28.046 21.833 18.309 1.00 13.84 395 ALA B CA 1
ATOM 6714 C C . ALA B 1 395 ? 28.868 22.945 18.955 1.00 15.10 395 ALA B C 1
ATOM 6715 O O . ALA B 1 395 ? 29.869 23.364 18.407 1.00 12.74 395 ALA B O 1
ATOM 6717 N N . GLU B 1 396 ? 28.435 23.424 20.112 1.00 12.98 396 GLU B N 1
ATOM 6718 C CA . GLU B 1 396 ? 29.140 24.482 20.818 1.00 11.67 396 GLU B CA 1
ATOM 6719 C C . GLU B 1 396 ? 29.979 23.957 21.981 1.00 11.11 396 GLU B C 1
ATOM 6720 O O . GLU B 1 396 ? 30.319 24.724 22.898 1.00 9.81 396 GLU B O 1
ATOM 6726 N N . GLN B 1 397 ? 30.304 22.672 21.971 1.00 9.47 397 GLN B N 1
ATOM 6727 C CA . GLN B 1 397 ? 30.995 22.075 23.087 1.00 9.76 397 GLN B CA 1
ATOM 6728 C C . GLN B 1 397 ? 32.375 22.688 23.334 1.00 10.23 397 GLN B C 1
ATOM 6729 O O . GLN B 1 397 ? 32.851 22.686 24.466 1.00 10.50 397 GLN B O 1
ATOM 6735 N N . LYS B 1 398 ? 33.083 23.108 22.280 1.00 9.15 398 LYS B N 1
ATOM 6736 C CA . LYS B 1 398 ? 34.388 23.735 22.499 1.00 9.40 398 LYS B CA 1
ATOM 6737 C C . LYS B 1 398 ? 34.245 25.028 23.294 1.00 11.83 398 LYS B C 1
ATOM 6738 O O . LYS B 1 398 ? 35.040 25.284 24.210 1.00 11.27 398 LYS B O 1
ATOM 6744 N N . MET B 1 399 ? 33.228 25.838 22.992 1.00 12.79 399 MET B N 1
ATOM 6745 C CA . MET B 1 399 ? 32.960 27.006 23.838 1.00 14.21 399 MET B CA 1
ATOM 6746 C C . MET B 1 399 ? 32.654 26.586 25.271 1.00 10.47 399 MET B C 1
ATOM 6747 O O . MET B 1 399 ? 33.136 27.222 26.225 1.00 12.46 399 MET B O 1
ATOM 6752 N N . ASN B 1 400 ? 31.835 25.534 25.441 1.00 10.61 400 ASN B N 1
ATOM 6753 C CA . ASN B 1 400 ? 31.464 25.101 26.784 1.00 10.83 400 ASN B CA 1
ATOM 6754 C C . ASN B 1 400 ? 32.686 24.603 27.557 1.00 12.79 400 ASN B C 1
ATOM 6755 O O . ASN B 1 400 ? 32.859 24.918 28.740 1.00 11.15 400 ASN B O 1
ATOM 6760 N N . ALA B 1 401 ? 33.554 23.840 26.886 1.00 10.18 401 ALA B N 1
ATOM 6761 C CA . ALA B 1 401 ? 34.760 23.353 27.532 1.00 12.27 401 ALA B CA 1
ATOM 6762 C C . ALA B 1 401 ? 35.645 24.502 27.968 1.00 12.17 401 ALA B C 1
ATOM 6763 O O . ALA B 1 401 ? 36.261 24.448 29.043 1.00 12.21 401 ALA B O 1
ATOM 6765 N N . THR B 1 402 ? 35.777 25.521 27.118 1.00 12.26 402 THR B N 1
ATOM 6766 C CA . THR B 1 402 ? 36.614 26.659 27.464 1.00 12.15 402 THR B CA 1
ATOM 6767 C C . THR B 1 402 ? 36.011 27.443 28.634 1.00 13.39 402 THR B C 1
ATOM 6768 O O . THR B 1 402 ? 36.744 27.903 29.510 1.00 13.43 402 THR B O 1
ATOM 6772 N N . LEU B 1 403 ? 34.689 27.570 28.673 1.00 12.41 403 LEU B N 1
AT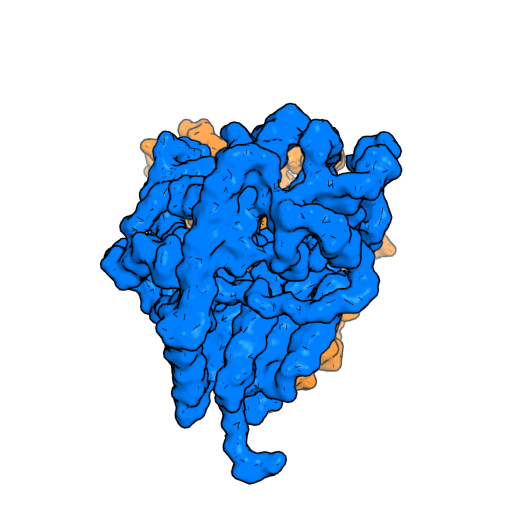OM 6773 C CA . LEU B 1 403 ? 34.020 28.180 29.817 1.00 14.61 403 LEU B CA 1
ATOM 6774 C C . LEU B 1 403 ? 34.325 27.403 31.090 1.00 13.54 403 LEU B C 1
ATOM 6775 O O . LEU B 1 403 ? 34.786 27.978 32.104 1.00 15.20 403 LEU B O 1
ATOM 6780 N N . LEU B 1 404 ? 34.102 26.089 31.069 1.00 13.60 404 LEU B N 1
ATOM 6781 C CA . LEU B 1 404 ? 34.358 25.283 32.253 1.00 13.05 404 LEU B CA 1
ATOM 6782 C C . LEU B 1 404 ? 35.813 25.403 32.695 1.00 15.18 404 LEU B C 1
ATOM 6783 O O . LEU B 1 404 ? 36.137 25.444 33.900 1.00 13.71 404 LEU B O 1
ATOM 6788 N N . THR B 1 405 ? 36.715 25.429 31.729 1.00 12.83 405 THR B N 1
ATOM 6789 C CA . THR B 1 405 ? 38.120 25.353 32.059 1.00 11.88 405 THR B CA 1
ATOM 6790 C C . THR B 1 405 ? 38.671 26.706 32.492 1.00 15.11 405 THR B C 1
ATOM 6791 O O . THR B 1 405 ? 39.303 26.817 33.567 1.00 15.43 405 THR B O 1
ATOM 6795 N N . GLU B 1 406 ? 38.476 27.721 31.647 1.00 15.93 406 GLU B N 1
ATOM 6796 C CA . GLU B 1 406 ? 39.116 29.013 31.818 1.00 15.67 406 GLU B CA 1
ATOM 6797 C C . GLU B 1 406 ? 38.334 29.934 32.737 1.00 19.10 406 GLU B C 1
ATOM 6798 O O . GLU B 1 406 ? 38.920 30.752 33.437 1.00 19.16 406 GLU B O 1
ATOM 6804 N N . GLU B 1 407 ? 37.009 29.876 32.708 1.00 16.22 407 GLU B N 1
ATOM 6805 C CA . GLU B 1 407 ? 36.205 30.806 33.501 1.00 18.37 407 GLU B CA 1
ATOM 6806 C C . GLU B 1 407 ? 35.780 30.215 34.825 1.00 16.42 407 GLU B C 1
ATOM 6807 O O . GLU B 1 407 ? 35.828 30.904 35.840 1.00 20.02 407 GLU B O 1
ATOM 6813 N N . LEU B 1 408 ? 35.398 28.953 34.865 1.00 13.34 408 LEU B N 1
ATOM 6814 C CA . LEU B 1 408 ? 34.935 28.396 36.132 1.00 15.05 408 LEU B CA 1
ATOM 6815 C C . LEU B 1 408 ? 36.037 27.694 36.904 1.00 19.14 408 LEU B C 1
ATOM 6816 O O . LEU B 1 408 ? 35.940 27.583 38.134 1.00 19.86 408 LEU B O 1
ATOM 6821 N N . GLY B 1 409 ? 37.079 27.219 36.220 1.00 16.11 409 GLY B N 1
ATOM 6822 C CA . GLY B 1 409 ? 38.165 26.549 36.893 1.00 14.36 409 GLY B CA 1
ATOM 6823 C C . GLY B 1 409 ? 37.839 25.158 37.372 1.00 16.94 409 GLY B C 1
ATOM 6824 O O . GLY B 1 409 ? 38.457 24.686 38.335 1.00 17.99 409 GLY B O 1
ATOM 6825 N N . VAL B 1 410 ? 36.905 24.461 36.719 1.00 12.16 410 VAL B N 1
ATOM 6826 C CA . VAL B 1 410 ? 36.479 23.159 37.221 1.00 14.00 410 VAL B CA 1
ATOM 6827 C C . VAL B 1 410 ? 36.965 22.006 36.365 1.00 13.31 410 VAL B C 1
ATOM 6828 O O . VAL B 1 410 ? 36.604 20.857 36.647 1.00 13.48 410 VAL B O 1
ATOM 6832 N N . ALA B 1 411 ? 37.746 22.257 35.318 1.00 12.79 411 ALA B N 1
ATOM 6833 C CA . ALA B 1 411 ? 38.058 21.208 34.359 1.00 14.33 411 ALA B CA 1
ATOM 6834 C C . ALA B 1 411 ? 39.546 21.165 34.056 1.00 17.09 411 ALA B C 1
ATOM 6835 O O . ALA B 1 411 ? 40.222 22.196 34.078 1.00 15.55 411 ALA B O 1
ATOM 6837 N N . VAL B 1 412 ? 40.031 19.955 33.780 1.00 14.15 412 VAL B N 1
ATOM 6838 C CA . VAL B 1 412 ? 41.317 19.761 33.107 1.00 14.78 412 VAL B CA 1
ATOM 6839 C C . VAL B 1 412 ? 41.033 19.314 31.668 1.00 17.35 412 VAL B C 1
ATOM 6840 O O . VAL B 1 412 ? 39.968 18.775 31.347 1.00 15.89 412 VAL B O 1
ATOM 6844 N N . ARG B 1 413 ? 42.000 19.522 30.791 1.00 13.92 413 ARG B N 1
ATOM 6845 C CA . ARG B 1 413 ? 41.734 19.213 29.393 1.00 14.61 413 ARG B CA 1
ATOM 6846 C C . ARG B 1 413 ? 43.038 18.798 28.738 1.00 16.53 413 ARG B C 1
ATOM 6847 O O . ARG B 1 413 ? 44.116 19.143 29.229 1.00 17.24 413 ARG B O 1
ATOM 6855 N N . PRO B 1 414 ? 42.976 18.063 27.635 1.00 16.60 414 PRO B N 1
ATOM 6856 C CA . PRO B 1 414 ? 44.213 17.711 26.914 1.00 16.62 414 PRO B CA 1
ATOM 6857 C C . PRO B 1 414 ? 44.866 18.948 26.317 1.00 19.35 414 PRO B C 1
ATOM 6858 O O . PRO B 1 414 ? 44.231 19.983 26.111 1.00 19.00 414 PRO B O 1
ATOM 6862 N N . GLU B 1 415 ? 46.152 18.805 25.976 1.00 16.32 415 GLU B N 1
ATOM 6863 C CA . GLU B 1 415 ? 46.897 19.938 25.425 1.00 18.28 415 GLU B CA 1
ATOM 6864 C C . GLU B 1 415 ? 46.343 20.363 24.066 1.00 18.47 415 GLU B C 1
ATOM 6865 O O . GLU B 1 415 ? 46.358 21.550 23.715 1.00 25.91 415 GLU B O 1
ATOM 6871 N N . VAL B 1 416 ? 45.873 19.402 23.279 1.00 14.93 416 VAL B N 1
ATOM 6872 C CA . VAL B 1 416 ? 45.350 19.620 21.939 1.00 17.23 416 VAL B CA 1
ATOM 6873 C C . VAL B 1 416 ? 43.931 19.098 21.877 1.00 14.38 416 VAL B C 1
ATOM 6874 O O . VAL B 1 416 ? 43.641 18.029 22.430 1.00 16.14 416 VAL B O 1
ATOM 6878 N N . LEU B 1 417 ? 43.052 19.840 21.208 1.00 12.80 417 LEU B N 1
ATOM 6879 C CA . LEU B 1 417 ? 41.658 19.413 21.063 1.00 12.95 417 LEU B CA 1
ATOM 6880 C C . LEU B 1 417 ? 41.590 17.996 20.509 1.00 13.67 417 LEU B C 1
ATOM 6881 O O . LEU B 1 417 ? 42.221 17.699 19.467 1.00 17.22 417 LEU B O 1
ATOM 6886 N N . PRO B 1 418 ? 40.796 17.120 21.124 1.00 14.65 418 PRO B N 1
ATOM 6887 C CA . PRO B 1 418 ? 40.596 15.775 20.585 1.00 16.07 418 PRO B CA 1
ATOM 6888 C C . PRO B 1 418 ? 40.134 15.733 19.152 1.00 18.32 418 PRO B C 1
ATOM 6889 O O . PRO B 1 418 ? 40.436 14.754 18.462 1.00 15.66 418 PRO B O 1
ATOM 6893 N N . THR B 1 419 ? 39.347 16.713 18.687 1.00 17.49 419 THR B N 1
ATOM 6894 C CA . THR B 1 419 ? 38.991 16.720 17.260 1.00 17.13 419 THR B CA 1
ATOM 6895 C C . THR B 1 419 ? 40.168 17.104 16.369 1.00 17.90 419 THR B C 1
ATOM 6896 O O . THR B 1 419 ? 40.083 16.912 15.154 1.00 18.70 419 THR B O 1
ATOM 6900 N N . LYS B 1 420 ? 41.259 17.612 16.937 1.00 14.98 420 LYS B N 1
ATOM 6901 C CA . LYS B 1 420 ? 42.456 17.934 16.153 1.00 17.18 420 LYS B CA 1
ATOM 6902 C C . LYS B 1 420 ? 43.524 16.860 16.165 1.00 25.40 420 LYS B C 1
ATOM 6903 O O . LYS B 1 420 ? 44.230 16.697 15.170 1.00 21.11 420 LYS B O 1
ATOM 6908 N N . ALA B 1 421 ? 43.662 16.137 17.261 1.00 20.85 421 ALA B N 1
ATOM 6909 C CA . ALA B 1 421 ? 44.686 15.109 17.359 1.00 18.86 421 ALA B CA 1
ATOM 6910 C C . ALA B 1 421 ? 44.224 14.064 18.354 1.00 21.77 421 ALA B C 1
ATOM 6911 O O . ALA B 1 421 ? 43.572 14.380 19.347 1.00 20.83 421 ALA B O 1
ATOM 6913 N N . VAL B 1 422 ? 44.573 12.807 18.066 1.00 15.22 422 VAL B N 1
ATOM 6914 C CA . VAL B 1 422 ? 44.266 11.737 19.004 1.00 19.78 422 VAL B CA 1
ATOM 6915 C C . VAL B 1 422 ? 44.961 12.031 20.316 1.00 16.81 422 VAL B C 1
ATOM 6916 O O . VAL B 1 422 ? 46.148 12.371 20.339 1.00 16.20 422 VAL B O 1
ATOM 6920 N N . VAL B 1 423 ? 44.204 11.935 21.418 1.00 12.65 423 VAL B N 1
ATOM 6921 C CA . VAL B 1 423 ? 44.758 11.982 22.762 1.00 15.59 423 VAL B CA 1
ATOM 6922 C C . VAL B 1 423 ? 45.349 10.617 23.114 1.00 16.27 423 VAL B C 1
ATOM 6923 O O . VAL B 1 423 ? 44.667 9.590 22.993 1.00 15.06 423 VAL B O 1
ATOM 6927 N N . SER B 1 424 ? 46.626 10.594 23.517 1.00 15.78 424 SER B N 1
ATOM 6928 C CA . SER B 1 424 ? 47.311 9.340 23.796 1.00 17.24 424 SER B CA 1
ATOM 6929 C C . SER B 1 424 ? 46.832 8.706 25.091 1.00 14.55 424 SER B C 1
ATOM 6930 O O . SER B 1 424 ? 46.381 9.390 26.028 1.00 14.82 424 SER B O 1
ATOM 6933 N N . ARG B 1 425 ? 46.983 7.382 25.171 1.00 14.74 425 ARG B N 1
ATOM 6934 C CA . ARG B 1 425 ? 46.693 6.688 26.427 1.00 14.29 425 ARG B CA 1
ATOM 6935 C C . ARG B 1 425 ? 47.506 7.260 27.581 1.00 17.55 425 ARG B C 1
ATOM 6936 O O . ARG B 1 425 ? 47.028 7.285 28.721 1.00 15.04 425 ARG B O 1
ATOM 6944 N N . ASP B 1 426 ? 48.701 7.779 27.304 1.00 17.02 426 ASP B N 1
ATOM 6945 C CA . ASP B 1 426 ? 49.522 8.367 28.361 1.00 17.69 426 ASP B CA 1
ATOM 6946 C C . ASP B 1 426 ? 48.923 9.674 28.862 1.00 15.77 426 ASP B C 1
ATOM 6947 O O . ASP B 1 426 ? 48.865 9.923 30.082 1.00 16.68 426 ASP B O 1
ATOM 6952 N N . GLU B 1 427 ? 48.506 10.539 27.946 1.00 15.69 427 GLU B N 1
ATOM 6953 C CA . GLU B 1 427 ? 47.919 11.785 28.402 1.00 18.67 427 GLU B CA 1
ATOM 6954 C C . GLU B 1 427 ? 46.598 11.509 29.105 1.00 14.99 427 GLU B C 1
ATOM 6955 O O . GLU B 1 427 ? 46.268 12.191 30.054 1.00 13.80 427 GLU B O 1
ATOM 6961 N N . ILE B 1 428 ? 45.858 10.500 28.649 1.00 12.81 428 ILE B N 1
ATOM 6962 C CA . ILE B 1 428 ? 44.597 10.133 29.307 1.00 17.08 428 ILE B CA 1
ATOM 6963 C C . ILE B 1 428 ? 44.876 9.640 30.715 1.00 15.46 428 ILE B C 1
ATOM 6964 O O . ILE B 1 428 ? 44.227 10.077 31.669 1.00 15.54 428 ILE B O 1
ATOM 6969 N N . GLU B 1 429 ? 45.854 8.739 30.877 1.00 17.33 429 GLU B N 1
ATOM 6970 C CA . GLU B 1 429 ? 46.219 8.290 32.220 1.00 15.46 429 GLU B CA 1
ATOM 6971 C C . GLU B 1 429 ? 46.498 9.480 33.126 1.00 13.94 429 GLU B C 1
ATOM 6972 O O . GLU B 1 429 ? 45.983 9.571 34.250 1.00 16.08 429 GLU B O 1
ATOM 6978 N N . LYS B 1 430 ? 47.284 10.433 32.624 1.00 17.90 430 LYS B N 1
ATOM 6979 C CA . LYS B 1 430 ? 47.663 11.576 33.443 1.00 19.27 430 LYS B CA 1
ATOM 6980 C C . LYS B 1 430 ? 46.459 12.426 33.836 1.00 17.32 430 LYS B C 1
ATOM 6981 O O . LYS B 1 430 ? 46.368 12.885 34.983 1.00 16.40 430 LYS B O 1
ATOM 6987 N N . MET B 1 431 ? 45.549 12.688 32.895 1.00 15.66 431 MET B N 1
ATOM 6988 C CA . MET B 1 431 ? 44.393 13.504 33.234 1.00 15.40 431 MET B CA 1
ATOM 6989 C C . MET B 1 431 ? 43.493 12.774 34.223 1.00 16.02 431 MET B C 1
ATOM 6990 O O . MET B 1 431 ? 42.941 13.399 35.135 1.00 14.15 431 MET B O 1
ATOM 6995 N N . VAL B 1 432 ? 43.303 11.452 34.048 1.00 13.21 432 VAL B N 1
ATOM 6996 C CA . VAL B 1 432 ? 42.427 10.706 34.954 1.00 13.60 432 VAL B CA 1
ATOM 6997 C C . VAL B 1 432 ? 42.992 10.708 36.363 1.00 16.71 432 VAL B C 1
ATOM 6998 O O . VAL B 1 432 ? 42.271 10.928 37.340 1.00 15.12 432 VAL B O 1
ATOM 7002 N N . ARG B 1 433 ? 44.295 10.475 36.495 1.00 15.20 433 ARG B N 1
ATOM 7003 C CA . ARG B 1 433 ? 44.893 10.484 37.812 1.00 18.84 433 ARG B CA 1
ATOM 7004 C C . ARG B 1 433 ? 44.842 11.877 38.425 1.00 14.97 433 ARG B C 1
ATOM 7005 O O . ARG B 1 433 ? 44.612 12.015 39.643 1.00 18.61 433 ARG B O 1
ATOM 7013 N N . ARG B 1 434 ? 45.044 12.902 37.621 1.00 17.28 434 ARG B N 1
ATOM 7014 C CA . ARG B 1 434 ? 45.039 14.261 38.144 1.00 21.74 434 ARG B CA 1
ATOM 7015 C C . ARG B 1 434 ? 43.674 14.564 38.754 1.00 18.58 434 ARG B C 1
ATOM 7016 O O . ARG B 1 434 ? 43.593 15.102 39.839 1.00 16.56 434 ARG B O 1
ATOM 7024 N N . VAL B 1 435 ? 42.603 14.195 38.068 1.00 14.92 435 VAL B N 1
ATOM 7025 C CA . VAL B 1 435 ? 41.280 14.546 38.588 1.00 14.77 435 VAL B CA 1
ATOM 7026 C C . VAL B 1 435 ? 40.916 13.672 39.783 1.00 15.74 435 VAL B C 1
ATOM 7027 O O . VAL B 1 435 ? 40.441 14.179 40.819 1.00 16.45 435 VAL B O 1
ATOM 7031 N N . ILE B 1 436 ? 41.146 12.356 39.684 1.00 14.39 436 ILE B N 1
ATOM 7032 C CA . ILE B 1 436 ? 40.605 11.465 40.709 1.00 14.85 436 ILE B CA 1
ATOM 7033 C C . ILE B 1 436 ? 41.488 11.434 41.952 1.00 20.58 436 ILE B C 1
ATOM 7034 O O . ILE B 1 436 ? 40.980 11.379 43.079 1.00 19.27 436 ILE B O 1
ATOM 7039 N N . GLU B 1 437 ? 42.822 11.428 41.796 1.00 17.88 437 GLU B N 1
ATOM 7040 C CA . GLU B 1 437 ? 43.687 11.170 42.947 1.00 27.33 437 GLU B CA 1
ATOM 7041 C C . GLU B 1 437 ? 44.586 12.330 43.356 1.00 26.83 437 GLU B C 1
ATOM 7042 O O . GLU B 1 437 ? 44.936 12.400 44.537 1.00 26.17 437 GLU B O 1
ATOM 7048 N N . SER B 1 438 ? 44.879 13.282 42.486 1.00 18.41 438 SER B N 1
ATOM 7049 C CA . SER B 1 438 ? 45.877 14.279 42.832 1.00 21.90 438 SER B CA 1
ATOM 7050 C C . SER B 1 438 ? 45.297 15.494 43.566 1.00 26.88 438 SER B C 1
ATOM 7051 O O . SER B 1 438 ? 44.099 15.742 43.574 1.00 22.15 438 SER B O 1
ATOM 7054 N N . LYS B 1 439 ? 46.203 16.278 44.131 1.00 21.72 439 LYS B N 1
ATOM 7055 C CA . LYS B 1 439 ? 45.863 17.484 44.856 1.00 24.77 439 LYS B CA 1
ATOM 7056 C C . LYS B 1 439 ? 45.207 18.507 43.950 1.00 29.72 439 LYS B C 1
ATOM 7057 O O . LYS B 1 439 ? 44.331 19.224 44.382 1.00 27.13 439 LYS B O 1
ATOM 7060 N N . GLU B 1 440 ? 45.658 18.578 42.708 1.00 21.24 440 GLU B N 1
ATOM 7061 C CA . GLU B 1 440 ? 45.076 19.470 41.718 1.00 26.51 440 GLU B CA 1
ATOM 7062 C C . GLU B 1 440 ? 43.619 19.093 41.546 1.00 28.22 440 GLU B C 1
ATOM 7063 O O . GLU B 1 440 ? 42.757 19.940 41.414 1.00 23.39 440 GLU B O 1
ATOM 7069 N N . GLY B 1 441 ? 43.366 17.792 41.555 1.00 25.42 441 GLY B N 1
ATOM 7070 C CA . GLY B 1 441 ? 42.008 17.295 41.398 1.00 22.38 441 GLY B CA 1
ATOM 7071 C C . GLY B 1 441 ? 41.150 17.778 42.544 1.00 23.99 441 GLY B C 1
ATOM 7072 O O . GLY B 1 441 ? 40.014 18.148 42.342 1.00 18.80 441 GLY B O 1
ATOM 7073 N N . LYS B 1 442 ? 41.714 17.775 43.744 1.00 23.86 442 LYS B N 1
ATOM 7074 C CA . LYS B 1 442 ? 41.005 18.270 44.928 1.00 22.95 442 LYS B CA 1
ATOM 7075 C C . LYS B 1 442 ? 40.664 19.740 44.828 1.00 21.84 442 LYS B C 1
ATOM 7076 O O . LYS B 1 442 ? 39.597 20.155 45.225 1.00 22.43 442 LYS B O 1
ATOM 7082 N N . MET B 1 443 ? 41.584 20.526 44.309 1.00 22.16 443 MET B N 1
ATOM 7083 C CA . MET B 1 443 ? 41.357 21.930 44.145 1.00 21.44 443 MET B CA 1
ATOM 7084 C C . MET B 1 443 ? 40.230 22.171 43.145 1.00 23.20 443 MET B C 1
ATOM 7085 O O . MET B 1 443 ? 39.389 23.007 43.378 1.00 17.44 443 MET B O 1
ATOM 7090 N N . LYS B 1 444 ? 40.203 21.424 42.043 1.00 21.15 444 LYS B N 1
ATOM 7091 C CA . LYS B 1 444 ? 39.133 21.623 41.075 1.00 20.32 444 LYS B CA 1
ATOM 7092 C C . LYS B 1 444 ? 37.798 21.127 41.630 1.00 15.62 444 LYS B C 1
ATOM 7093 O O . LYS B 1 444 ? 36.752 21.744 41.382 1.00 19.60 444 LYS B O 1
ATOM 7099 N N . ARG B 1 445 ? 37.818 20.021 42.383 1.00 15.81 445 ARG B N 1
ATOM 7100 C CA . ARG B 1 445 ? 36.609 19.534 43.052 1.00 21.20 445 ARG B CA 1
ATOM 7101 C C . ARG B 1 445 ? 36.051 20.571 44.025 1.00 20.84 445 ARG B C 1
ATOM 7102 O O . ARG B 1 445 ? 34.839 20.811 44.070 1.00 17.49 445 ARG B O 1
ATOM 7110 N N . ASN B 1 446 ? 36.926 21.214 44.800 1.00 19.19 446 ASN B N 1
ATOM 7111 C CA . ASN B 1 446 ? 36.483 22.247 45.736 1.00 21.21 446 ASN B CA 1
ATOM 7112 C C . ASN B 1 446 ? 35.929 23.478 45.018 1.00 19.31 446 ASN B C 1
ATOM 7113 O O . ASN B 1 446 ? 34.912 24.054 45.436 1.00 19.89 446 ASN B O 1
ATOM 7118 N N . ARG B 1 447 ? 36.602 23.922 43.946 1.00 16.61 447 ARG B N 1
ATOM 7119 C CA . ARG B 1 447 ? 36.053 24.957 43.084 1.00 19.42 447 ARG B CA 1
ATOM 7120 C C . ARG B 1 447 ? 34.682 24.563 42.552 1.00 20.75 447 ARG B C 1
ATOM 7121 O O . ARG B 1 447 ? 33.769 25.398 42.483 1.00 17.85 447 ARG B O 1
ATOM 7129 N N . ALA B 1 448 ? 34.514 23.298 42.173 1.00 13.89 448 ALA B N 1
ATOM 7130 C CA . ALA B 1 448 ? 33.232 22.841 41.645 1.00 15.18 448 ALA B CA 1
ATOM 7131 C C . ALA B 1 448 ? 32.147 22.868 42.721 1.00 16.13 448 ALA B C 1
ATOM 7132 O O . ALA B 1 448 ? 30.986 23.156 42.427 1.00 19.87 448 ALA B O 1
ATOM 7134 N N . ARG B 1 449 ? 32.504 22.578 43.974 1.00 19.48 449 ARG B N 1
ATOM 7135 C CA . ARG B 1 449 ? 31.546 22.712 45.073 1.00 20.70 449 ARG B CA 1
ATOM 7136 C C . ARG B 1 449 ? 31.116 24.159 45.260 1.00 20.35 449 ARG B C 1
ATOM 7137 O O . ARG B 1 449 ? 29.953 24.446 45.582 1.00 19.31 449 ARG B O 1
ATOM 7145 N N . SER B 1 450 ? 32.028 25.094 45.057 1.00 19.09 450 SER B N 1
ATOM 7146 C CA . SER B 1 450 ? 31.674 26.505 45.195 1.00 19.40 450 SER B CA 1
ATOM 7147 C C . SER B 1 450 ? 30.781 26.965 44.059 1.00 21.85 450 SER B C 1
ATOM 7148 O O . SER B 1 450 ? 29.792 27.681 44.291 1.00 16.41 450 SER B O 1
ATOM 7151 N N . VAL B 1 451 ? 31.097 26.558 42.822 1.00 18.84 451 VAL B N 1
ATOM 7152 C CA . VAL B 1 451 ? 30.219 26.869 41.700 1.00 20.74 451 VAL B CA 1
ATOM 7153 C C . VAL B 1 451 ? 28.848 26.213 41.901 1.00 14.85 451 VAL B C 1
ATOM 7154 O O . VAL B 1 451 ? 27.814 26.786 41.552 1.00 16.44 451 VAL B O 1
ATOM 7158 N N . GLN B 1 452 ? 28.827 24.967 42.366 1.00 11.99 452 GLN B N 1
ATOM 7159 C CA . GLN B 1 452 ? 27.568 24.281 42.649 1.00 18.57 452 GLN B CA 1
ATOM 7160 C C . GLN B 1 452 ? 26.713 25.070 43.632 1.00 17.87 452 GLN B C 1
ATOM 7161 O O . GLN B 1 452 ? 25.502 25.211 43.446 1.00 14.25 452 GLN B O 1
ATOM 7167 N N . SER B 1 453 ? 27.331 25.602 44.686 1.00 17.39 453 SER B N 1
ATOM 7168 C CA . SER B 1 453 ? 26.571 26.309 45.706 1.00 16.55 453 SER B CA 1
ATOM 7169 C C . SER B 1 453 ? 25.863 27.534 45.112 1.00 19.52 453 SER B C 1
ATOM 7170 O O . SER B 1 453 ? 24.680 27.769 45.396 1.00 18.74 453 SER B O 1
ATOM 7173 N N . ASP B 1 454 ? 26.567 28.328 44.301 1.00 15.13 454 ASP B N 1
ATOM 7174 C CA . ASP B 1 454 ? 25.943 29.458 43.620 1.00 18.77 454 ASP B CA 1
ATOM 7175 C C . ASP B 1 454 ? 24.827 28.990 42.680 1.00 18.50 454 ASP B C 1
ATOM 7176 O O . ASP B 1 454 ? 23.818 29.693 42.4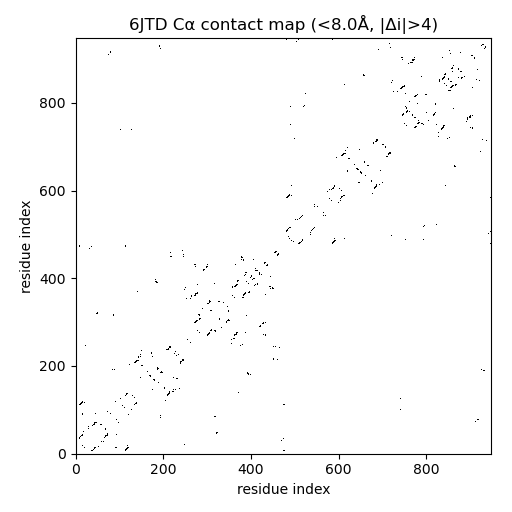91 1.00 19.48 454 ASP B O 1
ATOM 7181 N N . ALA B 1 455 ? 25.047 27.839 42.007 1.00 16.98 455 ALA B N 1
ATOM 7182 C CA . ALA B 1 455 ? 24.108 27.381 40.984 1.00 17.35 455 ALA B CA 1
ATOM 7183 C C . ALA B 1 455 ? 22.786 26.960 41.620 1.00 16.77 455 ALA B C 1
ATOM 7184 O O . ALA B 1 455 ? 21.698 27.308 41.137 1.00 16.91 455 ALA B O 1
ATOM 7186 N N . LEU B 1 456 ? 22.871 26.189 42.703 1.00 19.10 456 LEU B N 1
ATOM 7187 C CA . LEU B 1 456 ? 21.670 25.732 43.399 1.00 19.59 456 LEU B CA 1
ATOM 7188 C C . LEU B 1 456 ? 20.967 26.890 44.070 1.00 18.86 456 LEU B C 1
ATOM 7189 O O . LEU B 1 456 ? 19.735 26.880 44.172 1.00 18.50 456 LEU B O 1
ATOM 7194 N N . LYS B 1 457 ? 21.722 27.891 44.508 1.00 21.90 457 LYS B N 1
ATOM 7195 C CA . LYS B 1 457 ? 21.108 29.082 45.086 1.00 20.36 457 LYS B CA 1
ATOM 7196 C C . LYS B 1 457 ? 20.247 29.805 44.067 1.00 21.04 457 LYS B C 1
ATOM 7197 O O . LYS B 1 457 ? 19.170 30.320 44.384 1.00 19.11 457 LYS B O 1
ATOM 7203 N N . ALA B 1 458 ? 20.687 29.805 42.811 1.00 15.57 458 ALA B N 1
ATOM 7204 C CA . ALA B 1 458 ? 19.964 30.529 41.780 1.00 15.68 458 ALA B CA 1
ATOM 7205 C C . ALA B 1 458 ? 18.555 29.987 41.594 1.00 19.20 458 ALA B C 1
ATOM 7206 O O . ALA B 1 458 ? 17.632 30.743 41.261 1.00 17.49 458 ALA B O 1
ATOM 7208 N N . ILE B 1 459 ? 18.389 28.671 41.736 1.00 16.72 459 ILE B N 1
ATOM 7209 C CA . ILE B 1 459 ? 17.135 28.034 41.358 1.00 17.14 459 ILE B CA 1
ATOM 7210 C C . ILE B 1 459 ? 16.293 27.695 42.561 1.00 22.61 459 ILE B C 1
ATOM 7211 O O . ILE B 1 459 ? 15.153 27.235 42.398 1.00 26.98 459 ILE B O 1
ATOM 7216 N N . GLU B 1 460 ? 16.828 27.863 43.753 1.00 26.15 460 GLU B N 1
ATOM 7217 C CA . GLU B 1 460 ? 16.058 27.695 44.973 1.00 22.60 460 GLU B CA 1
ATOM 7218 C C . GLU B 1 460 ? 15.358 28.986 45.306 1.00 20.30 460 GLU B C 1
ATOM 7219 O O . GLU B 1 460 ? 15.609 30.048 44.738 1.00 19.14 460 GLU B O 1
ATOM 7225 N N . LYS B 1 461 ? 14.409 28.877 46.244 1.00 27.64 461 LYS B N 1
ATOM 7226 C CA . LYS B 1 461 ? 13.567 30.014 46.570 1.00 27.38 461 LYS B CA 1
ATOM 7227 C C . LYS B 1 461 ? 14.425 31.230 46.881 1.00 23.09 461 LYS B C 1
ATOM 7228 O O . LYS B 1 461 ? 15.437 31.136 47.583 1.00 26.87 461 LYS B O 1
ATOM 7234 N N . GLY B 1 462 ? 14.002 32.384 46.351 1.00 23.03 462 GLY B N 1
ATOM 7235 C CA . GLY B 1 462 ? 14.747 33.601 46.472 1.00 23.68 462 GLY B CA 1
ATOM 7236 C C . GLY B 1 462 ? 15.959 33.727 45.571 1.00 23.91 462 GLY B C 1
ATOM 7237 O O . GLY B 1 462 ? 16.608 34.782 45.585 1.00 20.15 462 GLY B O 1
ATOM 7238 N N . GLY B 1 463 ? 16.294 32.698 44.778 1.00 22.31 463 GLY B N 1
ATOM 7239 C CA . GLY B 1 463 ? 17.438 32.821 43.884 1.00 16.00 463 GLY B CA 1
ATOM 7240 C C . GLY B 1 463 ? 17.116 33.584 42.610 1.00 20.87 463 GLY B C 1
ATOM 7241 O O . GLY B 1 463 ? 15.951 33.817 42.258 1.00 21.58 463 GLY B O 1
ATOM 7242 N N . SER B 1 464 ? 18.175 34.000 41.884 1.00 17.26 464 SER B N 1
ATOM 7243 C CA . SER B 1 464 ? 17.948 34.874 40.748 1.00 14.99 464 SER B CA 1
ATOM 7244 C C . SER B 1 464 ? 17.100 34.177 39.679 1.00 19.89 464 SER B C 1
ATOM 7245 O O . SER B 1 464 ? 16.228 34.805 39.058 1.00 16.29 464 SER B O 1
ATOM 7248 N N . SER B 1 465 ? 17.350 32.883 39.441 1.00 19.95 465 SER B N 1
ATOM 7249 C CA . SER B 1 465 ? 16.635 32.176 38.390 1.00 18.70 465 SER B CA 1
ATOM 7250 C C . SER B 1 465 ? 15.229 31.789 38.834 1.00 17.54 465 SER B C 1
ATOM 7251 O O . SER B 1 465 ? 14.290 31.804 38.035 1.00 19.80 465 SER B O 1
ATOM 7254 N N . TYR B 1 466 ? 15.094 31.395 40.098 1.00 15.28 466 TYR B N 1
ATOM 7255 C CA . TYR B 1 466 ? 13.771 31.160 40.676 1.00 19.34 466 TYR B CA 1
ATOM 7256 C C . TYR B 1 466 ? 12.885 32.380 40.494 1.00 22.15 466 TYR B C 1
ATOM 7257 O O . TYR B 1 466 ? 11.750 32.264 40.015 1.00 19.74 466 TYR B O 1
ATOM 7266 N N . ASN B 1 467 ? 13.399 33.573 40.827 1.00 16.62 467 ASN B N 1
ATOM 7267 C CA . ASN B 1 467 ? 12.598 34.779 40.639 1.00 20.94 467 ASN B CA 1
ATOM 7268 C C . ASN B 1 467 ? 12.329 35.058 39.172 1.00 23.80 467 ASN B C 1
ATOM 7269 O O . ASN B 1 467 ? 11.224 35.460 38.805 1.00 19.95 467 ASN B O 1
ATOM 7274 N N . THR B 1 468 ? 13.328 34.857 38.310 1.00 16.41 468 THR B N 1
ATOM 7275 C CA . THR B 1 468 ? 13.119 35.123 36.893 1.00 16.88 468 THR B CA 1
ATOM 7276 C C . THR B 1 468 ? 12.063 34.200 36.304 1.00 17.43 468 THR B C 1
ATOM 7277 O O . THR B 1 468 ? 11.275 34.632 35.440 1.00 20.02 468 THR B O 1
ATOM 7281 N N . LEU B 1 469 ? 12.025 32.937 36.737 1.00 14.84 469 LEU B N 1
ATOM 7282 C CA . LEU B 1 469 ? 11.019 32.016 36.208 1.00 19.58 469 LEU B CA 1
ATOM 7283 C C . LEU B 1 469 ? 9.617 32.430 36.661 1.00 23.10 469 LEU B C 1
ATOM 7284 O O . LEU B 1 469 ? 8.643 32.337 35.899 1.00 19.18 469 LEU B O 1
ATOM 7289 N N . ILE B 1 470 ? 9.497 32.895 37.901 1.00 20.66 470 ILE B N 1
ATOM 7290 C CA . ILE B 1 470 ? 8.213 33.422 38.345 1.00 21.13 470 ILE B CA 1
ATOM 7291 C C . ILE B 1 470 ? 7.807 34.605 37.478 1.00 19.94 470 ILE B C 1
ATOM 7292 O O . ILE B 1 470 ? 6.633 34.742 37.092 1.00 23.92 470 ILE B O 1
ATOM 7297 N N . GLU B 1 471 ? 8.765 35.484 37.143 1.00 16.73 471 GLU B N 1
ATOM 7298 C CA . GLU B 1 471 ? 8.467 36.628 36.280 1.00 22.75 471 GLU B CA 1
ATOM 7299 C C . GLU B 1 471 ? 7.963 36.199 34.903 1.00 27.13 471 GLU B C 1
ATOM 7300 O O . GLU B 1 471 ? 7.039 36.800 34.344 1.00 24.36 471 GLU B O 1
ATOM 7306 N N . VAL B 1 472 ? 8.620 35.223 34.287 1.00 19.30 472 VAL B N 1
ATOM 7307 C CA . VAL B 1 472 ? 8.155 34.818 32.967 1.00 22.12 472 VAL B CA 1
ATOM 7308 C C . VAL B 1 472 ? 6.828 34.055 33.089 1.00 19.22 472 VAL B C 1
ATOM 7309 O O . VAL B 1 472 ? 5.937 34.208 32.250 1.00 22.84 472 VAL B O 1
ATOM 7313 N N . ALA B 1 473 ? 6.645 33.261 34.152 1.00 20.96 473 ALA B N 1
ATOM 7314 C CA . ALA B 1 473 ? 5.345 32.611 34.327 1.00 25.45 473 ALA B CA 1
ATOM 7315 C C . ALA B 1 473 ? 4.225 33.640 34.420 1.00 26.47 473 ALA B C 1
ATOM 7316 O O . ALA B 1 473 ? 3.133 33.436 33.877 1.00 26.76 473 ALA B O 1
ATOM 7318 N N . LYS B 1 474 ? 4.488 34.762 35.094 1.00 26.10 474 LYS B N 1
ATOM 7319 C CA . LYS B 1 474 ? 3.516 35.841 35.158 1.00 25.21 474 LYS B CA 1
ATOM 7320 C C . LYS B 1 474 ? 3.249 36.449 33.789 1.00 26.94 474 LYS B C 1
ATOM 7321 O O . LYS B 1 474 ? 2.140 36.919 33.529 1.00 26.56 474 LYS B O 1
ATOM 7327 N N . GLU B 1 475 ? 4.251 36.474 32.910 1.00 21.33 475 GLU B N 1
ATOM 7328 C CA . GLU B 1 475 ? 3.999 36.922 31.544 1.00 19.94 475 GLU B CA 1
ATOM 7329 C C . GLU B 1 475 ? 3.010 35.977 30.857 1.00 25.54 475 GLU B C 1
ATOM 7330 O O . GLU B 1 475 ? 2.101 36.426 30.139 1.00 27.64 475 GLU B O 1
ATOM 7336 N N . PHE B 1 476 ? 3.171 34.665 31.078 1.00 24.71 476 PHE B N 1
ATOM 7337 C CA . PHE B 1 476 ? 2.225 33.707 30.513 1.00 26.41 476 PHE B CA 1
ATOM 7338 C C . PHE B 1 476 ? 0.815 33.938 31.044 1.00 29.98 476 PHE B C 1
ATOM 7339 O O . PHE B 1 476 ? -0.159 33.805 30.296 1.00 27.97 476 PHE B O 1
ATOM 7347 N N . GLU B 1 477 ? 0.684 34.262 32.339 1.00 26.93 477 GLU B N 1
ATOM 7348 C CA . GLU B 1 477 ? -0.634 34.541 32.903 1.00 31.64 477 GLU B CA 1
ATOM 7349 C C . GLU B 1 477 ? -1.239 35.803 32.293 1.00 27.92 477 GLU B C 1
ATOM 7350 O O . GLU B 1 477 ? -2.442 35.852 32.022 1.00 36.30 477 GLU B O 1
ATOM 7356 N N . LYS B 1 478 ? -0.431 36.813 32.068 1.00 27.73 478 LYS B N 1
ATOM 7357 C CA . LYS B 1 478 ? -0.855 38.054 31.448 1.00 30.41 478 LYS B CA 1
ATOM 7358 C C . LYS B 1 478 ? -1.341 37.834 30.051 1.00 35.98 478 LYS B C 1
ATOM 7359 O O . LYS B 1 478 ? -2.220 38.525 29.590 1.00 38.57 478 LYS B O 1
ATOM 7365 N N . ASN B 1 479 ? -0.689 36.932 29.341 1.00 31.88 479 ASN B N 1
ATOM 7366 C CA . ASN B 1 479 ? -1.081 36.630 27.965 1.00 29.16 479 ASN B CA 1
ATOM 7367 C C . ASN B 1 479 ? -2.500 36.086 27.898 1.00 40.48 479 ASN B C 1
ATOM 7368 O O . ASN B 1 479 ? -3.183 36.234 26.881 1.00 38.92 479 ASN B O 1
ATOM 7373 N N . HIS B 1 480 ? -2.938 35.430 28.962 1.00 35.62 480 HIS B N 1
ATOM 7374 C CA . HIS B 1 480 ? -4.202 34.708 29.032 1.00 41.92 480 HIS B CA 1
ATOM 7375 C C . HIS B 1 480 ? -5.363 35.614 29.390 1.00 44.46 480 HIS B C 1
ATOM 7376 O O . HIS B 1 480 ? -5.801 36.398 28.545 1.00 48.71 480 HIS B O 1
#

CATH classification: 3.40.50.2000 (+1 more: 3.40.50.2000)

Solvent-accessible surface area: 36888 Å² total; per-residue (Å²): 139,138,143,61,132,76,57,14,35,0,4,0,0,0,1,0,29,14,30,24,5,14,0,0,8,25,0,0,51,38,0,0,69,48,97,52,0,63,1,4,0,4,1,1,6,13,61,79,9,131,8,20,41,111,31,33,80,77,3,76,131,90,33,130,42,4,87,16,18,70,7,37,18,107,29,16,89,53,0,48,87,5,101,15,62,16,34,32,41,19,24,12,0,0,53,17,0,6,43,47,0,5,71,105,2,61,97,60,122,87,58,5,11,0,0,0,0,0,4,17,0,11,48,0,6,31,0,0,84,61,60,69,8,94,27,7,0,0,0,3,26,0,0,8,4,1,0,0,0,0,12,0,62,13,5,37,176,114,35,169,44,43,0,57,110,48,130,123,64,6,75,3,18,44,16,58,66,0,85,20,61,2,0,9,29,7,0,63,46,39,48,37,24,3,7,142,38,0,17,38,7,0,67,73,1,21,113,9,46,0,0,0,0,0,0,2,57,66,20,13,79,94,11,1,125,6,9,104,112,41,73,125,0,55,73,41,14,94,13,69,34,19,3,2,0,0,1,5,42,60,93,56,87,113,74,106,68,44,145,6,17,67,43,0,72,159,25,69,96,54,12,0,0,2,0,2,13,12,26,6,2,11,21,39,113,158,9,2,37,30,0,0,72,0,1,40,62,0,173,21,65,2,0,5,11,4,25,33,7,56,82,142,144,27,53,66,15,35,30,16,24,26,106,58,99,152,17,0,48,129,72,15,24,168,43,2,80,98,109,15,142,136,44,13,37,19,28,38,7,80,5,32,24,29,11,0,2,48,32,94,6,8,0,0,0,0,1,10,0,10,6,25,10,1,0,6,1,4,6,37,4,7,1,1,0,0,1,0,16,32,30,8,4,13,0,0,0,3,8,0,33,79,102,21,24,2,3,6,54,9,157,74,13,17,68,128,46,81,4,48,76,92,39,0,38,101,1,0,52,66,2,14,86,34,168,54,2,111,123,46,7,84,111,2,100,48,20,35,48,68,0,51,120,6,31,100,177,60,9,46,2,66,79,21,14,42,91,0,2,127,45,0,61,121,44,89,118,136,74,11,42,0,8,0,0,0,3,3,21,16,32,29,7,15,0,0,5,25,0,0,50,39,0,0,67,48,96,53,0,72,2,7,0,8,2,2,8,20,44,85,10,164,10,20,46,123,30,28,121,63,1,82,91,89,32,132,42,5,96,13,20,68,2,34,16,119,56,31,94,67,37,63,84,46,152,39,73,62,95,39,59,21,40,73,0,4,69,34,1,7,145,57,0,45,70,104,3,56,97,66,124,91,56,5,10,0,0,0,0,0,8,97,0,8,58,0,6,67,8,0,84,146,44,69,8,94,31,7,0,0,0,8,19,0,0,6,2,0,0,0,0,1,10,0,76,35,4,43,112,102,39,112,44,55,0,60,108,43,129,115,69,4,75,4,21,43,18,53,73,0,91,10,72,4,1,21,32,21,0,69,40,54,103,40,98,16,5,179,66,5,27,37,27,0,84,76,0,22,125,9,50,0,0,0,0,0,0,1,58,63,18,12,77,93,9,0,121,5,3,99,110,40,56,108,0,49,138,46,6,90,7,70,30,17,3,4,0,0,1,3,46,64,90,58,84,112,69,99,73,44,153,8,15,67,42,0,52,153,16,32,8,25,7,0,0,2,0,2,12,11,28,6,3,10,20,45,123,111,10,0,27,9,0,0,75,0,1,28,52,0,153,18,63,2,0,5,12,5,29,53,1,55,79,120,103,46,54,69,54,54,72,12,47,22,85,52,95,46,19,0,41,146,76,13,21,172,38,2,81,100,107,15,142,140,38,14,41,19,29,33,7,76,6,33,23,29,12,0,2,48,33,77,1,7,0,0,0,0,1,10,0,12,8,24,9,1,0,5,1,5,5,36,7,8,2,1,0,0,1,0,19,31,33,11,4,14,0,0,0,2,6,0,31,79,95,11,23,3,2,4,50,7,162,74,21,18,69,120,47,76,4,46,72,89,38,0,39,94,0,1,71,65,1,5,84,34,76,56,0,85,108,44,9,8,71,2,18,7,9,38,6,42,0,38,82,5,29,71,105,47,4,43,2,72,80,19,15,52,92,0,3,118,45,0,72,150,42,123

Radius of gyration: 31.66 Å; Cα contacts (8 Å, |Δi|>4): 1878; chains: 2; bounding box: 64×68×95 Å

Organism: NCBI:txid78479

Nearest PDB structures (foldseek):
  6jtd-assembly2_B  TM=9.925E-01  e=2.313E-91  Trollius chinensis
  8j2u-assembly1_B  TM=9.533E-01  e=1.210E-57  Nicotiana tabacum
  8j2v-assembly1_A  TM=9.417E-01  e=2.852E-57  Nicotiana tabacum
  9j9k-assembly2_B  TM=9.293E-01  e=1.806E-57  Nicotiana benthamiana
  9j9c-assembly1_A  TM=9.482E-01  e=1.334E-56  Nicotiana benthamiana

Foldseek 3Di:
DVPDDDAFEEEEEFFEDPLGVFLVLLLQLVLVVVVRYQYEYEYEYLDDAPVVVVVQVVSCPRDPRYHYHYQHDDPCPVLVPPLAAPLVSSLVRLVVRLVVVLVVQVPDPAGGLAYEYELSNLVNVVSCVVRVHAYEYAHSFALVVLQCLLCVVVVPVPDDDQLLPDDAFQDRPQDDGHHSVLDFFCSRDVPHPCNVVSNVSNQSQLVHQEYEYAAACVQCVRSVCCCVPVCSRCVRNVHYYFYQDPSAPLDDDDDPPDPVLVVLVVADFLFEEEEDAGLWAAAALVLLAQLLLLVLVLPTAYEHEFEDHDDPSHDLTHRGHCPPQCVRVVSYPPCSCVSCVVRYHYGYRDDPLLSQLQDRRHNAYAYLQDPRSVRSNLLNLHAYEHQHTHGSSSVSSCSCVVPQVRYDYDPDHCVVDRDGSVSSSVRVCCLRPDPNNVVSSVSSVVSNVLRVQLCPPPHVSVVSSVVVSVSSSVSVD/DAFEEEEEFAEAPLGVFLQLLLQLLLVVVVRYQYEYEYEYLDDDPVVVVVQVVRCPRDPRYHYHYLFDPCNVVLVVDPDDVVVSSLVRLVSSLVVVLVVQVPDPAHGLAYEYELSNCVNVVSCVVRVHAYEYAHSDALVVLLCLLCVVVVVVVDDAALLPDPDFADRPQDDTHHSVQDFFLSNHCPDPCNVVSNVSSQSQLVHLEYEYQAACVQGVRSVCCCCPVCSRCVRNVHHYFYQDPSADLDDDDDDPDPVVVVLVVADFLFEEEEDAGQWAAAALVLLAQLLLLVLVLPTAYEHEFEAHDDPSDDLTHHQDNPDFCPRVVSYPVCSCVSCVVRYHYGYRDDPLLSQLQDRSHNAYAYLQSPRSLRSNLLNLHAYAHQHGHGSSSVRSCSSVVPQPRYHYDPDHCVVDRDGSVSSSVRSCCLRPNPSVVVSSVSSVVSNVLRVQQNDPPHVSVVSSVVVSVVSVVSD